Protein AF-A0AAU9U4B5-F1 (afdb_monomer)

Structure (mmCIF, N/CA/C/O backbone):
data_AF-A0AAU9U4B5-F1
#
_entry.id   AF-A0AAU9U4B5-F1
#
loop_
_atom_site.group_PDB
_atom_site.id
_atom_site.type_symbol
_atom_site.label_atom_id
_atom_site.label_alt_id
_atom_site.label_comp_id
_atom_site.label_asym_id
_atom_site.label_entity_id
_atom_site.label_seq_id
_atom_site.pdbx_PDB_ins_code
_atom_site.Cartn_x
_atom_site.Cartn_y
_atom_site.Cartn_z
_atom_site.occupancy
_atom_site.B_iso_or_equiv
_atom_site.auth_seq_id
_atom_site.auth_comp_id
_atom_site.auth_asym_id
_atom_site.auth_atom_id
_atom_site.pdbx_PDB_model_num
ATOM 1 N N . MET A 1 1 ? -78.277 17.821 107.416 1.00 45.38 1 MET A N 1
ATOM 2 C CA . MET A 1 1 ? -78.219 16.596 108.243 1.00 45.38 1 MET A CA 1
ATOM 3 C C . MET A 1 1 ? -79.516 15.817 108.074 1.00 45.38 1 MET A C 1
ATOM 5 O O . MET A 1 1 ? -80.540 16.316 108.514 1.00 45.38 1 MET A O 1
ATOM 9 N N . ARG A 1 2 ? -79.478 14.648 107.423 1.00 34.06 2 ARG A N 1
ATOM 10 C CA . ARG A 1 2 ? -80.360 13.484 107.652 1.00 34.06 2 ARG A CA 1
ATOM 11 C C . ARG A 1 2 ? -79.892 12.358 106.723 1.00 34.06 2 ARG A C 1
ATOM 13 O O . ARG A 1 2 ? -79.924 12.507 105.510 1.00 34.06 2 ARG A O 1
ATOM 20 N N . THR A 1 3 ? -79.373 11.289 107.314 1.00 39.19 3 THR A N 1
ATOM 21 C CA . THR A 1 3 ? -78.971 10.043 106.651 1.00 39.19 3 THR A CA 1
ATOM 22 C C . THR A 1 3 ? -80.134 9.056 106.704 1.00 39.19 3 THR A C 1
ATOM 24 O O . THR A 1 3 ? -80.540 8.685 107.804 1.00 39.19 3 THR A O 1
ATOM 27 N N . GLU A 1 4 ? -80.620 8.588 105.555 1.00 41.84 4 GLU A N 1
ATOM 28 C CA . GLU A 1 4 ? -81.416 7.359 105.457 1.00 41.84 4 GLU A CA 1
ATOM 29 C C . GLU A 1 4 ? -80.518 6.238 104.925 1.00 41.84 4 GLU A C 1
ATOM 31 O O . GLU A 1 4 ? -79.968 6.323 103.828 1.00 41.84 4 GLU A O 1
ATOM 36 N N . LYS A 1 5 ? -80.339 5.195 105.743 1.00 37.84 5 LYS A N 1
ATOM 37 C CA . LYS A 1 5 ? -79.750 3.911 105.352 1.00 37.84 5 LYS A CA 1
ATOM 38 C C . LYS A 1 5 ? -80.891 2.967 104.981 1.00 37.84 5 LYS A C 1
ATOM 40 O O . LYS A 1 5 ? -81.697 2.633 105.845 1.00 37.84 5 LYS A O 1
ATOM 45 N N . ALA A 1 6 ? -80.916 2.495 103.739 1.00 38.19 6 ALA A N 1
ATOM 46 C CA . ALA A 1 6 ? -81.720 1.343 103.346 1.00 38.19 6 ALA A CA 1
ATOM 47 C C . ALA A 1 6 ? -80.939 0.045 103.631 1.00 38.19 6 ALA A C 1
ATOM 49 O O . ALA A 1 6 ? -79.795 -0.112 103.205 1.00 38.19 6 ALA A O 1
ATOM 50 N N . LEU A 1 7 ? -81.562 -0.869 104.382 1.00 37.22 7 LEU A N 1
ATOM 51 C CA . LEU A 1 7 ? -81.098 -2.238 104.618 1.00 37.22 7 LEU A CA 1
ATOM 52 C C . LEU A 1 7 ? -81.257 -3.085 103.343 1.00 37.22 7 LEU A C 1
ATOM 54 O O . LEU A 1 7 ? -82.336 -3.124 102.759 1.00 37.22 7 LEU A O 1
ATOM 58 N N . VAL A 1 8 ? -80.207 -3.818 102.963 1.00 37.66 8 VAL A N 1
ATOM 59 C CA . VAL A 1 8 ? -80.249 -4.857 101.920 1.00 37.66 8 VAL A CA 1
ATOM 60 C C . VAL A 1 8 ? -80.362 -6.229 102.589 1.00 37.66 8 VAL A C 1
ATOM 62 O O . VAL A 1 8 ? -79.525 -6.598 103.414 1.00 37.66 8 VAL A O 1
ATOM 65 N N . SER A 1 9 ? -81.401 -6.985 102.230 1.00 33.16 9 SER A N 1
ATOM 66 C CA . SER A 1 9 ? -81.629 -8.370 102.650 1.00 33.16 9 SER A CA 1
ATOM 67 C C . SER A 1 9 ? -80.667 -9.331 101.942 1.00 33.16 9 SER A C 1
ATOM 69 O O . SER A 1 9 ? -80.661 -9.411 100.713 1.00 33.16 9 SER A O 1
ATOM 71 N N . PHE A 1 10 ? -79.894 -10.106 102.706 1.00 37.69 10 PHE A N 1
ATOM 72 C CA . PHE A 1 10 ? -79.187 -11.283 102.198 1.00 37.69 10 PHE A CA 1
ATOM 73 C C . PHE A 1 10 ? -80.188 -12.430 102.010 1.00 37.69 10 PHE A C 1
ATOM 75 O O . PHE A 1 10 ? -80.785 -12.881 102.987 1.00 37.69 10 PHE A O 1
ATOM 82 N N . VAL A 1 11 ? -80.332 -12.955 100.790 1.00 40.69 11 VAL A N 1
ATOM 83 C CA . VAL A 1 11 ? -80.920 -14.289 100.588 1.00 40.69 11 VAL A CA 1
ATOM 84 C C . VAL A 1 11 ? -79.888 -15.305 101.086 1.00 40.69 11 VAL A C 1
ATOM 86 O O . VAL A 1 11 ? -78.980 -15.698 100.360 1.00 40.69 11 VAL A O 1
ATOM 89 N N . ARG A 1 12 ? -79.967 -15.676 102.370 1.00 37.78 12 ARG A N 1
ATOM 90 C CA . ARG A 1 12 ? -79.257 -16.842 102.907 1.00 37.78 12 ARG A CA 1
ATOM 91 C C . ARG A 1 12 ? -80.061 -18.086 102.540 1.00 37.78 12 ARG A C 1
ATOM 93 O O . ARG A 1 12 ? -81.105 -18.330 103.137 1.00 37.78 12 ARG A O 1
ATOM 100 N N . PHE A 1 13 ? -79.555 -18.895 101.612 1.00 42.50 13 PHE A N 1
ATOM 101 C CA . PHE A 1 13 ? -79.923 -20.309 101.587 1.00 42.50 13 PHE A CA 1
ATOM 102 C C . PHE A 1 13 ? -79.408 -20.930 102.892 1.00 42.50 13 PHE A C 1
ATOM 104 O O . PHE A 1 13 ? -78.202 -20.939 103.144 1.00 42.50 13 PHE A O 1
ATOM 111 N N . HIS A 1 14 ? -80.312 -21.372 103.768 1.00 37.66 14 HIS A N 1
ATOM 112 C CA . HIS A 1 14 ? -79.916 -22.147 104.941 1.00 37.66 14 HIS A CA 1
ATOM 113 C C . HIS A 1 14 ? -79.311 -23.478 104.460 1.00 37.66 14 HIS A C 1
ATOM 115 O O . HIS A 1 14 ? -79.959 -24.175 103.676 1.00 37.66 14 HIS A O 1
ATOM 121 N N . PRO A 1 15 ? -78.089 -23.843 104.890 1.00 40.53 15 PRO A N 1
ATOM 122 C CA . PRO A 1 15 ? -77.485 -25.110 104.507 1.00 40.53 15 PRO A CA 1
ATOM 123 C C . PRO A 1 15 ? -78.314 -26.250 105.102 1.00 40.53 15 PRO A C 1
ATOM 125 O O . PRO A 1 15 ? -78.357 -26.422 106.320 1.00 40.53 15 PRO A O 1
ATOM 128 N N . CYS A 1 16 ? -78.972 -27.038 104.251 1.00 39.88 16 CYS A N 1
ATOM 129 C CA . CYS A 1 16 ? -79.417 -28.366 104.656 1.00 39.88 16 CYS A CA 1
ATOM 130 C C . CYS A 1 16 ? -78.160 -29.195 104.942 1.00 39.88 16 CYS A C 1
ATOM 132 O O . CYS A 1 16 ? -77.346 -29.413 104.044 1.00 39.88 16 CYS A O 1
ATOM 134 N N . GLN A 1 17 ? -77.980 -29.637 106.189 1.00 43.38 17 GLN A N 1
ATOM 135 C CA . GLN A 1 17 ? -76.985 -30.650 106.532 1.00 43.38 17 GLN A CA 1
ATOM 136 C C . GLN A 1 17 ? -77.417 -31.986 105.913 1.00 43.38 17 GLN A C 1
ATOM 138 O O . GLN A 1 17 ? -78.102 -32.786 106.542 1.00 43.38 17 GLN A O 1
ATOM 143 N N . LEU A 1 18 ? -77.038 -32.219 104.659 1.00 45.19 18 LEU A N 1
ATOM 144 C CA . LEU A 1 18 ? -77.009 -33.556 104.076 1.00 45.19 18 LEU A CA 1
ATOM 145 C C . LEU A 1 18 ? -75.687 -34.196 104.512 1.00 45.19 18 LEU A C 1
ATOM 147 O O . LEU A 1 18 ? -74.621 -33.777 104.070 1.00 45.19 18 LEU A O 1
ATOM 151 N N . SER A 1 19 ? -75.740 -35.190 105.404 1.00 52.62 19 SER A N 1
ATOM 152 C CA . SER A 1 19 ? -74.553 -35.873 105.951 1.00 52.62 19 SER A CA 1
ATOM 153 C C . SER A 1 19 ? -73.832 -36.789 104.948 1.00 52.62 19 SER A C 1
ATOM 155 O O . SER A 1 19 ? -72.883 -37.475 105.314 1.00 52.62 19 SER A O 1
ATOM 157 N N . SER A 1 20 ? -74.252 -36.806 103.684 1.00 57.97 20 SER A N 1
ATOM 158 C CA . SER A 1 20 ? -73.589 -37.526 102.597 1.00 57.97 20 SER A CA 1
ATOM 159 C C . SER A 1 20 ? -73.814 -36.777 101.284 1.00 57.97 20 SER A C 1
ATOM 161 O O . SER A 1 20 ? -74.943 -36.714 100.794 1.00 57.97 20 SER A O 1
ATOM 163 N N . ALA A 1 21 ? -72.756 -36.189 100.723 1.00 58.53 21 ALA A N 1
ATOM 164 C CA . ALA A 1 21 ? -72.820 -35.557 99.409 1.00 58.53 21 ALA A CA 1
ATOM 165 C C . ALA A 1 21 ? -73.043 -36.632 98.320 1.00 58.53 21 ALA A C 1
ATOM 167 O O . ALA A 1 21 ? -72.385 -37.675 98.368 1.00 58.53 21 ALA A O 1
ATOM 168 N N . PRO A 1 22 ? -73.950 -36.420 97.349 1.00 67.81 22 PRO A N 1
ATOM 169 C CA . PRO A 1 22 ? -74.165 -37.365 96.254 1.00 67.81 22 PRO A CA 1
ATOM 170 C C . PRO A 1 22 ? -72.913 -37.481 95.367 1.00 67.81 22 PRO A C 1
ATOM 172 O O . PRO A 1 22 ? -72.175 -36.513 95.209 1.00 67.81 22 PRO A O 1
ATOM 175 N N . GLN A 1 23 ? -72.666 -38.652 94.765 1.00 75.19 23 GLN A N 1
ATOM 176 C CA . GLN A 1 23 ? -71.530 -38.853 93.844 1.00 75.19 23 GLN A CA 1
ATOM 177 C C . GLN A 1 23 ? -71.625 -37.971 92.586 1.00 75.19 23 GLN A C 1
ATOM 179 O O . GLN A 1 23 ? -70.594 -37.518 92.091 1.00 75.19 23 GLN A O 1
ATOM 184 N N . TYR A 1 24 ? -72.848 -37.684 92.127 1.00 78.38 24 TYR A N 1
ATOM 185 C CA . TYR A 1 24 ? -73.149 -36.846 90.966 1.00 78.38 24 TYR A CA 1
ATOM 186 C C . TYR A 1 24 ? -74.114 -35.732 91.362 1.00 78.38 24 TYR A C 1
ATOM 188 O O . TYR A 1 24 ? -75.165 -35.997 91.949 1.00 78.38 24 TYR A O 1
ATOM 196 N N . LEU A 1 25 ? -73.774 -34.491 91.021 1.00 80.44 25 LEU A N 1
ATOM 197 C CA . LEU A 1 25 ? -74.669 -33.348 91.171 1.00 80.44 25 LEU A CA 1
ATOM 198 C C . LEU A 1 25 ? -74.697 -32.549 89.870 1.00 80.44 25 LEU A C 1
ATOM 200 O O . LEU A 1 25 ? -73.651 -32.164 89.347 1.00 80.44 25 LEU A O 1
ATOM 204 N N . GLN A 1 26 ? -75.902 -32.266 89.386 1.00 80.75 26 GLN A N 1
ATOM 205 C CA . GLN A 1 26 ? -76.138 -31.338 88.288 1.00 80.75 26 GLN A CA 1
ATOM 206 C C . GLN A 1 26 ? -76.826 -30.095 88.852 1.00 80.75 26 GLN A C 1
ATOM 208 O O . GLN A 1 26 ? -77.899 -30.192 89.450 1.00 80.75 26 GLN A O 1
ATOM 213 N N . VAL A 1 27 ? -76.198 -28.929 88.703 1.00 77.19 27 VAL A N 1
ATOM 214 C CA . VAL A 1 27 ? -76.782 -27.650 89.130 1.00 77.19 27 VAL A CA 1
ATOM 215 C C . VAL A 1 27 ? -77.423 -26.988 87.911 1.00 77.19 27 VAL A C 1
ATOM 217 O O . VAL A 1 27 ? -76.720 -26.665 86.955 1.00 77.19 27 VAL A O 1
ATOM 220 N N . GLY A 1 28 ? -78.751 -26.825 87.941 1.00 71.00 28 GLY A N 1
ATOM 221 C CA . GLY A 1 28 ? -79.529 -26.184 86.872 1.00 71.00 28 GLY A CA 1
ATOM 222 C C . GLY A 1 28 ? -79.293 -24.672 86.754 1.00 71.00 28 GLY A C 1
ATOM 223 O O . GLY A 1 28 ? -78.669 -24.060 87.620 1.00 71.00 28 GLY A O 1
ATOM 224 N N . GLU A 1 29 ? -79.805 -24.074 85.677 1.00 69.94 29 GLU A N 1
ATOM 225 C CA . GLU A 1 29 ? -79.520 -22.694 85.258 1.00 69.94 29 GLU A CA 1
ATOM 226 C C . GLU A 1 29 ? -80.154 -21.630 86.179 1.00 69.94 29 GLU A C 1
ATOM 228 O O . GLU A 1 29 ? -81.382 -21.521 86.270 1.00 69.94 29 GLU A O 1
ATOM 233 N N . PRO A 1 30 ? -79.356 -20.780 86.849 1.00 61.16 30 PRO A N 1
ATOM 234 C CA . PRO A 1 30 ? -79.880 -19.639 87.588 1.00 61.16 30 PRO A CA 1
ATOM 235 C C . PRO A 1 30 ? -80.146 -18.456 86.640 1.00 61.16 30 PRO A C 1
ATOM 237 O O . PRO A 1 30 ? -79.277 -17.616 86.401 1.00 61.16 30 PRO A O 1
ATOM 240 N N . GLY A 1 31 ? -81.366 -18.356 86.109 1.00 57.94 31 GLY A N 1
ATOM 241 C CA . GLY A 1 31 ? -81.820 -17.198 85.331 1.00 57.94 31 GLY A CA 1
ATOM 242 C C . GLY A 1 31 ? -82.348 -16.068 86.226 1.00 57.94 31 GLY A C 1
ATOM 243 O O . GLY A 1 31 ? -83.425 -16.186 86.805 1.00 57.94 31 GLY A O 1
ATOM 244 N N . GLY A 1 32 ? -81.621 -14.950 86.349 1.00 69.94 32 GLY A N 1
ATOM 245 C CA . GLY A 1 32 ? -82.080 -13.789 87.128 1.00 69.94 32 GLY A CA 1
ATOM 246 C C . GLY A 1 32 ? -81.175 -12.551 87.054 1.00 69.94 32 GLY A C 1
ATOM 247 O O . GLY A 1 32 ? -80.026 -12.620 86.617 1.00 69.94 32 GLY A O 1
ATOM 248 N N . VAL A 1 33 ? -81.697 -11.393 87.486 1.00 71.31 33 VAL A N 1
ATOM 249 C CA . VAL A 1 33 ? -80.953 -10.119 87.569 1.00 71.31 33 VAL A CA 1
ATOM 250 C C . VAL A 1 33 ? -80.682 -9.771 89.033 1.00 71.31 33 VAL A C 1
ATOM 252 O O . VAL A 1 33 ? -81.612 -9.424 89.759 1.00 71.31 33 VAL A O 1
ATOM 255 N N . LEU A 1 34 ? -79.419 -9.792 89.466 1.00 72.31 34 LEU A N 1
ATOM 256 C CA . LEU A 1 34 ? -79.033 -9.356 90.818 1.00 72.31 34 LEU A CA 1
ATOM 257 C C . LEU A 1 34 ? -78.501 -7.916 90.781 1.00 72.31 34 LEU A C 1
ATOM 259 O O . LEU A 1 34 ? -77.625 -7.591 89.974 1.00 72.31 34 LEU A O 1
ATOM 263 N N . ARG A 1 35 ? -79.035 -7.043 91.651 1.00 69.56 35 ARG A N 1
ATOM 264 C CA . ARG A 1 35 ? -78.643 -5.625 91.781 1.00 69.56 35 ARG A CA 1
ATOM 265 C C . ARG A 1 35 ? -78.204 -5.299 93.214 1.00 69.56 35 ARG A C 1
ATOM 267 O O . ARG A 1 35 ? -78.939 -5.602 94.146 1.00 69.56 35 ARG A O 1
ATOM 274 N N . GLY A 1 36 ? -77.056 -4.642 93.386 1.00 72.44 36 GLY A N 1
ATOM 275 C CA . GLY A 1 36 ? -76.577 -4.136 94.686 1.00 72.44 36 GLY A CA 1
ATOM 276 C C . GLY A 1 36 ? -75.109 -3.692 94.653 1.00 72.44 36 GLY A C 1
ATOM 277 O O . GLY A 1 36 ? -74.412 -3.994 93.693 1.00 72.44 36 GLY A O 1
ATOM 278 N N . GLU A 1 37 ? -74.609 -3.000 95.685 1.00 72.69 37 GLU A N 1
ATOM 279 C CA . GLU A 1 37 ? -73.186 -2.585 95.776 1.00 72.69 37 GLU A CA 1
ATOM 280 C C . GLU A 1 37 ? -72.216 -3.784 95.688 1.00 72.69 37 GLU A C 1
ATOM 282 O O . GLU A 1 37 ? -71.126 -3.689 95.118 1.00 72.69 37 GLU A O 1
ATOM 287 N N . ARG A 1 38 ? -72.639 -4.949 96.202 1.00 73.44 38 ARG A N 1
ATOM 288 C CA . ARG A 1 38 ? -71.924 -6.231 96.114 1.00 73.44 38 ARG A CA 1
ATOM 289 C C . ARG A 1 38 ? -72.866 -7.319 95.603 1.00 73.44 38 ARG A C 1
ATOM 291 O O . ARG A 1 38 ? -73.596 -7.920 96.387 1.00 73.44 38 ARG A O 1
ATOM 298 N N . ALA A 1 39 ? -72.847 -7.571 94.299 1.00 73.06 39 ALA A N 1
ATOM 299 C CA . ALA A 1 39 ? -73.558 -8.696 93.702 1.00 73.06 39 ALA A CA 1
ATOM 300 C C . ALA A 1 39 ? -72.620 -9.913 93.702 1.00 73.06 39 ALA A C 1
ATOM 302 O O . ALA A 1 39 ? -71.701 -9.991 92.885 1.00 73.06 39 ALA A O 1
ATOM 303 N N . LEU A 1 40 ? -72.824 -10.815 94.664 1.00 72.19 40 LEU A N 1
ATOM 304 C CA . LEU A 1 40 ? -72.064 -12.055 94.821 1.00 72.19 40 LEU A CA 1
ATOM 305 C C . LEU A 1 40 ? -72.951 -13.246 94.474 1.00 72.19 40 LEU A C 1
ATOM 307 O O . LEU A 1 40 ? -74.031 -13.388 95.046 1.00 72.19 40 LEU A O 1
ATOM 311 N N . TYR A 1 41 ? -72.477 -14.101 93.572 1.00 71.81 41 TYR A N 1
ATOM 312 C CA . TYR A 1 41 ? -73.090 -15.397 93.302 1.00 71.81 41 TYR A CA 1
ATOM 313 C C . TYR A 1 41 ? -72.097 -16.508 93.664 1.00 71.81 41 TYR A C 1
ATOM 315 O O . TYR A 1 41 ? -71.007 -16.557 93.091 1.00 71.81 41 TYR A O 1
ATOM 323 N N . SER A 1 42 ? -72.458 -17.352 94.639 1.00 72.62 42 SER A N 1
ATOM 324 C CA . SER A 1 42 ? -71.655 -18.487 95.120 1.00 72.62 42 SER A CA 1
ATOM 325 C C . SER A 1 42 ? -72.498 -19.758 95.197 1.00 72.62 42 SER A C 1
ATOM 327 O O . SER A 1 42 ? -73.538 -19.730 95.856 1.00 72.62 42 SER A O 1
ATOM 329 N N . VAL A 1 43 ? -72.072 -20.851 94.550 1.00 65.50 43 VAL A N 1
ATOM 330 C CA . VAL A 1 43 ? -72.944 -22.019 94.314 1.00 65.50 43 VAL A CA 1
ATOM 331 C C . VAL A 1 43 ? -72.873 -23.047 95.448 1.00 65.50 43 VAL A C 1
ATOM 333 O O . VAL A 1 43 ? -73.925 -23.454 95.932 1.00 65.50 43 VAL A O 1
ATOM 336 N N . LEU A 1 44 ? -71.684 -23.451 95.926 1.00 67.81 44 LEU A N 1
ATOM 337 C CA . LEU A 1 44 ? -71.548 -24.462 96.999 1.00 67.81 44 LEU A CA 1
ATOM 338 C C . LEU A 1 44 ? -70.288 -24.272 97.867 1.00 67.81 44 LEU A C 1
ATOM 340 O O . LEU A 1 44 ? -69.254 -23.800 97.391 1.00 67.81 44 LEU A O 1
ATOM 344 N N . SER A 1 45 ? -70.361 -24.710 99.133 1.00 63.59 45 SER A N 1
ATOM 345 C CA . SER A 1 45 ? -69.229 -24.762 100.077 1.00 63.59 45 SER A CA 1
ATOM 346 C C . SER A 1 45 ? -68.491 -26.117 100.117 1.00 63.59 45 SER A C 1
ATOM 348 O O . SER A 1 45 ? -67.296 -26.151 100.424 1.00 63.59 45 SER A O 1
ATOM 350 N N . SER A 1 46 ? -69.161 -27.223 99.764 1.00 66.94 46 SER A N 1
ATOM 351 C CA . SER A 1 46 ? -68.616 -28.594 99.702 1.00 66.94 46 SER A CA 1
ATOM 352 C C . SER A 1 46 ? -68.981 -29.283 98.379 1.00 66.94 46 SER A C 1
ATOM 354 O O . SER A 1 46 ? -70.158 -29.282 98.015 1.00 66.94 46 SER A O 1
ATOM 356 N N . ALA A 1 47 ? -68.005 -29.871 97.676 1.00 64.75 47 ALA A N 1
ATOM 357 C CA . ALA A 1 47 ? -68.197 -30.449 96.339 1.00 64.75 47 ALA A CA 1
ATOM 358 C C . ALA A 1 47 ? -68.390 -31.991 96.328 1.00 64.75 47 ALA A C 1
ATOM 360 O O . ALA A 1 47 ? -67.765 -32.687 97.131 1.00 64.75 47 ALA A O 1
ATOM 361 N N . PRO A 1 48 ? -69.225 -32.533 95.415 1.00 77.25 48 PRO A N 1
ATOM 362 C CA . PRO A 1 48 ? -69.345 -33.972 95.121 1.00 77.25 48 PRO A CA 1
ATOM 363 C C . PRO A 1 48 ? -68.146 -34.503 94.306 1.00 77.25 48 PRO A C 1
ATOM 365 O O . PRO A 1 48 ? -67.271 -33.734 93.926 1.00 77.25 48 PRO A O 1
ATOM 368 N N . GLN A 1 49 ? -68.086 -35.807 93.999 1.00 79.44 49 GLN A N 1
ATOM 369 C CA . GLN A 1 49 ? -67.017 -36.364 93.142 1.00 79.44 49 GLN A CA 1
ATOM 370 C C . GLN A 1 49 ? -67.113 -35.878 91.686 1.00 79.44 49 GLN A C 1
ATOM 372 O O . GLN A 1 49 ? -66.085 -35.542 91.092 1.00 79.44 49 GLN A O 1
ATOM 377 N N . TYR A 1 50 ? -68.337 -35.785 91.156 1.00 81.31 50 TYR A N 1
ATOM 378 C CA . TYR A 1 50 ? -68.648 -35.287 89.817 1.00 81.31 50 TYR A CA 1
ATOM 379 C C . TYR A 1 50 ? -69.641 -34.132 89.913 1.00 81.31 50 TYR A C 1
ATOM 381 O O . TYR A 1 50 ? -70.738 -34.283 90.461 1.00 81.31 50 TYR A O 1
ATOM 389 N N . LEU A 1 51 ? -69.265 -32.977 89.368 1.00 82.38 51 LEU A N 1
ATOM 390 C CA . LEU A 1 51 ? -70.129 -31.805 89.315 1.00 82.38 51 LEU A CA 1
ATOM 391 C C . LEU A 1 51 ? -70.251 -31.313 87.875 1.00 82.38 51 LEU A C 1
ATOM 393 O O . LEU A 1 51 ? -69.245 -31.019 87.228 1.00 82.38 51 LEU A O 1
ATOM 397 N N . GLN A 1 52 ? -71.490 -31.177 87.409 1.00 82.69 52 GLN A N 1
ATOM 398 C CA . GLN A 1 52 ? -71.808 -30.477 86.171 1.00 82.69 52 GLN A CA 1
ATOM 399 C C . GLN A 1 52 ? -72.591 -29.211 86.514 1.00 82.69 52 GLN A C 1
ATOM 401 O O . GLN A 1 52 ? -73.669 -29.270 87.113 1.00 82.69 52 GLN A O 1
ATOM 406 N N . VAL A 1 53 ? -72.030 -28.055 86.169 1.00 78.50 53 VAL A N 1
ATOM 407 C CA . VAL A 1 53 ? -72.679 -26.755 86.376 1.00 78.50 53 VAL A CA 1
ATOM 408 C C . VAL A 1 53 ? -73.247 -26.306 85.036 1.00 78.50 53 VAL A C 1
ATOM 410 O O . VAL A 1 53 ? -72.479 -26.129 84.092 1.00 78.50 53 VAL A O 1
ATOM 413 N N . GLY A 1 54 ? -74.575 -26.176 84.949 1.00 76.56 54 GLY A N 1
ATOM 414 C CA . GLY A 1 54 ? -75.261 -25.664 83.757 1.00 76.56 54 GLY A CA 1
ATOM 415 C C . GLY A 1 54 ? -74.938 -24.193 83.475 1.00 76.56 54 GLY A C 1
ATOM 416 O O . GLY A 1 54 ? -74.246 -23.542 84.257 1.00 76.56 54 GLY A O 1
ATOM 417 N N . GLU A 1 55 ? -75.443 -23.665 82.363 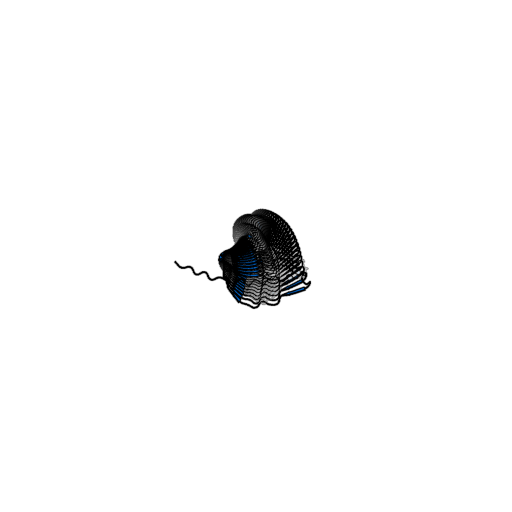1.00 75.62 55 GLU A N 1
ATOM 418 C CA . GLU A 1 55 ? -75.118 -22.326 81.859 1.00 75.62 55 GLU A CA 1
ATOM 419 C C . GLU A 1 55 ? -75.705 -21.207 82.745 1.00 75.62 55 GLU A C 1
ATOM 421 O O . GLU A 1 55 ? -76.924 -21.061 82.871 1.00 75.62 55 GLU A O 1
ATOM 426 N N . PRO A 1 56 ? -74.883 -20.362 83.394 1.00 65.12 56 PRO A N 1
ATOM 427 C CA . PRO A 1 56 ? -75.405 -19.213 84.124 1.00 65.12 56 PRO A CA 1
ATOM 428 C C . PRO A 1 56 ? -75.782 -18.064 83.168 1.00 65.12 56 PRO A C 1
ATOM 430 O O . PRO A 1 56 ? -74.962 -17.199 82.861 1.00 65.12 56 PRO A O 1
ATOM 433 N N . GLY A 1 57 ? -77.049 -18.004 82.748 1.00 65.25 57 GLY A N 1
ATOM 434 C CA . GLY A 1 57 ? -77.604 -16.976 81.845 1.00 65.25 57 GLY A CA 1
ATOM 435 C C . GLY A 1 57 ? -78.029 -15.631 82.479 1.00 65.25 57 GLY A C 1
ATOM 436 O O . GLY A 1 57 ? -78.908 -14.948 81.957 1.00 65.25 57 GLY A O 1
ATOM 437 N N . GLY A 1 58 ? -77.472 -15.230 83.629 1.00 72.69 58 GLY A N 1
ATOM 438 C CA . GLY A 1 58 ? -77.940 -14.063 84.407 1.00 72.69 58 GLY A CA 1
ATOM 439 C C . GLY A 1 58 ? -77.237 -12.719 84.132 1.00 72.69 58 GLY A C 1
ATOM 440 O O . GLY A 1 58 ? -76.147 -12.659 83.562 1.00 72.69 58 GLY A O 1
ATOM 441 N N . VAL A 1 59 ? -77.827 -11.608 84.609 1.00 76.38 59 VAL A N 1
ATOM 442 C CA . VAL A 1 59 ? -77.195 -10.266 84.606 1.00 76.38 59 VAL A CA 1
ATOM 443 C C . VAL A 1 59 ? -76.863 -9.829 86.035 1.00 76.38 59 VAL A C 1
ATOM 445 O O . VAL A 1 59 ? -77.765 -9.564 86.832 1.00 76.38 59 VAL A O 1
ATOM 448 N N . LEU A 1 60 ? -75.577 -9.678 86.364 1.00 74.44 60 LEU A N 1
ATOM 449 C CA . LEU A 1 60 ? -75.137 -9.139 87.660 1.00 74.44 60 LEU A CA 1
ATOM 450 C C . LEU A 1 60 ? -74.766 -7.659 87.509 1.00 74.44 60 LEU A C 1
ATOM 452 O O . LEU A 1 60 ? -73.866 -7.321 86.738 1.00 74.44 60 LEU A O 1
ATOM 456 N N . ARG A 1 61 ? -75.442 -6.761 88.243 1.00 74.81 61 ARG A N 1
ATOM 457 C CA . ARG A 1 61 ? -75.178 -5.310 88.210 1.00 74.81 61 ARG A CA 1
ATOM 458 C C . ARG A 1 61 ? -74.843 -4.759 89.601 1.00 74.81 61 ARG A C 1
ATOM 460 O O . ARG A 1 61 ? -75.703 -4.739 90.476 1.00 74.81 61 ARG A O 1
ATOM 467 N N . GLY A 1 62 ? -73.632 -4.236 89.782 1.00 74.31 62 GLY A N 1
ATOM 468 C CA . GLY A 1 62 ? -73.171 -3.678 91.061 1.00 74.31 62 GLY A CA 1
ATOM 469 C C . GLY A 1 62 ? -71.785 -3.049 90.979 1.00 74.31 62 GLY A C 1
ATOM 470 O O . GLY A 1 62 ? -71.097 -3.281 89.999 1.00 74.31 62 GLY A O 1
ATOM 471 N N . GLU A 1 63 ? -71.335 -2.282 91.977 1.00 76.31 63 GLU A N 1
ATOM 472 C CA . GLU A 1 63 ? -69.947 -1.765 92.004 1.00 76.31 63 GLU A CA 1
ATOM 473 C C . GLU A 1 63 ? -68.926 -2.916 91.976 1.00 76.31 63 GLU A C 1
ATOM 475 O O . GLU A 1 63 ? -67.905 -2.850 91.288 1.00 76.31 63 GLU A O 1
ATOM 480 N N . ARG A 1 64 ? -69.246 -4.021 92.666 1.00 77.31 64 ARG A N 1
ATOM 481 C CA . ARG A 1 64 ? -68.508 -5.288 92.614 1.00 77.31 64 ARG A CA 1
ATOM 482 C C . ARG A 1 64 ? -69.446 -6.419 92.204 1.00 77.31 64 ARG A C 1
ATOM 484 O O . ARG A 1 64 ? -70.258 -6.865 93.014 1.00 77.31 64 ARG A O 1
ATOM 491 N N . ALA A 1 65 ? -69.322 -6.874 90.961 1.00 77.25 65 ALA A N 1
ATOM 492 C CA . ALA A 1 65 ? -70.005 -8.059 90.454 1.00 77.25 65 ALA A CA 1
ATOM 493 C C . ALA A 1 65 ? -69.002 -9.215 90.436 1.00 77.25 65 ALA A C 1
ATOM 495 O O . ALA A 1 65 ? -68.048 -9.189 89.655 1.00 77.25 65 ALA A O 1
ATOM 496 N N . LEU A 1 66 ? -69.188 -10.190 91.327 1.00 76.94 66 LEU A N 1
ATOM 497 C CA . LEU A 1 66 ? -68.312 -11.351 91.434 1.00 76.94 66 LEU A CA 1
ATOM 498 C C . LEU A 1 66 ? -69.126 -12.635 91.314 1.00 76.94 66 LEU A C 1
ATOM 500 O O . LEU A 1 66 ? -70.086 -12.857 92.055 1.00 76.94 66 LEU A O 1
ATOM 504 N N . TYR A 1 67 ? -68.710 -13.468 90.369 1.00 75.31 67 TYR A N 1
ATOM 505 C CA . TYR A 1 67 ? -69.245 -14.804 90.160 1.00 75.31 67 TYR A CA 1
ATOM 506 C C . TYR A 1 67 ? -68.170 -15.817 90.569 1.00 75.31 67 TYR A C 1
ATOM 508 O O . TYR A 1 67 ? -67.090 -15.820 89.972 1.00 75.31 67 TYR A O 1
ATOM 516 N N . SER A 1 68 ? -68.435 -16.623 91.605 1.00 76.69 68 SER A N 1
ATOM 517 C CA . SER A 1 68 ? -67.539 -17.701 92.052 1.00 76.69 68 SER A CA 1
ATOM 518 C C . SER A 1 68 ? -68.268 -19.027 92.201 1.00 76.69 68 SER A C 1
ATOM 520 O O . SER A 1 68 ? -69.253 -19.088 92.928 1.00 76.69 68 SER A O 1
ATOM 522 N N . VAL A 1 69 ? -67.790 -20.103 91.574 1.00 68.12 69 VAL A N 1
ATOM 523 C CA . VAL A 1 69 ? -68.558 -21.359 91.531 1.00 68.12 69 VAL A CA 1
ATOM 524 C C . VAL A 1 69 ? -68.384 -22.174 92.819 1.00 68.12 69 VAL A C 1
ATOM 526 O O . VAL A 1 69 ? -69.391 -22.493 93.448 1.00 68.12 69 VAL A O 1
ATOM 529 N N . LEU A 1 70 ? -67.153 -22.456 93.275 1.00 69.56 70 LEU A N 1
ATOM 530 C CA . LEU A 1 70 ? -66.908 -23.307 94.461 1.00 69.56 70 LEU A CA 1
ATOM 531 C C . LEU A 1 70 ? -65.719 -22.856 95.321 1.00 69.56 70 LEU A C 1
ATOM 533 O O . LEU A 1 70 ? -64.732 -22.327 94.806 1.00 69.56 70 LEU A O 1
ATOM 537 N N . SER A 1 71 ? -65.779 -23.180 96.621 1.00 66.88 71 SER A N 1
ATOM 538 C CA . SER A 1 71 ? -64.644 -23.081 97.556 1.00 66.88 71 SER A CA 1
ATOM 539 C C . SER A 1 71 ? -63.802 -24.366 97.685 1.00 66.88 71 SER A C 1
ATOM 541 O O . SER A 1 71 ? -62.650 -24.291 98.110 1.00 66.88 71 SER A O 1
ATOM 543 N N . SER A 1 72 ? -64.343 -25.537 97.318 1.00 70.12 72 SER A N 1
ATOM 544 C CA . SER A 1 72 ? -63.656 -26.845 97.302 1.00 70.12 72 SER A CA 1
ATOM 545 C C . SER A 1 72 ? -63.899 -27.576 95.971 1.00 70.12 72 SER A C 1
ATOM 547 O O . SER A 1 72 ? -64.977 -27.438 95.395 1.00 70.12 72 SER A O 1
ATOM 549 N N . ALA A 1 73 ? -62.899 -28.298 95.451 1.00 68.69 73 ALA A N 1
ATOM 550 C CA . ALA A 1 73 ? -62.941 -28.892 94.111 1.00 68.69 73 ALA A CA 1
ATOM 551 C C . ALA A 1 73 ? -63.456 -30.347 94.091 1.00 68.69 73 ALA A C 1
ATOM 553 O O . ALA A 1 73 ? -63.034 -31.139 94.937 1.00 68.69 73 ALA A O 1
ATOM 554 N N . PRO A 1 74 ? -64.310 -30.730 93.120 1.00 79.00 74 PRO A N 1
ATOM 555 C CA . PRO A 1 74 ? -64.635 -32.132 92.829 1.00 79.00 74 PRO A CA 1
ATOM 556 C C . PRO A 1 74 ? -63.445 -32.849 92.155 1.00 79.00 74 PRO A C 1
ATOM 558 O O . PRO A 1 74 ? -62.461 -32.211 91.791 1.00 79.00 74 PRO A O 1
ATOM 561 N N . GLN A 1 75 ? -63.517 -34.167 91.934 1.00 79.88 75 GLN A N 1
ATOM 562 C CA . GLN A 1 75 ? -62.505 -34.865 91.118 1.00 79.88 75 GLN A CA 1
ATOM 563 C C . GLN A 1 75 ? -62.652 -34.518 89.629 1.00 79.88 75 GLN A C 1
ATOM 565 O O . GLN A 1 75 ? -61.645 -34.302 88.950 1.00 79.88 75 GLN A O 1
ATOM 570 N N . TYR A 1 76 ? -63.898 -34.397 89.163 1.00 82.88 76 TYR A N 1
ATOM 571 C CA . TYR A 1 76 ? -64.255 -34.017 87.798 1.00 82.88 76 TYR A CA 1
ATOM 572 C C . TYR A 1 76 ? -65.235 -32.846 87.827 1.00 82.88 76 TYR A C 1
ATOM 574 O O . TYR A 1 76 ? -66.287 -32.918 88.470 1.00 82.88 76 TYR A O 1
ATOM 582 N N . LEU A 1 77 ? -64.891 -31.771 87.120 1.00 83.06 77 LEU A N 1
ATOM 583 C CA . LEU A 1 77 ? -65.762 -30.615 86.950 1.00 83.06 77 LEU A CA 1
ATOM 584 C C . LEU A 1 77 ? -65.952 -30.321 85.466 1.00 83.06 77 LEU A C 1
ATOM 586 O O . LEU A 1 77 ? -64.979 -30.094 84.746 1.00 83.06 77 LEU A O 1
ATOM 590 N N . GLN A 1 78 ? -67.211 -30.257 85.046 1.00 83.56 78 GLN A N 1
ATOM 591 C CA . GLN A 1 78 ? -67.592 -29.689 83.761 1.00 83.56 78 GLN A CA 1
ATOM 592 C C . GLN A 1 78 ? -68.415 -28.427 84.016 1.00 83.56 78 GLN A C 1
ATOM 594 O O . GLN A 1 78 ? -69.473 -28.475 84.650 1.00 83.56 78 GLN A O 1
ATOM 599 N N . VAL A 1 79 ? -67.907 -27.287 83.557 1.00 78.88 79 VAL A N 1
ATOM 600 C CA . VAL A 1 79 ? -68.614 -26.003 83.638 1.00 78.88 79 VAL A CA 1
ATOM 601 C C . VAL A 1 79 ? -69.148 -25.690 82.251 1.00 78.88 79 VAL A C 1
ATOM 603 O O . VAL A 1 79 ? -68.354 -25.581 81.319 1.00 78.88 79 VAL A O 1
ATOM 606 N N . GLY A 1 80 ? -70.472 -25.586 82.114 1.00 77.12 80 GLY A N 1
ATOM 607 C CA . GLY A 1 80 ? -71.126 -25.149 80.880 1.00 77.12 80 GLY A CA 1
ATOM 608 C C . GLY A 1 80 ? -70.772 -23.706 80.512 1.00 77.12 80 GLY A C 1
ATOM 609 O O . GLY A 1 80 ? -70.079 -23.015 81.260 1.00 77.12 80 GLY A O 1
ATOM 610 N N . GLU A 1 81 ? -71.243 -23.248 79.358 1.00 76.94 81 GLU A N 1
ATOM 611 C CA . GLU A 1 81 ? -70.946 -21.926 78.804 1.00 76.94 81 GLU A CA 1
ATOM 612 C C . GLU A 1 81 ? -71.516 -20.792 79.679 1.00 76.94 81 GLU A C 1
ATOM 614 O O . GLU A 1 81 ? -72.732 -20.667 79.849 1.00 76.94 81 GLU A O 1
ATOM 619 N N . PRO A 1 82 ? -70.689 -19.915 80.280 1.00 67.31 82 PRO A N 1
ATOM 620 C CA . PRO A 1 82 ? -71.218 -18.749 80.974 1.00 67.31 82 PRO A CA 1
ATOM 621 C C . PRO A 1 82 ? -71.678 -17.674 79.979 1.00 67.31 82 PRO A C 1
ATOM 623 O O . PRO A 1 82 ? -70.892 -16.824 79.558 1.00 67.31 82 PRO A O 1
ATOM 626 N N . GLY A 1 83 ? -72.974 -17.672 79.650 1.00 68.25 83 GLY A N 1
ATOM 627 C CA . GLY A 1 83 ? -73.627 -16.699 78.756 1.00 68.25 83 GLY A CA 1
ATOM 628 C C . GLY A 1 83 ? -74.065 -15.363 79.393 1.00 68.25 83 GLY A C 1
ATOM 629 O O . GLY A 1 83 ? -74.744 -14.558 78.757 1.00 68.25 83 GLY A O 1
ATOM 630 N N . GLY A 1 84 ? -73.722 -15.098 80.658 1.00 73.75 84 GLY A N 1
ATOM 631 C CA . GLY A 1 84 ? -74.218 -13.936 81.412 1.00 73.75 84 GLY A CA 1
ATOM 632 C C . GLY A 1 84 ? -73.544 -12.580 81.120 1.00 73.75 84 GLY A C 1
ATOM 633 O O . GLY A 1 84 ? -72.454 -12.488 80.552 1.00 73.75 84 GLY A O 1
ATOM 634 N N . VAL A 1 85 ? -74.169 -11.485 81.582 1.00 77.94 85 VAL A N 1
ATOM 635 C CA . VAL A 1 85 ? -73.605 -10.116 81.526 1.00 77.94 85 VAL A CA 1
ATOM 636 C C . VAL A 1 85 ? -73.231 -9.633 82.930 1.00 77.94 85 VAL A C 1
ATOM 638 O O . VAL A 1 85 ? -74.109 -9.402 83.764 1.00 77.94 85 VAL A O 1
ATOM 641 N N . LEU A 1 86 ? -71.942 -9.392 83.196 1.00 75.88 86 LEU A N 1
ATOM 642 C CA . LEU A 1 86 ? -71.490 -8.767 84.450 1.00 75.88 86 LEU A CA 1
ATOM 643 C C . LEU A 1 86 ? -71.208 -7.280 84.212 1.00 75.88 86 LEU A C 1
ATOM 645 O O . LEU A 1 86 ? -70.338 -6.931 83.415 1.00 75.88 86 LEU A O 1
ATOM 649 N N . ARG A 1 87 ? -71.923 -6.385 84.908 1.00 76.69 87 ARG A N 1
ATOM 650 C CA . ARG A 1 87 ? -71.745 -4.929 84.798 1.00 76.69 87 ARG A CA 1
ATOM 651 C C . ARG A 1 87 ? -71.414 -4.291 86.149 1.00 76.69 87 ARG A C 1
ATOM 653 O O . ARG A 1 87 ? -72.278 -4.225 87.019 1.00 76.69 87 ARG A O 1
ATOM 660 N N . GLY A 1 88 ? -70.213 -3.733 86.287 1.00 75.19 88 GLY A N 1
ATOM 661 C CA . GLY A 1 88 ? -69.768 -3.089 87.528 1.00 75.19 88 GLY A CA 1
ATOM 662 C C . GLY A 1 88 ? -68.432 -2.376 87.421 1.00 75.19 88 GLY A C 1
ATOM 663 O O . GLY A 1 88 ? -67.754 -2.562 86.428 1.00 75.19 88 GLY A O 1
ATOM 664 N N . GLU A 1 89 ? -68.009 -1.587 88.411 1.00 77.50 89 GLU A N 1
ATOM 665 C CA . GLU A 1 89 ? -66.641 -1.025 88.418 1.00 77.50 89 GLU A CA 1
ATOM 666 C C . GLU A 1 89 ? -65.592 -2.150 88.437 1.00 77.50 89 GLU A C 1
ATOM 668 O O . GLU A 1 89 ? -64.565 -2.084 87.758 1.00 77.50 89 GLU A O 1
ATOM 673 N N . ARG A 1 90 ? -65.891 -3.240 89.157 1.00 79.06 90 ARG A N 1
ATOM 674 C CA . ARG A 1 90 ? -65.110 -4.481 89.171 1.00 79.06 90 ARG A CA 1
ATOM 675 C C . ARG A 1 90 ? -66.006 -5.663 88.814 1.00 79.06 90 ARG A C 1
ATOM 677 O O . ARG A 1 90 ? -66.805 -6.098 89.642 1.00 79.06 90 ARG A O 1
ATOM 684 N N . ALA A 1 91 ? -65.856 -6.172 87.595 1.00 79.06 91 ALA A N 1
ATOM 685 C CA . ALA A 1 91 ? -66.499 -7.396 87.133 1.00 79.06 91 ALA A CA 1
ATOM 686 C C . ALA A 1 91 ? -65.462 -8.524 87.154 1.00 79.06 91 ALA A C 1
ATOM 688 O O . ALA A 1 91 ? -64.501 -8.489 86.384 1.00 79.06 91 ALA A O 1
ATOM 689 N N . LEU A 1 92 ? -65.633 -9.480 88.067 1.00 78.94 92 LEU A N 1
ATOM 690 C CA . LEU A 1 92 ? -64.721 -10.606 88.242 1.00 78.94 92 LEU A CA 1
ATOM 691 C C . LEU A 1 92 ? -65.477 -11.919 88.061 1.00 78.94 92 LEU A C 1
ATOM 693 O O . LEU A 1 92 ? -66.440 -12.196 88.775 1.00 78.94 92 LEU A O 1
ATOM 697 N N . TYR A 1 93 ? -65.014 -12.724 87.115 1.00 77.31 93 TYR A N 1
ATOM 698 C CA . TYR A 1 93 ? -65.467 -14.095 86.939 1.00 77.31 93 TYR A CA 1
ATOM 699 C C . TYR A 1 93 ? -64.337 -15.029 87.379 1.00 77.31 93 TYR A C 1
ATOM 701 O O . TYR A 1 93 ? -63.258 -14.999 86.785 1.00 77.31 93 TYR A O 1
ATOM 709 N N . SER A 1 94 ? -64.562 -15.800 88.447 1.00 78.12 94 SER A N 1
ATOM 710 C CA . SER A 1 94 ? -63.615 -16.797 88.964 1.00 78.12 94 SER A CA 1
ATOM 711 C C . SER A 1 94 ? -64.281 -18.158 89.074 1.00 78.12 94 SER A C 1
ATOM 713 O O . SER A 1 94 ? -65.301 -18.257 89.744 1.00 78.12 94 SER A O 1
ATOM 715 N N . VAL A 1 95 ? -63.735 -19.218 88.479 1.00 69.75 95 VAL A N 1
ATOM 716 C CA . VAL A 1 95 ? -64.410 -20.526 88.534 1.00 69.75 95 VAL A CA 1
ATOM 717 C C . VAL A 1 95 ? -64.142 -21.225 89.872 1.00 69.75 95 VAL A C 1
ATOM 719 O O . VAL A 1 95 ? -65.102 -21.551 90.567 1.00 69.75 95 VAL A O 1
ATOM 722 N N . LEU A 1 96 ? -62.881 -21.394 90.301 1.00 70.75 96 LEU A N 1
ATOM 723 C CA . LEU A 1 96 ? -62.553 -22.123 91.545 1.00 70.75 96 LEU A CA 1
ATOM 724 C C . LEU A 1 96 ? -61.359 -21.551 92.323 1.00 70.75 96 LEU A C 1
ATOM 726 O O . LEU A 1 96 ? -60.411 -21.026 91.736 1.00 70.75 96 LEU A O 1
ATOM 730 N N . SER A 1 97 ? -61.366 -21.768 93.647 1.00 68.81 97 SER A N 1
ATOM 731 C CA . SER A 1 97 ? -60.217 -21.545 94.543 1.00 68.81 97 SER A CA 1
ATOM 732 C C . SER A 1 97 ? -59.286 -22.763 94.715 1.00 68.81 97 SER A C 1
ATOM 734 O O . SER A 1 97 ? -58.159 -22.607 95.183 1.00 68.81 97 SER A O 1
ATOM 736 N N . SER A 1 98 ? -59.733 -23.971 94.349 1.00 71.88 98 SER A N 1
ATOM 737 C CA . SER A 1 98 ? -58.951 -25.225 94.349 1.00 71.88 98 SER A CA 1
ATOM 738 C C . SER A 1 98 ? -59.215 -26.019 93.060 1.00 71.88 98 SER A C 1
ATOM 740 O O . SER A 1 98 ? -60.288 -25.872 92.478 1.00 71.88 98 SER A O 1
ATOM 742 N N . ALA A 1 99 ? -58.248 -26.806 92.580 1.00 71.12 99 ALA A N 1
ATOM 743 C CA . ALA A 1 99 ? -58.325 -27.481 91.280 1.00 71.12 99 ALA A CA 1
ATOM 744 C C . ALA A 1 99 ? -58.865 -28.921 91.365 1.00 71.12 99 ALA A C 1
ATOM 746 O O . ALA A 1 99 ? -58.434 -29.663 92.251 1.00 71.12 99 ALA A O 1
ATOM 747 N N . PRO A 1 100 ? -59.745 -29.350 90.440 1.00 79.88 100 PRO A N 1
ATOM 748 C CA . PRO A 1 100 ? -60.097 -30.760 90.265 1.00 79.88 100 PRO A CA 1
ATOM 749 C C . PRO A 1 100 ? -58.948 -31.532 89.590 1.00 79.88 100 PRO A C 1
ATOM 751 O O . PRO A 1 100 ? -57.972 -30.933 89.147 1.00 79.88 100 PRO A O 1
ATOM 754 N N . GLN A 1 101 ? -59.045 -32.859 89.466 1.00 80.31 101 GLN A N 1
ATOM 755 C CA . GLN A 1 101 ? -58.077 -33.620 88.656 1.00 80.31 101 GLN A CA 1
ATOM 756 C C . GLN A 1 101 ? -58.283 -33.359 87.158 1.00 80.31 101 GLN A C 1
ATOM 758 O O . GLN A 1 101 ? -57.306 -33.175 86.428 1.00 80.31 101 GLN A O 1
ATOM 763 N N . TYR A 1 102 ? -59.549 -33.265 86.740 1.00 83.12 102 TYR A N 1
ATOM 764 C CA . TYR A 1 102 ? -59.964 -32.975 85.371 1.00 83.12 102 TYR A CA 1
ATOM 765 C C . TYR A 1 102 ? -60.948 -31.808 85.363 1.00 83.12 102 TYR A C 1
ATOM 767 O O . TYR A 1 102 ? -61.972 -31.839 86.055 1.00 83.12 102 TYR A O 1
ATOM 775 N N . LEU A 1 103 ? -60.635 -30.781 84.574 1.00 84.12 103 LEU A N 1
ATOM 776 C CA . LEU A 1 103 ? -61.515 -29.639 84.359 1.00 84.12 103 LEU A CA 1
ATOM 777 C C . LEU A 1 103 ? -61.753 -29.440 82.866 1.00 84.12 103 LEU A C 1
ATOM 779 O O . LEU A 1 103 ? -60.806 -29.235 82.106 1.00 84.12 103 LEU A O 1
ATOM 783 N N . GLN A 1 104 ? -63.026 -29.425 82.485 1.00 84.31 104 GLN A N 1
ATOM 784 C CA . GLN A 1 104 ? -63.462 -28.948 81.182 1.00 84.31 104 GLN A CA 1
ATOM 785 C C . GLN A 1 104 ? -64.314 -27.697 81.389 1.00 84.31 104 GLN A C 1
ATOM 787 O O . GLN A 1 104 ? -65.345 -27.735 82.066 1.00 84.31 104 GLN A O 1
ATOM 792 N N . VAL A 1 105 ? -63.860 -26.575 80.838 1.00 80.06 105 VAL A N 1
ATOM 793 C CA . VAL A 1 105 ? -64.609 -25.313 80.855 1.00 80.06 105 VAL A CA 1
ATOM 794 C C . VAL A 1 105 ? -65.131 -25.077 79.448 1.00 80.06 105 VAL A C 1
ATOM 796 O O . VAL A 1 105 ? -64.328 -24.995 78.520 1.00 80.06 105 VAL A O 1
ATOM 799 N N . GLY A 1 106 ? -66.454 -25.003 79.300 1.00 78.44 106 GLY A N 1
ATOM 800 C CA . GLY A 1 106 ? -67.111 -24.627 78.049 1.00 78.44 106 GLY A CA 1
ATOM 801 C C . GLY A 1 106 ? -66.764 -23.202 77.617 1.00 78.44 106 GLY A C 1
ATOM 802 O O . GLY A 1 106 ? -66.085 -22.466 78.336 1.00 78.44 106 GLY A O 1
ATOM 803 N N . GLU A 1 107 ? -67.226 -22.814 76.436 1.00 78.12 107 GLU A N 1
ATOM 804 C CA . GLU A 1 107 ? -66.963 -21.514 75.819 1.00 78.12 107 GLU A CA 1
ATOM 805 C C . GLU A 1 107 ? -67.556 -20.359 76.647 1.00 78.12 107 GLU A C 1
ATOM 807 O O . GLU A 1 107 ? -68.771 -20.269 76.833 1.00 78.12 107 GLU A O 1
ATOM 812 N N . PRO A 1 108 ? -66.751 -19.430 77.196 1.00 68.31 108 PRO A N 1
ATOM 813 C CA . PRO A 1 108 ? -67.315 -18.254 77.843 1.00 68.31 108 PRO A CA 1
ATOM 814 C C . PRO A 1 108 ? -67.840 -17.250 76.812 1.00 68.31 108 PRO A C 1
ATOM 816 O O . PRO A 1 108 ? -67.085 -16.414 76.316 1.00 68.31 108 PRO A O 1
ATOM 819 N N . GLY A 1 109 ? -69.148 -17.295 76.535 1.00 70.44 109 GLY A N 1
ATOM 820 C CA . GLY A 1 109 ? -69.861 -16.377 75.628 1.00 70.44 109 GLY A CA 1
ATOM 821 C C . GLY A 1 109 ? -70.328 -15.042 76.242 1.00 70.44 109 GLY A C 1
ATOM 822 O O . GLY A 1 109 ? -70.916 -14.206 75.554 1.00 70.44 109 GLY A O 1
ATOM 823 N N . GLY A 1 110 ? -70.095 -14.806 77.536 1.00 75.88 110 GLY A N 1
ATOM 824 C CA . GLY A 1 110 ? -70.627 -13.648 78.265 1.00 75.88 110 GLY A CA 1
ATOM 825 C C . GLY A 1 110 ? -69.990 -12.278 77.959 1.00 75.88 110 GLY A C 1
ATOM 826 O O . GLY A 1 110 ? -68.902 -12.154 77.390 1.00 75.88 110 GLY A O 1
ATOM 827 N N . VAL A 1 111 ? -70.655 -11.201 78.407 1.00 79.56 111 VAL A N 1
ATOM 828 C CA . VAL A 1 111 ? -70.154 -9.811 78.310 1.00 79.56 111 VAL A CA 1
ATOM 829 C C . VAL A 1 111 ? -69.756 -9.287 79.691 1.00 79.56 111 VAL A C 1
ATOM 831 O O . VAL A 1 111 ? -70.610 -9.053 80.549 1.00 79.56 111 VAL A O 1
ATOM 834 N N . LEU A 1 112 ? -68.467 -9.007 79.899 1.00 78.31 112 LEU A N 1
ATOM 835 C CA . LEU A 1 112 ? -67.974 -8.351 81.117 1.00 78.31 112 LEU A CA 1
ATOM 836 C C . LEU A 1 112 ? -67.750 -6.862 80.845 1.00 78.31 112 LEU A C 1
ATOM 838 O O . LEU A 1 112 ? -66.889 -6.495 80.046 1.00 78.31 112 LEU A O 1
ATOM 842 N N . ARG A 1 113 ? -68.506 -5.980 81.509 1.00 78.81 113 ARG A N 1
ATOM 843 C CA . ARG A 1 113 ? -68.393 -4.521 81.355 1.00 78.81 113 ARG A CA 1
ATOM 844 C C . ARG A 1 113 ? -68.062 -3.833 82.678 1.00 78.81 113 ARG A C 1
ATOM 846 O O . ARG A 1 113 ? -68.922 -3.745 83.552 1.00 78.81 113 ARG A O 1
ATOM 853 N N . GLY A 1 114 ? -66.872 -3.249 82.782 1.00 77.50 114 GLY A N 1
ATOM 854 C CA . GLY A 1 114 ? -66.444 -2.538 83.989 1.00 77.50 114 GLY A CA 1
ATOM 855 C C . GLY A 1 114 ? -65.118 -1.813 83.871 1.00 77.50 114 GLY A C 1
ATOM 856 O O . GLY A 1 114 ? -64.404 -2.068 82.922 1.00 77.50 114 GLY A O 1
ATOM 857 N N . GLU A 1 115 ? -64.747 -0.942 84.812 1.00 78.88 115 GLU A N 1
ATOM 858 C CA . GLU A 1 115 ? -63.396 -0.338 84.813 1.00 78.88 115 GLU A CA 1
ATOM 859 C C . GLU A 1 115 ? -62.313 -1.426 84.877 1.00 78.88 115 GLU A C 1
ATOM 861 O O . GLU A 1 115 ? -61.292 -1.357 84.190 1.00 78.88 115 GLU A O 1
ATOM 866 N N . ARG A 1 116 ? -62.576 -2.494 85.643 1.00 80.25 116 ARG A N 1
ATOM 867 C CA . ARG A 1 116 ? -61.759 -3.711 85.702 1.00 80.25 116 ARG A CA 1
ATOM 868 C C . ARG A 1 116 ? -62.618 -4.929 85.380 1.00 80.25 116 ARG A C 1
ATOM 870 O O . ARG A 1 116 ? -63.391 -5.374 86.229 1.00 80.25 116 ARG A O 1
ATOM 877 N N . ALA A 1 117 ? -62.465 -5.461 84.172 1.00 80.94 117 ALA A N 1
ATOM 878 C CA . ALA A 1 117 ? -63.066 -6.720 83.747 1.00 80.94 117 ALA A CA 1
ATOM 879 C C . ALA A 1 117 ? -61.989 -7.809 83.796 1.00 80.94 117 ALA A C 1
ATOM 881 O O . ALA A 1 117 ? -61.032 -7.766 83.021 1.00 80.94 117 ALA A O 1
ATOM 882 N N . LEU A 1 118 ? -62.121 -8.741 84.740 1.00 80.31 118 LEU A N 1
ATOM 883 C CA . LEU A 1 118 ? -61.166 -9.824 84.952 1.00 80.31 118 LEU A CA 1
ATOM 884 C C . LEU A 1 118 ? -61.872 -11.169 84.820 1.00 80.31 118 LEU A C 1
ATOM 886 O O . LEU A 1 118 ? -62.819 -11.457 85.553 1.00 80.31 118 LEU A O 1
ATOM 890 N N . TYR A 1 119 ? -61.382 -11.984 83.895 1.00 79.25 119 TYR A N 1
ATOM 891 C CA . TYR A 1 119 ? -61.772 -13.379 83.756 1.00 79.25 119 TYR A CA 1
ATOM 892 C C . TYR A 1 119 ? -60.594 -14.246 84.211 1.00 79.25 119 TYR A C 1
ATOM 894 O O . TYR A 1 119 ? -59.536 -14.212 83.580 1.00 79.25 119 TYR A O 1
ATOM 902 N N . SER A 1 120 ? -60.748 -14.962 85.331 1.00 79.00 120 SER A N 1
ATOM 903 C CA . SER A 1 120 ? -59.762 -15.939 85.812 1.00 79.00 120 SER A CA 1
ATOM 904 C C . SER A 1 120 ? -60.388 -17.314 85.959 1.00 79.00 120 SER A C 1
ATOM 906 O O . SER A 1 120 ? -61.377 -17.443 86.673 1.00 79.00 120 SER A O 1
ATOM 908 N N . VAL A 1 121 ? -59.818 -18.358 85.360 1.00 71.81 121 VAL A N 1
ATOM 909 C CA . VAL A 1 121 ? -60.415 -19.695 85.489 1.00 71.81 121 VAL A CA 1
ATOM 910 C C . VAL A 1 121 ? -60.072 -20.304 86.854 1.00 71.81 121 VAL A C 1
ATOM 912 O O . VAL A 1 121 ? -60.993 -20.621 87.603 1.00 71.81 121 VAL A O 1
ATOM 915 N N . LEU A 1 122 ? -58.791 -20.394 87.245 1.00 72.38 122 LEU A N 1
ATOM 916 C CA . LEU A 1 122 ? -58.395 -21.026 88.521 1.00 72.38 122 LEU A CA 1
ATOM 917 C C . LEU A 1 122 ? -57.203 -20.355 89.217 1.00 72.38 122 LEU A C 1
ATOM 919 O O . LEU A 1 122 ? -56.293 -19.838 88.567 1.00 72.38 122 LEU A O 1
ATOM 923 N N . SER A 1 123 ? -57.164 -20.484 90.550 1.00 70.50 123 SER A N 1
ATOM 924 C CA . SER A 1 123 ? -55.992 -20.175 91.389 1.00 70.50 123 SER A CA 1
ATOM 925 C C . SER A 1 123 ? -55.010 -21.350 91.578 1.00 70.50 123 SER A C 1
ATOM 927 O O . SER A 1 123 ? -53.900 -21.151 92.072 1.00 70.50 123 SER A O 1
ATOM 929 N N . SER A 1 124 ? -55.394 -22.577 91.208 1.00 73.12 124 SER A N 1
ATOM 930 C CA . SER A 1 124 ? -54.532 -23.774 91.212 1.00 73.12 124 SER A CA 1
ATOM 931 C C . SER A 1 124 ? -54.828 -24.655 89.991 1.00 73.12 124 SER A C 1
ATOM 933 O O . SER A 1 124 ? -55.936 -24.591 89.465 1.00 73.12 124 SER A O 1
ATOM 935 N N . ALA A 1 125 ? -53.856 -25.439 89.516 1.00 72.38 125 ALA A N 1
ATOM 936 C CA . ALA A 1 125 ? -53.954 -26.185 88.260 1.00 72.38 125 ALA A CA 1
ATOM 937 C C . ALA A 1 125 ? -54.457 -27.629 88.435 1.00 72.38 125 ALA A C 1
ATOM 939 O O . ALA A 1 125 ? -53.990 -28.311 89.351 1.00 72.38 125 ALA A O 1
ATOM 940 N N . PRO A 1 126 ? -55.346 -28.125 87.553 1.00 80.62 126 PRO A N 1
ATOM 941 C CA . PRO A 1 126 ? -55.692 -29.543 87.478 1.00 80.62 126 PRO A CA 1
ATOM 942 C C . PRO A 1 126 ? -54.560 -30.345 86.814 1.00 80.62 126 PRO A C 1
ATOM 944 O O . PRO A 1 126 ? -53.594 -29.769 86.320 1.00 80.62 126 PRO A O 1
ATOM 947 N N . GLN A 1 127 ? -54.662 -31.677 86.757 1.00 80.00 127 GLN A N 1
ATOM 948 C CA . GLN A 1 127 ? -53.719 -32.473 85.953 1.00 80.00 127 GLN A CA 1
ATOM 949 C C . GLN A 1 127 ? -53.974 -32.272 84.453 1.00 80.00 127 GLN A C 1
ATOM 951 O O . GLN A 1 127 ? -53.023 -32.098 83.687 1.00 80.00 127 GLN A O 1
ATOM 956 N N . TYR A 1 128 ? -55.254 -32.215 84.073 1.00 83.00 128 TYR A N 1
ATOM 957 C CA . TYR A 1 128 ? -55.717 -31.988 82.708 1.00 83.00 128 TYR A CA 1
ATOM 958 C C . TYR A 1 128 ? -56.710 -30.829 82.680 1.00 83.00 128 TYR A C 1
ATOM 960 O O . TYR A 1 128 ? -57.716 -30.840 83.399 1.00 83.00 128 TYR A O 1
ATOM 968 N N . LEU A 1 129 ? -56.422 -29.831 81.845 1.00 84.69 129 LEU A N 1
ATOM 969 C CA . LEU A 1 129 ? -57.319 -28.711 81.594 1.00 84.69 129 LEU A CA 1
ATOM 970 C C . LEU A 1 129 ? -57.600 -28.594 80.100 1.00 84.69 129 LEU A C 1
ATOM 972 O O . LEU A 1 129 ? -56.677 -28.406 79.305 1.00 84.69 129 LEU A O 1
ATOM 976 N N . GLN A 1 130 ? -58.882 -28.625 79.754 1.00 84.44 130 GLN A N 1
ATOM 977 C CA . GLN A 1 130 ? -59.364 -28.216 78.444 1.00 84.44 130 GLN A CA 1
ATOM 978 C C . GLN A 1 130 ? -60.244 -26.979 78.619 1.00 84.44 130 GLN A C 1
ATOM 980 O O . GLN A 1 130 ? -61.256 -27.014 79.325 1.00 84.44 130 GLN A O 1
ATOM 985 N N . VAL A 1 131 ? -59.830 -25.872 78.009 1.00 80.25 131 VAL A N 1
ATOM 986 C CA . VAL A 1 131 ? -60.613 -24.631 77.978 1.00 80.25 131 VAL A CA 1
ATOM 987 C C . VAL A 1 131 ? -61.146 -24.466 76.565 1.00 80.25 131 VAL A C 1
ATOM 989 O O . VAL A 1 131 ? -60.348 -24.406 75.630 1.00 80.25 131 VAL A O 1
ATOM 992 N N . GLY A 1 132 ? -62.472 -24.425 76.423 1.00 78.50 132 GLY A N 1
ATOM 993 C CA . GLY A 1 132 ? -63.141 -24.114 75.161 1.00 78.50 132 GLY A CA 1
ATOM 994 C C . GLY A 1 132 ? -62.811 -22.708 74.658 1.00 78.50 132 GLY A C 1
ATOM 995 O O . GLY A 1 132 ? -62.138 -21.929 75.337 1.00 78.50 132 GLY A O 1
ATOM 996 N N . GLU A 1 133 ? -63.281 -22.385 73.460 1.00 78.31 133 GLU A N 1
ATOM 997 C CA . GLU A 1 133 ? -63.058 -21.105 72.787 1.00 78.31 133 GLU A CA 1
ATOM 998 C C . GLU A 1 133 ? -63.671 -19.935 73.578 1.00 78.31 133 GLU A C 1
ATOM 1000 O O . GLU A 1 133 ? -64.884 -19.874 73.781 1.00 78.31 133 GLU A O 1
ATOM 1005 N N . PRO A 1 134 ? -62.887 -18.963 74.080 1.00 68.25 134 PRO A N 1
ATOM 1006 C CA . PRO A 1 134 ? -63.478 -17.786 74.699 1.00 68.25 134 PRO A CA 1
ATOM 1007 C C . PRO A 1 134 ? -64.062 -16.835 73.651 1.00 68.25 134 PRO A C 1
ATOM 1009 O O . PRO A 1 134 ? -63.345 -15.994 73.111 1.00 68.25 134 PRO A O 1
ATOM 1012 N N . GLY A 1 135 ? -65.374 -16.934 73.405 1.00 70.38 135 GLY A N 1
ATOM 1013 C CA . GLY A 1 135 ? -66.138 -16.081 72.478 1.00 70.38 135 GLY A CA 1
ATOM 1014 C C . GLY A 1 135 ? -66.652 -14.743 73.047 1.00 70.38 135 GLY A C 1
ATOM 1015 O O . GLY A 1 135 ? -67.236 -13.935 72.324 1.00 70.38 135 GLY A O 1
ATOM 1016 N N . GLY A 1 136 ? -66.453 -14.472 74.339 1.00 76.75 136 GLY A N 1
ATOM 1017 C CA . GLY A 1 136 ? -67.040 -13.320 75.035 1.00 76.75 136 GLY A CA 1
ATOM 1018 C C . GLY A 1 136 ? -66.441 -11.938 74.714 1.00 76.75 136 GLY A C 1
ATOM 1019 O O . GLY A 1 136 ? -65.361 -11.786 74.135 1.00 76.75 136 GLY A O 1
ATOM 1020 N N . VAL A 1 137 ? -67.138 -10.879 75.153 1.00 79.88 137 VAL A N 1
ATOM 1021 C CA . VAL A 1 137 ? -66.690 -9.475 75.023 1.00 79.88 137 VAL A CA 1
ATOM 1022 C C . VAL A 1 137 ? -66.295 -8.912 76.389 1.00 79.88 137 VAL A C 1
ATOM 1024 O O . VAL A 1 137 ? -67.154 -8.664 77.238 1.00 79.88 137 VAL A O 1
ATOM 1027 N N . LEU A 1 138 ? -65.006 -8.615 76.591 1.00 79.19 138 LEU A N 1
ATOM 1028 C CA . LEU A 1 138 ? -64.530 -7.895 77.781 1.00 79.19 138 LEU A CA 1
ATOM 1029 C C . LEU A 1 138 ? -64.361 -6.409 77.447 1.00 79.19 138 LEU A C 1
ATOM 1031 O O . LEU A 1 138 ? -63.531 -6.043 76.614 1.00 79.19 138 LEU A O 1
ATOM 1035 N N . ARG A 1 139 ? -65.128 -5.528 78.097 1.00 79.50 139 ARG A N 1
ATOM 1036 C CA . ARG A 1 139 ? -65.060 -4.071 77.902 1.00 79.50 139 ARG A CA 1
ATOM 1037 C C . ARG A 1 139 ? -64.734 -3.343 79.205 1.00 79.50 139 ARG A C 1
ATOM 1039 O O . ARG A 1 139 ? -65.575 -3.292 80.100 1.00 79.50 139 ARG A O 1
ATOM 1046 N N . GLY A 1 140 ? -63.576 -2.688 79.269 1.00 78.88 140 GLY A N 1
ATOM 1047 C CA . GLY A 1 140 ? -63.153 -1.945 80.458 1.00 78.88 140 GLY A CA 1
ATOM 1048 C C . GLY A 1 140 ? -61.881 -1.136 80.300 1.00 78.88 140 GLY A C 1
ATOM 1049 O O . GLY A 1 140 ? -61.210 -1.301 79.303 1.00 78.88 140 GLY A O 1
ATOM 1050 N N . GLU A 1 141 ? -61.503 -0.286 81.257 1.00 79.81 141 GLU A N 1
ATOM 1051 C CA . GLU A 1 141 ? -60.173 0.359 81.224 1.00 79.81 141 GLU A CA 1
ATOM 1052 C C . GLU A 1 141 ? -59.059 -0.698 81.299 1.00 79.81 141 GLU A C 1
ATOM 1054 O O . GLU A 1 141 ? -58.039 -0.611 80.613 1.00 79.81 141 GLU A O 1
ATOM 1059 N N . ARG A 1 142 ? -59.289 -1.759 82.085 1.00 80.38 142 ARG A N 1
ATOM 1060 C CA . ARG A 1 142 ? -58.432 -2.946 82.175 1.00 80.38 142 ARG A CA 1
ATOM 1061 C C . ARG A 1 142 ? -59.252 -4.199 81.888 1.00 80.38 142 ARG A C 1
ATOM 1063 O O . ARG A 1 142 ? -60.005 -4.648 82.752 1.00 80.38 142 ARG A O 1
ATOM 1070 N N . ALA A 1 143 ? -59.088 -4.752 80.690 1.00 81.81 143 ALA A N 1
ATOM 1071 C CA . ALA A 1 143 ? -59.641 -6.043 80.300 1.00 81.81 143 ALA A CA 1
ATOM 1072 C C . ALA A 1 143 ? -58.527 -7.093 80.396 1.00 81.81 143 ALA A C 1
ATOM 1074 O O . ALA A 1 143 ? -57.560 -7.044 79.634 1.00 81.81 143 ALA A O 1
ATOM 1075 N N . LEU A 1 144 ? -58.643 -7.994 81.373 1.00 80.81 144 LEU A N 1
ATOM 1076 C CA . LEU A 1 144 ? -57.677 -9.058 81.632 1.00 80.81 144 LEU A CA 1
ATOM 1077 C C . LEU A 1 144 ? -58.356 -10.411 81.458 1.00 80.81 144 LEU A C 1
ATOM 1079 O O . LEU A 1 144 ? -59.300 -10.730 82.184 1.00 80.81 144 LEU A O 1
ATOM 1083 N N . TYR A 1 145 ? -57.841 -11.202 80.523 1.00 80.12 145 TYR A N 1
ATOM 1084 C CA . TYR A 1 145 ? -58.167 -12.616 80.407 1.00 80.12 145 TYR A CA 1
ATOM 1085 C C . TYR A 1 145 ? -56.955 -13.425 80.871 1.00 80.12 145 TYR A C 1
ATOM 1087 O O . TYR A 1 145 ? -55.894 -13.361 80.248 1.00 80.12 145 TYR A O 1
ATOM 1095 N N . SER A 1 146 ? -57.094 -14.127 81.996 1.00 80.06 146 SER A N 1
ATOM 1096 C CA . SER A 1 146 ? -56.052 -14.976 82.583 1.00 80.06 146 SER A CA 1
ATOM 1097 C C . SER A 1 146 ? -56.583 -16.390 82.782 1.00 80.06 146 SER A C 1
ATOM 1099 O O . SER A 1 146 ? -57.577 -16.551 83.481 1.00 80.06 146 SER A O 1
ATOM 1101 N N . VAL A 1 147 ? -55.961 -17.424 82.213 1.00 73.06 147 VAL A N 1
ATOM 1102 C CA . VAL A 1 147 ? -56.496 -18.788 82.377 1.00 73.06 147 VAL A CA 1
ATOM 1103 C C . VAL A 1 147 ? -56.096 -19.362 83.740 1.00 73.06 147 VAL A C 1
ATOM 1105 O O . VAL A 1 147 ? -56.983 -19.716 84.515 1.00 73.06 147 VAL A O 1
ATOM 1108 N N . LEU A 1 148 ? -54.803 -19.387 84.095 1.00 73.62 148 LEU A N 1
ATOM 1109 C CA . LEU A 1 148 ? -54.342 -19.970 85.371 1.00 73.62 148 LEU A CA 1
ATOM 1110 C C . LEU A 1 148 ? -53.162 -19.235 86.017 1.00 73.62 148 LEU A C 1
ATOM 1112 O O . LEU A 1 148 ? -52.291 -18.700 85.328 1.00 73.62 148 LEU A O 1
ATOM 1116 N N . SER A 1 149 ? -53.084 -19.322 87.352 1.00 71.88 149 SER A N 1
ATOM 1117 C CA . SER A 1 149 ? -51.902 -18.932 88.141 1.00 71.88 149 SER A CA 1
ATOM 1118 C C . SER A 1 149 ? -50.869 -20.054 88.365 1.00 71.88 149 SER A C 1
ATOM 1120 O O . SER A 1 149 ? -49.735 -19.768 88.753 1.00 71.88 149 SER A O 1
ATOM 1122 N N . SER A 1 150 ? -51.217 -21.323 88.120 1.00 74.12 150 SER A N 1
ATOM 1123 C CA . SER A 1 150 ? -50.274 -22.457 88.085 1.00 74.12 150 SER A CA 1
ATOM 1124 C C . SER A 1 150 ? -50.563 -23.386 86.897 1.00 74.12 150 SER A C 1
ATOM 1126 O O . SER A 1 150 ? -51.671 -23.356 86.371 1.00 74.12 150 SER A O 1
ATOM 1128 N N . ALA A 1 151 ? -49.579 -24.163 86.430 1.00 72.88 151 ALA A N 1
ATOM 1129 C CA . ALA A 1 151 ? -49.682 -24.949 85.195 1.00 72.88 151 ALA A CA 1
ATOM 1130 C C . ALA A 1 151 ? -50.152 -26.400 85.417 1.00 72.88 151 ALA A C 1
ATOM 1132 O O . ALA A 1 151 ? -49.659 -27.043 86.347 1.00 72.88 151 ALA A O 1
ATOM 1133 N N . PRO A 1 152 ? -51.042 -26.944 84.564 1.00 80.62 152 PRO A N 1
ATOM 1134 C CA . PRO A 1 152 ? -51.377 -28.368 84.559 1.00 80.62 152 PRO A CA 1
ATOM 1135 C C . PRO A 1 152 ? -50.254 -29.186 83.902 1.00 80.62 152 PRO A C 1
ATOM 1137 O O . PRO A 1 152 ? -49.301 -28.623 83.369 1.00 80.62 152 PRO A O 1
ATOM 1140 N N . GLN A 1 153 ? -50.348 -30.519 83.895 1.00 79.69 153 GLN A N 1
ATOM 1141 C CA . GLN A 1 153 ? -49.417 -31.335 83.098 1.00 79.69 153 GLN A CA 1
ATOM 1142 C C . GLN A 1 153 ? -49.708 -31.190 81.599 1.00 79.69 153 GLN A C 1
ATOM 1144 O O . GLN A 1 153 ? -48.777 -31.029 80.805 1.00 79.69 153 GLN A O 1
ATOM 1149 N N . TYR A 1 154 ? -50.997 -31.162 81.248 1.00 82.62 154 TYR A N 1
ATOM 1150 C CA . TYR A 1 154 ? -51.497 -30.994 79.888 1.00 82.62 154 TYR A CA 1
ATOM 1151 C C . TYR A 1 154 ? -52.508 -29.851 79.841 1.00 82.62 154 TYR A C 1
ATOM 1153 O O . TYR A 1 154 ? -53.496 -29.851 80.585 1.00 82.62 154 TYR A O 1
ATOM 1161 N N . LEU A 1 155 ? -52.255 -28.879 78.964 1.00 84.69 155 LEU A N 1
ATOM 1162 C CA . LEU A 1 155 ? -53.184 -27.792 78.686 1.00 84.69 155 LEU A CA 1
ATOM 1163 C C . LEU A 1 155 ? -53.495 -27.737 77.195 1.00 84.69 155 LEU A C 1
ATOM 1165 O O . LEU A 1 155 ? -52.592 -27.549 76.377 1.00 84.69 155 LEU A O 1
ATOM 1169 N N . GLN A 1 156 ? -54.783 -27.814 76.878 1.00 84.62 156 GLN A N 1
ATOM 1170 C CA . GLN A 1 156 ? -55.305 -27.465 75.565 1.00 84.62 156 GLN A CA 1
ATOM 1171 C C . GLN A 1 156 ? -56.215 -26.246 75.718 1.00 84.62 156 GLN A C 1
ATOM 1173 O O . GLN A 1 156 ? -57.211 -26.284 76.446 1.00 84.62 156 GLN A O 1
ATOM 1178 N N . VAL A 1 157 ? -55.841 -25.149 75.064 1.00 80.88 157 VAL A N 1
ATOM 1179 C CA . VAL A 1 157 ? -56.660 -23.932 75.000 1.00 80.88 157 VAL A CA 1
ATOM 1180 C C . VAL A 1 157 ? -57.207 -23.827 73.588 1.00 80.88 157 VAL A C 1
ATOM 1182 O O . VAL A 1 157 ? -56.416 -23.779 72.645 1.00 80.88 157 VAL A O 1
ATOM 1185 N N . GLY A 1 158 ? -58.535 -23.817 73.455 1.00 79.06 158 GLY A N 1
ATOM 1186 C CA . GLY A 1 158 ? -59.216 -23.564 72.185 1.00 79.06 158 GLY A CA 1
ATOM 1187 C C . GLY A 1 158 ? -58.911 -22.174 71.622 1.00 79.06 158 GLY A C 1
ATOM 1188 O O . GLY A 1 158 ? -58.249 -21.355 72.266 1.00 79.06 158 GLY A O 1
ATOM 1189 N N . GLU A 1 159 ? -59.389 -21.910 70.413 1.00 78.56 159 GLU A N 1
ATOM 1190 C CA . GLU A 1 159 ? -59.207 -20.649 69.695 1.00 78.56 159 GLU A CA 1
ATOM 1191 C C . GLU A 1 159 ? -59.862 -19.475 70.445 1.00 78.56 159 GLU A C 1
ATOM 1193 O O . GLU A 1 159 ? -61.075 -19.460 70.659 1.00 78.56 159 GLU A O 1
ATOM 1198 N N . PRO A 1 160 ? -59.117 -18.452 70.903 1.00 69.00 160 PRO A N 1
ATOM 1199 C CA . PRO A 1 160 ? -59.757 -17.285 71.493 1.00 69.00 160 PRO A CA 1
ATOM 1200 C C . PRO A 1 160 ? -60.400 -16.399 70.424 1.00 69.00 160 PRO A C 1
ATOM 1202 O O . PRO A 1 160 ? -59.725 -15.554 69.842 1.00 69.00 160 PRO A O 1
ATOM 1205 N N . GLY A 1 161 ? -61.713 -16.552 70.210 1.00 71.19 161 GLY A N 1
ATOM 1206 C CA . GLY A 1 161 ? -62.524 -15.757 69.269 1.00 71.19 161 GLY A CA 1
ATOM 1207 C C . GLY A 1 161 ? -63.068 -14.416 69.802 1.00 71.19 161 GLY A C 1
ATOM 1208 O O . GLY A 1 161 ? -63.670 -13.639 69.059 1.00 71.19 161 GLY A O 1
ATOM 1209 N N . GLY A 1 162 ? -62.872 -14.107 71.085 1.00 77.19 162 GLY A N 1
ATOM 1210 C CA . GLY A 1 162 ? -63.492 -12.961 71.760 1.00 77.19 162 GLY A CA 1
ATOM 1211 C C . GLY A 1 162 ? -62.941 -11.569 71.403 1.00 77.19 162 GLY A C 1
ATOM 1212 O O . GLY A 1 162 ? -61.878 -11.393 70.799 1.00 77.19 162 GLY A O 1
ATOM 1213 N N . VAL A 1 163 ? -63.663 -10.524 71.836 1.00 80.19 163 VAL A N 1
ATOM 1214 C CA . VAL A 1 163 ? -63.264 -9.111 71.666 1.00 80.19 163 VAL A CA 1
ATOM 1215 C C . VAL A 1 163 ? -62.872 -8.503 73.012 1.00 80.19 163 VAL A C 1
ATOM 1217 O O . VAL A 1 163 ? -63.730 -8.253 73.863 1.00 80.19 163 VAL A O 1
ATOM 1220 N N . LEU A 1 164 ? -61.590 -8.166 73.192 1.00 80.00 164 LEU A N 1
ATOM 1221 C CA . LEU A 1 164 ? -61.126 -7.396 74.353 1.00 80.00 164 LEU A CA 1
ATOM 1222 C C . LEU A 1 164 ? -61.025 -5.915 73.976 1.00 80.00 164 LEU A C 1
ATOM 1224 O O . LEU A 1 164 ? -60.229 -5.538 73.115 1.00 80.00 164 LEU A O 1
ATOM 1228 N N . ARG A 1 165 ? -61.817 -5.050 74.618 1.00 79.25 165 ARG A N 1
ATOM 1229 C CA . ARG A 1 165 ? -61.807 -3.598 74.385 1.00 79.25 165 ARG A CA 1
ATOM 1230 C C . ARG A 1 165 ? -61.488 -2.830 75.666 1.00 79.25 165 ARG A C 1
ATOM 1232 O O . ARG A 1 165 ? -62.330 -2.761 76.559 1.00 79.25 165 ARG A O 1
ATOM 1239 N N . GLY A 1 166 ? -60.336 -2.168 75.710 1.00 78.88 166 GLY A N 1
ATOM 1240 C CA . GLY A 1 166 ? -59.934 -1.368 76.866 1.00 78.88 166 GLY A CA 1
ATOM 1241 C C . GLY A 1 166 ? -58.650 -0.584 76.700 1.00 78.88 166 GLY A C 1
ATOM 1242 O O . GLY A 1 166 ? -57.911 -0.873 75.781 1.00 78.88 166 GLY A O 1
ATOM 1243 N N . GLU A 1 167 ? -58.339 0.376 77.574 1.00 79.75 167 GLU A N 1
ATOM 1244 C CA . GLU A 1 167 ? -57.029 1.063 77.538 1.00 79.75 167 GLU A CA 1
ATOM 1245 C C . GLU A 1 167 ? -55.875 0.053 77.656 1.00 79.75 167 GLU A C 1
ATOM 1247 O O . GLU A 1 167 ? -54.857 0.160 76.970 1.00 79.75 167 GLU A O 1
ATOM 1252 N N . ARG A 1 168 ? -56.070 -0.989 78.474 1.00 80.56 168 ARG A N 1
ATOM 1253 C CA . ARG A 1 168 ? -55.173 -2.143 78.598 1.00 80.56 168 ARG A CA 1
ATOM 1254 C C . ARG A 1 168 ? -55.949 -3.434 78.364 1.00 80.56 168 ARG A C 1
ATOM 1256 O O . ARG A 1 168 ? -56.672 -3.884 79.253 1.00 80.56 168 ARG A O 1
ATOM 1263 N N . ALA A 1 169 ? -55.774 -4.024 77.186 1.00 82.38 169 ALA A N 1
ATOM 1264 C CA . ALA A 1 169 ? -56.276 -5.352 76.855 1.00 82.38 169 ALA A CA 1
ATOM 1265 C C . ALA A 1 169 ? -55.108 -6.342 76.946 1.00 82.38 169 ALA A C 1
ATOM 1267 O O . ALA A 1 169 ? -54.228 -6.325 76.082 1.00 82.38 169 ALA A O 1
ATOM 1268 N N . LEU A 1 170 ? -55.076 -7.154 78.010 1.00 81.19 170 LEU A N 1
ATOM 1269 C CA . LEU A 1 170 ? -54.101 -8.238 78.151 1.00 81.19 170 LEU A CA 1
ATOM 1270 C C . LEU A 1 170 ? -54.809 -9.583 78.010 1.00 81.19 170 LEU A C 1
ATOM 1272 O O . LEU A 1 170 ? -55.760 -9.870 78.742 1.00 81.19 170 LEU A O 1
ATOM 1276 N N . TYR A 1 171 ? -54.290 -10.408 77.110 1.00 80.62 171 TYR A N 1
ATOM 1277 C CA . TYR A 1 171 ? -54.591 -11.829 77.051 1.00 80.62 171 TYR A CA 1
ATOM 1278 C C . TYR A 1 171 ? -53.348 -12.591 77.519 1.00 80.62 171 TYR A C 1
ATOM 1280 O O . TYR A 1 171 ? -52.300 -12.516 76.874 1.00 80.62 171 TYR A O 1
ATOM 1288 N N . SER A 1 172 ? -53.446 -13.259 78.669 1.00 79.88 172 SER A N 1
ATOM 1289 C CA . SER A 1 172 ? -52.364 -14.051 79.264 1.00 79.88 172 SER A CA 1
ATOM 1290 C C . SER A 1 172 ? -52.840 -15.473 79.533 1.00 79.88 172 SER A C 1
ATOM 1292 O O . SER A 1 172 ? -53.791 -15.647 80.291 1.00 79.88 172 SER A O 1
ATOM 1294 N N . VAL A 1 173 ? -52.202 -16.495 78.957 1.00 72.31 173 VAL A N 1
ATOM 1295 C CA . VAL A 1 173 ? -52.667 -17.876 79.168 1.00 72.31 173 VAL A CA 1
ATOM 1296 C C . VAL A 1 173 ? -52.210 -18.391 80.536 1.00 72.31 173 VAL A C 1
ATOM 1298 O O . VAL A 1 173 ? -53.066 -18.726 81.351 1.00 72.31 173 VAL A O 1
ATOM 1301 N N . LEU A 1 174 ? -50.905 -18.376 80.853 1.00 73.38 174 LEU A N 1
ATOM 1302 C CA . LEU A 1 174 ? -50.397 -18.879 82.145 1.00 73.38 174 LEU A CA 1
ATOM 1303 C C . LEU A 1 174 ? -49.236 -18.061 82.723 1.00 73.38 174 LEU A C 1
ATOM 1305 O O . LEU A 1 174 ? -48.396 -17.538 81.990 1.00 73.38 174 LEU A O 1
ATOM 1309 N N . SER A 1 175 ? -49.128 -18.070 84.058 1.00 71.69 175 SER A N 1
ATOM 1310 C CA . SER A 1 175 ? -47.935 -17.620 84.796 1.00 71.69 175 SER A CA 1
ATOM 1311 C C . SER A 1 175 ? -46.872 -18.712 85.030 1.00 71.69 175 SER A C 1
ATOM 1313 O O . SER A 1 175 ? -45.777 -18.414 85.508 1.00 71.69 175 SER A O 1
ATOM 1315 N N . SER A 1 176 ? -47.163 -19.978 84.710 1.00 73.94 176 SER A N 1
ATOM 1316 C CA . SER A 1 176 ? -46.190 -21.086 84.723 1.00 73.94 176 SER A CA 1
ATOM 1317 C C . SER A 1 176 ? -46.496 -22.092 83.606 1.00 73.94 176 SER A C 1
ATOM 1319 O O . SER A 1 176 ? -47.646 -22.179 83.180 1.00 73.94 176 SER A O 1
ATOM 1321 N N . ALA A 1 177 ? -45.491 -22.820 83.113 1.00 73.19 177 ALA A N 1
ATOM 1322 C CA . ALA A 1 177 ? -45.605 -23.681 81.936 1.00 73.19 177 ALA A CA 1
ATOM 1323 C C . ALA A 1 177 ? -46.004 -25.134 82.252 1.00 73.19 177 ALA A C 1
ATOM 1325 O O . ALA A 1 177 ? -45.459 -25.705 83.200 1.00 73.19 177 ALA A O 1
ATOM 1326 N N . PRO A 1 178 ? -46.892 -25.755 81.453 1.00 80.94 178 PRO A N 1
ATOM 1327 C CA . PRO A 1 178 ? -47.178 -27.185 81.527 1.00 80.94 178 PRO A CA 1
ATOM 1328 C C . PRO A 1 178 ? -46.046 -27.997 80.876 1.00 80.94 178 PRO A C 1
ATOM 1330 O O . PRO A 1 178 ? -45.122 -27.428 80.299 1.00 80.94 178 PRO A O 1
ATOM 1333 N N . GLN A 1 179 ? -46.103 -29.331 80.926 1.00 79.69 179 GLN A N 1
ATOM 1334 C CA . GLN A 1 179 ? -45.170 -30.153 80.137 1.00 79.69 179 GLN A CA 1
ATOM 1335 C C . GLN A 1 179 ? -45.494 -30.063 78.641 1.00 79.69 179 GLN A C 1
ATOM 1337 O O . GLN A 1 179 ? -44.583 -29.902 77.824 1.00 79.69 179 GLN A O 1
ATOM 1342 N N . TYR A 1 180 ? -46.790 -30.078 78.317 1.00 82.25 180 TYR A N 1
ATOM 1343 C CA . TYR A 1 180 ? -47.319 -29.970 76.961 1.00 82.25 180 TYR A CA 1
ATOM 1344 C C . TYR A 1 180 ? -48.357 -28.854 76.891 1.00 82.25 180 TYR A C 1
ATOM 1346 O O . TYR A 1 180 ? -49.332 -28.850 77.652 1.00 82.25 180 TYR A O 1
ATOM 1354 N N . LEU A 1 181 ? -48.140 -27.911 75.975 1.00 85.00 181 LEU A N 1
ATOM 1355 C CA . LEU A 1 181 ? -49.091 -26.848 75.681 1.00 85.00 181 LEU A CA 1
ATOM 1356 C C . LEU A 1 181 ? -49.430 -26.843 74.194 1.00 85.00 181 LEU A C 1
ATOM 1358 O O . LEU A 1 181 ? -48.546 -26.658 73.355 1.00 85.00 181 LEU A O 1
ATOM 1362 N N . GLN A 1 182 ? -50.721 -26.963 73.902 1.00 84.75 182 GLN A N 1
ATOM 1363 C CA . GLN A 1 182 ? -51.274 -26.666 72.589 1.00 84.75 182 GLN A CA 1
ATOM 1364 C C . GLN A 1 182 ? -52.215 -25.469 72.724 1.00 84.75 182 GLN A C 1
ATOM 1366 O O . GLN A 1 182 ? -53.196 -25.513 73.473 1.00 84.75 182 GLN A O 1
ATOM 1371 N N . VAL A 1 183 ? -51.885 -24.382 72.029 1.00 80.88 183 VAL A N 1
ATOM 1372 C CA . VAL A 1 183 ? -52.734 -23.189 71.951 1.00 80.88 183 VAL A CA 1
ATOM 1373 C C . VAL A 1 183 ? -53.303 -23.125 70.545 1.00 80.88 183 VAL A C 1
ATOM 1375 O O . VAL A 1 183 ? -52.527 -23.074 69.589 1.00 80.88 183 VAL A O 1
ATOM 1378 N N . GLY A 1 184 ? -54.632 -23.154 70.435 1.00 79.31 184 GLY A N 1
ATOM 1379 C CA . GLY A 1 184 ? -55.341 -22.948 69.173 1.00 79.31 184 GLY A CA 1
ATOM 1380 C C . GLY A 1 184 ? -55.071 -21.569 68.568 1.00 79.31 184 GLY A C 1
ATOM 1381 O O . GLY A 1 184 ? -54.441 -20.708 69.188 1.00 79.31 184 GLY A O 1
ATOM 1382 N N . GLU A 1 185 ? -55.545 -21.363 67.346 1.00 78.19 185 GLU A N 1
ATOM 1383 C CA . GLU A 1 185 ? -55.407 -20.121 66.588 1.00 78.19 185 GLU A CA 1
ATOM 1384 C C . GLU A 1 185 ? -56.087 -18.944 67.310 1.00 78.19 185 GLU A C 1
ATOM 1386 O O . GLU A 1 185 ? -57.295 -18.961 67.548 1.00 78.19 185 GLU A O 1
ATOM 1391 N N . PRO A 1 186 ? -55.367 -17.881 67.714 1.00 69.00 186 PRO A N 1
ATOM 1392 C CA . PRO A 1 186 ? -56.033 -16.715 68.274 1.00 69.00 186 PRO A CA 1
ATOM 1393 C C . PRO A 1 186 ? -56.727 -15.887 67.191 1.00 69.00 186 PRO A C 1
ATOM 1395 O O . PRO A 1 186 ? -56.098 -15.024 66.583 1.00 69.00 186 PRO A O 1
ATOM 1398 N N . GLY A 1 187 ? -58.031 -16.109 66.993 1.00 70.31 187 GLY A N 1
ATOM 1399 C CA . GLY A 1 187 ? -58.892 -15.375 66.048 1.00 70.31 187 GLY A CA 1
ATOM 1400 C C . GLY A 1 187 ? -59.475 -14.041 66.557 1.00 70.31 187 GLY A C 1
ATOM 1401 O O . GLY A 1 187 ? -60.112 -13.300 65.807 1.00 70.31 187 GLY A O 1
ATOM 1402 N N . GLY A 1 188 ? -59.270 -13.699 67.830 1.00 77.00 188 GLY A N 1
ATOM 1403 C CA . GLY A 1 188 ? -59.926 -12.570 68.495 1.00 77.00 188 GLY A CA 1
ATOM 1404 C C . GLY A 1 188 ? -59.441 -11.167 68.094 1.00 77.00 188 GLY A C 1
ATOM 1405 O O . GLY A 1 188 ? -58.394 -10.957 67.473 1.00 77.00 188 GLY A O 1
ATOM 1406 N N . VAL A 1 189 ? -60.206 -10.148 68.507 1.00 80.00 189 VAL A N 1
ATOM 1407 C CA . VAL A 1 189 ? -59.892 -8.726 68.269 1.00 80.00 189 VAL A CA 1
ATOM 1408 C C . VAL A 1 189 ? -59.511 -8.039 69.582 1.00 80.00 189 VAL A C 1
ATOM 1410 O O . VAL A 1 189 ? -60.373 -7.773 70.422 1.00 80.00 189 VAL A O 1
ATOM 1413 N N . LEU A 1 190 ? -58.238 -7.658 69.739 1.00 80.19 190 LEU A N 1
ATOM 1414 C CA . LEU A 1 190 ? -57.783 -6.838 70.872 1.00 80.19 190 LEU A CA 1
ATOM 1415 C C . LEU A 1 190 ? -57.747 -5.360 70.459 1.00 80.19 190 LEU A C 1
ATOM 1417 O O . LEU A 1 190 ? -56.998 -4.975 69.561 1.00 80.19 190 LEU A O 1
ATOM 1421 N N . ARG A 1 191 ? -58.550 -4.507 71.105 1.00 79.12 191 ARG A N 1
ATOM 1422 C CA . ARG A 1 191 ? -58.600 -3.052 70.866 1.00 79.12 191 ARG A CA 1
ATOM 1423 C C . ARG A 1 191 ? -58.259 -2.275 72.134 1.00 79.12 191 ARG A C 1
ATOM 1425 O O . ARG A 1 191 ? -59.054 -2.276 73.071 1.00 79.12 191 ARG A O 1
ATOM 1432 N N . GLY A 1 192 ? -57.151 -1.538 72.127 1.00 79.69 192 GLY A N 1
ATOM 1433 C CA . GLY A 1 192 ? -56.743 -0.728 73.276 1.00 79.69 192 GLY A CA 1
ATOM 1434 C C . GLY A 1 192 ? -55.516 0.132 73.060 1.00 79.69 192 GLY A C 1
ATOM 1435 O O . GLY A 1 192 ? -54.804 -0.106 72.105 1.00 79.69 192 GLY A O 1
ATOM 1436 N N . GLU A 1 193 ? -55.213 1.095 73.932 1.00 79.56 193 GLU A N 1
ATOM 1437 C CA . GLU A 1 193 ? -53.925 1.818 73.863 1.00 79.56 193 GLU A CA 1
ATOM 1438 C C . GLU A 1 193 ? -52.745 0.838 73.983 1.00 79.56 193 GLU A C 1
ATOM 1440 O O . GLU A 1 193 ? -51.736 0.957 73.286 1.00 79.56 193 GLU A O 1
ATOM 1445 N N . ARG A 1 194 ? -52.905 -0.195 74.821 1.00 80.69 194 ARG A N 1
ATOM 1446 C CA . ARG A 1 194 ? -51.975 -1.320 74.962 1.00 80.69 194 ARG A CA 1
ATOM 1447 C C . ARG A 1 194 ? -52.713 -2.637 74.739 1.00 80.69 194 ARG A C 1
ATOM 1449 O O . ARG A 1 194 ? -53.412 -3.109 75.636 1.00 80.69 194 ARG A O 1
ATOM 1456 N N . ALA A 1 195 ? -52.535 -3.215 73.554 1.00 82.19 195 ALA A N 1
ATOM 1457 C CA . ALA A 1 195 ? -53.004 -4.552 73.210 1.00 82.19 195 ALA A CA 1
ATOM 1458 C C . ALA A 1 195 ? -51.819 -5.519 73.299 1.00 82.19 195 ALA A C 1
ATOM 1460 O O . ALA A 1 195 ? -50.857 -5.406 72.538 1.00 82.19 195 ALA A O 1
ATOM 1461 N N . LEU A 1 196 ? -51.875 -6.425 74.268 1.00 81.50 196 LEU A N 1
ATOM 1462 C CA . LEU A 1 196 ? -50.799 -7.351 74.601 1.00 81.50 196 LEU A CA 1
ATOM 1463 C C . LEU A 1 196 ? -51.358 -8.770 74.581 1.00 81.50 196 LEU A C 1
ATOM 1465 O O . LEU A 1 196 ? -52.248 -9.105 75.365 1.00 81.50 196 LEU A O 1
ATOM 1469 N N . TYR A 1 197 ? -50.816 -9.585 73.686 1.00 80.88 197 TYR A N 1
ATOM 1470 C CA . TYR A 1 197 ? -51.060 -11.019 73.648 1.00 80.88 197 TYR A CA 1
ATOM 1471 C C . TYR A 1 197 ? -49.784 -11.723 74.113 1.00 80.88 197 TYR A C 1
ATOM 1473 O O . TYR A 1 197 ? -48.753 -11.639 73.444 1.00 80.88 197 TYR A O 1
ATOM 1481 N N . SER A 1 198 ? -49.839 -12.352 75.288 1.00 80.06 198 SER A N 1
ATOM 1482 C CA . SER A 1 198 ? -48.721 -13.091 75.882 1.00 80.06 198 SER A CA 1
ATOM 1483 C C . SER A 1 198 ? -49.146 -14.520 76.191 1.00 80.06 198 SER A C 1
ATOM 1485 O O . SER A 1 198 ? -50.070 -14.711 76.979 1.00 80.06 198 SER A O 1
ATOM 1487 N N . VAL A 1 199 ? -48.488 -15.528 75.615 1.00 72.94 199 VAL A N 1
ATOM 1488 C CA . VAL A 1 199 ? -48.894 -16.920 75.860 1.00 72.94 199 VAL A CA 1
ATOM 1489 C C . VAL A 1 199 ? -48.385 -17.393 77.225 1.00 72.94 199 VAL A C 1
ATOM 1491 O O . VAL A 1 199 ? -49.202 -17.784 78.057 1.00 72.94 199 VAL A O 1
ATOM 1494 N N . LEU A 1 200 ? -47.080 -17.290 77.518 1.00 73.81 200 LEU A N 1
ATOM 1495 C CA . LEU A 1 200 ? -46.518 -17.762 78.798 1.00 73.81 200 LEU A CA 1
ATOM 1496 C C . LEU A 1 200 ? -45.374 -16.904 79.348 1.00 73.81 200 LEU A C 1
ATOM 1498 O O . LEU A 1 200 ? -44.571 -16.350 78.592 1.00 73.81 200 LEU A O 1
ATOM 1502 N N . SER A 1 201 ? -45.237 -16.904 80.680 1.00 72.00 201 SER A N 1
ATOM 1503 C CA . SER A 1 201 ? -44.053 -16.389 81.389 1.00 72.00 201 SER A CA 1
ATOM 1504 C C . SER A 1 201 ? -42.948 -17.430 81.653 1.00 72.00 201 SER A C 1
ATOM 1506 O O . SER A 1 201 ? -41.836 -17.055 82.027 1.00 72.00 201 SER A O 1
ATOM 1508 N N . SER A 1 202 ? -43.211 -18.728 81.462 1.00 74.06 202 SER A N 1
ATOM 1509 C CA . SER A 1 202 ? -42.185 -19.787 81.441 1.00 74.06 202 SER A CA 1
ATOM 1510 C C . SER A 1 202 ? -42.454 -20.806 80.324 1.00 74.06 202 SER A C 1
ATOM 1512 O O . SER A 1 202 ? -43.579 -20.881 79.840 1.00 74.06 202 SER A O 1
ATOM 1514 N N . ALA A 1 203 ? -41.438 -21.546 79.864 1.00 72.94 203 ALA A N 1
ATOM 1515 C CA . ALA A 1 203 ? -41.536 -22.426 78.692 1.00 72.94 203 ALA A CA 1
ATOM 1516 C C . ALA A 1 203 ? -41.906 -23.881 79.040 1.00 72.94 203 ALA A C 1
ATOM 1518 O O . ALA A 1 203 ? -41.342 -24.419 79.995 1.00 72.94 203 ALA A O 1
ATOM 1519 N N . PRO A 1 204 ? -42.791 -24.540 78.267 1.00 81.00 204 PRO A N 1
ATOM 1520 C CA . PRO A 1 204 ? -43.045 -25.975 78.387 1.00 81.00 204 PRO A CA 1
ATOM 1521 C C . PRO A 1 204 ? -41.900 -26.778 77.749 1.00 81.00 204 PRO A C 1
ATOM 1523 O O . PRO A 1 204 ? -40.992 -26.206 77.149 1.00 81.00 204 PRO A O 1
ATOM 1526 N N . GLN A 1 205 ? -41.925 -28.111 77.837 1.00 79.06 205 GLN A N 1
ATOM 1527 C CA . GLN A 1 205 ? -40.980 -28.931 77.059 1.00 79.06 205 GLN A CA 1
ATOM 1528 C C . GLN A 1 205 ? -41.328 -28.894 75.566 1.00 79.06 205 GLN A C 1
ATOM 1530 O O . GLN A 1 205 ? -40.433 -28.733 74.731 1.00 79.06 205 GLN A O 1
ATOM 1535 N N . TYR A 1 206 ? -42.628 -28.955 75.262 1.00 81.75 206 TYR A N 1
ATOM 1536 C CA . TYR A 1 206 ? -43.181 -28.901 73.913 1.00 81.75 206 TYR A CA 1
ATOM 1537 C C . TYR A 1 206 ? -44.248 -27.814 73.830 1.00 81.75 206 TYR A C 1
ATOM 1539 O O . TYR A 1 206 ? -45.210 -27.813 74.606 1.00 81.75 206 TYR A O 1
ATOM 1547 N N . LEU A 1 207 ? -44.070 -26.889 72.886 1.00 85.00 207 LEU A N 1
ATOM 1548 C CA . LEU A 1 207 ? -45.060 -25.869 72.571 1.00 85.00 207 LEU A CA 1
ATOM 1549 C C . LEU A 1 207 ? -45.419 -25.919 71.090 1.00 85.00 207 LEU A C 1
ATOM 1551 O O . LEU A 1 207 ? -44.554 -25.723 70.234 1.00 85.00 207 LEU A O 1
ATOM 1555 N N . GLN A 1 208 ? -46.711 -26.087 70.822 1.00 84.88 208 GLN A N 1
ATOM 1556 C CA . GLN A 1 208 ? -47.296 -25.840 69.514 1.00 84.88 208 GLN A CA 1
ATOM 1557 C C . GLN A 1 208 ? -48.264 -24.663 69.634 1.00 84.88 208 GLN A C 1
ATOM 1559 O O . GLN A 1 208 ? -49.231 -24.710 70.400 1.00 84.88 208 GLN A O 1
ATOM 1564 N N . VAL A 1 209 ? -47.972 -23.587 68.906 1.00 81.06 209 VAL A N 1
ATOM 1565 C CA . VAL A 1 209 ? -48.853 -22.418 68.807 1.00 81.06 209 VAL A CA 1
ATOM 1566 C C . VAL A 1 209 ? -49.447 -22.410 67.410 1.00 81.06 209 VAL A C 1
ATOM 1568 O O . VAL A 1 209 ? -48.688 -22.365 66.440 1.00 81.06 209 VAL A O 1
ATOM 1571 N N . GLY A 1 210 ? -50.777 -22.474 67.323 1.00 79.38 210 GLY A N 1
ATOM 1572 C CA . GLY A 1 210 ? -51.508 -22.322 66.066 1.00 79.38 210 GLY A CA 1
ATOM 1573 C C . GLY A 1 210 ? -51.280 -20.955 65.414 1.00 79.38 210 GLY A C 1
ATOM 1574 O O . GLY A 1 210 ? -50.663 -20.059 65.998 1.00 79.38 210 GLY A O 1
ATOM 1575 N N . GLU A 1 211 ? -51.774 -20.800 64.193 1.00 78.31 211 GLU A N 1
ATOM 1576 C CA . GLU A 1 211 ? -51.68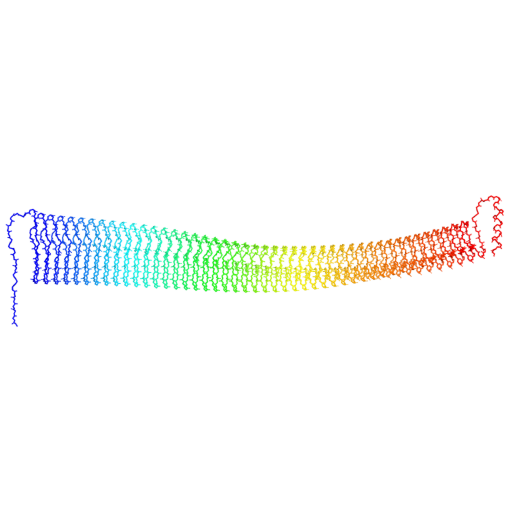1 -19.579 63.394 1.00 78.31 211 GLU A CA 1
ATOM 1577 C C . GLU A 1 211 ? -52.389 -18.401 64.086 1.00 78.31 211 GLU A C 1
ATOM 1579 O O . GLU A 1 211 ? -53.593 -18.450 64.340 1.00 78.31 211 GLU A O 1
ATOM 1584 N N . PRO A 1 212 ? -51.702 -17.301 64.447 1.00 70.44 212 PRO A N 1
ATOM 1585 C CA . PRO A 1 212 ? -52.402 -16.138 64.972 1.00 70.44 212 PRO A CA 1
ATOM 1586 C C . PRO A 1 212 ? -53.136 -15.377 63.866 1.00 70.44 212 PRO A C 1
ATOM 1588 O O . PRO A 1 212 ? -52.540 -14.527 63.208 1.00 70.44 212 PRO A O 1
ATOM 1591 N N . GLY A 1 213 ? -54.437 -15.642 63.700 1.00 71.06 213 GLY A N 1
ATOM 1592 C CA . GLY A 1 213 ? -55.329 -14.976 62.733 1.00 71.06 213 GLY A CA 1
ATOM 1593 C C . GLY A 1 213 ? -55.967 -13.650 63.196 1.00 71.06 213 GLY A C 1
ATOM 1594 O O . GLY A 1 213 ? -56.620 -12.957 62.416 1.00 71.06 213 GLY A O 1
ATOM 1595 N N . GLY A 1 214 ? -55.791 -13.260 64.460 1.00 77.50 214 GLY A N 1
ATOM 1596 C CA . GLY A 1 214 ? -56.500 -12.137 65.081 1.00 77.50 214 GLY A CA 1
ATOM 1597 C C . GLY A 1 214 ? -56.055 -10.726 64.660 1.00 77.50 214 GLY A C 1
ATOM 1598 O O . GLY A 1 214 ? -55.012 -10.499 64.039 1.00 77.50 214 GLY A O 1
ATOM 1599 N N . VAL A 1 215 ? -56.851 -9.720 65.054 1.00 80.25 215 VAL A N 1
ATOM 1600 C CA . VAL A 1 215 ? -56.560 -8.291 64.813 1.00 80.25 215 VAL A CA 1
ATOM 1601 C C . VAL A 1 215 ? -56.182 -7.596 66.120 1.00 80.25 215 VAL A C 1
ATOM 1603 O O . VAL A 1 215 ? -57.038 -7.346 66.973 1.00 80.25 215 VAL A O 1
ATOM 1606 N N . LEU A 1 216 ? -54.918 -7.182 66.251 1.00 80.75 216 LEU A N 1
ATOM 1607 C CA . LEU A 1 216 ? -54.456 -6.344 67.365 1.00 80.75 216 LEU A CA 1
ATOM 1608 C C . LEU A 1 216 ? -54.443 -4.878 66.930 1.00 80.75 216 LEU A C 1
ATOM 1610 O O . LEU A 1 216 ? -53.682 -4.493 66.042 1.00 80.75 216 LEU A O 1
ATOM 1614 N N . ARG A 1 217 ? -55.269 -4.030 67.550 1.00 79.50 217 ARG A N 1
ATOM 1615 C CA . ARG A 1 217 ? -55.335 -2.591 67.255 1.00 79.50 217 ARG A CA 1
ATOM 1616 C C . ARG A 1 217 ? -55.068 -1.754 68.503 1.00 79.50 217 ARG A C 1
ATOM 1618 O O . ARG A 1 217 ? -55.886 -1.748 69.420 1.00 79.50 217 ARG A O 1
ATOM 1625 N N . GLY A 1 218 ? -53.987 -0.978 68.492 1.00 80.12 218 GLY A N 1
ATOM 1626 C CA . GLY A 1 218 ? -53.623 -0.114 69.614 1.00 80.12 218 GLY A CA 1
ATOM 1627 C C . GLY A 1 218 ? -52.416 0.771 69.381 1.00 80.12 218 GLY A C 1
ATOM 1628 O O . GLY A 1 218 ? -51.694 0.526 68.435 1.00 80.12 218 GLY A O 1
ATOM 1629 N N . GLU A 1 219 ? -52.148 1.771 70.223 1.00 79.62 219 GLU A N 1
ATOM 1630 C CA . GLU A 1 219 ? -50.891 2.545 70.125 1.00 79.62 219 GLU A CA 1
ATOM 1631 C C . GLU A 1 219 ? -49.670 1.620 70.265 1.00 79.62 219 GLU A C 1
ATOM 1633 O O . GLU A 1 219 ? -48.676 1.755 69.550 1.00 79.62 219 GLU A O 1
ATOM 1638 N N . ARG A 1 220 ? -49.778 0.613 71.142 1.00 80.44 220 ARG A N 1
ATOM 1639 C CA . ARG A 1 220 ? -48.803 -0.471 71.307 1.00 80.44 220 ARG A CA 1
ATOM 1640 C C . ARG A 1 220 ? -49.491 -1.820 71.124 1.00 80.44 220 ARG A C 1
ATOM 1642 O O . ARG A 1 220 ? -50.169 -2.289 72.037 1.00 80.44 220 ARG A O 1
ATOM 1649 N N . ALA A 1 221 ? -49.299 -2.424 69.955 1.00 82.50 221 ALA A N 1
ATOM 1650 C CA . ALA A 1 221 ? -49.724 -3.786 69.652 1.00 82.50 221 ALA A CA 1
ATOM 1651 C C . ALA A 1 221 ? -48.507 -4.711 69.780 1.00 82.50 221 ALA A C 1
ATOM 1653 O O . ALA A 1 221 ? -47.572 -4.634 68.980 1.00 82.50 221 ALA A O 1
ATOM 1654 N N . LEU A 1 222 ? -48.504 -5.530 70.829 1.00 81.44 222 LEU A N 1
ATOM 1655 C CA . LEU A 1 222 ? -47.420 -6.446 71.168 1.00 81.44 222 LEU A CA 1
ATOM 1656 C C . LEU A 1 222 ? -47.949 -7.881 71.119 1.00 81.44 222 LEU A C 1
ATOM 1658 O O . LEU A 1 222 ? -48.839 -8.240 71.893 1.00 81.44 222 LEU A O 1
ATOM 1662 N N . TYR A 1 223 ? -47.383 -8.687 70.226 1.00 81.31 223 TYR A N 1
ATOM 1663 C CA . TYR A 1 223 ? -47.578 -10.133 70.205 1.00 81.31 223 TYR A CA 1
ATOM 1664 C C . TYR A 1 223 ? -46.279 -10.797 70.670 1.00 81.31 223 TYR A C 1
ATOM 1666 O O . TYR A 1 223 ? -45.254 -10.686 69.995 1.00 81.31 223 TYR A O 1
ATOM 1674 N N . SER A 1 224 ? -46.307 -11.427 71.846 1.00 80.25 224 SER A N 1
ATOM 1675 C CA . SER A 1 224 ? -45.159 -12.121 72.437 1.00 80.25 224 SER A CA 1
ATOM 1676 C C . SER A 1 224 ? -45.524 -13.560 72.777 1.00 80.25 224 SER A C 1
ATOM 1678 O O . SER A 1 224 ? -46.438 -13.772 73.572 1.00 80.25 224 SER A O 1
ATOM 1680 N N . VAL A 1 225 ? -44.821 -14.549 72.222 1.00 73.44 225 VAL A N 1
ATOM 1681 C CA . VAL A 1 225 ? -45.158 -15.955 72.497 1.00 73.44 225 VAL A CA 1
ATOM 1682 C C . VAL A 1 225 ? -44.614 -16.380 73.863 1.00 73.44 225 VAL A C 1
ATOM 1684 O O . VAL A 1 225 ? -45.416 -16.733 74.725 1.00 73.44 225 VAL A O 1
ATOM 1687 N N . LEU A 1 226 ? -43.301 -16.269 74.124 1.00 74.19 226 LEU A N 1
ATOM 1688 C CA . LEU A 1 226 ? -42.715 -16.649 75.425 1.00 74.19 226 LEU A CA 1
ATOM 1689 C C . LEU A 1 226 ? -41.601 -15.715 75.911 1.00 74.19 226 LEU A C 1
ATOM 1691 O O . LEU A 1 226 ? -40.825 -15.178 75.119 1.00 74.19 226 LEU A O 1
ATOM 1695 N N . SER A 1 227 ? -41.445 -15.640 77.238 1.00 72.06 227 SER A N 1
ATOM 1696 C CA . SER A 1 227 ? -40.258 -15.072 77.902 1.00 72.06 227 SER A CA 1
ATOM 1697 C C . SER A 1 227 ? -39.120 -16.079 78.157 1.00 72.06 227 SER A C 1
ATOM 1699 O O . SER A 1 227 ? -38.037 -15.692 78.595 1.00 72.06 227 SER A O 1
ATOM 1701 N N . SER A 1 228 ? -39.332 -17.373 77.895 1.00 73.69 228 SER A N 1
ATOM 1702 C CA . SER A 1 228 ? -38.283 -18.408 77.925 1.00 73.69 228 SER A CA 1
ATOM 1703 C C . SER A 1 228 ? -38.567 -19.493 76.882 1.00 73.69 228 SER A C 1
ATOM 1705 O O . SER A 1 228 ? -39.733 -19.723 76.574 1.00 73.69 228 SER A O 1
ATOM 1707 N N . ALA A 1 229 ? -37.534 -20.131 76.330 1.00 72.44 229 ALA A N 1
ATOM 1708 C CA . ALA A 1 229 ? -37.646 -21.098 75.238 1.00 72.44 229 ALA A CA 1
ATOM 1709 C C . ALA A 1 229 ? -37.920 -22.546 75.694 1.00 72.44 229 ALA A C 1
ATOM 1711 O O . ALA A 1 229 ? -37.300 -22.996 76.661 1.00 72.44 229 ALA A O 1
ATOM 1712 N N . PRO A 1 230 ? -38.787 -23.291 74.981 1.00 81.00 230 PRO A N 1
ATOM 1713 C CA . PRO A 1 230 ? -38.981 -24.727 75.172 1.00 81.00 230 PRO A CA 1
ATOM 1714 C C . PRO A 1 230 ? -37.829 -25.515 74.526 1.00 81.00 230 PRO A C 1
ATOM 1716 O O . PRO A 1 230 ? -36.961 -24.935 73.875 1.00 81.00 230 PRO A O 1
ATOM 1719 N N . GLN A 1 231 ? -37.808 -26.845 74.660 1.00 78.81 231 GLN A N 1
ATOM 1720 C CA . GLN A 1 231 ? -36.859 -27.663 73.886 1.00 78.81 231 GLN A CA 1
ATOM 1721 C C . GLN A 1 231 ? -37.233 -27.674 72.398 1.00 78.81 231 GLN A C 1
ATOM 1723 O O . GLN A 1 231 ? -36.359 -27.506 71.544 1.00 78.81 231 GLN A O 1
ATOM 1728 N N . TYR A 1 232 ? -38.536 -27.782 72.120 1.00 81.69 232 TYR A N 1
ATOM 1729 C CA . TYR A 1 232 ? -39.114 -27.780 70.781 1.00 81.69 232 TYR A CA 1
ATOM 1730 C C . TYR A 1 232 ? -40.214 -26.725 70.686 1.00 81.69 232 TYR A C 1
ATOM 1732 O O . TYR A 1 232 ? -41.166 -26.734 71.474 1.00 81.69 232 TYR A O 1
ATOM 1740 N N . LEU A 1 233 ? -40.072 -25.818 69.719 1.00 85.19 233 LEU A N 1
ATOM 1741 C CA . LEU A 1 233 ? -41.088 -24.825 69.398 1.00 85.19 233 LEU A CA 1
ATOM 1742 C C . LEU A 1 233 ? -41.469 -24.920 67.923 1.00 85.19 233 LEU A C 1
ATOM 1744 O O . LEU A 1 233 ? -40.623 -24.715 67.050 1.00 85.19 233 LEU A O 1
ATOM 1748 N N . GLN A 1 234 ? -42.757 -25.140 67.678 1.00 84.75 234 GLN A N 1
ATOM 1749 C CA . GLN A 1 234 ? -43.369 -24.951 66.371 1.00 84.75 234 GLN A CA 1
ATOM 1750 C C . GLN A 1 234 ? -44.372 -23.801 66.470 1.00 84.75 234 GLN A C 1
ATOM 1752 O O . GLN A 1 234 ? -45.320 -23.851 67.260 1.00 84.75 234 GLN A O 1
ATOM 1757 N N . VAL A 1 235 ? -44.133 -22.746 65.694 1.00 81.25 235 VAL A N 1
ATOM 1758 C CA . VAL A 1 235 ? -45.055 -21.610 65.572 1.00 81.25 235 VAL A CA 1
ATOM 1759 C C . VAL A 1 235 ? -45.662 -21.658 64.181 1.00 81.25 235 VAL A C 1
ATOM 1761 O O . VAL A 1 235 ? -44.914 -21.621 63.202 1.00 81.25 235 VAL A O 1
ATOM 1764 N N . GLY A 1 236 ? -46.991 -21.762 64.110 1.00 79.62 236 GLY A N 1
ATOM 1765 C CA . GLY A 1 236 ? -47.739 -21.668 62.857 1.00 79.62 236 GLY A CA 1
ATOM 1766 C C . GLY A 1 236 ? -47.558 -20.315 62.163 1.00 79.62 236 GLY A C 1
ATOM 1767 O O . GLY A 1 236 ? -46.967 -19.384 62.717 1.00 79.62 236 GLY A O 1
ATOM 1768 N N . GLU A 1 237 ? -48.064 -20.210 60.941 1.00 78.56 237 GLU A N 1
ATOM 1769 C CA . GLU A 1 237 ? -48.013 -19.010 60.108 1.00 78.56 237 GLU A CA 1
ATOM 1770 C C . GLU A 1 237 ? -48.759 -17.837 60.769 1.00 78.56 237 GLU A C 1
ATOM 1772 O O . GLU A 1 237 ? -49.960 -17.916 61.025 1.00 78.56 237 GLU A O 1
ATOM 1777 N N . PRO A 1 238 ? -48.105 -16.709 61.103 1.00 70.81 238 PRO A N 1
ATOM 1778 C CA . PRO A 1 238 ? -48.840 -15.558 61.606 1.00 70.81 238 PRO A CA 1
ATOM 1779 C C . PRO A 1 238 ? -49.600 -14.845 60.486 1.00 70.81 238 PRO A C 1
ATOM 1781 O O . PRO A 1 238 ? -49.028 -13.997 59.804 1.00 70.81 238 PRO A O 1
ATOM 1784 N N . GLY A 1 239 ? -50.895 -15.145 60.333 1.00 72.31 239 GLY A N 1
ATOM 1785 C CA . GLY A 1 239 ? -51.807 -14.525 59.354 1.00 72.31 239 GLY A CA 1
ATOM 1786 C C . GLY A 1 239 ? -52.483 -13.209 59.792 1.00 72.31 239 GLY A C 1
ATOM 1787 O O . GLY A 1 239 ? -53.152 -12.548 58.997 1.00 72.31 239 GLY A O 1
ATOM 1788 N N . GLY A 1 240 ? -52.322 -12.794 61.050 1.00 77.81 240 GLY A N 1
ATOM 1789 C CA . GLY A 1 240 ? -53.062 -11.680 61.652 1.00 77.81 240 GLY A CA 1
ATOM 1790 C C . GLY A 1 240 ? -52.661 -10.266 61.202 1.00 77.81 240 GLY A C 1
ATOM 1791 O O . GLY A 1 240 ? -51.640 -10.020 60.552 1.00 77.81 240 GLY A O 1
ATOM 1792 N N . VAL A 1 241 ? -53.472 -9.276 61.602 1.00 80.12 241 VAL A N 1
ATOM 1793 C CA . VAL A 1 241 ? -53.228 -7.845 61.333 1.00 80.12 241 VAL A CA 1
ATOM 1794 C C . VAL A 1 241 ? -52.866 -7.116 62.627 1.00 80.12 241 VAL A C 1
ATOM 1796 O O . VAL A 1 241 ? -53.728 -6.887 63.479 1.00 80.12 241 VAL A O 1
ATOM 1799 N N . LEU A 1 242 ? -51.615 -6.658 62.755 1.00 80.81 242 LEU A N 1
ATOM 1800 C CA . LEU A 1 242 ? -51.208 -5.761 63.846 1.00 80.81 242 LEU A CA 1
ATOM 1801 C C . LEU A 1 242 ? -51.252 -4.309 63.357 1.00 80.81 242 LEU A C 1
ATOM 1803 O O . LEU A 1 242 ? -50.534 -3.932 62.429 1.00 80.81 242 LEU A O 1
ATOM 1807 N N . ARG A 1 243 ? -52.082 -3.466 63.981 1.00 80.00 243 ARG A N 1
ATOM 1808 C CA . ARG A 1 243 ? -52.208 -2.038 63.655 1.00 80.00 243 ARG A CA 1
ATOM 1809 C C . ARG A 1 243 ? -51.932 -1.161 64.875 1.00 80.00 243 ARG A C 1
ATOM 1811 O O . ARG A 1 243 ? -52.745 -1.134 65.797 1.00 80.00 243 ARG A O 1
ATOM 1818 N N . GLY A 1 244 ? -50.864 -0.370 64.836 1.00 80.56 244 GLY A N 1
ATOM 1819 C CA . GLY A 1 244 ? -50.515 0.536 65.932 1.00 80.56 244 GLY A CA 1
ATOM 1820 C C . GLY A 1 244 ? -49.354 1.468 65.658 1.00 80.56 244 GLY A C 1
ATOM 1821 O O . GLY A 1 244 ? -48.647 1.248 64.694 1.00 80.56 244 GLY A O 1
ATOM 1822 N N . GLU A 1 245 ? -49.106 2.485 66.485 1.00 79.75 245 GLU A N 1
ATOM 1823 C CA . GLU A 1 245 ? -47.878 3.299 66.356 1.00 79.75 245 GLU A CA 1
ATOM 1824 C C . GLU A 1 245 ? -46.627 2.419 66.507 1.00 79.75 245 GLU A C 1
ATOM 1826 O O . GLU A 1 245 ? -45.641 2.568 65.782 1.00 79.75 245 GLU A O 1
ATOM 1831 N N . ARG A 1 246 ? -46.696 1.429 67.409 1.00 80.69 246 ARG A N 1
ATOM 1832 C CA . ARG A 1 246 ? -45.685 0.384 67.597 1.00 80.69 246 ARG A CA 1
ATOM 1833 C C . ARG A 1 246 ? -46.330 -0.991 67.460 1.00 80.69 246 ARG A C 1
ATOM 1835 O O . ARG A 1 246 ? -46.981 -1.458 68.395 1.00 80.69 246 ARG A O 1
ATOM 1842 N N . ALA A 1 247 ? -46.129 -1.624 66.308 1.00 82.75 247 ALA A N 1
ATOM 1843 C CA . ALA A 1 247 ? -46.500 -3.011 66.059 1.00 82.75 247 ALA A CA 1
ATOM 1844 C C . ALA A 1 247 ? -45.238 -3.876 66.167 1.00 82.75 247 ALA A C 1
ATOM 1846 O O . ALA A 1 247 ? -44.350 -3.786 65.317 1.00 82.75 247 ALA A O 1
ATOM 1847 N N . LEU A 1 248 ? -45.146 -4.667 67.236 1.00 81.31 248 LEU A N 1
ATOM 1848 C CA . LEU A 1 248 ? -44.049 -5.606 67.464 1.00 81.31 248 LEU A CA 1
ATOM 1849 C C . LEU A 1 248 ? -44.598 -7.027 67.481 1.00 81.31 248 LEU A C 1
ATOM 1851 O O . LEU A 1 248 ? -45.478 -7.353 68.282 1.00 81.31 248 LEU A O 1
ATOM 1855 N N . TYR A 1 249 ? -44.021 -7.858 66.625 1.00 81.25 249 TYR A N 1
ATOM 1856 C CA . TYR A 1 249 ? -44.170 -9.302 66.669 1.00 81.25 249 TYR A CA 1
ATOM 1857 C C . TYR A 1 249 ? -42.838 -9.895 67.137 1.00 81.25 249 TYR A C 1
ATOM 1859 O O . TYR A 1 249 ? -41.827 -9.764 66.443 1.00 81.25 249 TYR A O 1
ATOM 1867 N N . SER A 1 250 ? -42.823 -10.476 68.338 1.00 80.25 250 SER A N 1
ATOM 1868 C CA . SER A 1 250 ? -41.638 -11.102 68.935 1.00 80.25 250 SER A CA 1
ATOM 1869 C C . SER A 1 250 ? -41.942 -12.541 69.330 1.00 80.25 250 SER A C 1
ATOM 1871 O O . SER A 1 250 ? -42.832 -12.764 70.150 1.00 80.25 250 SER A O 1
ATOM 1873 N N . VAL A 1 251 ? -41.212 -13.520 68.791 1.00 73.69 251 VAL A N 1
ATOM 1874 C CA . VAL A 1 251 ? -41.499 -14.930 69.100 1.00 73.69 251 VAL A CA 1
ATOM 1875 C C . VAL A 1 251 ? -40.898 -15.317 70.454 1.00 73.69 251 VAL A C 1
ATOM 1877 O O . VAL A 1 251 ? -41.648 -15.743 71.330 1.00 73.69 251 VAL A O 1
ATOM 1880 N N . LEU A 1 252 ? -39.593 -15.103 70.685 1.00 74.25 252 LEU A N 1
ATOM 1881 C CA . LEU A 1 252 ? -38.946 -15.473 71.958 1.00 74.25 252 LEU A CA 1
ATOM 1882 C C . LEU A 1 252 ? -37.855 -14.506 72.429 1.00 74.25 252 LEU A C 1
ATOM 1884 O O . LEU A 1 252 ? -37.130 -13.919 71.622 1.00 74.25 252 LEU A O 1
ATOM 1888 N N . SER A 1 253 ? -37.668 -14.446 73.754 1.00 71.94 253 SER A N 1
ATOM 1889 C CA . SER A 1 253 ? -36.505 -13.815 74.398 1.00 71.94 253 SER A CA 1
ATOM 1890 C C . SER A 1 253 ? -35.329 -14.765 74.704 1.00 71.94 253 SER A C 1
ATOM 1892 O O . SER A 1 253 ? -34.237 -14.294 75.025 1.00 71.94 253 SER A O 1
ATOM 1894 N N . SER A 1 254 ? -35.510 -16.087 74.612 1.00 73.38 254 SER A N 1
ATOM 1895 C CA . SER A 1 254 ? -34.417 -17.077 74.637 1.00 73.38 254 SER A CA 1
ATOM 1896 C C . SER A 1 254 ? -34.641 -18.180 73.594 1.00 73.38 254 SER A C 1
ATOM 1898 O O . SER A 1 254 ? -35.765 -18.340 73.135 1.00 73.38 254 SER A O 1
ATOM 1900 N N . ALA A 1 255 ? -33.594 -18.895 73.162 1.00 72.31 255 ALA A N 1
ATOM 1901 C CA . ALA A 1 255 ? -33.652 -19.816 72.019 1.00 72.31 255 ALA A CA 1
ATOM 1902 C C . ALA A 1 255 ? -33.952 -21.269 72.422 1.00 72.31 255 ALA A C 1
ATOM 1904 O O . ALA A 1 255 ? -33.356 -21.741 73.393 1.00 72.31 255 ALA A O 1
ATOM 1905 N N . PRO A 1 256 ? -34.807 -21.999 71.682 1.00 80.88 256 PRO A N 1
ATOM 1906 C CA . PRO A 1 256 ? -34.991 -23.436 71.868 1.00 80.88 256 PRO A CA 1
ATOM 1907 C C . PRO A 1 256 ? -33.824 -24.212 71.237 1.00 80.88 256 PRO A C 1
ATOM 1909 O O . PRO A 1 256 ? -32.962 -23.626 70.584 1.00 80.88 256 PRO A O 1
ATOM 1912 N N . GLN A 1 257 ? -33.781 -25.537 71.395 1.00 78.75 257 GLN A N 1
ATOM 1913 C CA . GLN A 1 257 ? -32.819 -26.352 70.635 1.00 78.75 257 GLN A CA 1
ATOM 1914 C C . GLN A 1 257 ? -33.209 -26.409 69.153 1.00 78.75 257 GLN A C 1
ATOM 1916 O O . GLN A 1 257 ? -32.349 -26.237 68.284 1.00 78.75 257 GLN A O 1
ATOM 1921 N N . TYR A 1 258 ? -34.511 -26.557 68.894 1.00 80.94 258 TYR A N 1
ATOM 1922 C CA . TYR A 1 258 ? -35.105 -26.604 67.562 1.00 80.94 258 TYR A CA 1
ATOM 1923 C C . TYR A 1 258 ? -36.236 -25.585 67.459 1.00 80.94 258 TYR A C 1
ATOM 1925 O O . TYR A 1 258 ? -37.170 -25.594 68.269 1.00 80.94 258 TYR A O 1
ATOM 1933 N N . LEU A 1 259 ? -36.143 -24.708 66.460 1.00 84.69 259 LEU A N 1
ATOM 1934 C CA . LEU A 1 259 ? -37.194 -23.756 66.128 1.00 84.69 259 LEU A CA 1
ATOM 1935 C C . LEU A 1 259 ? -37.589 -23.900 64.663 1.00 84.69 259 LEU A C 1
ATOM 1937 O O . LEU A 1 259 ? -36.761 -23.695 63.774 1.00 84.69 259 LEU A O 1
ATOM 1941 N N . GLN A 1 260 ? -38.872 -24.168 64.442 1.00 84.62 260 GLN A N 1
ATOM 1942 C CA . GLN A 1 260 ? -39.506 -24.038 63.138 1.00 84.62 260 GLN A CA 1
ATOM 1943 C C . GLN A 1 260 ? -40.544 -22.919 63.218 1.00 84.62 260 GLN A C 1
ATOM 1945 O O . GLN A 1 260 ? -41.486 -22.982 64.013 1.00 84.62 260 GLN A O 1
ATOM 1950 N N . VAL A 1 261 ? -40.339 -21.872 62.422 1.00 81.38 261 VAL A N 1
ATOM 1951 C CA . VAL A 1 261 ? -41.292 -20.765 62.282 1.00 81.38 261 VAL A CA 1
ATOM 1952 C C . VAL A 1 261 ? -41.915 -20.870 60.900 1.00 81.38 261 VAL A C 1
ATOM 1954 O O . VAL A 1 261 ? -41.180 -20.835 59.911 1.00 81.38 261 VAL A O 1
ATOM 1957 N N . GLY A 1 262 ? -43.240 -21.020 60.848 1.00 79.69 262 GLY A N 1
ATOM 1958 C CA . GLY A 1 262 ? -44.005 -20.980 59.602 1.00 79.69 262 GLY A CA 1
ATOM 1959 C C . GLY A 1 262 ? -43.872 -19.641 58.870 1.00 79.69 262 GLY A C 1
ATOM 1960 O O . GLY A 1 262 ? -43.302 -18.678 59.392 1.00 79.69 262 GLY A O 1
ATOM 1961 N N . GLU A 1 263 ? -44.395 -19.584 57.652 1.00 78.62 263 GLU A N 1
ATOM 1962 C CA . GLU A 1 263 ? -44.391 -18.406 56.785 1.00 78.62 263 GLU A CA 1
ATOM 1963 C C . GLU A 1 263 ? -45.172 -17.241 57.419 1.00 78.62 263 GLU A C 1
ATOM 1965 O O . GLU A 1 263 ? -46.368 -17.354 57.688 1.00 78.62 263 GLU A O 1
ATOM 1970 N N . PRO A 1 264 ? -44.555 -16.082 57.714 1.00 71.12 264 PRO A N 1
ATOM 1971 C CA . PRO A 1 264 ? -45.325 -14.946 58.199 1.00 71.12 264 PRO A CA 1
ATOM 1972 C C . PRO A 1 264 ? -46.116 -14.282 57.070 1.00 71.12 264 PRO A C 1
ATOM 1974 O O . PRO A 1 264 ? -45.581 -13.429 56.367 1.00 71.12 264 PRO A O 1
ATOM 1977 N N . GLY A 1 265 ? -47.401 -14.632 56.933 1.00 72.00 265 GLY A N 1
ATOM 1978 C CA . GLY A 1 265 ? -48.343 -14.064 55.951 1.00 72.00 265 GLY A CA 1
ATOM 1979 C C . GLY A 1 265 ? -49.060 -12.763 56.367 1.00 72.00 265 GLY A C 1
ATOM 1980 O O . GLY A 1 265 ? -49.764 -12.146 55.566 1.00 72.00 265 GLY A O 1
ATOM 1981 N N . GLY A 1 266 ? -48.898 -12.312 57.612 1.00 77.81 266 GLY A N 1
ATOM 1982 C CA . GLY A 1 266 ? -49.669 -11.211 58.199 1.00 77.81 266 GLY A CA 1
ATOM 1983 C C . GLY A 1 266 ? -49.321 -9.793 57.715 1.00 77.81 266 GLY A C 1
ATOM 1984 O O . GLY A 1 266 ? -48.322 -9.529 57.039 1.00 77.81 266 GLY A O 1
ATOM 1985 N N . VAL A 1 267 ? -50.156 -8.822 58.111 1.00 80.12 267 VAL A N 1
ATOM 1986 C CA . VAL A 1 267 ? -49.979 -7.392 57.785 1.00 80.12 267 VAL A CA 1
ATOM 1987 C C . VAL A 1 267 ? -49.643 -6.592 59.043 1.00 80.12 267 VAL A C 1
ATOM 1989 O O . VAL A 1 267 ? -50.509 -6.360 59.890 1.00 80.12 267 VAL A O 1
ATOM 1992 N N . LEU A 1 268 ? -48.414 -6.074 59.138 1.00 80.81 268 LEU A N 1
ATOM 1993 C CA . LEU A 1 268 ? -48.025 -5.137 60.201 1.00 80.81 268 LEU A CA 1
ATOM 1994 C C . LEU A 1 268 ? -48.135 -3.696 59.689 1.00 80.81 268 LEU A C 1
ATOM 1996 O O . LEU A 1 268 ? -47.445 -3.303 58.747 1.00 80.81 268 LEU A O 1
ATOM 2000 N N . ARG A 1 269 ? -48.999 -2.881 60.304 1.00 79.88 269 ARG A N 1
ATOM 2001 C CA . ARG A 1 269 ? -49.176 -1.452 59.989 1.00 79.88 269 ARG A CA 1
ATOM 2002 C C . ARG A 1 269 ? -48.865 -0.579 61.200 1.00 79.88 269 ARG A C 1
ATOM 2004 O O . ARG A 1 269 ? -49.616 -0.607 62.172 1.00 79.88 269 ARG A O 1
ATOM 2011 N N . GLY A 1 270 ? -47.843 0.266 61.102 1.00 79.94 270 GLY A N 1
ATOM 2012 C CA . GLY A 1 270 ? -47.508 1.203 62.173 1.00 79.94 270 GLY A CA 1
ATOM 2013 C C . GLY A 1 270 ? -46.375 2.160 61.871 1.00 79.94 270 GLY A C 1
ATOM 2014 O O . GLY A 1 270 ? -45.646 1.920 60.928 1.00 79.94 270 GLY A O 1
ATOM 2015 N N . GLU A 1 271 ? -46.176 3.218 62.660 1.00 79.38 271 GLU A N 1
ATOM 2016 C CA . GLU A 1 271 ? -44.983 4.077 62.511 1.00 79.38 271 GLU A CA 1
ATOM 2017 C C . GLU A 1 271 ? -43.697 3.248 62.664 1.00 79.38 271 GLU A C 1
ATOM 2019 O O . GLU A 1 271 ? -42.731 3.418 61.916 1.00 79.38 271 GLU A O 1
ATOM 2024 N N . ARG A 1 272 ? -43.714 2.277 63.587 1.00 80.19 272 ARG A N 1
ATOM 2025 C CA . ARG A 1 272 ? -42.665 1.268 63.775 1.00 80.19 272 ARG A CA 1
ATOM 2026 C C . ARG A 1 272 ? -43.265 -0.131 63.672 1.00 80.19 272 ARG A C 1
ATOM 2028 O O . ARG A 1 272 ? -43.887 -0.603 64.625 1.00 80.19 272 ARG A O 1
ATOM 2035 N N . ALA A 1 273 ? -43.059 -0.775 62.527 1.00 82.25 273 ALA A N 1
ATOM 2036 C CA . ALA A 1 273 ? -43.393 -2.177 62.301 1.00 82.25 273 ALA A CA 1
ATOM 2037 C C . ALA A 1 273 ? -42.113 -3.009 62.450 1.00 82.25 273 ALA A C 1
ATOM 2039 O O . ALA A 1 273 ? -41.180 -2.875 61.655 1.00 82.25 273 ALA A O 1
ATOM 2040 N N . LEU A 1 274 ? -42.062 -3.813 63.509 1.00 80.94 274 LEU A N 1
ATOM 2041 C CA . LEU A 1 274 ? -40.909 -4.621 63.884 1.00 80.94 274 LEU A CA 1
ATOM 2042 C C . LEU A 1 274 ? -41.322 -6.090 63.926 1.00 80.94 274 LEU A C 1
ATOM 2044 O O . LEU A 1 274 ? -42.158 -6.476 64.744 1.00 80.94 274 LEU A O 1
ATOM 2048 N N . TYR A 1 275 ? -40.715 -6.891 63.057 1.00 81.19 275 TYR A N 1
ATOM 2049 C CA . TYR A 1 275 ? -40.805 -8.345 63.107 1.00 81.19 275 TYR A CA 1
ATOM 2050 C C . TYR A 1 275 ? -39.449 -8.892 63.560 1.00 81.19 275 TYR A C 1
ATOM 2052 O O . TYR A 1 275 ? -38.455 -8.747 62.845 1.00 81.19 275 TYR A O 1
ATOM 2060 N N . SER A 1 276 ? -39.398 -9.455 64.769 1.00 79.62 276 SER A N 1
ATOM 2061 C CA . SER A 1 276 ? -38.185 -10.033 65.356 1.00 79.62 276 SER A CA 1
ATOM 2062 C C . SER A 1 276 ? -38.438 -11.473 65.782 1.00 79.62 276 SER A C 1
ATOM 2064 O O . SER A 1 276 ? -39.297 -11.705 66.632 1.00 79.62 276 SER A O 1
ATOM 2066 N N . VAL A 1 277 ? -37.698 -12.439 65.233 1.00 73.19 277 VAL A N 1
ATOM 2067 C CA . VAL A 1 277 ? -37.927 -13.850 65.581 1.00 73.19 277 VAL A CA 1
ATOM 2068 C C . VAL A 1 277 ? -37.300 -14.173 66.941 1.00 73.19 277 VAL A C 1
ATOM 2070 O O . VAL A 1 277 ? -38.038 -14.565 67.842 1.00 73.19 277 VAL A O 1
ATOM 2073 N N . LEU A 1 278 ? -35.994 -13.940 67.148 1.00 74.19 278 LEU A N 1
ATOM 2074 C CA . LEU A 1 278 ? -35.324 -14.247 68.429 1.00 74.19 278 LEU A CA 1
ATOM 2075 C C . LEU A 1 278 ? -34.258 -13.225 68.844 1.00 74.19 278 LEU A C 1
ATOM 2077 O O . LEU A 1 278 ? -33.540 -12.677 68.007 1.00 74.19 278 LEU A O 1
ATOM 2081 N N . SER A 1 279 ? -34.073 -13.075 70.162 1.00 71.31 279 SER A N 1
ATOM 2082 C CA . SER A 1 279 ? -32.911 -12.390 70.757 1.00 71.31 279 SER A CA 1
ATOM 2083 C C . SER A 1 279 ? -31.691 -13.297 71.013 1.00 71.31 279 SER A C 1
ATOM 2085 O O . SER A 1 279 ? -30.618 -12.810 71.370 1.00 71.31 279 SER A O 1
ATOM 2087 N N . SER A 1 280 ? -31.823 -14.614 70.835 1.00 72.94 280 SER A N 1
ATOM 2088 C CA . SER A 1 280 ? -30.722 -15.587 70.910 1.00 72.94 280 SER A CA 1
ATOM 2089 C C . SER A 1 280 ? -30.948 -16.738 69.927 1.00 72.94 280 SER A C 1
ATOM 2091 O O . SER A 1 280 ? -32.099 -17.108 69.712 1.00 72.94 280 SER A O 1
ATOM 2093 N N . ALA A 1 281 ? -29.888 -17.320 69.366 1.00 72.19 281 ALA A N 1
ATOM 2094 C CA . ALA A 1 281 ? -29.968 -18.363 68.342 1.00 72.19 281 ALA A CA 1
ATOM 2095 C C . ALA A 1 281 ? -30.157 -19.797 68.885 1.00 72.19 281 ALA A C 1
ATOM 2097 O O . ALA A 1 281 ? -29.510 -20.149 69.874 1.00 72.19 281 ALA A O 1
ATOM 2098 N N . PRO A 1 282 ? -30.984 -20.637 68.229 1.00 80.75 282 PRO A N 1
ATOM 2099 C CA . PRO A 1 282 ? -31.087 -22.070 68.508 1.00 80.75 282 PRO A CA 1
ATOM 2100 C C . PRO A 1 282 ? -29.903 -22.830 67.886 1.00 80.75 282 PRO A C 1
ATOM 2102 O O . PRO A 1 282 ? -29.069 -22.237 67.204 1.00 80.75 282 PRO A O 1
ATOM 2105 N N . GLN A 1 283 ? -29.815 -24.150 68.078 1.00 78.31 283 GLN A N 1
ATOM 2106 C CA . GLN A 1 283 ? -28.839 -24.956 67.325 1.00 78.31 283 GLN A CA 1
ATOM 2107 C C . GLN A 1 283 ? -29.247 -25.070 65.851 1.00 78.31 283 GLN A C 1
ATOM 2109 O O . GLN A 1 283 ? -28.406 -24.891 64.966 1.00 78.31 283 GLN A O 1
ATOM 2114 N N . TYR A 1 284 ? -30.546 -25.278 65.615 1.00 81.12 284 TYR A N 1
ATOM 2115 C CA . TYR A 1 284 ? -31.154 -25.385 64.293 1.00 81.12 284 TYR A CA 1
ATOM 2116 C C . TYR A 1 284 ? -32.321 -24.409 64.173 1.00 81.12 284 TYR A C 1
ATOM 2118 O O . TYR A 1 284 ? -33.247 -24.428 64.992 1.00 81.12 284 TYR A O 1
ATOM 2126 N N . LEU A 1 285 ? -32.267 -23.556 63.151 1.00 84.75 285 LEU A N 1
ATOM 2127 C CA . LEU A 1 285 ? -33.350 -22.643 62.811 1.00 84.75 285 LEU A CA 1
ATOM 2128 C C . LEU A 1 285 ? -33.756 -22.826 61.352 1.00 84.75 285 LEU A C 1
ATOM 2130 O O . LEU A 1 285 ? -32.941 -22.618 60.451 1.00 84.75 285 LEU A O 1
ATOM 2134 N N . GLN A 1 286 ? -35.035 -23.126 61.149 1.00 84.38 286 GLN A N 1
ATOM 2135 C CA . GLN A 1 286 ? -35.686 -23.043 59.850 1.00 84.38 286 GLN A CA 1
ATOM 2136 C C . GLN A 1 286 ? -36.762 -21.958 59.917 1.00 84.38 286 GLN A C 1
ATOM 2138 O O . GLN A 1 286 ? -37.691 -22.034 60.727 1.00 84.38 286 GLN A O 1
ATOM 2143 N N . VAL A 1 287 ? -36.607 -20.926 59.089 1.00 81.06 287 VAL A N 1
ATOM 2144 C CA . VAL A 1 287 ? -37.603 -19.858 58.932 1.00 81.06 287 VAL A CA 1
ATOM 2145 C C . VAL A 1 287 ? -38.226 -20.009 57.555 1.00 81.06 287 VAL A C 1
ATOM 2147 O O . VAL A 1 287 ? -37.496 -19.964 56.562 1.00 81.06 287 VAL A O 1
ATOM 2150 N N . GLY A 1 288 ? -39.546 -20.205 57.512 1.00 79.62 288 GLY A N 1
ATOM 2151 C CA . GLY A 1 288 ? -40.318 -20.222 56.268 1.00 79.62 288 GLY A CA 1
ATOM 2152 C C . GLY A 1 288 ? -40.246 -18.894 55.507 1.00 79.62 288 GLY A C 1
ATOM 2153 O O . GLY A 1 288 ? -39.711 -17.899 56.005 1.00 79.62 288 GLY A O 1
ATOM 2154 N N . GLU A 1 289 ? -40.781 -18.881 54.293 1.00 78.62 289 GLU A N 1
ATOM 2155 C CA . GLU A 1 289 ? -40.824 -17.719 53.405 1.00 78.62 289 GLU A CA 1
ATOM 2156 C C . GLU A 1 289 ? -41.641 -16.571 54.024 1.00 78.62 289 GLU A C 1
ATOM 2158 O O . GLU A 1 289 ? -42.829 -16.722 54.307 1.00 78.62 289 GLU A O 1
ATOM 2163 N N . PRO A 1 290 ? -41.064 -15.383 54.288 1.00 71.31 290 PRO A N 1
ATOM 2164 C CA . PRO A 1 290 ? -41.869 -14.265 54.754 1.00 71.31 290 PRO A CA 1
ATOM 2165 C C . PRO A 1 290 ? -42.697 -13.659 53.619 1.00 71.31 290 PRO A C 1
ATOM 2167 O O . PRO A 1 290 ? -42.199 -12.805 52.889 1.00 71.31 290 PRO A O 1
ATOM 2170 N N . GLY A 1 291 ? -43.969 -14.058 53.505 1.00 72.25 291 GLY A N 1
ATOM 2171 C CA . GLY A 1 291 ? -44.940 -13.548 52.520 1.00 72.25 291 GLY A CA 1
ATOM 2172 C C . GLY A 1 291 ? -45.692 -12.259 52.912 1.00 72.25 291 GLY A C 1
ATOM 2173 O O . GLY A 1 291 ? -46.423 -11.684 52.103 1.00 72.25 291 GLY A O 1
ATOM 2174 N N . GLY A 1 292 ? -45.530 -11.772 54.143 1.00 77.56 292 GLY A N 1
ATOM 2175 C CA . GLY A 1 292 ? -46.331 -10.685 54.713 1.00 77.56 292 GLY A CA 1
ATOM 2176 C C . GLY A 1 292 ? -46.039 -9.269 54.188 1.00 77.56 292 GLY A C 1
ATOM 2177 O O . GLY A 1 292 ? -45.049 -8.986 53.505 1.00 77.56 292 GLY A O 1
ATOM 2178 N N . VAL A 1 293 ? -46.910 -8.319 54.559 1.00 80.00 293 VAL A N 1
ATOM 2179 C CA . VAL A 1 293 ? -46.776 -6.890 54.211 1.00 80.00 293 VAL A CA 1
ATOM 2180 C C . VAL A 1 293 ? -46.445 -6.066 55.455 1.00 80.00 293 VAL A C 1
ATOM 2182 O O . VAL A 1 293 ? -47.303 -5.848 56.315 1.00 80.00 293 VAL A O 1
ATOM 2185 N N . LEU A 1 294 ? -45.231 -5.511 55.518 1.00 81.19 294 LEU A N 1
ATOM 2186 C CA . LEU A 1 294 ? -44.836 -4.554 56.558 1.00 81.19 294 LEU A CA 1
ATOM 2187 C C . LEU A 1 294 ? -44.975 -3.126 56.021 1.00 81.19 294 LEU A C 1
ATOM 2189 O O . LEU A 1 294 ? -44.284 -2.737 55.080 1.00 81.19 294 LEU A O 1
ATOM 2193 N N . ARG A 1 295 ? -45.858 -2.315 56.617 1.00 79.88 295 ARG A N 1
ATOM 2194 C CA . ARG A 1 295 ? -46.068 -0.911 56.230 1.00 79.88 295 ARG A CA 1
ATOM 2195 C C . ARG A 1 295 ? -45.859 0.031 57.414 1.00 79.88 295 ARG A C 1
ATOM 2197 O O . ARG A 1 295 ? -46.644 0.005 58.359 1.00 79.88 295 ARG A O 1
ATOM 2204 N N . GLY A 1 296 ? -44.877 0.925 57.314 1.00 80.44 296 GLY A N 1
ATOM 2205 C CA . GLY A 1 296 ? -44.586 1.898 58.367 1.00 80.44 296 GLY A CA 1
ATOM 2206 C C . GLY A 1 296 ? -43.543 2.939 58.012 1.00 80.44 296 GLY A C 1
ATOM 2207 O O . GLY A 1 296 ? -42.911 2.805 56.983 1.00 80.44 296 GLY A O 1
ATOM 2208 N N . GLU A 1 297 ? -43.316 3.963 58.837 1.00 79.00 297 GLU A N 1
ATOM 2209 C CA . GLU A 1 297 ? -42.164 4.868 58.632 1.00 79.00 297 GLU A CA 1
ATOM 2210 C C . GLU A 1 297 ? -40.844 4.092 58.770 1.00 79.00 297 GLU A C 1
ATOM 2212 O O . GLU A 1 297 ? -39.900 4.282 58.001 1.00 79.00 297 GLU A O 1
ATOM 2217 N N . ARG A 1 298 ? -40.805 3.144 59.717 1.00 80.31 298 ARG A N 1
ATOM 2218 C CA . ARG A 1 298 ? -39.711 2.187 59.918 1.00 80.31 298 ARG A CA 1
ATOM 2219 C C . ARG A 1 298 ? -40.255 0.763 59.878 1.00 80.31 298 ARG A C 1
ATOM 2221 O O . ARG A 1 298 ? -40.860 0.311 60.851 1.00 80.31 298 ARG A O 1
ATOM 2228 N N . ALA A 1 299 ? -40.022 0.072 58.767 1.00 82.50 299 ALA A N 1
ATOM 2229 C CA . ALA A 1 299 ? -40.302 -1.352 58.619 1.00 82.50 299 ALA A CA 1
ATOM 2230 C C . ALA A 1 299 ? -38.978 -2.114 58.751 1.00 82.50 299 ALA A C 1
ATOM 2232 O O . ALA A 1 299 ? -38.133 -2.022 57.857 1.00 82.50 299 ALA A O 1
ATOM 2233 N N . LEU A 1 300 ? -38.781 -2.808 59.877 1.00 81.06 300 LEU A N 1
ATOM 2234 C CA . LEU A 1 300 ? -37.616 -3.672 60.085 1.00 81.06 300 LEU A CA 1
ATOM 2235 C C . LEU A 1 300 ? -38.069 -5.126 60.175 1.00 81.06 300 LEU A C 1
ATOM 2237 O O . LEU A 1 300 ? -38.913 -5.473 61.006 1.00 81.06 300 LEU A O 1
ATOM 2241 N N . TYR A 1 301 ? -37.460 -5.959 59.341 1.00 81.38 301 TYR A N 1
ATOM 2242 C CA . TYR A 1 301 ? -37.521 -7.407 59.450 1.00 81.38 301 TYR A CA 1
ATOM 2243 C C . TYR A 1 301 ? -36.147 -7.902 59.910 1.00 81.38 301 TYR A C 1
ATOM 2245 O O . TYR A 1 301 ? -35.161 -7.733 59.188 1.00 81.38 301 TYR A O 1
ATOM 2253 N N . SER A 1 302 ? -36.069 -8.445 61.127 1.00 80.00 302 SER A N 1
ATOM 2254 C CA . SER A 1 302 ? -34.833 -8.976 61.712 1.00 80.00 302 SER A CA 1
ATOM 2255 C C . SER A 1 302 ? -35.033 -10.417 62.165 1.00 80.00 302 SER A C 1
ATOM 2257 O O . SER A 1 302 ? -35.889 -10.665 63.015 1.00 80.00 302 SER A O 1
ATOM 2259 N N . VAL A 1 303 ? -34.251 -11.364 61.642 1.00 73.94 303 VAL A N 1
ATOM 2260 C CA . VAL A 1 303 ? -34.423 -12.777 62.016 1.00 73.94 303 VAL A CA 1
ATOM 2261 C C . VAL A 1 303 ? -33.766 -13.059 63.370 1.00 73.94 303 VAL A C 1
ATOM 2263 O O . VAL A 1 303 ? -34.479 -13.453 64.290 1.00 73.94 303 VAL A O 1
ATOM 2266 N N . LEU A 1 304 ? -32.464 -12.787 63.556 1.00 74.12 304 LEU A N 1
ATOM 2267 C CA . LEU A 1 304 ? -31.784 -13.022 64.846 1.00 74.12 304 LEU A CA 1
ATOM 2268 C C . LEU A 1 304 ? -30.744 -11.958 65.210 1.00 74.12 304 LEU A C 1
ATOM 2270 O O . LEU A 1 304 ? -30.069 -11.398 64.344 1.00 74.12 304 LEU A O 1
ATOM 2274 N N . SER A 1 305 ? -30.535 -11.778 66.520 1.00 71.81 305 SER A N 1
ATOM 2275 C CA . SER A 1 305 ? -29.389 -11.038 67.072 1.00 71.81 305 SER A CA 1
ATOM 2276 C C . SER A 1 305 ? -28.143 -11.895 67.361 1.00 71.81 305 SER A C 1
ATOM 2278 O O . SER A 1 305 ? -27.066 -11.349 67.609 1.00 71.81 305 SER A O 1
ATOM 2280 N N . SER A 1 306 ? -28.247 -13.228 67.328 1.00 72.69 306 SER A N 1
ATOM 2281 C CA . SER A 1 306 ? -27.091 -14.138 67.338 1.00 72.69 306 SER A CA 1
ATOM 2282 C C . SER A 1 306 ? -27.300 -15.321 66.389 1.00 72.69 306 SER A C 1
ATOM 2284 O O . SER A 1 306 ? -28.440 -15.665 66.095 1.00 72.69 306 SER A O 1
ATOM 2286 N N . ALA A 1 307 ? -26.217 -15.910 65.874 1.00 71.62 307 ALA A N 1
ATOM 2287 C CA . ALA A 1 307 ? -26.255 -16.950 64.844 1.00 71.62 307 ALA A CA 1
ATOM 2288 C C . ALA A 1 307 ? -26.385 -18.385 65.395 1.00 71.62 307 ALA A C 1
ATOM 2290 O O . ALA A 1 307 ? -25.709 -18.707 66.376 1.00 71.62 307 ALA A O 1
ATOM 2291 N N . PRO A 1 308 ? -27.196 -19.257 64.762 1.00 80.56 308 PRO A N 1
ATOM 2292 C CA . PRO A 1 308 ? -27.259 -20.684 65.073 1.00 80.56 308 PRO A CA 1
ATOM 2293 C C . PRO A 1 308 ? -26.061 -21.427 64.458 1.00 80.56 308 PRO A C 1
ATOM 2295 O O . PRO A 1 308 ? -25.247 -20.830 63.756 1.00 80.56 308 PRO A O 1
ATOM 2298 N N . GLN A 1 309 ? -25.937 -22.738 64.685 1.00 77.75 309 GLN A N 1
ATOM 2299 C CA . GLN A 1 309 ? -24.946 -23.538 63.944 1.00 77.75 309 GLN A CA 1
ATOM 2300 C C . GLN A 1 309 ? -25.362 -23.695 62.476 1.00 77.75 309 GLN A C 1
ATOM 2302 O O . GLN A 1 309 ? -24.533 -23.515 61.580 1.00 77.75 309 GLN A O 1
ATOM 2307 N N . TYR A 1 310 ? -26.657 -23.939 62.255 1.00 80.31 310 TYR A N 1
ATOM 2308 C CA . TYR A 1 310 ? -27.273 -24.089 60.941 1.00 80.31 310 TYR A CA 1
ATOM 2309 C C . TYR A 1 310 ? -28.473 -23.153 60.817 1.00 80.31 310 TYR A C 1
ATOM 2311 O O . TYR A 1 310 ? -29.394 -23.195 61.640 1.00 80.31 310 TYR A O 1
ATOM 2319 N N . LEU A 1 311 ? -28.452 -22.305 59.787 1.00 84.38 311 LEU A N 1
ATOM 2320 C CA . LEU A 1 311 ? -29.573 -21.443 59.436 1.00 84.38 311 LEU A CA 1
ATOM 2321 C C . LEU A 1 311 ? -29.987 -21.681 57.987 1.00 84.38 311 LEU A C 1
ATOM 2323 O O . LEU A 1 311 ? -29.191 -21.464 57.072 1.00 84.38 311 LEU A O 1
ATOM 2327 N N . GLN A 1 312 ? -31.255 -22.040 57.805 1.00 84.12 312 GLN A N 1
ATOM 2328 C CA . GLN A 1 312 ? -31.921 -22.011 56.511 1.00 84.12 312 GLN A CA 1
ATOM 2329 C C . GLN A 1 312 ? -33.029 -20.958 56.559 1.00 84.12 312 GLN A C 1
ATOM 2331 O O . GLN A 1 312 ? -33.945 -21.038 57.384 1.00 84.12 312 GLN A O 1
ATOM 2336 N N . VAL A 1 313 ? -32.918 -19.948 55.698 1.00 81.00 313 VAL A N 1
ATOM 2337 C CA . VAL A 1 313 ? -33.949 -18.917 55.527 1.00 81.00 313 VAL A CA 1
ATOM 2338 C C . VAL A 1 313 ? -34.584 -19.120 54.162 1.00 81.00 313 VAL A C 1
ATOM 2340 O O . VAL A 1 313 ? -33.868 -19.081 53.158 1.00 81.00 313 VAL A O 1
ATOM 2343 N N . GLY A 1 314 ? -35.899 -19.351 54.141 1.00 79.56 314 GLY A N 1
ATOM 2344 C CA . GLY A 1 314 ? -36.685 -19.415 52.908 1.00 79.56 314 GLY A CA 1
ATOM 2345 C C . GLY A 1 314 ? -36.654 -18.103 52.118 1.00 79.56 314 GLY A C 1
ATOM 2346 O O . GLY A 1 314 ? -36.140 -17.083 52.586 1.00 79.56 314 GLY A O 1
ATOM 2347 N N . GLU A 1 315 ? -37.203 -18.134 50.910 1.00 78.38 315 GLU A N 1
ATOM 2348 C CA . GLU A 1 315 ? -37.292 -16.995 49.996 1.00 78.38 315 GLU A CA 1
ATOM 2349 C C . GLU A 1 315 ? -38.141 -15.861 50.597 1.00 78.38 315 GLU A C 1
ATOM 2351 O O . GLU A 1 315 ? -39.319 -16.046 50.899 1.00 78.38 315 GLU A O 1
ATOM 2356 N N . PRO A 1 316 ? -37.603 -14.648 50.821 1.00 71.50 316 PRO A N 1
ATOM 2357 C CA . PRO A 1 316 ? -38.441 -13.543 51.261 1.00 71.50 316 PRO A CA 1
ATOM 2358 C C . PRO A 1 316 ? -39.301 -13.005 50.116 1.00 71.50 316 PRO A C 1
ATOM 2360 O O . PRO A 1 316 ? -38.840 -12.160 49.354 1.00 71.50 316 PRO A O 1
ATOM 2363 N N . GLY A 1 317 ? -40.561 -13.448 50.029 1.00 72.94 317 GLY A N 1
ATOM 2364 C CA . GLY A 1 317 ? -41.557 -12.994 49.041 1.00 72.94 317 GLY A CA 1
ATOM 2365 C C . GLY A 1 317 ? -42.340 -11.717 49.407 1.00 72.94 317 GLY A C 1
ATOM 2366 O O . GLY A 1 317 ? -43.075 -11.169 48.584 1.00 72.94 317 GLY A O 1
ATOM 2367 N N . GLY A 1 318 ? -42.199 -11.209 50.632 1.00 78.25 318 GLY A N 1
ATOM 2368 C CA . GLY A 1 318 ? -43.030 -10.135 51.184 1.00 78.25 318 GLY A CA 1
ATOM 2369 C C . GLY A 1 318 ? -42.779 -8.723 50.631 1.00 78.25 318 GLY A C 1
ATOM 2370 O O . GLY A 1 318 ? -41.807 -8.428 49.928 1.00 78.25 318 GLY A O 1
ATOM 2371 N N . VAL A 1 319 ? -43.669 -7.790 50.998 1.00 80.25 319 VAL A N 1
ATOM 2372 C CA . VAL A 1 319 ? -43.582 -6.365 50.618 1.00 80.25 319 VAL A CA 1
ATOM 2373 C C . VAL A 1 319 ? -43.265 -5.507 51.843 1.00 80.25 319 VAL A C 1
ATOM 2375 O O . VAL A 1 319 ? -44.118 -5.317 52.713 1.00 80.25 319 VAL A O 1
ATOM 2378 N N . LEU A 1 320 ? -42.076 -4.896 51.880 1.00 81.81 320 LEU A N 1
ATOM 2379 C CA . LEU A 1 320 ? -41.732 -3.883 52.886 1.00 81.81 320 LEU A CA 1
ATOM 2380 C C . LEU A 1 320 ? -41.948 -2.484 52.302 1.00 81.81 320 LEU A C 1
ATOM 2382 O O . LEU A 1 320 ? -41.311 -2.106 51.317 1.00 81.81 320 LEU A O 1
ATOM 2386 N N . ARG A 1 321 ? -42.833 -1.685 52.906 1.00 80.31 321 ARG A N 1
ATOM 2387 C CA . ARG A 1 321 ? -43.110 -0.304 52.487 1.00 80.31 321 ARG A CA 1
ATOM 2388 C C . ARG A 1 321 ? -42.903 0.679 53.636 1.00 80.31 321 ARG A C 1
ATOM 2390 O O . ARG A 1 321 ? -43.691 0.686 54.578 1.00 80.31 321 ARG A O 1
ATOM 2397 N N . GLY A 1 322 ? -41.930 1.576 53.508 1.00 81.06 322 GLY A N 1
ATOM 2398 C CA . GLY A 1 322 ? -41.685 2.613 54.511 1.00 81.06 322 GLY A CA 1
ATOM 2399 C C . GLY A 1 322 ? -40.620 3.626 54.148 1.00 81.06 322 GLY A C 1
ATOM 2400 O O . GLY A 1 322 ? -39.883 3.386 53.211 1.00 81.06 322 GLY A O 1
ATOM 2401 N N . GLU A 1 323 ? -40.493 4.739 54.873 1.00 79.50 323 GLU A N 1
ATOM 2402 C CA . GLU A 1 323 ? -39.374 5.681 54.655 1.00 79.50 323 GLU A CA 1
ATOM 2403 C C . GLU A 1 323 ? -38.022 4.970 54.830 1.00 79.50 323 GLU A C 1
ATOM 2405 O O . GLU A 1 323 ? -37.083 5.178 54.058 1.00 79.50 323 GLU A O 1
ATOM 2410 N N . ARG A 1 324 ? -37.949 4.055 55.807 1.00 80.25 324 ARG A N 1
ATOM 2411 C CA . ARG A 1 324 ? -36.822 3.145 56.034 1.00 80.25 324 ARG A CA 1
ATOM 2412 C C . ARG A 1 324 ? -37.309 1.699 56.034 1.00 80.25 324 ARG A C 1
ATOM 2414 O O . ARG A 1 324 ? -37.872 1.239 57.029 1.00 80.25 324 ARG A O 1
ATOM 2421 N N . ALA A 1 325 ? -37.071 0.997 54.930 1.00 83.00 325 ALA A N 1
ATOM 2422 C CA . ALA A 1 325 ? -37.295 -0.439 54.813 1.00 83.00 325 ALA A CA 1
ATOM 2423 C C . ALA A 1 325 ? -35.947 -1.155 54.962 1.00 83.00 325 ALA A C 1
ATOM 2425 O O . ALA A 1 325 ? -35.079 -1.016 54.097 1.00 83.00 325 ALA A O 1
ATOM 2426 N N . LEU A 1 326 ? -35.763 -1.871 56.074 1.00 81.94 326 LEU A N 1
ATOM 2427 C CA . LEU A 1 326 ? -34.567 -2.674 56.327 1.00 81.94 326 LEU A CA 1
ATOM 2428 C C . LEU A 1 326 ? -34.951 -4.146 56.438 1.00 81.94 326 LEU A C 1
ATOM 2430 O O . LEU A 1 326 ? -35.788 -4.515 57.264 1.00 81.94 326 LEU A O 1
ATOM 2434 N N . TYR A 1 327 ? -34.292 -4.969 55.634 1.00 81.88 327 TYR A N 1
ATOM 2435 C CA . TYR A 1 327 ? -34.307 -6.416 55.772 1.00 81.88 327 TYR A CA 1
ATOM 2436 C C . TYR A 1 327 ? -32.915 -6.860 56.230 1.00 81.88 327 TYR A C 1
ATOM 2438 O O . TYR A 1 327 ? -31.940 -6.668 55.499 1.00 81.88 327 TYR A O 1
ATOM 2446 N N . SER A 1 328 ? -32.811 -7.384 57.454 1.00 80.31 328 SER A N 1
ATOM 2447 C CA . SER A 1 328 ? -31.553 -7.859 58.042 1.00 80.31 328 SER A CA 1
ATOM 2448 C C . SER A 1 328 ? -31.693 -9.298 58.524 1.00 80.31 328 SER A C 1
ATOM 2450 O O . SER A 1 328 ? -32.526 -9.561 59.390 1.00 80.31 328 SER A O 1
ATOM 2452 N N . VAL A 1 329 ? -30.886 -10.228 58.008 1.00 74.56 329 VAL A N 1
ATOM 2453 C CA . VAL A 1 329 ? -31.007 -11.641 58.406 1.00 74.56 329 VAL A CA 1
ATOM 2454 C C . VAL A 1 329 ? -30.318 -11.883 59.752 1.00 74.56 329 VAL A C 1
ATOM 2456 O O . VAL A 1 329 ? -31.000 -12.289 60.691 1.00 74.56 329 VAL A O 1
ATOM 2459 N N . LEU A 1 330 ? -29.023 -11.565 59.910 1.00 74.75 330 LEU A N 1
ATOM 2460 C CA . LEU A 1 330 ? -28.319 -11.744 61.195 1.00 74.75 330 LEU A CA 1
ATOM 2461 C C . LEU A 1 330 ? -27.303 -10.642 61.515 1.00 74.75 330 LEU A C 1
ATOM 2463 O O . LEU A 1 330 ? -26.648 -10.096 60.624 1.00 74.75 330 LEU A O 1
ATOM 2467 N N . SER A 1 331 ? -27.095 -10.406 62.816 1.00 71.56 331 SER A N 1
ATOM 2468 C CA . SER A 1 331 ? -25.971 -9.609 63.333 1.00 71.56 331 SER A CA 1
ATOM 2469 C C . SER A 1 331 ? -24.695 -10.412 63.645 1.00 71.56 331 SER A C 1
ATOM 2471 O O . SER A 1 331 ? -23.639 -9.823 63.879 1.00 71.56 331 SER A O 1
ATOM 2473 N N . SER A 1 332 ? -24.750 -11.748 63.647 1.00 72.94 332 SER A N 1
ATOM 2474 C CA . SER A 1 332 ? -23.561 -12.613 63.678 1.00 72.94 332 SER A CA 1
ATOM 2475 C C . SER A 1 332 ? -23.731 -13.830 62.765 1.00 72.94 332 SER A C 1
ATOM 2477 O O . SER A 1 332 ? -24.859 -14.227 62.497 1.00 72.94 332 SER A O 1
ATOM 2479 N N . ALA A 1 333 ? -22.633 -14.390 62.252 1.00 71.44 333 ALA A N 1
ATOM 2480 C CA . ALA A 1 333 ? -22.642 -15.462 61.254 1.00 71.44 333 ALA A CA 1
ATOM 2481 C C . ALA A 1 333 ? -22.713 -16.885 61.845 1.00 71.44 333 ALA A C 1
ATOM 2483 O O . ALA A 1 333 ? -22.015 -17.156 62.826 1.00 71.44 333 ALA A O 1
ATOM 2484 N N . PRO A 1 334 ? -23.495 -17.802 61.241 1.00 80.31 334 PRO A N 1
ATOM 2485 C CA . PRO A 1 334 ? -23.503 -19.224 61.589 1.00 80.31 334 PRO A CA 1
ATOM 2486 C C . PRO A 1 334 ? -22.287 -19.941 60.978 1.00 80.31 334 PRO A C 1
ATOM 2488 O O . PRO A 1 334 ? -21.505 -19.336 60.248 1.00 80.31 334 PRO A O 1
ATOM 2491 N N . GLN A 1 335 ? -22.114 -21.242 61.234 1.00 77.50 335 GLN A N 1
ATOM 2492 C CA . GLN A 1 335 ? -21.107 -22.026 60.498 1.00 77.50 335 GLN A CA 1
ATOM 2493 C C . GLN A 1 335 ? -21.535 -22.231 59.039 1.00 77.50 335 GLN A C 1
ATOM 2495 O O . GLN A 1 335 ? -20.722 -22.046 58.130 1.00 77.50 335 GLN A O 1
ATOM 2500 N N . TYR A 1 336 ? -22.824 -22.520 58.840 1.00 80.19 336 TYR A N 1
ATOM 2501 C CA . TYR A 1 336 ? -23.452 -22.718 57.537 1.00 80.19 336 TYR A CA 1
ATOM 2502 C C . TYR A 1 336 ? -24.686 -21.826 57.412 1.00 80.19 336 TYR A C 1
ATOM 2504 O O . TYR A 1 336 ? -25.596 -21.889 58.246 1.00 80.19 336 TYR A O 1
ATOM 2512 N N . LEU A 1 337 ? -24.707 -20.992 56.371 1.00 84.31 337 LEU A N 1
ATOM 2513 C CA . LEU A 1 337 ? -25.869 -20.186 56.010 1.00 84.31 337 LEU A CA 1
ATOM 2514 C C . LEU A 1 337 ? -26.279 -20.482 54.570 1.00 84.31 337 LEU A C 1
ATOM 2516 O O . LEU A 1 337 ? -25.491 -20.270 53.646 1.00 84.31 337 LEU A O 1
ATOM 2520 N N . GLN A 1 338 ? -27.534 -20.888 54.399 1.00 83.88 338 GLN A N 1
ATOM 2521 C CA . GLN A 1 338 ? -28.202 -20.923 53.105 1.00 83.88 338 GLN A CA 1
ATOM 2522 C C . GLN A 1 338 ? -29.351 -19.915 53.129 1.00 83.88 338 GLN A C 1
ATOM 2524 O O . GLN A 1 338 ? -30.266 -20.014 53.953 1.00 83.88 338 GLN A O 1
ATOM 2529 N N . VAL A 1 339 ? -29.277 -18.919 52.249 1.00 80.75 339 VAL A N 1
ATOM 2530 C CA . VAL A 1 339 ? -30.341 -17.925 52.060 1.00 80.75 339 VAL A CA 1
ATOM 2531 C C . VAL A 1 339 ? -30.984 -18.190 50.708 1.00 80.75 339 VAL A C 1
ATOM 2533 O O . VAL A 1 339 ? -30.279 -18.154 49.697 1.00 80.75 339 VAL A O 1
ATOM 2536 N N . GLY A 1 340 ? -32.290 -18.468 50.707 1.00 78.94 340 GLY A N 1
ATOM 2537 C CA . GLY A 1 340 ? -33.084 -18.596 49.484 1.00 78.94 340 GLY A CA 1
ATOM 2538 C C . GLY A 1 340 ? -33.104 -17.309 48.652 1.00 78.94 340 GLY A C 1
ATOM 2539 O O . GLY A 1 340 ? -32.622 -16.259 49.087 1.00 78.94 340 GLY A O 1
ATOM 2540 N N . GLU A 1 341 ? -33.657 -17.394 47.448 1.00 78.12 341 GLU A N 1
ATOM 2541 C CA . GLU A 1 341 ? -33.789 -16.285 46.502 1.00 78.12 341 GLU A CA 1
ATOM 2542 C C . GLU A 1 341 ? -34.666 -15.160 47.080 1.00 78.12 341 GLU A C 1
ATOM 2544 O O . GLU A 1 341 ? -35.837 -15.370 47.397 1.00 78.12 341 GLU A O 1
ATOM 2549 N N . PRO A 1 342 ? -34.162 -13.926 47.271 1.00 71.69 342 PRO A N 1
ATOM 2550 C CA . PRO A 1 342 ? -35.028 -12.840 47.705 1.00 71.69 342 PRO A CA 1
ATOM 2551 C C . PRO A 1 342 ? -35.912 -12.336 46.562 1.00 71.69 342 PRO A C 1
ATOM 2553 O O . PRO A 1 342 ? -35.480 -11.488 45.783 1.00 71.69 342 PRO A O 1
ATOM 2556 N N . GLY A 1 343 ? -37.161 -12.811 46.495 1.00 72.06 343 GLY A N 1
ATOM 2557 C CA . GLY A 1 343 ? -38.182 -12.398 45.514 1.00 72.06 343 GLY A CA 1
ATOM 2558 C C . GLY A 1 343 ? -39.000 -11.141 45.874 1.00 72.06 343 GLY A C 1
ATOM 2559 O O . GLY A 1 343 ? -39.777 -10.637 45.061 1.00 72.06 343 GLY A O 1
ATOM 2560 N N . GLY A 1 344 ? -38.842 -10.600 47.084 1.00 77.75 344 GLY A N 1
ATOM 2561 C CA . GLY A 1 344 ? -39.700 -9.549 47.638 1.00 77.75 344 GLY A CA 1
ATOM 2562 C C . GLY A 1 344 ? -39.524 -8.142 47.046 1.00 77.75 344 GLY A C 1
ATOM 2563 O O . GLY A 1 344 ? -38.583 -7.822 46.312 1.00 77.75 344 GLY A O 1
ATOM 2564 N N . VAL A 1 345 ? -40.446 -7.241 47.409 1.00 79.81 345 VAL A N 1
ATOM 2565 C CA . VAL A 1 345 ? -40.446 -5.834 46.967 1.00 79.81 345 VAL A CA 1
ATOM 2566 C C . VAL A 1 345 ? -40.177 -4.902 48.151 1.00 79.81 345 VAL A C 1
ATOM 2568 O O . VAL A 1 345 ? -41.040 -4.716 49.011 1.00 79.81 345 VAL A O 1
ATOM 2571 N N . LEU A 1 346 ? -39.024 -4.223 48.160 1.00 81.50 346 LEU A N 1
ATOM 2572 C CA . LEU A 1 346 ? -38.720 -3.168 49.139 1.00 81.50 346 LEU A CA 1
ATOM 2573 C C . LEU A 1 346 ? -39.004 -1.790 48.525 1.00 81.50 346 LEU A C 1
ATOM 2575 O O . LEU A 1 346 ? -38.399 -1.413 47.521 1.00 81.50 346 LEU A O 1
ATOM 2579 N N . ARG A 1 347 ? -39.915 -1.009 49.119 1.00 80.12 347 ARG A N 1
ATOM 2580 C CA . ARG A 1 347 ? -40.228 0.372 48.701 1.00 80.12 347 ARG A CA 1
ATOM 2581 C C . ARG A 1 347 ? -39.991 1.361 49.837 1.00 80.12 347 ARG A C 1
ATOM 2583 O O . ARG A 1 347 ? -40.697 1.300 50.842 1.00 80.12 347 ARG A O 1
ATOM 2590 N N . GLY A 1 348 ? -39.097 2.325 49.641 1.00 80.75 348 GLY A N 1
ATOM 2591 C CA . GLY A 1 348 ? -38.843 3.370 50.634 1.00 80.75 348 GLY A CA 1
ATOM 2592 C C . GLY A 1 348 ? -37.869 4.445 50.200 1.00 80.75 348 GLY A C 1
ATOM 2593 O O . GLY A 1 348 ? -37.205 4.260 49.199 1.00 80.75 348 GLY A O 1
ATOM 2594 N N . GLU A 1 349 ? -37.730 5.549 50.935 1.00 78.88 349 GLU A N 1
ATOM 2595 C CA . GLU A 1 349 ? -36.646 6.515 50.664 1.00 78.88 349 GLU A CA 1
ATOM 2596 C C . GLU A 1 349 ? -35.272 5.844 50.833 1.00 78.88 349 GLU A C 1
ATOM 2598 O O . GLU A 1 349 ? -34.350 6.057 50.043 1.00 78.88 349 GLU A O 1
ATOM 2603 N N . ARG A 1 350 ? -35.158 4.955 51.831 1.00 80.19 350 ARG A N 1
ATOM 2604 C CA . ARG A 1 350 ? -33.997 4.089 52.068 1.00 80.19 350 ARG A CA 1
ATOM 2605 C C . ARG A 1 350 ? -34.435 2.629 52.123 1.00 80.19 350 ARG A C 1
ATOM 2607 O O . ARG A 1 350 ? -34.990 2.191 53.131 1.00 80.19 350 ARG A O 1
ATOM 2614 N N . ALA A 1 351 ? -34.159 1.889 51.053 1.00 82.94 351 ALA A N 1
ATOM 2615 C CA . ALA A 1 351 ? -34.341 0.443 50.992 1.00 82.94 351 ALA A CA 1
ATOM 2616 C C . ALA A 1 351 ? -32.967 -0.223 51.133 1.00 82.94 351 ALA A C 1
ATOM 2618 O O . ALA A 1 351 ? -32.140 -0.110 50.224 1.00 82.94 351 ALA A O 1
ATOM 2619 N N . LEU A 1 352 ? -32.712 -0.863 52.280 1.00 82.06 352 LEU A N 1
ATOM 2620 C CA . LEU A 1 352 ? -31.492 -1.646 52.503 1.00 82.06 352 LEU A CA 1
ATOM 2621 C C . LEU A 1 352 ? -31.851 -3.121 52.654 1.00 82.06 352 LEU A C 1
ATOM 2623 O O . LEU A 1 352 ? -32.670 -3.485 53.501 1.00 82.06 352 LEU A O 1
ATOM 2627 N N . TYR A 1 353 ? -31.188 -3.950 51.861 1.00 82.12 353 TYR A N 1
ATOM 2628 C CA . TYR A 1 353 ? -31.165 -5.393 52.041 1.00 82.12 353 TYR A CA 1
ATOM 2629 C C . TYR A 1 353 ? -29.756 -5.787 52.494 1.00 82.12 353 TYR A C 1
ATOM 2631 O O . TYR A 1 353 ? -28.794 -5.588 51.748 1.00 82.12 353 TYR A O 1
ATOM 2639 N N . SER A 1 354 ? -29.628 -6.278 53.729 1.00 80.38 354 SER A N 1
ATOM 2640 C CA . SER A 1 354 ? -28.355 -6.713 54.313 1.00 80.38 354 SER A CA 1
ATOM 2641 C C . SER A 1 354 ? -28.463 -8.145 54.822 1.00 80.38 354 SER A C 1
ATOM 2643 O O . SER A 1 354 ? -29.268 -8.409 55.713 1.00 80.38 354 SER A O 1
ATOM 2645 N N . VAL A 1 355 ? -27.659 -9.071 54.301 1.00 75.12 355 VAL A N 1
ATOM 2646 C CA . VAL A 1 355 ? -27.739 -10.474 54.740 1.00 75.12 355 VAL A CA 1
ATOM 2647 C C . VAL A 1 355 ? -27.008 -10.655 56.074 1.00 75.12 355 VAL A C 1
ATOM 2649 O O . VAL A 1 355 ? -27.590 -11.177 57.023 1.00 75.12 355 VAL A O 1
ATOM 2652 N N . LEU A 1 356 ? -25.774 -10.159 56.197 1.00 74.88 356 LEU A N 1
ATOM 2653 C CA . LEU A 1 356 ? -24.930 -10.433 57.363 1.00 74.88 356 LEU A CA 1
ATOM 2654 C C . LEU A 1 356 ? -23.967 -9.292 57.725 1.00 74.88 356 LEU A C 1
ATOM 2656 O O . LEU A 1 356 ? -23.345 -8.691 56.849 1.00 74.88 356 LEU A O 1
ATOM 2660 N N . SER A 1 357 ? -23.760 -9.065 59.031 1.00 71.44 357 SER A N 1
ATOM 2661 C CA . SER A 1 357 ? -22.677 -8.198 59.533 1.00 71.44 357 SER A CA 1
ATOM 2662 C C . SER A 1 357 ? -21.367 -8.926 59.879 1.00 71.44 357 SER A C 1
ATOM 2664 O O . SER A 1 357 ? -20.336 -8.279 60.078 1.00 71.44 357 SER A O 1
ATOM 2666 N N . SER A 1 358 ? -21.362 -10.260 59.944 1.00 72.69 358 SER A N 1
ATOM 2667 C CA . SER A 1 358 ? -20.134 -11.064 60.010 1.00 72.69 358 SER A CA 1
ATOM 2668 C C . SER A 1 358 ? -20.239 -12.320 59.144 1.00 72.69 358 SER A C 1
ATOM 2670 O O . SER A 1 358 ? -21.346 -12.753 58.838 1.00 72.69 358 SER A O 1
ATOM 2672 N N . ALA A 1 359 ? -19.104 -12.876 58.710 1.00 70.94 359 ALA A N 1
ATOM 2673 C CA . ALA A 1 359 ? -19.054 -13.942 57.712 1.00 70.94 359 ALA A CA 1
ATOM 2674 C C . ALA A 1 359 ? -19.078 -15.369 58.290 1.00 70.94 359 ALA A C 1
ATOM 2676 O O . ALA A 1 359 ? -18.367 -15.622 59.266 1.00 70.94 359 ALA A O 1
ATOM 2677 N N . PRO A 1 360 ? -19.840 -16.306 57.689 1.00 79.88 360 PRO A N 1
ATOM 2678 C CA . PRO A 1 360 ? -19.814 -17.723 58.047 1.00 79.88 360 PRO A CA 1
ATOM 2679 C C . PRO A 1 360 ? -18.577 -18.412 57.450 1.00 79.88 360 PRO A C 1
ATOM 2681 O O . PRO A 1 360 ? -17.802 -17.793 56.723 1.00 79.88 360 PRO A O 1
ATOM 2684 N N . GLN A 1 361 ? -18.376 -19.704 57.721 1.00 77.50 361 GLN A N 1
ATOM 2685 C CA . GLN A 1 361 ? -17.351 -20.472 56.996 1.00 77.50 361 GLN A CA 1
ATOM 2686 C C . GLN A 1 361 ? -17.783 -20.718 55.545 1.00 77.50 361 GLN A C 1
ATOM 2688 O O . GLN A 1 361 ? -16.987 -20.513 54.625 1.00 77.50 361 GLN A O 1
ATOM 2693 N N . TYR A 1 362 ? -19.062 -21.060 55.359 1.00 80.19 362 TYR A N 1
ATOM 2694 C CA . TYR A 1 362 ? -19.689 -21.299 54.064 1.00 80.19 362 TYR A CA 1
ATOM 2695 C C . TYR A 1 362 ? -20.956 -20.454 53.934 1.00 80.19 362 TYR A C 1
ATOM 2697 O O . TYR A 1 362 ? -21.856 -20.537 54.776 1.00 80.19 362 TYR A O 1
ATOM 2705 N N . LEU A 1 363 ? -21.019 -19.639 52.880 1.00 83.81 363 LEU A N 1
ATOM 2706 C CA . LEU A 1 363 ? -22.219 -18.896 52.510 1.00 83.81 363 LEU A CA 1
ATOM 2707 C C . LEU A 1 363 ? -22.630 -19.242 51.082 1.00 83.81 363 LEU A C 1
ATOM 2709 O O . LEU A 1 363 ? -21.860 -19.017 50.145 1.00 83.81 363 LEU A O 1
ATOM 2713 N N . GLN A 1 364 ? -23.871 -19.698 50.933 1.00 83.62 364 GLN A N 1
ATOM 2714 C CA . GLN A 1 364 ? -24.551 -19.779 49.648 1.00 83.62 364 GLN A CA 1
ATOM 2715 C C . GLN A 1 364 ? -25.733 -18.809 49.663 1.00 83.62 364 GLN A C 1
ATOM 2717 O O . GLN A 1 364 ? -26.637 -18.923 50.497 1.00 83.62 364 GLN A O 1
ATOM 2722 N N . VAL A 1 365 ? -25.701 -17.827 48.764 1.00 80.69 365 VAL A N 1
ATOM 2723 C CA . VAL A 1 365 ? -26.806 -16.880 48.559 1.00 80.69 365 VAL A CA 1
ATOM 2724 C C . VAL A 1 365 ? -27.449 -17.203 47.220 1.00 80.69 365 VAL A C 1
ATOM 2726 O O . VAL A 1 365 ? -26.754 -17.168 46.202 1.00 80.69 365 VAL A O 1
ATOM 2729 N N . GLY A 1 366 ? -28.745 -17.525 47.233 1.00 79.00 366 GLY A N 1
ATOM 2730 C CA . GLY A 1 366 ? -29.541 -17.707 46.018 1.00 79.00 366 GLY A CA 1
ATOM 2731 C C . GLY A 1 366 ? -29.615 -16.439 45.160 1.00 79.00 366 GLY A C 1
ATOM 2732 O O . GLY A 1 366 ? -29.169 -15.363 45.568 1.00 79.00 366 GLY A O 1
ATOM 2733 N N . GLU A 1 367 ? -30.176 -16.569 43.962 1.00 78.00 367 GLU A N 1
ATOM 2734 C CA . GLU A 1 367 ? -30.358 -15.487 42.994 1.00 78.00 367 GLU A CA 1
ATOM 2735 C C . GLU A 1 367 ? -31.275 -14.382 43.551 1.00 78.00 367 GLU A C 1
ATOM 2737 O O . GLU A 1 367 ? -32.435 -14.630 43.878 1.00 78.00 367 GLU A O 1
ATOM 2742 N N . PRO A 1 368 ? -30.818 -13.126 43.709 1.00 72.38 368 PRO A N 1
ATOM 2743 C CA . PRO A 1 368 ? -31.721 -12.062 44.124 1.00 72.38 368 PRO A CA 1
ATOM 2744 C C . PRO A 1 368 ? -32.628 -11.613 42.977 1.00 72.38 368 PRO A C 1
ATOM 2746 O O . PRO A 1 368 ? -32.225 -10.778 42.170 1.00 72.38 368 PRO A O 1
ATOM 2749 N N . GLY A 1 369 ? -33.868 -12.117 42.939 1.00 72.12 369 GLY A N 1
ATOM 2750 C CA . GLY A 1 369 ? -34.907 -11.760 41.955 1.00 72.12 369 GLY A CA 1
ATOM 2751 C C . GLY A 1 369 ? -35.769 -10.526 42.292 1.00 72.12 369 GLY A C 1
ATOM 2752 O O . GLY A 1 369 ? -36.568 -10.071 41.471 1.00 72.12 369 GLY A O 1
ATOM 2753 N N . GLY A 1 370 ? -35.626 -9.951 43.487 1.00 77.75 370 GLY A N 1
ATOM 2754 C CA . GLY A 1 370 ? -36.519 -8.916 44.018 1.00 77.75 370 GLY A CA 1
ATOM 2755 C C . GLY A 1 370 ? -36.402 -7.518 43.388 1.00 77.75 370 GLY A C 1
ATOM 2756 O O . GLY A 1 370 ? -35.477 -7.181 42.642 1.00 77.75 370 GLY A O 1
ATOM 2757 N N . VAL A 1 371 ? -37.357 -6.643 43.734 1.00 79.50 371 VAL A N 1
ATOM 2758 C CA . VAL A 1 371 ? -37.399 -5.237 43.282 1.00 79.50 371 VAL A CA 1
ATOM 2759 C C . VAL A 1 371 ? -37.137 -4.289 44.452 1.00 79.50 371 VAL A C 1
ATOM 2761 O O . VAL A 1 371 ? -37.991 -4.117 45.324 1.00 79.50 371 VAL A O 1
ATOM 2764 N N . LEU A 1 372 ? -36.002 -3.584 44.433 1.00 81.38 372 LEU A N 1
ATOM 2765 C CA . LEU A 1 372 ? -35.711 -2.506 45.387 1.00 81.38 372 LEU A CA 1
ATOM 2766 C C . LEU A 1 372 ? -36.018 -1.151 44.742 1.00 81.38 372 LEU A C 1
ATOM 2768 O O . LEU A 1 372 ? -35.420 -0.785 43.728 1.00 81.38 372 LEU A O 1
ATOM 2772 N N . ARG A 1 373 ? -36.940 -0.376 45.320 1.00 80.31 373 ARG A N 1
ATOM 2773 C CA . ARG A 1 373 ? -37.297 0.967 44.840 1.00 80.31 373 ARG A CA 1
ATOM 2774 C C . ARG A 1 373 ? -37.140 2.008 45.946 1.00 80.31 373 ARG A C 1
ATOM 2776 O O . ARG A 1 373 ? -37.879 1.965 46.926 1.00 80.31 373 ARG A O 1
ATOM 2783 N N . GLY A 1 374 ? -36.262 2.985 45.741 1.00 80.62 374 GLY A N 1
ATOM 2784 C CA . GLY A 1 374 ? -36.063 4.079 46.691 1.00 80.62 374 GLY A CA 1
ATOM 2785 C C . GLY A 1 374 ? -35.084 5.146 46.248 1.00 80.62 374 GLY A C 1
ATOM 2786 O O . GLY A 1 374 ? -34.350 4.907 45.308 1.00 80.62 374 GLY A O 1
ATOM 2787 N N . GLU A 1 375 ? -35.022 6.304 46.909 1.00 78.69 375 GLU A N 1
ATOM 2788 C CA . GLU A 1 375 ? -33.975 7.307 46.617 1.00 78.69 375 GLU A CA 1
ATOM 2789 C C . GLU A 1 375 ? -32.572 6.703 46.802 1.00 78.69 375 GLU A C 1
ATOM 2791 O O . GLU A 1 375 ? -31.663 6.936 46.002 1.00 78.69 375 GLU A O 1
ATOM 2796 N N . ARG A 1 376 ? -32.416 5.849 47.825 1.00 80.19 376 ARG A N 1
ATOM 2797 C CA . ARG A 1 376 ? -31.222 5.032 48.073 1.00 80.19 376 ARG A CA 1
ATOM 2798 C C . ARG A 1 376 ? -31.606 3.558 48.174 1.00 80.19 376 ARG A C 1
ATOM 2800 O O . ARG A 1 376 ? -32.118 3.124 49.207 1.00 80.19 376 ARG A O 1
ATOM 2807 N N . ALA A 1 377 ? -31.334 2.804 47.113 1.00 82.62 377 ALA A N 1
ATOM 2808 C CA . ALA A 1 377 ? -31.463 1.350 47.092 1.00 82.62 377 ALA A CA 1
ATOM 2809 C C . ALA A 1 377 ? -30.066 0.735 47.246 1.00 82.62 377 ALA A C 1
ATOM 2811 O O . ALA A 1 377 ? -29.238 0.870 46.342 1.00 82.62 377 ALA A O 1
ATOM 2812 N N . LEU A 1 378 ? -29.798 0.110 48.397 1.00 81.69 378 LEU A N 1
ATOM 2813 C CA . LEU A 1 378 ? -28.545 -0.605 48.652 1.00 81.69 378 LEU A CA 1
ATOM 2814 C C . LEU A 1 378 ? -28.834 -2.092 48.842 1.00 81.69 378 LEU A C 1
ATOM 2816 O O . LEU A 1 378 ? -29.628 -2.472 49.706 1.00 81.69 378 LEU A O 1
ATOM 2820 N N . TYR A 1 379 ? -28.146 -2.915 48.062 1.00 82.06 379 TYR A N 1
ATOM 2821 C CA . TYR A 1 379 ? -28.069 -4.354 48.272 1.00 82.06 379 TYR A CA 1
ATOM 2822 C C . TYR A 1 379 ? -26.645 -4.691 48.725 1.00 82.06 379 TYR A C 1
ATOM 2824 O O . TYR A 1 379 ? -25.695 -4.462 47.973 1.00 82.06 379 TYR A O 1
ATOM 2832 N N . SER A 1 380 ? -26.493 -5.172 49.962 1.00 80.19 380 SER A N 1
ATOM 2833 C CA . SER A 1 380 ? -25.202 -5.554 50.546 1.00 80.19 380 SER A CA 1
ATOM 2834 C C . SER A 1 380 ? -25.256 -6.977 51.093 1.00 80.19 380 SER A C 1
ATOM 2836 O O . SER A 1 380 ? -26.066 -7.250 51.978 1.00 80.19 380 SER A O 1
ATOM 2838 N N . VAL A 1 381 ? -24.399 -7.882 50.615 1.00 74.88 381 VAL A N 1
ATOM 2839 C CA . VAL A 1 381 ? -24.421 -9.279 51.085 1.00 74.88 381 VAL A CA 1
ATOM 2840 C C . VAL A 1 381 ? -23.700 -9.411 52.429 1.00 74.88 381 VAL A C 1
ATOM 2842 O O . VAL A 1 381 ? -24.319 -9.847 53.399 1.00 74.88 381 VAL A O 1
ATOM 2845 N N . LEU A 1 382 ? -22.441 -8.970 52.540 1.00 74.56 382 LEU A N 1
ATOM 2846 C CA . LEU A 1 382 ? -21.690 -9.038 53.802 1.00 74.56 382 LEU A CA 1
ATOM 2847 C C . LEU A 1 382 ? -20.795 -7.821 54.060 1.00 74.56 382 LEU A C 1
ATOM 2849 O O . LEU A 1 382 ? -20.210 -7.252 53.136 1.00 74.56 382 LEU A O 1
ATOM 2853 N N . SER A 1 383 ? -20.576 -7.514 55.345 1.00 71.38 383 SER A N 1
ATOM 2854 C CA . SER A 1 383 ? -19.490 -6.622 55.784 1.00 71.38 383 SER A CA 1
ATOM 2855 C C . SER A 1 383 ? -18.152 -7.323 56.084 1.00 71.38 383 SER A C 1
ATOM 2857 O O . SER A 1 383 ? -17.130 -6.650 56.232 1.00 71.38 383 SER A O 1
ATOM 2859 N N . SER A 1 384 ? -18.112 -8.658 56.157 1.00 72.31 384 SER A N 1
ATOM 2860 C CA . SER A 1 384 ? -16.860 -9.428 56.180 1.00 72.31 384 SER A CA 1
ATOM 2861 C C . SER A 1 384 ? -16.948 -10.703 55.337 1.00 72.31 384 SER A C 1
ATOM 2863 O O . SER A 1 384 ? -18.033 -11.231 55.124 1.00 72.31 384 SER A O 1
ATOM 2865 N N . ALA A 1 385 ? -15.819 -11.177 54.811 1.00 71.19 385 ALA A N 1
ATOM 2866 C CA . ALA A 1 385 ? -15.762 -12.297 53.875 1.00 71.19 385 ALA A CA 1
ATOM 2867 C C . ALA A 1 385 ? -15.692 -13.685 54.545 1.00 71.19 385 ALA A C 1
ATOM 2869 O O . ALA A 1 385 ? -14.931 -13.844 55.504 1.00 71.19 385 ALA A O 1
ATOM 2870 N N . PRO A 1 386 ? -16.427 -14.692 54.030 1.00 79.75 386 PRO A N 1
ATOM 2871 C CA . PRO A 1 386 ? -16.311 -16.087 54.460 1.00 79.75 386 PRO A CA 1
ATOM 2872 C C . PRO A 1 386 ? -15.056 -16.746 53.860 1.00 79.75 386 PRO A C 1
ATOM 2874 O O . PRO A 1 386 ? -14.331 -16.123 53.088 1.00 79.75 386 PRO A O 1
ATOM 2877 N N . GLN A 1 387 ? -14.778 -18.015 54.180 1.00 77.06 387 GLN A N 1
ATOM 2878 C CA . GLN A 1 387 ? -13.721 -18.756 53.469 1.00 77.06 387 GLN A CA 1
ATOM 2879 C C . GLN A 1 387 ? -14.145 -19.065 52.027 1.00 77.06 387 GLN A C 1
ATOM 2881 O O . GLN A 1 387 ? -13.363 -18.847 51.097 1.00 77.06 387 GLN A O 1
ATOM 2886 N N . TYR A 1 388 ? -15.404 -19.482 51.860 1.00 80.19 388 TYR A N 1
ATOM 2887 C CA . TYR A 1 388 ? -16.026 -19.788 50.576 1.00 80.19 388 TYR A CA 1
ATOM 2888 C C . TYR A 1 388 ? -17.328 -19.006 50.426 1.00 80.19 388 TYR A C 1
ATOM 2890 O O . TYR A 1 388 ? -18.216 -19.088 51.282 1.00 80.19 388 TYR A O 1
ATOM 2898 N N . LEU A 1 389 ? -17.435 -18.246 49.336 1.00 83.81 389 LEU A N 1
ATOM 2899 C CA . LEU A 1 389 ? -18.658 -17.546 48.963 1.00 83.81 389 LEU A CA 1
ATOM 2900 C C . LEU A 1 389 ? -19.069 -17.920 47.542 1.00 83.81 389 LEU A C 1
ATOM 2902 O O . LEU A 1 389 ? -18.317 -17.675 46.596 1.00 83.81 389 LEU A O 1
ATOM 2906 N N . GLN A 1 390 ? -20.292 -18.425 47.412 1.00 83.56 390 GLN A N 1
ATOM 2907 C CA . GLN A 1 390 ? -20.978 -18.560 46.135 1.00 83.56 390 GLN A CA 1
ATOM 2908 C C . GLN A 1 390 ? -22.202 -17.642 46.145 1.00 83.56 390 GLN A C 1
ATOM 2910 O O . GLN A 1 390 ? -23.093 -17.782 46.988 1.00 83.56 390 GLN A O 1
ATOM 2915 N N . VAL A 1 391 ? -22.220 -16.672 45.232 1.00 80.25 391 VAL A N 1
ATOM 2916 C CA . VAL A 1 391 ? -23.367 -15.779 45.021 1.00 80.25 391 VAL A CA 1
ATOM 2917 C C . VAL A 1 391 ? -24.001 -16.152 43.689 1.00 80.25 391 VAL A C 1
ATOM 2919 O O . VAL A 1 391 ? -23.311 -16.106 42.669 1.00 80.25 391 VAL A O 1
ATOM 2922 N N . GLY A 1 392 ? -25.282 -16.529 43.712 1.00 78.88 392 GLY A N 1
ATOM 2923 C CA . GLY A 1 392 ? -26.072 -16.769 42.502 1.00 78.88 392 GLY A CA 1
ATOM 2924 C C . GLY A 1 392 ? -26.201 -15.524 41.618 1.00 78.88 392 GLY A C 1
ATOM 2925 O O . GLY A 1 392 ? -25.788 -14.425 41.998 1.00 78.88 392 GLY A O 1
ATOM 2926 N N . GLU A 1 393 ? -26.770 -15.698 40.430 1.00 77.75 393 GLU A N 1
ATOM 2927 C CA . GLU A 1 393 ? -27.003 -14.644 39.441 1.00 77.75 393 GLU A CA 1
ATOM 2928 C C . GLU A 1 393 ? -27.945 -13.555 39.988 1.00 77.75 393 GLU A C 1
ATOM 2930 O O . GLU A 1 393 ? -29.095 -13.831 40.332 1.00 77.75 393 GLU A O 1
ATOM 2935 N N . PRO A 1 394 ? -27.524 -12.283 40.117 1.00 72.19 394 PRO A N 1
ATOM 2936 C CA . PRO A 1 394 ? -28.456 -11.240 40.520 1.00 72.19 394 PRO A CA 1
ATOM 2937 C C . PRO A 1 394 ? -29.386 -10.839 39.373 1.00 72.19 394 PRO A C 1
ATOM 2939 O O . PRO A 1 394 ? -29.021 -10.001 38.551 1.00 72.19 394 PRO A O 1
ATOM 2942 N N . GLY A 1 395 ? -30.604 -11.392 39.351 1.00 71.44 395 GLY A N 1
ATOM 2943 C CA . GLY A 1 395 ? -31.663 -11.095 38.369 1.00 71.44 395 GLY A CA 1
ATOM 2944 C C . GLY A 1 395 ? -32.566 -9.884 38.686 1.00 71.44 395 GLY A C 1
ATOM 2945 O O . GLY A 1 395 ? -33.393 -9.482 37.866 1.00 71.44 395 GLY A O 1
ATOM 2946 N N . GLY A 1 396 ? -32.428 -9.273 39.864 1.00 77.50 396 GLY A N 1
ATOM 2947 C CA . GLY A 1 396 ? -33.352 -8.258 40.381 1.00 77.50 396 GLY A CA 1
ATOM 2948 C C . GLY A 1 396 ? -33.294 -6.874 39.715 1.00 77.50 396 GLY A C 1
ATOM 2949 O O . GLY A 1 396 ? -32.397 -6.524 38.941 1.00 77.50 396 GLY A O 1
ATOM 2950 N N . VAL A 1 397 ? -34.271 -6.023 40.055 1.00 79.50 397 VAL A N 1
ATOM 2951 C CA . VAL A 1 397 ? -34.382 -4.640 39.549 1.00 79.50 397 VAL A CA 1
ATOM 2952 C C . VAL A 1 397 ? -34.161 -3.637 40.684 1.00 79.50 397 VAL A C 1
ATOM 2954 O O . VAL A 1 397 ? -35.024 -3.475 41.549 1.00 79.50 397 VAL A O 1
ATOM 2957 N N . LEU A 1 398 ? -33.058 -2.879 40.645 1.00 81.31 398 LEU A N 1
ATOM 2958 C CA . LEU A 1 398 ? -32.825 -1.757 41.568 1.00 81.31 398 LEU A CA 1
ATOM 2959 C C . LEU A 1 398 ? -33.195 -0.430 40.887 1.00 81.31 398 LEU A C 1
ATOM 2961 O O . LEU A 1 398 ? -32.635 -0.074 39.848 1.00 81.31 398 LEU A O 1
ATOM 2965 N N . ARG A 1 399 ? -34.135 0.330 41.463 1.00 80.00 399 ARG A N 1
ATOM 2966 C CA . ARG A 1 399 ? -34.551 1.660 40.978 1.00 80.00 399 ARG A CA 1
ATOM 2967 C C . ARG A 1 399 ? -34.361 2.724 42.055 1.00 80.00 399 ARG A C 1
ATOM 2969 O O . ARG A 1 399 ? -35.040 2.665 43.078 1.00 80.00 399 ARG A O 1
ATOM 2976 N N . GLY A 1 400 ? -33.539 3.736 41.789 1.00 80.75 400 GLY A N 1
ATOM 2977 C CA . GLY A 1 400 ? -33.335 4.846 42.722 1.00 80.75 400 GLY A CA 1
ATOM 2978 C C . GLY A 1 400 ? -32.421 5.945 42.221 1.00 80.75 400 GLY A C 1
ATOM 2979 O O . GLY A 1 400 ? -31.719 5.722 41.254 1.00 80.75 400 GLY A O 1
ATOM 2980 N N . GLU A 1 401 ? -32.371 7.112 42.866 1.00 78.50 401 GLU A N 1
ATOM 2981 C CA . GLU A 1 401 ? -31.357 8.134 42.532 1.00 78.50 401 GLU A CA 1
ATOM 2982 C C . GLU A 1 401 ? -29.937 7.572 42.715 1.00 78.50 401 GLU A C 1
ATOM 2984 O O . GLU A 1 401 ? -29.043 7.809 41.899 1.00 78.50 401 GLU A O 1
ATOM 2989 N N . ARG A 1 402 ? -29.746 6.749 43.757 1.00 79.69 402 ARG A N 1
ATOM 2990 C CA . ARG A 1 402 ? -28.525 5.977 44.017 1.00 79.69 402 ARG A CA 1
ATOM 2991 C C . ARG A 1 402 ? -28.861 4.496 44.164 1.00 79.69 402 ARG A C 1
ATOM 2993 O O . ARG A 1 402 ? -29.348 4.076 45.215 1.00 79.69 402 ARG A O 1
ATOM 3000 N N . ALA A 1 403 ? -28.577 3.720 43.122 1.00 82.00 403 ALA A N 1
ATOM 3001 C CA . ALA A 1 403 ? -28.663 2.264 43.147 1.00 82.00 403 ALA A CA 1
ATOM 3002 C C . ALA A 1 403 ? -27.246 1.697 43.293 1.00 82.00 403 ALA A C 1
ATOM 3004 O O . ALA A 1 403 ? -26.433 1.840 42.376 1.00 82.00 403 ALA A O 1
ATOM 3005 N N . LEU A 1 404 ? -26.947 1.103 44.453 1.00 80.94 404 LEU A N 1
ATOM 3006 C CA . LEU A 1 404 ? -25.672 0.430 44.704 1.00 80.94 404 LEU A CA 1
ATOM 3007 C C . LEU A 1 404 ? -25.912 -1.055 44.945 1.00 80.94 404 LEU A C 1
ATOM 3009 O O . LEU A 1 404 ? -26.678 -1.434 45.833 1.00 80.94 404 LEU A O 1
ATOM 3013 N N . TYR A 1 405 ? -25.205 -1.873 44.178 1.00 81.62 405 TYR A N 1
ATOM 3014 C CA . TYR A 1 405 ? -25.073 -3.299 44.430 1.00 81.62 405 TYR A CA 1
ATOM 3015 C C . TYR A 1 405 ? -23.631 -3.565 44.869 1.00 81.62 405 TYR A C 1
ATOM 3017 O O . TYR A 1 405 ? -22.701 -3.329 44.094 1.00 81.62 405 TYR A O 1
ATOM 3025 N N . SER A 1 406 ? -23.445 -3.990 46.120 1.00 80.12 406 SER A N 1
ATOM 3026 C CA . SER A 1 406 ? -22.134 -4.309 46.696 1.00 80.12 406 SER A CA 1
ATOM 3027 C C . SER A 1 406 ? -22.130 -5.719 47.271 1.00 80.12 406 SER A C 1
ATOM 3029 O O . SER A 1 406 ? -22.927 -6.000 48.164 1.00 80.12 406 SER A O 1
ATOM 3031 N N . VAL A 1 407 ? -21.242 -6.601 46.808 1.00 74.81 407 VAL A N 1
ATOM 3032 C CA . VAL A 1 407 ? -21.202 -7.975 47.338 1.00 74.81 407 VAL A CA 1
ATOM 3033 C C . VAL A 1 407 ? -20.481 -8.001 48.688 1.00 74.81 407 VAL A C 1
ATOM 3035 O O . VAL A 1 407 ? -21.118 -8.356 49.678 1.00 74.81 407 VAL A O 1
ATOM 3038 N N . LEU A 1 408 ? -19.217 -7.556 48.776 1.00 74.56 408 LEU A N 1
ATOM 3039 C CA . LEU A 1 408 ? -18.446 -7.578 50.037 1.00 74.56 408 LEU A CA 1
ATOM 3040 C C . LEU A 1 408 ? -17.574 -6.340 50.263 1.00 74.56 408 LEU A C 1
ATOM 3042 O O . LEU A 1 408 ? -17.007 -5.778 49.323 1.00 74.56 408 LEU A O 1
ATOM 3046 N N . SER A 1 409 ? -17.355 -6.005 51.539 1.00 71.44 409 SER A N 1
ATOM 3047 C CA . SER A 1 409 ? -16.300 -5.066 51.955 1.00 71.44 409 SER A CA 1
ATOM 3048 C C . SER A 1 409 ? -14.939 -5.712 52.272 1.00 71.44 409 SER A C 1
ATOM 3050 O O . SER A 1 409 ? -13.929 -5.008 52.318 1.00 71.44 409 SER A O 1
ATOM 3052 N N . SER A 1 410 ? -14.864 -7.035 52.461 1.00 72.81 410 SER A N 1
ATOM 3053 C CA . SER A 1 410 ? -13.594 -7.778 52.530 1.00 72.81 410 SER A CA 1
ATOM 3054 C C . SER A 1 410 ? -13.629 -9.048 51.672 1.00 72.81 410 SER A C 1
ATOM 3056 O O . SER A 1 410 ? -14.712 -9.526 51.355 1.00 72.81 410 SER A O 1
ATOM 3058 N N . ALA A 1 411 ? -12.471 -9.555 51.238 1.00 71.38 411 ALA A N 1
ATOM 3059 C CA . ALA A 1 411 ? -12.376 -10.647 50.265 1.00 71.38 411 ALA A CA 1
ATOM 3060 C C . ALA A 1 411 ? -12.262 -12.047 50.902 1.00 71.38 411 ALA A C 1
ATOM 3062 O O . ALA A 1 411 ? -11.515 -12.193 51.873 1.00 71.38 411 ALA A O 1
ATOM 3063 N N . PRO A 1 412 ? -12.953 -13.075 50.369 1.00 79.62 412 PRO A N 1
ATOM 3064 C CA . PRO A 1 412 ? -12.816 -14.464 50.812 1.00 79.62 412 PRO A CA 1
ATOM 3065 C C . PRO A 1 412 ? -11.543 -15.100 50.235 1.00 79.62 412 PRO A C 1
ATOM 3067 O O . PRO A 1 412 ? -10.822 -14.469 49.465 1.00 79.62 412 PRO A O 1
ATOM 3070 N N . GLN A 1 413 ? -11.242 -16.356 50.574 1.00 77.62 413 GLN A N 1
ATOM 3071 C CA . GLN A 1 413 ? -10.169 -17.083 49.876 1.00 77.62 413 GLN A CA 1
ATOM 3072 C C . GLN A 1 413 ? -10.597 -17.435 48.445 1.00 77.62 413 GLN A C 1
ATOM 3074 O O . GLN A 1 413 ? -9.829 -17.215 47.505 1.00 77.62 413 GLN A O 1
ATOM 3079 N N . TYR A 1 414 ? -11.847 -17.882 48.297 1.00 80.50 414 TYR A N 1
ATOM 3080 C CA . TYR A 1 414 ? -12.469 -18.235 47.025 1.00 80.50 414 TYR A CA 1
ATOM 3081 C C . TYR A 1 414 ? -13.801 -17.502 46.869 1.00 80.50 414 TYR A C 1
ATOM 3083 O O . TYR A 1 414 ? -14.680 -17.599 47.732 1.00 80.50 414 TYR A O 1
ATOM 3091 N N . LEU A 1 415 ? -13.942 -16.766 45.766 1.00 83.81 415 LEU A N 1
ATOM 3092 C CA . LEU A 1 415 ? -15.192 -16.118 45.387 1.00 83.81 415 LEU A CA 1
ATOM 3093 C C . LEU A 1 415 ? -15.605 -16.549 43.983 1.00 83.81 415 LEU A C 1
ATOM 3095 O O . LEU A 1 415 ? -14.871 -16.307 43.022 1.00 83.81 415 LEU A O 1
ATOM 3099 N N . GLN A 1 416 ? -16.813 -17.096 43.879 1.00 83.50 416 GLN A N 1
ATOM 3100 C CA . GLN A 1 416 ? -17.507 -17.285 42.613 1.00 83.50 416 GLN A CA 1
ATOM 3101 C C . GLN A 1 416 ? -18.760 -16.406 42.611 1.00 83.50 416 GLN A C 1
ATOM 3103 O O . GLN A 1 416 ? -19.637 -16.550 43.467 1.00 83.50 416 GLN A O 1
ATOM 3108 N N . VAL A 1 417 ? -18.819 -15.465 41.670 1.00 80.31 417 VAL A N 1
ATOM 3109 C CA . VAL A 1 417 ? -19.998 -14.616 41.446 1.00 80.31 417 VAL A CA 1
ATOM 3110 C C . VAL A 1 417 ? -20.629 -15.041 40.130 1.00 80.31 417 VAL A C 1
ATOM 3112 O O . VAL A 1 417 ? -19.949 -14.991 39.103 1.00 80.31 417 VAL A O 1
ATOM 3115 N N . GLY A 1 418 ? -21.894 -15.466 40.171 1.00 78.69 418 GLY A N 1
ATOM 3116 C CA . GLY A 1 418 ? -22.684 -15.765 38.975 1.00 78.69 418 GLY A CA 1
ATOM 3117 C C . GLY A 1 418 ? -22.875 -14.546 38.066 1.00 78.69 418 GLY A C 1
ATOM 3118 O O . GLY A 1 418 ? -22.510 -13.421 38.419 1.00 78.69 418 GLY A O 1
ATOM 3119 N N . GLU A 1 419 ? -23.443 -14.771 36.887 1.00 77.75 419 GLU A N 1
ATOM 3120 C CA . GLU A 1 419 ? -23.726 -13.752 35.874 1.00 77.75 419 GLU A CA 1
ATOM 3121 C C . GLU A 1 419 ? -24.719 -12.697 36.397 1.00 77.75 419 GLU A C 1
ATOM 3123 O O . GLU A 1 419 ? -25.852 -13.019 36.752 1.00 77.75 419 GLU A O 1
ATOM 3128 N N . PRO A 1 420 ? -24.362 -11.402 36.493 1.00 72.50 420 PRO A N 1
ATOM 3129 C CA . PRO A 1 420 ? -25.343 -10.396 36.876 1.00 72.50 420 PRO A CA 1
ATOM 3130 C C . PRO A 1 420 ? -26.301 -10.072 35.727 1.00 72.50 420 PRO A C 1
ATOM 3132 O O . PRO A 1 420 ? -25.971 -9.259 34.866 1.00 72.50 420 PRO A O 1
ATOM 3135 N N . GLY A 1 421 ? -27.504 -10.658 35.743 1.00 72.44 421 GLY A N 1
ATOM 3136 C CA . GLY A 1 421 ? -28.581 -10.433 34.760 1.00 72.44 421 GLY A CA 1
ATOM 3137 C C . GLY A 1 421 ? -29.523 -9.243 35.039 1.00 72.44 421 GLY A C 1
ATOM 3138 O O . GLY A 1 421 ? -30.360 -8.892 34.205 1.00 72.44 421 GLY A O 1
ATOM 3139 N N . GLY A 1 422 ? -29.409 -8.590 36.198 1.00 78.00 422 GLY A N 1
ATOM 3140 C CA . GLY A 1 422 ? -30.361 -7.584 36.679 1.00 78.00 422 GLY A CA 1
ATOM 3141 C C . GLY A 1 422 ? -30.343 -6.218 35.970 1.00 78.00 422 GLY A C 1
ATOM 3142 O O . GLY A 1 422 ? -29.454 -5.868 35.186 1.00 78.00 422 GLY A O 1
ATOM 3143 N N . VAL A 1 423 ? -31.343 -5.382 36.285 1.00 79.38 423 VAL A N 1
ATOM 3144 C CA . VAL A 1 423 ? -31.474 -4.006 35.760 1.00 79.38 423 VAL A CA 1
ATOM 3145 C C . VAL A 1 423 ? -31.263 -2.983 36.876 1.00 79.38 423 VAL A C 1
ATOM 3147 O O . VAL A 1 423 ? -32.120 -2.823 37.749 1.00 79.38 423 VAL A O 1
ATOM 3150 N N . LEU A 1 424 ? -30.178 -2.206 36.806 1.00 81.06 424 LEU A N 1
ATOM 3151 C CA . LEU A 1 424 ? -29.958 -1.056 37.693 1.00 81.06 424 LEU A CA 1
ATOM 3152 C C . LEU A 1 424 ? -30.371 0.235 36.979 1.00 81.06 424 LEU A C 1
ATOM 3154 O O . LEU A 1 424 ? -29.830 0.571 35.924 1.00 81.06 424 LEU A O 1
ATOM 3158 N N . ARG A 1 425 ? -31.321 0.988 37.542 1.00 79.62 425 ARG A N 1
ATOM 3159 C CA . ARG A 1 425 ? -31.769 2.279 36.997 1.00 79.62 425 ARG A CA 1
ATOM 3160 C C . ARG A 1 425 ? -31.672 3.385 38.046 1.00 79.62 425 ARG A C 1
ATOM 3162 O O . ARG A 1 425 ? -32.384 3.334 39.047 1.00 79.62 425 ARG A O 1
ATOM 3169 N N . GLY A 1 426 ? -30.878 4.416 37.772 1.00 80.38 426 GLY A N 1
ATOM 3170 C CA . GLY A 1 426 ? -30.720 5.558 38.673 1.00 80.38 426 GLY A CA 1
ATOM 3171 C C . GLY A 1 426 ? -29.838 6.669 38.143 1.00 80.38 426 GLY A C 1
ATOM 3172 O O . GLY A 1 426 ? -29.130 6.439 37.181 1.00 80.38 426 GLY A O 1
ATOM 3173 N N . GLU A 1 427 ? -29.824 7.856 38.752 1.00 78.31 427 GLU A N 1
ATOM 3174 C CA . GLU A 1 427 ? -28.854 8.906 38.375 1.00 78.31 427 GLU A CA 1
ATOM 3175 C C . GLU A 1 427 ? -27.409 8.407 38.557 1.00 78.31 427 GLU A C 1
ATOM 3177 O O . GLU A 1 427 ? -26.534 8.656 37.724 1.00 78.31 427 GLU A O 1
ATOM 3182 N N . ARG A 1 428 ? -27.173 7.627 39.623 1.00 79.38 428 ARG A N 1
ATOM 3183 C CA . ARG A 1 428 ? -25.919 6.914 39.895 1.00 79.38 428 ARG A CA 1
ATOM 3184 C C . ARG A 1 428 ? -26.193 5.425 40.093 1.00 79.38 428 ARG A C 1
ATOM 3186 O O . ARG A 1 428 ? -26.629 5.016 41.171 1.00 79.38 428 ARG A O 1
ATOM 3193 N N . ALA A 1 429 ? -25.916 4.631 39.065 1.00 81.75 429 ALA A N 1
ATOM 3194 C CA . ALA A 1 429 ? -25.940 3.174 39.139 1.00 81.75 429 ALA A CA 1
ATOM 3195 C C . ALA A 1 429 ? -24.497 2.673 39.284 1.00 81.75 429 ALA A C 1
ATOM 3197 O O . ALA A 1 429 ? -23.714 2.797 38.338 1.00 81.75 429 ALA A O 1
ATOM 3198 N N . LEU A 1 430 ? -24.141 2.160 40.468 1.00 81.38 430 LEU A N 1
ATOM 3199 C CA . LEU A 1 430 ? -22.837 1.534 40.706 1.00 81.38 430 LEU A CA 1
ATOM 3200 C C . LEU A 1 430 ? -23.028 0.045 40.990 1.00 81.38 430 LEU A C 1
ATOM 3202 O O . LEU A 1 430 ? -23.780 -0.331 41.893 1.00 81.38 430 LEU A O 1
ATOM 3206 N N . TYR A 1 431 ? -22.304 -0.779 40.245 1.00 81.62 431 TYR A N 1
ATOM 3207 C CA . TYR A 1 431 ? -22.129 -2.193 40.543 1.00 81.62 431 TYR A CA 1
ATOM 3208 C C . TYR A 1 431 ? -20.677 -2.406 40.980 1.00 81.62 431 TYR A C 1
ATOM 3210 O O . TYR A 1 431 ? -19.760 -2.161 40.193 1.00 81.62 431 TYR A O 1
ATOM 3218 N N . SER A 1 432 ? -20.469 -2.795 42.241 1.00 80.06 432 SER A N 1
ATOM 3219 C CA . SER A 1 432 ? -19.143 -3.048 42.816 1.00 80.06 432 SER A CA 1
ATOM 3220 C C . SER A 1 432 ? -19.079 -4.442 43.430 1.00 80.06 432 SER A C 1
ATOM 3222 O O . SER A 1 432 ? -19.849 -4.726 44.345 1.00 80.06 432 SER A O 1
ATOM 3224 N N . VAL A 1 433 ? -18.170 -5.309 42.978 1.00 74.44 433 VAL A N 1
ATOM 3225 C CA . VAL A 1 433 ? -18.097 -6.675 43.525 1.00 74.44 433 VAL A CA 1
ATOM 3226 C C . VAL A 1 433 ? -17.359 -6.679 44.866 1.00 74.44 433 VAL A C 1
ATOM 3228 O O . VAL A 1 433 ? -17.953 -7.088 45.862 1.00 74.44 433 VAL A O 1
ATOM 3231 N N . LEU A 1 434 ? -16.122 -6.162 44.942 1.00 74.81 434 LEU A N 1
ATOM 3232 C CA . LEU A 1 434 ? -15.354 -6.128 46.200 1.00 74.81 434 LEU A CA 1
ATOM 3233 C C . LEU A 1 434 ? -14.513 -4.860 46.381 1.00 74.81 434 LEU A C 1
ATOM 3235 O O . LEU A 1 434 ? -13.960 -4.319 45.423 1.00 74.81 434 LEU A O 1
ATOM 3239 N N . SER A 1 435 ? -14.305 -4.464 47.641 1.00 71.19 435 SER A N 1
ATOM 3240 C CA . SER A 1 435 ? -13.284 -3.468 48.013 1.00 71.19 435 SER A CA 1
ATOM 3241 C C . SER A 1 435 ? -11.899 -4.054 48.341 1.00 71.19 435 SER A C 1
ATOM 3243 O O . SER A 1 435 ? -10.934 -3.307 48.506 1.00 71.19 435 SER A O 1
ATOM 3245 N N . SER A 1 436 ? -11.763 -5.380 48.433 1.00 72.44 436 SER A N 1
ATOM 3246 C CA . SER A 1 436 ? -10.461 -6.062 48.528 1.00 72.44 436 SER A CA 1
ATOM 3247 C C . SER A 1 436 ? -10.484 -7.380 47.755 1.00 72.44 436 SER A C 1
ATOM 3249 O O . SER A 1 436 ? -11.556 -7.954 47.590 1.00 72.44 436 SER A O 1
ATOM 3251 N N . ALA A 1 437 ? -9.336 -7.839 47.262 1.00 70.88 437 ALA A N 1
ATOM 3252 C CA . ALA A 1 437 ? -9.229 -8.999 46.380 1.00 70.88 437 ALA A CA 1
ATOM 3253 C C . ALA A 1 437 ? -9.036 -10.347 47.106 1.00 70.88 437 ALA A C 1
ATOM 3255 O O . ALA A 1 437 ? -8.257 -10.401 48.061 1.00 70.88 437 ALA A O 1
ATOM 3256 N N . PRO A 1 438 ? -9.690 -11.433 46.644 1.00 79.62 438 PRO A N 1
ATOM 3257 C CA . PRO A 1 438 ? -9.475 -12.792 47.144 1.00 79.62 438 PRO A CA 1
ATOM 3258 C C . PRO A 1 438 ? -8.178 -13.391 46.576 1.00 79.62 438 PRO A C 1
ATOM 3260 O O . PRO A 1 438 ? -7.490 -12.752 45.783 1.00 79.62 438 PRO A O 1
ATOM 3263 N N . GLN A 1 439 ? -7.823 -14.628 46.941 1.00 77.44 439 GLN A N 1
ATOM 3264 C CA . GLN A 1 439 ? -6.727 -15.329 46.248 1.00 77.44 439 GLN A CA 1
ATOM 3265 C C . GLN A 1 439 ? -7.149 -15.732 44.828 1.00 77.44 439 GLN A C 1
ATOM 3267 O O . GLN A 1 439 ? -6.397 -15.499 43.877 1.00 77.44 439 GLN A O 1
ATOM 3272 N N . TYR A 1 440 ? -8.378 -16.240 44.698 1.00 80.19 440 TYR A N 1
ATOM 3273 C CA . TYR A 1 440 ? -8.995 -16.644 43.438 1.00 80.19 440 TYR A CA 1
ATOM 3274 C C . TYR A 1 440 ? -10.354 -15.964 43.278 1.00 80.19 440 TYR A C 1
ATOM 3276 O O . TYR A 1 440 ? -11.224 -16.080 44.147 1.00 80.19 440 TYR A O 1
ATOM 3284 N N . LEU A 1 441 ? -10.530 -15.251 42.164 1.00 83.50 441 LEU A N 1
ATOM 3285 C CA . LEU A 1 441 ? -11.807 -14.661 41.780 1.00 83.50 441 LEU A CA 1
ATOM 3286 C C . LEU A 1 441 ? -12.212 -15.139 40.388 1.00 83.50 441 LEU A C 1
ATOM 3288 O O . LEU A 1 441 ? -11.491 -14.895 39.418 1.00 83.50 441 LEU A O 1
ATOM 3292 N N . GLN A 1 442 ? -13.400 -15.732 40.303 1.00 83.38 442 GLN A N 1
ATOM 3293 C CA . GLN A 1 442 ? -14.091 -15.977 39.045 1.00 83.38 442 GLN A CA 1
ATOM 3294 C C . GLN A 1 442 ? -15.378 -15.148 39.030 1.00 83.38 442 GLN A C 1
ATOM 3296 O O . GLN A 1 442 ? -16.250 -15.316 39.888 1.00 83.38 442 GLN A O 1
ATOM 3301 N N . VAL A 1 443 ? -15.474 -14.220 38.079 1.00 80.19 443 VAL A N 1
ATOM 3302 C CA . VAL A 1 443 ? -16.685 -13.419 37.847 1.00 80.19 443 VAL A CA 1
ATOM 3303 C C . VAL A 1 443 ? -17.311 -13.898 36.547 1.00 80.19 443 VAL A C 1
ATOM 3305 O O . VAL A 1 443 ? -16.642 -13.851 35.514 1.00 80.19 443 VAL A O 1
ATOM 3308 N N . GLY A 1 444 ? -18.562 -14.363 36.608 1.00 78.62 444 GLY A N 1
ATOM 3309 C CA . GLY A 1 444 ? -19.349 -14.716 35.426 1.00 78.62 444 GLY A CA 1
ATOM 3310 C C . GLY A 1 444 ? -19.587 -13.526 34.491 1.00 78.62 444 GLY A C 1
ATOM 3311 O O . GLY A 1 444 ? -19.257 -12.381 34.813 1.00 78.62 444 GLY A O 1
ATOM 3312 N N . GLU A 1 445 ? -20.157 -13.800 33.324 1.00 78.00 445 GLU A N 1
ATOM 3313 C CA . GLU A 1 445 ? -20.487 -12.822 32.286 1.00 78.00 445 GLU A CA 1
ATOM 3314 C C . GLU A 1 445 ? -21.512 -11.789 32.789 1.00 78.00 445 GLU A C 1
ATOM 3316 O O . GLU A 1 445 ? -22.631 -12.142 33.159 1.00 78.00 445 GLU A O 1
ATOM 3321 N N . PRO A 1 446 ? -21.201 -10.480 32.850 1.00 71.56 446 PRO A N 1
ATOM 3322 C CA . PRO A 1 446 ? -22.217 -9.502 33.212 1.00 71.56 446 PRO A CA 1
ATOM 3323 C C . PRO A 1 446 ? -23.190 -9.242 32.060 1.00 71.56 446 PRO A C 1
ATOM 3325 O O . PRO A 1 446 ? -22.904 -8.421 31.192 1.00 71.56 446 PRO A O 1
ATOM 3328 N N . GLY A 1 447 ? -24.360 -9.892 32.083 1.00 71.75 447 GLY A N 1
ATOM 3329 C CA . GLY A 1 447 ? -25.449 -9.730 31.102 1.00 71.75 447 GLY A CA 1
ATOM 3330 C C . GLY A 1 447 ? -26.429 -8.566 31.357 1.00 71.75 447 GLY A C 1
ATOM 3331 O O . GLY A 1 447 ? -27.278 -8.257 30.518 1.00 71.75 447 GLY A O 1
ATOM 3332 N N . GLY A 1 448 ? -26.332 -7.888 32.502 1.00 77.25 448 GLY A N 1
ATOM 3333 C CA . GLY A 1 448 ? -27.315 -6.907 32.971 1.00 77.25 448 GLY A CA 1
ATOM 3334 C C . GLY A 1 448 ? -27.348 -5.560 32.229 1.00 77.25 448 GLY A C 1
ATOM 3335 O O . GLY A 1 448 ? -26.481 -5.199 31.426 1.00 77.25 448 GLY A O 1
ATOM 3336 N N . VAL A 1 449 ? -28.372 -4.752 32.532 1.00 78.94 449 VAL A N 1
ATOM 3337 C CA . VAL A 1 449 ? -28.566 -3.408 31.951 1.00 78.94 449 VAL A CA 1
ATOM 3338 C C . VAL A 1 449 ? -28.401 -2.332 33.027 1.00 78.94 449 VAL A C 1
ATOM 3340 O O . VAL A 1 449 ? -29.266 -2.177 33.890 1.00 78.94 449 VAL A O 1
ATOM 3343 N N . LEU A 1 450 ? -27.350 -1.510 32.930 1.00 81.00 450 LEU A N 1
ATOM 3344 C CA . LEU A 1 450 ? -27.180 -0.324 33.783 1.00 81.00 450 LEU A CA 1
ATOM 3345 C C . LEU A 1 450 ? -27.664 0.927 33.036 1.00 81.00 450 LEU A C 1
ATOM 3347 O O . LEU A 1 450 ? -27.158 1.250 31.959 1.00 81.00 450 LEU A O 1
ATOM 3351 N N . ARG A 1 451 ? -28.642 1.656 33.588 1.00 79.62 451 ARG A N 1
ATOM 3352 C CA . ARG A 1 451 ? -29.134 2.935 33.040 1.00 79.62 451 ARG A CA 1
ATOM 3353 C C . ARG A 1 451 ? -29.003 4.061 34.061 1.00 79.62 451 ARG A C 1
ATOM 3355 O O . ARG A 1 451 ? -29.659 4.006 35.099 1.00 79.62 451 ARG A O 1
ATOM 3362 N N . GLY A 1 452 ? -28.258 5.110 33.731 1.00 80.25 452 GLY A N 1
ATOM 3363 C CA . GLY A 1 452 ? -28.128 6.282 34.596 1.00 80.25 452 GLY A CA 1
ATOM 3364 C C . GLY A 1 452 ? -27.285 7.402 34.027 1.00 80.25 452 GLY A C 1
ATOM 3365 O O . GLY A 1 452 ? -26.544 7.153 33.096 1.00 80.25 452 GLY A O 1
ATOM 3366 N N . GLU A 1 453 ? -27.335 8.616 34.578 1.00 78.25 453 GLU A N 1
ATOM 3367 C CA . GLU A 1 453 ? -26.406 9.691 34.170 1.00 78.25 453 GLU A CA 1
ATOM 3368 C C . GLU A 1 453 ? -24.942 9.252 34.357 1.00 78.25 453 GLU A C 1
ATOM 3370 O O . GLU A 1 453 ? -24.081 9.514 33.513 1.00 78.25 453 GLU A O 1
ATOM 3375 N N . ARG A 1 454 ? -24.671 8.503 35.437 1.00 79.38 454 ARG A N 1
ATOM 3376 C CA . ARG A 1 454 ? -23.388 7.846 35.717 1.00 79.38 454 ARG A CA 1
ATOM 3377 C C . ARG A 1 454 ? -23.600 6.354 35.965 1.00 79.38 454 ARG A C 1
ATOM 3379 O O . ARG A 1 454 ? -24.016 5.962 37.056 1.00 79.38 454 ARG A O 1
ATOM 3386 N N . ALA A 1 455 ? -23.284 5.539 34.964 1.00 82.12 455 ALA A N 1
ATOM 3387 C CA . ALA A 1 455 ? -23.247 4.084 35.082 1.00 82.12 455 ALA A CA 1
ATOM 3388 C C . ALA A 1 455 ? -21.786 3.644 35.249 1.00 82.12 455 ALA A C 1
ATOM 3390 O O . ALA A 1 455 ? -21.001 3.770 34.306 1.00 82.12 455 ALA A O 1
ATOM 3391 N N . LEU A 1 456 ? -21.422 3.178 36.450 1.00 81.44 456 LEU A N 1
ATOM 3392 C CA . LEU A 1 456 ? -20.100 2.607 36.726 1.00 81.44 456 LEU A CA 1
ATOM 3393 C C . LEU A 1 456 ? -20.238 1.114 37.025 1.00 81.44 456 LEU A C 1
ATOM 3395 O O . LEU A 1 456 ? -20.979 0.722 37.929 1.00 81.44 456 LEU A O 1
ATOM 3399 N N . TYR A 1 457 ? -19.477 0.304 36.301 1.00 81.75 457 TYR A N 1
ATOM 3400 C CA . TYR A 1 457 ? -19.251 -1.097 36.633 1.00 81.75 457 TYR A CA 1
ATOM 3401 C C . TYR A 1 457 ? -17.790 -1.252 37.064 1.00 81.75 457 TYR A C 1
ATOM 3403 O O . TYR A 1 457 ? -16.887 -0.995 36.266 1.00 81.75 457 TYR A O 1
ATOM 3411 N N . SER A 1 458 ? -17.560 -1.610 38.330 1.00 80.62 458 SER A N 1
ATOM 3412 C CA . SER A 1 458 ? -16.223 -1.801 38.903 1.00 80.62 458 SER A CA 1
ATOM 3413 C C . SER A 1 458 ? -16.104 -3.173 39.555 1.00 80.62 458 SER A C 1
ATOM 3415 O O . SER A 1 458 ? -16.864 -3.462 40.476 1.00 80.62 458 SER A O 1
ATOM 3417 N N . VAL A 1 459 ? -15.161 -4.017 39.130 1.00 74.94 459 VAL A N 1
ATOM 3418 C CA . VAL A 1 459 ? -15.037 -5.362 39.718 1.00 74.94 459 VAL A CA 1
ATOM 3419 C C . VAL A 1 459 ? -14.299 -5.298 41.058 1.00 74.94 459 VAL A C 1
ATOM 3421 O O . VAL A 1 459 ? -14.892 -5.673 42.068 1.00 74.94 459 VAL A O 1
ATOM 3424 N N . LEU A 1 460 ? -13.070 -4.759 41.115 1.00 74.62 460 LEU A N 1
ATOM 3425 C CA . LEU A 1 460 ? -12.304 -4.654 42.373 1.00 74.62 460 LEU A CA 1
ATOM 3426 C C . LEU A 1 460 ? -11.507 -3.352 42.507 1.00 74.62 460 LEU A C 1
ATOM 3428 O O . LEU A 1 460 ? -11.003 -2.806 41.524 1.00 74.62 460 LEU A O 1
ATOM 3432 N N . SER A 1 461 ? -11.288 -2.927 43.756 1.00 71.19 461 SER A N 1
ATOM 3433 C CA . SER A 1 461 ? -10.299 -1.890 44.093 1.00 71.19 461 SER A CA 1
ATOM 3434 C C . SER A 1 461 ? -8.893 -2.421 44.428 1.00 71.19 461 SER A C 1
ATOM 3436 O O . SER A 1 461 ? -7.942 -1.640 44.488 1.00 71.19 461 SER A O 1
ATOM 3438 N N . SER A 1 462 ? -8.720 -3.732 44.630 1.00 72.44 462 SER A N 1
ATOM 3439 C CA . SER A 1 462 ? -7.400 -4.375 44.702 1.00 72.44 462 SER A CA 1
ATOM 3440 C C . SER A 1 462 ? -7.381 -5.708 43.952 1.00 72.44 462 SER A C 1
ATOM 3442 O O . SER A 1 462 ? -8.436 -6.294 43.732 1.00 72.44 462 SER A O 1
ATOM 3444 N N . ALA A 1 463 ? -6.204 -6.161 43.515 1.00 71.12 463 ALA A N 1
ATOM 3445 C CA . ALA A 1 463 ? -6.048 -7.311 42.625 1.00 71.12 463 ALA A CA 1
ATOM 3446 C C . ALA A 1 463 ? -5.812 -8.652 43.350 1.00 71.12 463 ALA A C 1
ATOM 3448 O O . ALA A 1 463 ? -5.037 -8.676 44.310 1.00 71.12 463 ALA A O 1
ATOM 3449 N N . PRO A 1 464 ? -6.429 -9.761 42.892 1.00 79.81 464 PRO A N 1
ATOM 3450 C CA . PRO A 1 464 ? -6.182 -11.108 43.412 1.00 79.81 464 PRO A CA 1
ATOM 3451 C C . PRO A 1 464 ? -4.872 -11.686 42.855 1.00 79.81 464 PRO A C 1
ATOM 3453 O O . PRO A 1 464 ? -4.194 -11.042 42.058 1.00 79.81 464 PRO A O 1
ATOM 3456 N N . GLN A 1 465 ? -4.489 -12.907 43.241 1.00 77.62 465 GLN A N 1
ATOM 3457 C CA . GLN A 1 465 ? -3.377 -13.593 42.560 1.00 77.62 465 GLN A CA 1
ATOM 3458 C C . GLN A 1 465 ? -3.799 -14.041 41.155 1.00 77.62 465 GLN A C 1
ATOM 3460 O O . GLN A 1 465 ? -3.061 -13.813 40.193 1.00 77.62 465 GLN A O 1
ATOM 3465 N N . TYR A 1 466 ? -5.017 -14.582 41.048 1.00 80.50 466 TYR A N 1
ATOM 3466 C CA . TYR A 1 466 ? -5.630 -15.037 39.804 1.00 80.50 466 TYR A CA 1
ATOM 3467 C C . TYR A 1 466 ? -7.013 -14.408 39.640 1.00 80.50 466 TYR A C 1
ATOM 3469 O O . TYR A 1 466 ? -7.870 -14.527 40.523 1.00 80.50 466 TYR A O 1
ATOM 3477 N N . LEU A 1 467 ? -7.226 -13.734 38.509 1.00 83.69 467 LEU A N 1
ATOM 3478 C CA . LEU A 1 467 ? -8.526 -13.195 38.124 1.00 83.69 467 LEU A CA 1
ATOM 3479 C C . LEU A 1 467 ? -8.927 -13.724 36.749 1.00 83.69 467 LEU A C 1
ATOM 3481 O O . LEU A 1 467 ? -8.221 -13.485 35.767 1.00 83.69 467 LEU A O 1
ATOM 3485 N N . GLN A 1 468 ? -10.093 -14.360 36.690 1.00 83.44 468 GLN A N 1
ATOM 3486 C CA . GLN A 1 468 ? -10.791 -14.655 35.445 1.00 83.44 468 GLN A CA 1
ATOM 3487 C C . GLN A 1 468 ? -12.101 -13.864 35.423 1.00 83.44 468 GLN A C 1
ATOM 3489 O O . GLN A 1 468 ? -12.957 -14.031 36.297 1.00 83.44 468 GLN A O 1
ATOM 3494 N N . VAL A 1 469 ? -12.239 -12.969 34.447 1.00 80.12 469 VAL A N 1
ATOM 3495 C CA . VAL A 1 469 ? -13.481 -12.220 34.204 1.00 80.12 469 VAL A CA 1
ATOM 3496 C C . VAL A 1 469 ? -14.101 -12.757 32.924 1.00 80.12 469 VAL A C 1
ATOM 3498 O O . VAL A 1 469 ? -13.440 -12.720 31.886 1.00 80.12 469 VAL A O 1
ATOM 3501 N N . GLY A 1 470 ? -15.336 -13.256 33.004 1.00 78.38 470 GLY A N 1
ATOM 3502 C CA . GLY A 1 470 ? -16.120 -13.668 31.838 1.00 78.38 470 GLY A CA 1
ATOM 3503 C C . GLY A 1 470 ? -16.408 -12.511 30.874 1.00 78.38 470 GLY A C 1
ATOM 3504 O O . GLY A 1 470 ? -16.113 -11.348 31.162 1.00 78.38 470 GLY A O 1
ATOM 3505 N N . GLU A 1 471 ? -16.982 -12.835 29.722 1.00 77.94 471 GLU A N 1
ATOM 3506 C CA . GLU A 1 471 ? -17.357 -11.897 28.662 1.00 77.94 471 GLU A CA 1
ATOM 3507 C C . GLU A 1 471 ? -18.407 -10.881 29.147 1.00 77.94 471 GLU A C 1
ATOM 3509 O O . GLU A 1 471 ? -19.513 -11.256 29.534 1.00 77.94 471 GLU A O 1
ATOM 3514 N N . PRO A 1 472 ? -18.136 -9.561 29.174 1.00 72.31 472 PRO A N 1
ATOM 3515 C CA . PRO A 1 472 ? -19.182 -8.607 29.515 1.00 72.31 472 PRO A CA 1
ATOM 3516 C C . PRO A 1 472 ? -20.169 -8.412 28.363 1.00 72.31 472 PRO A C 1
ATOM 3518 O O . PRO A 1 472 ? -19.920 -7.601 27.475 1.00 72.31 472 PRO A O 1
ATOM 3521 N N . GLY A 1 473 ? -21.313 -9.106 28.405 1.00 72.38 473 GLY A N 1
ATOM 3522 C CA . GLY A 1 473 ? -22.412 -9.006 27.426 1.00 72.38 473 GLY A CA 1
ATOM 3523 C C . GLY A 1 473 ? -23.426 -7.866 27.656 1.00 72.38 473 GLY A C 1
ATOM 3524 O O . GLY A 1 473 ? -24.288 -7.604 26.815 1.00 72.38 473 GLY A O 1
ATOM 3525 N N . GLY A 1 474 ? -23.343 -7.157 28.783 1.00 77.94 474 GLY A N 1
ATOM 3526 C CA . GLY A 1 474 ? -24.352 -6.195 29.234 1.00 77.94 474 GLY A CA 1
ATOM 3527 C C . GLY A 1 474 ? -24.439 -4.875 28.450 1.00 77.94 474 GLY A C 1
ATOM 3528 O O . GLY A 1 474 ? -23.587 -4.505 27.636 1.00 77.94 474 GLY A O 1
ATOM 3529 N N . VAL A 1 475 ? -25.495 -4.099 28.729 1.00 79.12 475 VAL A N 1
ATOM 3530 C CA . VAL A 1 475 ? -25.735 -2.778 28.112 1.00 79.12 475 VAL A CA 1
ATOM 3531 C C . VAL A 1 475 ? -25.607 -1.668 29.155 1.00 79.12 475 VAL A C 1
ATOM 3533 O O . VAL A 1 475 ? -26.486 -1.506 30.003 1.00 79.12 475 VAL A O 1
ATOM 3536 N N . LEU A 1 476 ? -24.575 -0.826 29.040 1.00 81.38 476 LEU A N 1
ATOM 3537 C CA . LEU A 1 476 ? -24.436 0.391 29.853 1.00 81.38 476 LEU A CA 1
ATOM 3538 C C . LEU A 1 476 ? -24.969 1.600 29.071 1.00 81.38 476 LEU A C 1
ATOM 3540 O O . LEU A 1 476 ? -24.481 1.905 27.981 1.00 81.38 476 LEU A O 1
ATOM 3544 N N . ARG A 1 477 ? -25.970 2.311 29.605 1.00 79.56 477 ARG A N 1
ATOM 3545 C CA . ARG A 1 477 ? -26.484 3.568 29.027 1.00 79.56 477 ARG A CA 1
ATOM 3546 C C . ARG A 1 477 ? -26.386 4.714 30.027 1.00 79.56 477 ARG A C 1
ATOM 3548 O O . ARG A 1 477 ? -27.001 4.635 31.089 1.00 79.56 477 ARG A O 1
ATOM 3555 N N . GLY A 1 478 ? -25.710 5.796 29.654 1.00 80.31 478 GLY A N 1
ATOM 3556 C CA . GLY A 1 478 ? -25.609 6.992 30.489 1.00 80.31 478 GLY A CA 1
ATOM 3557 C C . GLY A 1 478 ? -24.819 8.125 29.871 1.00 80.31 478 GLY A C 1
ATOM 3558 O O . GLY A 1 478 ? -24.092 7.875 28.929 1.00 80.31 478 GLY A O 1
ATOM 3559 N N . GLU A 1 479 ? -24.894 9.351 30.391 1.00 79.00 479 GLU A N 1
ATOM 3560 C CA . GLU A 1 479 ? -24.006 10.440 29.935 1.00 79.00 479 GLU A CA 1
ATOM 3561 C C . GLU A 1 479 ? -22.527 10.054 30.114 1.00 79.00 479 GLU A C 1
ATOM 3563 O O . GLU A 1 479 ? -21.685 10.316 29.252 1.00 79.00 479 GLU A O 1
ATOM 3568 N N . ARG A 1 480 ? -22.220 9.351 31.215 1.00 80.12 480 ARG A N 1
ATOM 3569 C CA . ARG A 1 480 ? -20.913 8.744 31.496 1.00 80.12 480 ARG A CA 1
ATOM 3570 C C . ARG A 1 480 ? -21.075 7.254 31.782 1.00 80.12 480 ARG A C 1
ATOM 3572 O O . ARG A 1 480 ? -21.465 6.875 32.888 1.00 80.12 480 ARG A O 1
ATOM 3579 N N . ALA A 1 481 ? -20.748 6.425 30.795 1.00 82.19 481 ALA A N 1
ATOM 3580 C CA . ALA A 1 481 ? -20.664 4.977 30.945 1.00 82.19 481 ALA A CA 1
ATOM 3581 C C . ALA A 1 481 ? -19.189 4.579 31.081 1.00 82.19 481 ALA A C 1
ATOM 3583 O O . ALA A 1 481 ? -18.410 4.748 30.141 1.00 82.19 481 ALA A O 1
ATOM 3584 N N . LEU A 1 482 ? -18.809 4.089 32.260 1.00 81.31 482 LEU A N 1
ATOM 3585 C CA . LEU A 1 482 ? -17.457 3.625 32.567 1.00 81.31 482 LEU A CA 1
ATOM 3586 C C . LEU A 1 482 ? -17.513 2.158 32.983 1.00 81.31 482 LEU A C 1
ATOM 3588 O O . LEU A 1 482 ? -18.214 1.797 33.931 1.00 81.31 482 LEU A O 1
ATOM 3592 N N . TYR A 1 483 ? -16.737 1.340 32.288 1.00 81.88 483 TYR A N 1
ATOM 3593 C CA . TYR A 1 483 ? -16.461 -0.037 32.671 1.00 81.88 483 TYR A CA 1
ATOM 3594 C C . TYR A 1 483 ? -14.990 -0.123 33.089 1.00 81.88 483 TYR A C 1
ATOM 3596 O O . TYR A 1 483 ? -14.106 0.139 32.271 1.00 81.88 483 TYR A O 1
ATOM 3604 N N . SER A 1 484 ? -14.733 -0.424 34.365 1.00 80.50 484 SER A N 1
ATOM 3605 C CA . SER A 1 484 ? -13.383 -0.543 34.929 1.00 80.50 484 SER A CA 1
ATOM 3606 C C . SER A 1 484 ? -13.205 -1.889 35.622 1.00 80.50 484 SER A C 1
ATOM 3608 O O . SER A 1 484 ? -13.940 -2.174 36.564 1.00 80.50 484 SER A O 1
ATOM 3610 N N . VAL A 1 485 ? -12.241 -2.715 35.210 1.00 74.44 485 VAL A N 1
ATOM 3611 C CA . VAL A 1 485 ? -12.073 -4.042 35.832 1.00 74.44 485 VAL A CA 1
ATOM 3612 C C . VAL A 1 485 ? -11.321 -3.921 37.160 1.00 74.44 485 VAL A C 1
ATOM 3614 O O . VAL A 1 485 ? -11.872 -4.322 38.185 1.00 74.44 485 VAL A O 1
ATOM 3617 N N . LEU A 1 486 ? -10.126 -3.313 37.188 1.00 74.25 486 LEU A N 1
ATOM 3618 C CA . LEU A 1 486 ? -9.344 -3.163 38.428 1.00 74.25 486 LEU A CA 1
ATOM 3619 C C . LEU A 1 486 ? -8.583 -1.837 38.532 1.00 74.25 486 LEU A C 1
ATOM 3621 O O . LEU A 1 486 ? -8.093 -1.303 37.536 1.00 74.25 486 LEU A O 1
ATOM 3625 N N . SER A 1 487 ? -8.375 -1.374 39.770 1.00 70.56 487 SER A N 1
ATOM 3626 C CA . SER A 1 487 ? -7.409 -0.306 40.073 1.00 70.56 487 SER A CA 1
ATOM 3627 C C . SER A 1 487 ? -5.982 -0.792 40.387 1.00 70.56 487 SER A C 1
ATOM 3629 O O . SER A 1 487 ? -5.047 0.011 40.383 1.00 70.56 487 SER A O 1
ATOM 3631 N N . SER A 1 488 ? -5.774 -2.090 40.634 1.00 72.31 488 SER A N 1
ATOM 3632 C CA . SER A 1 488 ? -4.437 -2.697 40.697 1.00 72.31 488 SER A CA 1
ATOM 3633 C C . SER A 1 488 ? -4.400 -4.055 39.995 1.00 72.31 488 SER A C 1
ATOM 3635 O O . SER A 1 488 ? -5.434 -4.701 39.872 1.00 72.31 488 SER A O 1
ATOM 3637 N N . ALA A 1 489 ? -3.234 -4.467 39.497 1.00 71.44 489 ALA A N 1
ATOM 3638 C CA . ALA A 1 489 ? -3.066 -5.664 38.672 1.00 71.44 489 ALA A CA 1
ATOM 3639 C C . ALA A 1 489 ? -2.768 -6.956 39.461 1.00 71.44 489 ALA A C 1
ATOM 3641 O O . ALA A 1 489 ? -1.974 -6.904 40.405 1.00 71.44 489 ALA A O 1
ATOM 3642 N N . PRO A 1 490 ? -3.348 -8.109 39.065 1.00 79.94 490 PRO A N 1
ATOM 3643 C CA . PRO A 1 490 ? -3.034 -9.421 39.634 1.00 79.94 490 PRO A CA 1
ATOM 3644 C C . PRO A 1 490 ? -1.706 -9.964 39.080 1.00 79.94 490 PRO A C 1
ATOM 3646 O O . PRO A 1 490 ? -1.068 -9.320 38.252 1.00 79.94 490 PRO A O 1
ATOM 3649 N N . GLN A 1 491 ? -1.264 -11.155 39.498 1.00 78.12 491 GLN A N 1
ATOM 3650 C CA . GLN A 1 491 ? -0.132 -11.815 38.822 1.00 78.12 491 GLN A CA 1
ATOM 3651 C C . GLN A 1 491 ? -0.547 -12.319 37.433 1.00 78.12 491 GLN A C 1
ATOM 3653 O O . GLN A 1 491 ? 0.174 -12.090 36.458 1.00 78.12 491 GLN A O 1
ATOM 3658 N N . TYR A 1 492 ? -1.742 -12.913 37.352 1.00 80.81 492 TYR A N 1
ATOM 3659 C CA . TYR A 1 492 ? -2.350 -13.423 36.127 1.00 80.81 492 TYR A CA 1
ATOM 3660 C C . TYR A 1 492 ? -3.757 -12.848 35.959 1.00 80.81 492 TYR A C 1
ATOM 3662 O O . TYR A 1 492 ? -4.599 -12.969 36.854 1.00 80.81 492 TYR A O 1
ATOM 3670 N N . LEU A 1 493 ? -4.007 -12.220 34.809 1.00 83.75 493 LEU A N 1
ATOM 3671 C CA . LEU A 1 493 ? -5.331 -11.743 34.423 1.00 83.75 493 LEU A CA 1
ATOM 3672 C C . LEU A 1 493 ? -5.726 -12.322 33.068 1.00 83.75 493 LEU A C 1
ATOM 3674 O O . LEU A 1 493 ? -5.038 -12.086 32.073 1.00 83.75 493 LEU A O 1
ATOM 3678 N N . GLN A 1 494 ? -6.875 -12.993 33.036 1.00 84.06 494 GLN A N 1
ATOM 3679 C CA . GLN A 1 494 ? -7.571 -13.346 31.806 1.00 84.06 494 GLN A CA 1
ATOM 3680 C C . GLN A 1 494 ? -8.905 -12.595 31.772 1.00 84.06 494 GLN A C 1
ATOM 3682 O O . GLN A 1 494 ? -9.750 -12.765 32.655 1.00 84.06 494 GLN A O 1
ATOM 3687 N N . VAL A 1 495 ? -9.077 -11.729 30.774 1.00 80.31 495 VAL A N 1
ATOM 3688 C CA . VAL A 1 495 ? -10.342 -11.022 30.524 1.00 80.31 495 VAL A CA 1
ATOM 3689 C C . VAL A 1 495 ? -10.960 -11.615 29.268 1.00 80.31 495 VAL A C 1
ATOM 3691 O O . VAL A 1 495 ? -10.311 -11.590 28.223 1.00 80.31 495 VAL A O 1
ATOM 3694 N N . GLY A 1 496 ? -12.178 -12.149 29.375 1.00 78.25 496 GLY A N 1
ATOM 3695 C CA . GLY A 1 496 ? -12.959 -12.624 28.232 1.00 78.25 496 GLY A CA 1
ATOM 3696 C C . GLY A 1 496 ? -13.296 -11.509 27.237 1.00 78.25 496 GLY A C 1
ATOM 3697 O O . GLY A 1 496 ? -13.034 -10.329 27.484 1.00 78.25 496 GLY A O 1
ATOM 3698 N N . GLU A 1 497 ? -13.875 -11.889 26.104 1.00 78.00 497 GLU A N 1
ATOM 3699 C CA . GLU A 1 497 ? -14.291 -11.001 25.016 1.00 78.00 497 GLU A CA 1
ATOM 3700 C C . GLU A 1 497 ? -15.367 -10.001 25.477 1.00 78.00 497 GLU A C 1
ATOM 3702 O O . GLU A 1 497 ? -16.461 -10.395 25.880 1.00 78.00 497 GLU A O 1
ATOM 3707 N N . PRO A 1 498 ? -15.135 -8.674 25.465 1.00 72.06 498 PRO A N 1
ATOM 3708 C CA . PRO A 1 498 ? -16.207 -7.741 25.784 1.00 72.06 498 PRO A CA 1
ATOM 3709 C C . PRO A 1 498 ? -17.209 -7.610 24.634 1.00 72.06 498 PRO A C 1
ATOM 3711 O O . PRO A 1 498 ? -16.993 -6.812 23.726 1.00 72.06 498 PRO A O 1
ATOM 3714 N N . GLY A 1 499 ? -18.327 -8.342 24.701 1.00 71.81 499 GLY A N 1
ATOM 3715 C CA . GLY A 1 499 ? -19.438 -8.301 23.730 1.00 71.81 499 GLY A CA 1
ATOM 3716 C C . GLY A 1 499 ? -20.482 -7.184 23.937 1.00 71.81 499 GLY A C 1
ATOM 3717 O O . GLY A 1 499 ? -21.367 -6.979 23.104 1.00 71.81 499 GLY A O 1
ATOM 3718 N N . GLY A 1 500 ? -20.402 -6.433 25.036 1.00 77.75 500 GLY A N 1
ATOM 3719 C CA . GLY A 1 500 ? -21.435 -5.489 25.473 1.00 77.75 500 GLY A CA 1
ATOM 3720 C C . GLY A 1 500 ? -21.572 -4.198 24.651 1.00 77.75 500 GLY A C 1
ATOM 3721 O O . GLY A 1 500 ? -20.741 -3.827 23.816 1.00 77.75 500 GLY A O 1
ATOM 3722 N N . VAL A 1 501 ? -22.649 -3.447 24.917 1.00 79.06 501 VAL A N 1
ATOM 3723 C CA . VAL A 1 501 ? -22.936 -2.154 24.263 1.00 79.06 501 VAL A CA 1
ATOM 3724 C C . VAL A 1 501 ? -22.838 -1.008 25.271 1.00 79.06 501 VAL A C 1
ATOM 3726 O O . VAL A 1 501 ? -23.720 -0.850 26.118 1.00 79.06 501 VAL A O 1
ATOM 3729 N N . LEU A 1 502 ? -21.835 -0.135 25.128 1.00 81.38 502 LEU A N 1
ATOM 3730 C CA . LEU A 1 502 ? -21.739 1.113 25.901 1.00 81.38 502 LEU A CA 1
ATOM 3731 C C . LEU A 1 502 ? -22.327 2.274 25.084 1.00 81.38 502 LEU A C 1
ATOM 3733 O O . LEU A 1 502 ? -21.865 2.555 23.977 1.00 81.38 502 LEU A O 1
ATOM 3737 N N . ARG A 1 503 ? -23.343 2.971 25.607 1.00 79.75 503 ARG A N 1
ATOM 3738 C CA . ARG A 1 503 ? -23.908 4.189 24.991 1.00 79.75 503 ARG A CA 1
ATOM 3739 C C . ARG A 1 503 ? -23.844 5.372 25.951 1.00 79.75 503 ARG A C 1
ATOM 3741 O O . ARG A 1 503 ? -24.446 5.305 27.019 1.00 79.75 503 ARG A O 1
ATOM 3748 N N . GLY A 1 504 ? -23.210 6.464 25.537 1.00 81.12 504 GLY A N 1
ATOM 3749 C CA . GLY A 1 504 ? -23.143 7.690 26.332 1.00 81.12 504 GLY A CA 1
ATOM 3750 C C . GLY A 1 504 ? -22.379 8.821 25.681 1.00 81.12 504 GLY A C 1
ATOM 3751 O O . GLY A 1 504 ? -21.637 8.557 24.756 1.00 81.12 504 GLY A O 1
ATOM 3752 N N . GLU A 1 505 ? -22.491 10.063 26.156 1.00 79.38 505 GLU A N 1
ATOM 3753 C CA . GLU A 1 505 ? -21.633 11.161 25.663 1.00 79.38 505 GLU A CA 1
ATOM 3754 C C . GLU A 1 505 ? -20.143 10.821 25.844 1.00 79.38 505 GLU A C 1
ATOM 3756 O O . GLU A 1 505 ? -19.314 11.081 24.968 1.00 79.38 505 GLU A O 1
ATOM 3761 N N . ARG A 1 506 ? -19.806 10.160 26.961 1.00 80.50 506 ARG A N 1
ATOM 3762 C CA . ARG A 1 506 ? -18.481 9.595 27.245 1.00 80.50 506 ARG A CA 1
ATOM 3763 C C . ARG A 1 506 ? -18.600 8.107 27.564 1.00 80.50 506 ARG A C 1
ATOM 3765 O O . ARG A 1 506 ? -18.997 7.743 28.672 1.00 80.50 506 ARG A O 1
ATOM 3772 N N . ALA A 1 507 ? -18.229 7.267 26.602 1.00 82.62 507 ALA A N 1
ATOM 3773 C CA . ALA A 1 507 ? -18.113 5.823 26.779 1.00 82.62 507 ALA A CA 1
ATOM 3774 C C . ALA A 1 507 ? -16.633 5.464 26.958 1.00 82.62 507 ALA A C 1
ATOM 3776 O O . ALA A 1 507 ? -15.827 5.666 26.046 1.00 82.62 507 ALA A O 1
ATOM 3777 N N . LEU A 1 508 ? -16.282 4.982 28.149 1.00 81.88 508 LEU A N 1
ATOM 3778 C CA . LEU A 1 508 ? -14.919 4.648 28.550 1.00 81.88 508 LEU A CA 1
ATOM 3779 C C . LEU A 1 508 ? -14.864 3.177 28.969 1.00 81.88 508 LEU A C 1
ATOM 3781 O O . LEU A 1 508 ? -15.531 2.779 29.924 1.00 81.88 508 LEU A O 1
ATOM 3785 N N . TYR A 1 509 ? -14.055 2.389 28.270 1.00 81.88 509 TYR A N 1
ATOM 3786 C CA . TYR A 1 509 ? -13.719 1.025 28.671 1.00 81.88 509 TYR A CA 1
ATOM 3787 C C . TYR A 1 509 ? -12.242 0.991 29.075 1.00 81.88 509 TYR A C 1
ATOM 3789 O O . TYR A 1 509 ? -11.375 1.251 28.238 1.00 81.88 509 TYR A O 1
ATOM 3797 N N . SER A 1 510 ? -11.963 0.734 30.356 1.00 80.44 510 SER A N 1
ATOM 3798 C CA . SER A 1 510 ? -10.606 0.673 30.911 1.00 80.44 510 SER A CA 1
ATOM 3799 C C . SER A 1 510 ? -10.380 -0.648 31.641 1.00 80.44 510 SER A C 1
ATOM 3801 O O . SER A 1 510 ? -11.097 -0.924 32.599 1.00 80.44 510 SER A O 1
ATOM 3803 N N . VAL A 1 511 ? -9.396 -1.459 31.242 1.00 74.38 511 VAL A N 1
ATOM 3804 C CA . VAL A 1 511 ? -9.183 -2.759 31.905 1.00 74.38 511 VAL A CA 1
ATOM 3805 C C . VAL A 1 511 ? -8.439 -2.573 33.229 1.00 74.38 511 VAL A C 1
ATOM 3807 O O . VAL A 1 511 ? -9.009 -2.907 34.266 1.00 74.38 511 VAL A O 1
ATOM 3810 N N . LEU A 1 512 ? -7.237 -1.974 33.241 1.00 74.50 512 LEU A N 1
ATOM 3811 C CA . LEU A 1 512 ? -6.470 -1.751 34.484 1.00 74.50 512 LEU A CA 1
ATOM 3812 C C . LEU A 1 512 ? -5.753 -0.398 34.534 1.00 74.50 512 LEU A C 1
ATOM 3814 O O . LEU A 1 512 ? -5.284 0.113 33.514 1.00 74.50 512 LEU A O 1
ATOM 3818 N N . SER A 1 513 ? -5.556 0.119 35.753 1.00 70.75 513 SER A N 1
ATOM 3819 C CA . SER A 1 513 ? -4.616 1.222 36.012 1.00 70.75 513 SER A CA 1
ATOM 3820 C C . SER A 1 513 ? -3.179 0.788 36.352 1.00 70.75 513 SER A C 1
ATOM 3822 O O . SER A 1 513 ? -2.270 1.620 36.339 1.00 70.75 513 SER A O 1
ATOM 3824 N N . SER A 1 514 ? -2.932 -0.496 36.633 1.00 72.56 514 SER A N 1
ATOM 3825 C CA . SER A 1 514 ? -1.576 -1.060 36.709 1.00 72.56 514 SER A CA 1
ATOM 3826 C C . SER A 1 514 ? -1.490 -2.427 36.028 1.00 72.56 514 SER A C 1
ATOM 3828 O O . SER A 1 514 ? -2.510 -3.089 35.865 1.00 72.56 514 SER A O 1
ATOM 3830 N N . ALA A 1 515 ? -0.297 -2.828 35.585 1.00 71.69 515 ALA A N 1
ATOM 3831 C CA . ALA A 1 515 ? -0.086 -4.020 34.762 1.00 71.69 515 ALA A CA 1
ATOM 3832 C C . ALA A 1 515 ? 0.257 -5.296 35.558 1.00 71.69 515 ALA A C 1
ATOM 3834 O O . ALA A 1 515 ? 1.053 -5.212 36.497 1.00 71.69 515 ALA A O 1
ATOM 3835 N N . PRO A 1 516 ? -0.294 -6.469 35.181 1.00 80.50 516 PRO A N 1
ATOM 3836 C CA . PRO A 1 516 ? 0.053 -7.763 35.773 1.00 80.50 516 PRO A CA 1
ATOM 3837 C C . PRO A 1 516 ? 1.392 -8.283 35.226 1.00 80.50 516 PRO A C 1
ATOM 3839 O O . PRO A 1 516 ? 2.008 -7.643 34.379 1.00 80.50 516 PRO A O 1
ATOM 3842 N N . GLN A 1 517 ? 1.869 -9.447 35.677 1.00 78.44 517 GLN A N 1
ATOM 3843 C CA . GLN A 1 517 ? 3.015 -10.092 35.011 1.00 78.44 517 GLN A CA 1
ATOM 3844 C C . GLN A 1 517 ? 2.600 -10.646 33.641 1.00 78.44 517 GLN A C 1
ATOM 3846 O O . GLN A 1 517 ? 3.304 -10.424 32.653 1.00 78.44 517 GLN A O 1
ATOM 3851 N N . TYR A 1 518 ? 1.419 -11.272 33.589 1.00 81.50 518 TYR A N 1
ATOM 3852 C CA . TYR A 1 518 ? 0.816 -11.837 32.386 1.00 81.50 518 TYR A CA 1
ATOM 3853 C C . TYR A 1 518 ? -0.610 -11.310 32.216 1.00 81.50 518 TYR A C 1
ATOM 3855 O O . TYR A 1 518 ? -1.441 -11.434 33.122 1.00 81.50 518 TYR A O 1
ATOM 3863 N N . LEU A 1 519 ? -0.890 -10.721 31.053 1.00 84.12 519 LEU A N 1
ATOM 3864 C CA . LEU A 1 519 ? -2.231 -10.297 30.665 1.00 84.12 519 LEU A CA 1
ATOM 3865 C C . LEU A 1 519 ? -2.618 -10.936 29.333 1.00 84.12 519 LEU A C 1
ATOM 3867 O O . LEU A 1 519 ? -1.938 -10.723 28.328 1.00 84.12 519 LEU A O 1
ATOM 3871 N N . GLN A 1 520 ? -3.748 -11.638 29.330 1.00 84.12 520 GLN A N 1
ATOM 3872 C CA . GLN A 1 520 ? -4.442 -12.050 28.118 1.00 84.12 520 GLN A CA 1
ATOM 3873 C C . GLN A 1 520 ? -5.801 -11.344 28.072 1.00 84.12 520 GLN A C 1
ATOM 3875 O O . GLN A 1 520 ? -6.631 -11.511 28.970 1.00 84.12 520 GLN A O 1
ATOM 3880 N N . VAL A 1 521 ? -6.013 -10.520 27.048 1.00 80.62 521 VAL A N 1
ATOM 3881 C CA . VAL A 1 521 ? -7.305 -9.870 26.783 1.00 80.62 521 VAL A CA 1
ATOM 3882 C C . VAL A 1 521 ? -7.908 -10.537 25.556 1.00 80.62 521 VAL A C 1
ATOM 3884 O O . VAL A 1 521 ? -7.264 -10.533 24.509 1.00 80.62 521 VAL A O 1
ATOM 3887 N N . GLY A 1 522 ? -9.104 -11.112 25.689 1.00 78.69 522 GLY A N 1
ATOM 3888 C CA . GLY A 1 522 ? -9.873 -11.656 24.568 1.00 78.69 522 GLY A CA 1
ATOM 3889 C C . GLY A 1 522 ? -10.254 -10.588 23.537 1.00 78.69 522 GLY A C 1
ATOM 3890 O O . GLY A 1 522 ? -10.013 -9.394 23.737 1.00 78.69 522 GLY A O 1
ATOM 3891 N N . GLU A 1 523 ? -10.843 -11.018 22.428 1.00 78.19 523 GLU A N 1
ATOM 3892 C CA . GLU A 1 523 ? -11.294 -10.176 21.319 1.00 78.19 523 GLU A CA 1
ATOM 3893 C C . GLU A 1 523 ? -12.388 -9.186 21.762 1.00 78.19 523 GLU A C 1
ATOM 3895 O O . GLU A 1 523 ? -13.471 -9.592 22.180 1.00 78.19 523 GLU A O 1
ATOM 3900 N N . PRO A 1 524 ? -12.185 -7.855 21.719 1.00 72.06 524 PRO A N 1
ATOM 3901 C CA . PRO A 1 524 ? -13.275 -6.940 22.031 1.00 72.06 524 PRO A CA 1
ATOM 3902 C C . PRO A 1 524 ? -14.288 -6.849 20.887 1.00 72.06 524 PRO A C 1
ATOM 3904 O O . PRO A 1 524 ? -14.095 -6.067 19.961 1.00 72.06 524 PRO A O 1
ATOM 3907 N N . GLY A 1 525 ? -15.395 -7.597 20.981 1.00 71.75 525 GLY A N 1
ATOM 3908 C CA . GLY A 1 525 ? -16.513 -7.607 20.017 1.00 71.75 525 GLY A CA 1
ATOM 3909 C C . GLY A 1 525 ? -17.589 -6.517 20.205 1.00 71.75 525 GLY A C 1
ATOM 3910 O O . GLY A 1 525 ? -18.503 -6.378 19.389 1.00 71.75 525 GLY A O 1
ATOM 3911 N N . GLY A 1 526 ? -17.508 -5.715 21.268 1.00 77.75 526 GLY A N 1
ATOM 3912 C CA . GLY A 1 526 ? -18.567 -4.795 21.693 1.00 77.75 526 GLY A CA 1
ATOM 3913 C C . GLY A 1 526 ? -18.768 -3.540 20.831 1.00 77.75 526 GLY A C 1
ATOM 3914 O O . GLY A 1 526 ? -17.959 -3.159 19.980 1.00 77.75 526 GLY A O 1
ATOM 3915 N N . VAL A 1 527 ? -19.875 -2.827 21.080 1.00 79.12 527 VAL A N 1
ATOM 3916 C CA . VAL A 1 527 ? -20.221 -1.569 20.387 1.00 79.12 527 VAL A CA 1
ATOM 3917 C C . VAL A 1 527 ? -20.154 -0.388 21.356 1.00 79.12 527 VAL A C 1
ATOM 3919 O O . VAL A 1 527 ? -21.034 -0.234 22.206 1.00 79.12 527 VAL A O 1
ATOM 3922 N N . LEU A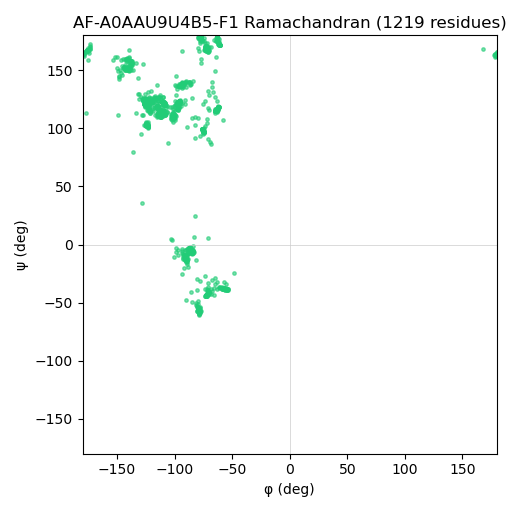 1 528 ? -19.184 0.515 21.178 1.00 81.62 528 LEU A N 1
ATOM 3923 C CA . LEU A 1 528 ? -19.125 1.786 21.915 1.00 81.62 528 LEU A CA 1
ATOM 3924 C C . LEU A 1 528 ? -19.749 2.904 21.069 1.00 81.62 528 LEU A C 1
ATOM 3926 O O . LEU A 1 528 ? -19.306 3.162 19.949 1.00 81.62 528 LEU A O 1
ATOM 3930 N N . ARG A 1 529 ? -20.778 3.589 21.580 1.00 79.69 529 ARG A N 1
ATOM 3931 C CA . ARG A 1 529 ? -21.382 4.770 20.934 1.00 79.69 529 ARG A CA 1
ATOM 3932 C C . ARG A 1 529 ? -21.338 5.981 21.858 1.00 79.69 529 ARG A C 1
ATOM 3934 O O . ARG A 1 529 ? -21.930 5.929 22.933 1.00 79.69 529 ARG A O 1
ATOM 3941 N N . GLY A 1 530 ? -20.731 7.076 21.410 1.00 80.81 530 GLY A N 1
ATOM 3942 C CA . GLY A 1 530 ? -20.690 8.325 22.168 1.00 80.81 530 GLY A CA 1
ATOM 3943 C C . GLY A 1 530 ? -19.962 9.457 21.478 1.00 80.81 530 GLY A C 1
ATOM 3944 O O . GLY A 1 530 ? -19.207 9.182 20.566 1.00 80.81 530 GLY A O 1
ATOM 3945 N N . GLU A 1 531 ? -20.117 10.712 21.905 1.00 79.38 531 GLU A N 1
ATOM 3946 C CA . GLU A 1 531 ? -19.300 11.821 21.370 1.00 79.38 531 GLU A CA 1
ATOM 3947 C C . GLU A 1 531 ? -17.797 11.537 21.549 1.00 79.38 531 GLU A C 1
ATOM 3949 O O . GLU A 1 531 ? -16.984 11.794 20.657 1.00 79.38 531 GLU A O 1
ATOM 3954 N N . ARG A 1 532 ? -17.432 10.927 22.686 1.00 80.62 532 ARG A N 1
ATOM 3955 C CA . ARG A 1 532 ? -16.088 10.416 22.981 1.00 80.62 532 ARG A CA 1
ATOM 3956 C C . ARG A 1 532 ? -16.158 8.940 23.364 1.00 80.62 532 ARG A C 1
ATOM 3958 O O . ARG A 1 532 ? -16.505 8.612 24.499 1.00 80.62 532 ARG A O 1
ATOM 3965 N N . ALA A 1 533 ? -15.799 8.069 22.427 1.00 82.38 533 ALA A N 1
ATOM 3966 C CA . ALA A 1 533 ? -15.619 6.643 22.675 1.00 82.38 533 ALA A CA 1
ATOM 3967 C C . ALA A 1 533 ? -14.118 6.361 22.823 1.00 82.38 533 ALA A C 1
ATOM 3969 O O . ALA A 1 533 ? -13.374 6.490 21.848 1.00 82.38 533 ALA A O 1
ATOM 3970 N N . LEU A 1 534 ? -13.676 6.021 24.038 1.00 81.44 534 LEU A N 1
ATOM 3971 C CA . LEU A 1 534 ? -12.294 5.616 24.301 1.00 81.44 534 LEU A CA 1
ATOM 3972 C C . LEU A 1 534 ? -12.262 4.175 24.803 1.00 81.44 534 LEU A C 1
ATOM 3974 O O . LEU A 1 534 ? -12.934 3.830 25.778 1.00 81.44 534 LEU A O 1
ATOM 3978 N N . TYR A 1 535 ? -11.438 3.366 24.151 1.00 81.75 535 TYR A N 1
ATOM 3979 C CA . TYR A 1 535 ? -11.071 2.037 24.615 1.00 81.75 535 TYR A CA 1
ATOM 3980 C C . TYR A 1 535 ? -9.589 2.063 25.001 1.00 81.75 535 TYR A C 1
ATOM 3982 O O . TYR A 1 535 ? -8.740 2.325 24.146 1.00 81.75 535 TYR A O 1
ATOM 3990 N N . SER A 1 536 ? -9.285 1.856 26.285 1.00 80.44 536 SER A N 1
ATOM 3991 C CA . SER A 1 536 ? -7.918 1.853 26.821 1.00 80.44 536 SER A CA 1
ATOM 3992 C C . SER A 1 536 ? -7.646 0.564 27.589 1.00 80.44 536 SER A C 1
ATOM 3994 O O . SER A 1 536 ? -8.340 0.299 28.567 1.00 80.44 536 SER A O 1
ATOM 3996 N N . VAL A 1 537 ? -6.649 -0.235 27.201 1.00 74.50 537 VAL A N 1
ATOM 3997 C CA . VAL A 1 537 ? -6.399 -1.510 27.897 1.00 74.50 537 VAL A CA 1
ATOM 3998 C C . VAL A 1 537 ? -5.636 -1.271 29.203 1.00 74.50 537 VAL A C 1
ATOM 4000 O O . VAL A 1 537 ? -6.149 -1.636 30.259 1.00 74.50 537 VAL A O 1
ATOM 4003 N N . LEU A 1 538 ? -4.476 -0.597 29.177 1.00 74.25 538 LEU A N 1
ATOM 4004 C CA . LEU A 1 538 ? -3.688 -0.332 30.395 1.00 74.25 538 LEU A CA 1
ATOM 4005 C C . LEU A 1 538 ? -3.004 1.039 30.416 1.00 74.25 538 LEU A C 1
ATOM 4007 O O . LEU A 1 538 ? -2.548 1.539 29.386 1.00 74.25 538 LEU A O 1
ATOM 4011 N N . SER A 1 539 ? -2.818 1.588 31.622 1.00 70.75 539 SER A N 1
ATOM 4012 C CA . SER A 1 539 ? -1.918 2.731 31.850 1.00 70.75 539 SER A CA 1
ATOM 4013 C C . SER A 1 539 ? -0.460 2.355 32.168 1.00 70.75 539 SER A C 1
ATOM 4015 O O . SER A 1 539 ? 0.422 3.213 32.090 1.00 70.75 539 SER A O 1
ATOM 4017 N N . SER A 1 540 ? -0.168 1.093 32.498 1.00 72.69 540 SER A N 1
ATOM 4018 C CA . SER A 1 540 ? 1.205 0.571 32.571 1.00 72.69 540 SER A CA 1
ATOM 4019 C C . SER A 1 540 ? 1.318 -0.820 31.945 1.00 72.69 540 SER A C 1
ATOM 4021 O O . SER A 1 540 ? 0.320 -1.525 31.860 1.00 72.69 540 SER A O 1
ATOM 4023 N N . ALA A 1 541 ? 2.503 -1.200 31.466 1.00 72.44 541 ALA A N 1
ATOM 4024 C CA . ALA A 1 541 ? 2.742 -2.423 30.698 1.00 72.44 541 ALA A CA 1
ATOM 4025 C C . ALA A 1 541 ? 3.125 -3.652 31.546 1.00 72.44 541 ALA A C 1
ATOM 4027 O O . ALA A 1 541 ? 3.928 -3.504 32.472 1.00 72.44 541 ALA A O 1
ATOM 4028 N N . PRO A 1 542 ? 2.609 -4.856 31.220 1.00 80.56 542 PRO A N 1
ATOM 4029 C CA . PRO A 1 542 ? 3.008 -6.115 31.853 1.00 80.56 542 PRO A CA 1
ATOM 4030 C C . PRO A 1 542 ? 4.361 -6.609 31.313 1.00 80.56 542 PRO A C 1
ATOM 4032 O O . PRO A 1 542 ? 4.946 -5.979 30.437 1.00 80.56 542 PRO A O 1
ATOM 4035 N N . GLN A 1 543 ? 4.882 -7.742 31.797 1.00 79.19 543 GLN A N 1
ATOM 4036 C CA . GLN A 1 543 ? 6.043 -8.371 31.141 1.00 79.19 543 GLN A CA 1
ATOM 4037 C C . GLN A 1 543 ? 5.636 -8.986 29.794 1.00 79.19 543 GLN A C 1
ATOM 4039 O O . GLN A 1 543 ? 6.322 -8.772 28.792 1.00 79.19 543 GLN A O 1
ATOM 4044 N N . TYR A 1 544 ? 4.480 -9.657 29.775 1.00 81.62 544 TYR A N 1
ATOM 4045 C CA . TYR A 1 544 ? 3.886 -10.281 28.595 1.00 81.62 544 TYR A CA 1
ATOM 4046 C C . TYR A 1 544 ? 2.443 -9.805 28.418 1.00 81.62 544 TYR A C 1
ATOM 4048 O O . TYR A 1 544 ? 1.622 -9.931 29.333 1.00 81.62 544 TYR A O 1
ATOM 4056 N N . LEU A 1 545 ? 2.136 -9.257 27.242 1.00 84.25 545 LEU A N 1
ATOM 4057 C CA . LEU A 1 545 ? 0.776 -8.896 26.850 1.00 84.25 545 LEU A CA 1
ATOM 4058 C C . LEU A 1 545 ? 0.397 -9.591 25.545 1.00 84.25 545 LEU A C 1
ATOM 4060 O O . LEU A 1 545 ? 1.056 -9.383 24.524 1.00 84.25 545 LEU A O 1
ATOM 4064 N N . GLN A 1 546 ? -0.712 -10.324 25.576 1.00 84.75 546 GLN A N 1
ATOM 4065 C CA . GLN A 1 546 ? -1.408 -10.794 24.385 1.00 84.75 546 GLN A CA 1
ATOM 4066 C C . GLN A 1 546 ? -2.789 -10.133 24.333 1.00 84.75 546 GLN A C 1
ATOM 4068 O O . GLN A 1 546 ? -3.604 -10.300 25.243 1.00 84.75 546 GLN A O 1
ATOM 4073 N N . VAL A 1 547 ? -3.040 -9.346 23.288 1.00 80.94 547 VAL A N 1
ATOM 4074 C CA . VAL A 1 547 ? -4.356 -8.749 23.017 1.00 80.94 547 VAL A CA 1
ATOM 4075 C C . VAL A 1 547 ? -4.946 -9.467 21.813 1.00 80.94 547 VAL A C 1
ATOM 4077 O O . VAL A 1 547 ? -4.310 -9.470 20.762 1.00 80.94 547 VAL A O 1
ATOM 4080 N N . GLY A 1 548 ? -6.124 -10.075 21.966 1.00 79.12 548 GLY A N 1
ATOM 4081 C CA . GLY A 1 548 ? -6.882 -10.674 20.867 1.00 79.12 548 GLY A CA 1
ATOM 4082 C C . GLY A 1 548 ? -7.314 -9.647 19.815 1.00 79.12 548 GLY A C 1
ATOM 4083 O O . GLY A 1 548 ? -7.107 -8.442 19.977 1.00 79.12 548 GLY A O 1
ATOM 4084 N N . GLU A 1 549 ? -7.910 -10.126 18.729 1.00 78.38 549 GLU A N 1
ATOM 4085 C CA . GLU A 1 549 ? -8.403 -9.333 17.601 1.00 78.38 549 GLU A CA 1
ATOM 4086 C C . GLU A 1 549 ? -9.521 -8.363 18.026 1.00 78.38 549 GLU A C 1
ATOM 4088 O O . GLU A 1 549 ? -10.588 -8.788 18.465 1.00 78.38 549 GLU A O 1
ATOM 4093 N N . PRO A 1 550 ? -9.356 -7.028 17.945 1.00 72.50 550 PRO A N 1
ATOM 4094 C CA . PRO A 1 550 ? -10.469 -6.136 18.243 1.00 72.50 550 PRO A CA 1
ATOM 4095 C C . PRO A 1 550 ? -11.495 -6.103 17.107 1.00 72.50 550 PRO A C 1
ATOM 4097 O O . PRO A 1 550 ? -11.336 -5.337 16.160 1.00 72.50 550 PRO A O 1
ATOM 4100 N N . GLY A 1 551 ? -12.576 -6.883 17.230 1.00 72.12 551 GLY A N 1
ATOM 4101 C CA . GLY A 1 551 ? -13.703 -6.949 16.280 1.00 72.12 551 GLY A CA 1
ATOM 4102 C C . GLY A 1 551 ? -14.805 -5.882 16.450 1.00 72.12 551 GLY A C 1
ATOM 4103 O O . GLY A 1 551 ? -15.728 -5.787 15.637 1.00 72.12 551 GLY A O 1
ATOM 4104 N N . GLY A 1 552 ? -14.737 -5.051 17.492 1.00 77.88 552 GLY A N 1
ATOM 4105 C CA . GLY A 1 552 ? -15.812 -4.144 17.899 1.00 77.88 552 GLY A CA 1
ATOM 4106 C C . GLY A 1 552 ? -16.057 -2.924 16.997 1.00 77.88 552 GLY A C 1
ATOM 4107 O O . GLY A 1 552 ? -15.265 -2.547 16.129 1.00 77.88 552 GLY A O 1
ATOM 4108 N N . VAL A 1 553 ? -17.183 -2.236 17.227 1.00 78.94 553 VAL A N 1
ATOM 4109 C CA . VAL A 1 553 ? -17.569 -1.013 16.495 1.00 78.94 553 VAL A CA 1
ATOM 4110 C C . VAL A 1 553 ? -17.528 0.202 17.423 1.00 78.94 553 VAL A C 1
ATOM 4112 O O . VAL A 1 553 ? -18.407 0.360 18.272 1.00 78.94 553 VAL A O 1
ATOM 4115 N N . LEU A 1 554 ? -16.584 1.125 17.209 1.00 81.75 554 LEU A N 1
ATOM 4116 C CA . LEU A 1 554 ? -16.558 2.422 17.902 1.00 81.75 554 LEU A CA 1
ATOM 4117 C C . LEU A 1 554 ? -17.221 3.492 17.022 1.00 81.75 554 LEU A C 1
ATOM 4119 O O . LEU A 1 554 ? -16.786 3.734 15.896 1.00 81.75 554 LEU A O 1
ATOM 4123 N N . ARG A 1 555 ? -18.277 4.155 17.510 1.00 79.81 555 ARG A N 1
ATOM 4124 C CA . ARG A 1 555 ? -18.917 5.299 16.830 1.00 79.81 555 ARG A CA 1
ATOM 4125 C C . ARG A 1 555 ? -18.909 6.537 17.718 1.00 79.81 555 ARG A C 1
ATOM 4127 O O . ARG A 1 555 ? -19.501 6.501 18.794 1.00 79.81 555 ARG A O 1
ATOM 4134 N N . GLY A 1 556 ? -18.334 7.634 17.238 1.00 81.06 556 GLY A N 1
ATOM 4135 C CA . GLY A 1 556 ? -18.316 8.902 17.964 1.00 81.06 556 GLY A CA 1
ATOM 4136 C C . GLY A 1 556 ? -17.621 10.029 17.236 1.00 81.06 556 GLY A C 1
ATOM 4137 O O . GLY A 1 556 ? -16.848 9.743 16.343 1.00 81.06 556 GLY A O 1
ATOM 4138 N N . GLU A 1 557 ? -17.824 11.294 17.610 1.00 79.44 557 GLU A N 1
ATOM 4139 C CA . GLU A 1 557 ? -17.049 12.411 17.032 1.00 79.44 557 GLU A CA 1
ATOM 4140 C C . GLU A 1 557 ? -15.536 12.182 17.202 1.00 79.44 557 GLU A C 1
ATOM 4142 O O . GLU A 1 557 ? -14.742 12.430 16.290 1.00 79.44 557 GLU A O 1
ATOM 4147 N N . ARG A 1 558 ? -15.138 11.628 18.357 1.00 80.94 558 ARG A N 1
ATOM 4148 C CA . ARG A 1 558 ? -13.773 11.175 18.655 1.00 80.94 558 ARG A CA 1
ATOM 4149 C C . ARG A 1 558 ? -13.786 9.713 19.092 1.00 80.94 558 ARG A C 1
ATOM 4151 O O . ARG A 1 558 ? -14.122 9.413 20.239 1.00 80.94 558 ARG A O 1
ATOM 4158 N N . ALA A 1 559 ? -13.387 8.822 18.190 1.00 82.69 559 ALA A N 1
ATOM 4159 C CA . ALA A 1 559 ? -13.158 7.413 18.490 1.00 82.69 559 ALA A CA 1
ATOM 4160 C C . ALA A 1 559 ? -11.646 7.183 18.627 1.00 82.69 559 ALA A C 1
ATOM 4162 O O . ALA A 1 559 ? -10.929 7.269 17.627 1.00 82.69 559 ALA A O 1
ATOM 4163 N N . LEU A 1 560 ? -11.165 6.938 19.853 1.00 81.81 560 LEU A N 1
ATOM 4164 C CA . LEU A 1 560 ? -9.770 6.553 20.101 1.00 81.81 560 LEU A CA 1
ATOM 4165 C C . LEU A 1 560 ? -9.718 5.111 20.607 1.00 81.81 560 LEU A C 1
ATOM 4167 O O . LEU A 1 560 ? -10.387 4.765 21.584 1.00 81.81 560 LEU A O 1
ATOM 4171 N N . TYR A 1 561 ? -8.882 4.299 19.974 1.00 81.94 561 TYR A N 1
ATOM 4172 C CA . TYR A 1 561 ? -8.485 2.992 20.483 1.00 81.94 561 TYR A CA 1
ATOM 4173 C C . TYR A 1 561 ? -7.001 3.060 20.859 1.00 81.94 561 TYR A C 1
ATOM 4175 O O . TYR A 1 561 ? -6.165 3.315 19.990 1.00 81.94 561 TYR A O 1
ATOM 4183 N N . SER A 1 562 ? -6.682 2.895 22.145 1.00 80.81 562 SER A N 1
ATOM 4184 C CA . SER A 1 562 ? -5.311 2.944 22.671 1.00 80.81 562 SER A CA 1
ATOM 4185 C C . SER A 1 562 ? -4.993 1.687 23.475 1.00 80.81 562 SER A C 1
ATOM 4187 O O . SER A 1 562 ? -5.680 1.428 24.460 1.00 80.81 562 SER A O 1
ATOM 4189 N N . VAL A 1 563 ? -3.966 0.912 23.112 1.00 74.94 563 VAL A N 1
ATOM 4190 C CA . VAL A 1 563 ? -3.664 -0.326 23.855 1.00 74.94 563 VAL A CA 1
ATOM 4191 C C . VAL A 1 563 ? -2.911 -0.008 25.150 1.00 74.94 563 VAL A C 1
ATOM 4193 O O . VAL A 1 563 ? -3.456 -0.285 26.217 1.00 74.94 563 VAL A O 1
ATOM 4196 N N . LEU A 1 564 ? -1.736 0.639 25.100 1.00 74.75 564 LEU A N 1
ATOM 4197 C CA . LEU A 1 564 ? -0.972 0.991 26.315 1.00 74.75 564 LEU A CA 1
ATOM 4198 C C . LEU A 1 564 ? -0.323 2.378 26.264 1.00 74.75 564 LEU A C 1
ATOM 4200 O O . LEU A 1 564 ? 0.119 2.838 25.209 1.00 74.75 564 LEU A O 1
ATOM 4204 N N . SER A 1 565 ? -0.146 2.987 27.443 1.00 70.94 565 SER A N 1
ATOM 4205 C CA . SER A 1 565 ? 0.737 4.151 27.615 1.00 70.94 565 SER A CA 1
ATOM 4206 C C . SER A 1 565 ? 2.203 3.810 27.935 1.00 70.94 565 SER A C 1
ATOM 4208 O O . SER A 1 565 ? 3.084 4.643 27.703 1.00 70.94 565 SER A O 1
ATOM 4210 N N . SER A 1 566 ? 2.508 2.599 28.421 1.00 73.31 566 SER A N 1
ATOM 4211 C CA . SER A 1 566 ? 3.888 2.094 28.529 1.00 73.31 566 SER A CA 1
ATOM 4212 C C . SER A 1 566 ? 4.060 0.715 27.879 1.00 73.31 566 SER A C 1
ATOM 4214 O O . SER A 1 566 ? 3.075 0.005 27.711 1.00 73.31 566 SER A O 1
ATOM 4216 N N . ALA A 1 567 ? 5.277 0.359 27.455 1.00 72.31 567 ALA A N 1
ATOM 4217 C CA . ALA A 1 567 ? 5.549 -0.844 26.661 1.00 72.31 567 ALA A CA 1
ATOM 4218 C C . ALA A 1 567 ? 5.988 -2.065 27.497 1.00 72.31 567 ALA A C 1
ATOM 4220 O O . ALA A 1 567 ? 6.797 -1.892 28.412 1.00 72.31 567 ALA A O 1
ATOM 4221 N N . PRO A 1 568 ? 5.496 -3.283 27.192 1.00 80.88 568 PRO A N 1
ATOM 4222 C CA . PRO A 1 568 ? 5.915 -4.522 27.855 1.00 80.88 568 PRO A CA 1
ATOM 4223 C C . PRO A 1 568 ? 7.269 -5.011 27.318 1.00 80.88 568 PRO A C 1
ATOM 4225 O O . PRO A 1 568 ? 7.837 -4.399 26.420 1.00 80.88 568 PRO A O 1
ATOM 4228 N N . GLN A 1 569 ? 7.815 -6.119 27.830 1.00 79.75 569 GLN A N 1
ATOM 4229 C CA . GLN A 1 569 ? 8.981 -6.743 27.180 1.00 79.75 569 GLN A CA 1
ATOM 4230 C C . GLN A 1 569 ? 8.569 -7.410 25.860 1.00 79.75 569 GLN A C 1
ATOM 4232 O O . GLN A 1 569 ? 9.234 -7.211 24.840 1.00 79.75 569 GLN A O 1
ATOM 4237 N N . TYR A 1 570 ? 7.429 -8.108 25.881 1.00 82.00 570 TYR A N 1
ATOM 4238 C CA . TYR A 1 570 ? 6.836 -8.785 24.731 1.00 82.00 570 TYR A CA 1
ATOM 4239 C C . TYR A 1 570 ? 5.380 -8.350 24.558 1.00 82.00 570 TYR A C 1
ATOM 4241 O O . TYR A 1 570 ? 4.574 -8.458 25.489 1.00 82.00 570 TYR A O 1
ATOM 4249 N N . LEU A 1 571 ? 5.046 -7.855 23.367 1.00 84.69 571 LEU A N 1
ATOM 4250 C CA . LEU A 1 571 ? 3.678 -7.527 22.981 1.00 84.69 571 LEU A CA 1
ATOM 4251 C C . LEU A 1 571 ? 3.299 -8.266 21.700 1.00 84.69 571 LEU A C 1
ATOM 4253 O O . LEU A 1 571 ? 3.938 -8.070 20.666 1.00 84.69 571 LEU A O 1
ATOM 4257 N N . GLN A 1 572 ? 2.215 -9.034 21.768 1.00 84.81 572 GLN A N 1
ATOM 4258 C CA . GLN A 1 572 ? 1.520 -9.562 20.602 1.00 84.81 572 GLN A CA 1
ATOM 4259 C C . GLN A 1 572 ? 0.119 -8.942 20.545 1.00 84.81 572 GLN A C 1
ATOM 4261 O O . GLN A 1 572 ? -0.677 -9.096 21.474 1.00 84.81 572 GLN A O 1
ATOM 4266 N N . VAL A 1 573 ? -0.171 -8.204 19.476 1.00 81.25 573 VAL A N 1
ATOM 4267 C CA . VAL A 1 573 ? -1.508 -7.654 19.203 1.00 81.25 573 VAL A CA 1
ATOM 4268 C C . VAL A 1 573 ? -2.085 -8.419 18.023 1.00 81.25 573 VAL A C 1
ATOM 4270 O O . VAL A 1 573 ? -1.454 -8.435 16.970 1.00 81.25 573 VAL A O 1
ATOM 4273 N N . GLY A 1 574 ? -3.245 -9.051 18.199 1.00 79.75 574 GLY A N 1
ATOM 4274 C CA . GLY A 1 574 ? -3.991 -9.704 17.124 1.00 79.75 574 GLY A CA 1
ATOM 4275 C C . GLY A 1 574 ? -4.463 -8.721 16.049 1.00 79.75 574 GLY A C 1
ATOM 4276 O O . GLY A 1 574 ? -4.285 -7.506 16.170 1.00 79.75 574 GLY A O 1
ATOM 4277 N N . GLU A 1 575 ? -5.062 -9.250 14.991 1.00 78.69 575 GLU A N 1
ATOM 4278 C CA . GLU A 1 575 ? -5.589 -8.511 13.842 1.00 78.69 575 GLU A CA 1
ATOM 4279 C C . GLU A 1 575 ? -6.729 -7.558 14.247 1.00 78.69 575 GLU A C 1
ATOM 4281 O O . GLU A 1 575 ? -7.780 -7.999 14.709 1.00 78.69 575 GLU A O 1
ATOM 4286 N N . PRO A 1 576 ? -6.603 -6.222 14.121 1.00 72.88 576 PRO A N 1
ATOM 4287 C CA . PRO A 1 576 ? -7.739 -5.355 14.402 1.00 72.88 576 PRO A CA 1
ATOM 4288 C C . PRO A 1 576 ? -8.775 -5.387 13.277 1.00 72.88 576 PRO A C 1
ATOM 4290 O O . PRO A 1 576 ? -8.642 -4.651 12.302 1.00 72.88 576 PRO A O 1
ATOM 4293 N N . GLY A 1 577 ? -9.835 -6.189 13.437 1.00 72.19 577 GLY A N 1
ATOM 4294 C CA . GLY A 1 577 ? -10.969 -6.320 12.501 1.00 72.19 577 GLY A CA 1
ATOM 4295 C C . GLY A 1 577 ? -12.102 -5.282 12.648 1.00 72.19 577 GLY A C 1
ATOM 4296 O O . GLY A 1 577 ? -13.034 -5.241 11.842 1.00 72.19 577 GLY A O 1
ATOM 4297 N N . GLY A 1 578 ? -12.049 -4.417 13.662 1.00 78.06 578 GLY A N 1
ATOM 4298 C CA . GLY A 1 578 ? -13.145 -3.525 14.048 1.00 78.06 578 GLY A CA 1
ATOM 4299 C C . GLY A 1 578 ? -13.433 -2.343 13.107 1.00 78.06 578 GLY A C 1
ATOM 4300 O O . GLY A 1 578 ? -12.659 -1.974 12.219 1.00 78.06 578 GLY A O 1
ATOM 4301 N N . VAL A 1 579 ? -14.576 -1.680 13.324 1.00 79.31 579 VAL A N 1
ATOM 4302 C CA . VAL A 1 579 ? -15.001 -0.493 12.555 1.00 79.31 579 VAL A CA 1
ATOM 4303 C C . VAL A 1 579 ? -14.985 0.753 13.441 1.00 79.31 579 VAL A C 1
ATOM 4305 O O . VAL A 1 579 ? -15.860 0.914 14.295 1.00 79.31 579 VAL A O 1
ATOM 4308 N N . LEU A 1 580 ? -14.070 1.695 13.187 1.00 82.19 580 LEU A N 1
ATOM 4309 C CA . LEU A 1 580 ? -14.072 3.013 13.839 1.00 82.19 580 LEU A CA 1
ATOM 4310 C C . LEU A 1 580 ? -14.772 4.038 12.935 1.00 82.19 580 LEU A C 1
ATOM 4312 O O . LEU A 1 580 ? -14.365 4.243 11.791 1.00 82.19 580 LEU A O 1
ATOM 4316 N N . ARG A 1 581 ? -15.826 4.704 13.421 1.00 80.19 581 ARG A N 1
ATOM 4317 C CA . ARG A 1 581 ? -16.501 5.808 12.711 1.00 80.19 581 ARG A CA 1
ATOM 4318 C C . ARG A 1 581 ? -16.520 7.073 13.562 1.00 80.19 581 ARG A C 1
ATOM 4320 O O . ARG A 1 581 ? -17.099 7.049 14.645 1.00 80.19 581 ARG A O 1
ATOM 4327 N N . GLY A 1 582 ? -15.984 8.172 13.042 1.00 81.62 582 GLY A N 1
ATOM 4328 C CA . GLY A 1 582 ? -15.993 9.464 13.727 1.00 81.62 582 GLY A CA 1
ATOM 4329 C C . GLY A 1 582 ? -15.356 10.590 12.944 1.00 81.62 582 GLY A C 1
ATOM 4330 O O . GLY A 1 582 ? -14.625 10.301 12.018 1.00 81.62 582 GLY A O 1
ATOM 4331 N N . GLU A 1 583 ? -15.561 11.858 13.305 1.00 79.75 583 GLU A N 1
ATOM 4332 C CA . GLU A 1 583 ? -14.818 12.970 12.677 1.00 79.75 583 GLU A CA 1
ATOM 4333 C C . GLU A 1 583 ? -13.299 12.773 12.829 1.00 79.75 583 GLU A C 1
ATOM 4335 O O . GLU A 1 583 ? -12.524 13.009 11.898 1.00 79.75 583 GLU A O 1
ATOM 4340 N N . ARG A 1 584 ? -12.873 12.261 13.993 1.00 81.06 584 ARG A N 1
ATOM 4341 C CA . ARG A 1 584 ? -11.493 11.854 14.286 1.00 81.06 584 ARG A CA 1
ATOM 4342 C C . ARG A 1 584 ? -11.461 10.401 14.753 1.00 81.06 584 ARG A C 1
ATOM 4344 O O . ARG A 1 584 ? -11.764 10.117 15.913 1.00 81.06 584 ARG A O 1
ATOM 4351 N N . ALA A 1 585 ? -11.071 9.502 13.855 1.00 82.69 585 ALA A N 1
ATOM 4352 C CA . ALA A 1 585 ? -10.823 8.098 14.164 1.00 82.69 585 ALA A CA 1
ATOM 4353 C C . ALA A 1 585 ? -9.310 7.881 14.294 1.00 82.69 585 ALA A C 1
ATOM 4355 O O . ALA A 1 585 ? -8.578 8.010 13.311 1.00 82.69 585 ALA A O 1
ATOM 4356 N N . LEU A 1 586 ? -8.851 7.593 15.512 1.00 82.06 586 LEU A N 1
ATOM 4357 C CA . LEU A 1 586 ? -7.444 7.339 15.819 1.00 82.06 586 LEU A CA 1
ATOM 4358 C C . LEU A 1 586 ? -7.293 5.937 16.402 1.00 82.06 586 LEU A C 1
ATOM 4360 O O . LEU A 1 586 ? -7.923 5.601 17.406 1.00 82.06 586 LEU A O 1
ATOM 4364 N N . TYR A 1 587 ? -6.423 5.149 15.787 1.00 82.00 587 TYR A N 1
ATOM 4365 C CA . TYR A 1 587 ? -5.975 3.871 16.321 1.00 82.00 587 TYR A CA 1
ATOM 4366 C C . TYR A 1 587 ? -4.490 3.999 16.671 1.00 82.00 587 TYR A C 1
ATOM 4368 O O . TYR A 1 587 ? -3.673 4.256 15.785 1.00 82.00 587 TYR A O 1
ATOM 4376 N N . SER A 1 588 ? -4.151 3.886 17.958 1.00 80.69 588 SER A N 1
ATOM 4377 C CA . SER A 1 588 ? -2.778 3.986 18.466 1.00 80.69 588 SER A CA 1
ATOM 4378 C C . SER A 1 588 ? -2.425 2.760 19.301 1.00 80.69 588 SER A C 1
ATOM 4380 O O . SER A 1 588 ? -3.088 2.517 20.306 1.00 80.69 588 SER A O 1
ATOM 4382 N N . VAL A 1 589 ? -1.393 1.992 18.943 1.00 75.00 589 VAL A N 1
ATOM 4383 C CA . VAL A 1 589 ? -1.051 0.787 19.721 1.00 75.00 589 VAL A CA 1
ATOM 4384 C C . VAL A 1 589 ? -0.276 1.164 20.987 1.00 75.00 589 VAL A C 1
ATOM 4386 O O . VAL A 1 589 ? -0.749 0.852 22.079 1.00 75.00 589 VAL A O 1
ATOM 4389 N N . LEU A 1 590 ? 0.844 1.896 20.890 1.00 74.56 590 LEU A N 1
ATOM 4390 C CA . LEU A 1 590 ? 1.633 2.293 22.072 1.00 74.56 590 LEU A CA 1
ATOM 4391 C C . LEU A 1 590 ? 2.246 3.694 21.985 1.00 74.56 590 LEU A C 1
ATOM 4393 O O . LEU A 1 590 ? 2.666 4.140 20.916 1.00 74.56 590 LEU A O 1
ATOM 4397 N N . SER A 1 591 ? 2.426 4.331 23.148 1.00 71.25 591 SER A N 1
ATOM 4398 C CA . SER A 1 591 ? 3.267 5.533 23.285 1.00 71.25 591 SER A CA 1
ATOM 4399 C C . SER A 1 591 ? 4.743 5.267 23.634 1.00 71.25 591 SER A C 1
ATOM 4401 O O . SER A 1 591 ? 5.569 6.173 23.535 1.00 71.25 591 SER A O 1
ATOM 4403 N N . SER A 1 592 ? 5.114 4.042 24.025 1.00 73.19 592 SER A N 1
ATOM 4404 C CA . SER A 1 592 ? 6.520 3.615 24.172 1.00 73.19 592 SER A CA 1
ATOM 4405 C C . SER A 1 592 ? 6.727 2.210 23.597 1.00 73.19 592 SER A C 1
ATOM 4407 O O . SER A 1 592 ? 5.753 1.477 23.468 1.00 73.19 592 SER A O 1
ATOM 4409 N N . ALA A 1 593 ? 7.950 1.844 23.206 1.00 72.81 593 ALA A N 1
ATOM 4410 C CA . ALA A 1 593 ? 8.232 0.610 22.466 1.00 72.81 593 ALA A CA 1
ATOM 4411 C C . ALA A 1 593 ? 8.692 -0.567 23.349 1.00 72.81 593 ALA A C 1
ATOM 4413 O O . ALA A 1 593 ? 9.515 -0.346 24.240 1.00 72.81 593 ALA A O 1
ATOM 4414 N N . PRO A 1 594 ? 8.212 -1.803 23.102 1.00 80.94 594 PRO A N 1
ATOM 4415 C CA . PRO A 1 594 ? 8.676 -3.004 23.799 1.00 80.94 594 PRO A CA 1
ATOM 4416 C C . PRO A 1 594 ? 10.041 -3.469 23.266 1.00 80.94 594 PRO A C 1
ATOM 4418 O O . PRO A 1 594 ? 10.581 -2.872 22.340 1.00 80.94 594 PRO A O 1
ATOM 4421 N N . GLN A 1 595 ? 10.626 -4.543 23.808 1.00 80.25 595 GLN A N 1
ATOM 4422 C CA . GLN A 1 595 ? 11.804 -5.157 23.166 1.00 80.25 595 GLN A CA 1
ATOM 4423 C C . GLN A 1 595 ? 11.400 -5.882 21.875 1.00 80.25 595 GLN A C 1
ATOM 4425 O O . GLN A 1 595 ? 12.053 -5.704 20.843 1.00 80.25 595 GLN A O 1
ATOM 4430 N N . TYR A 1 596 ? 10.281 -6.611 21.930 1.00 82.00 596 TYR A N 1
ATOM 4431 C CA . TYR A 1 596 ? 9.696 -7.346 20.812 1.00 82.00 596 TYR A CA 1
ATOM 4432 C C . TYR A 1 596 ? 8.227 -6.959 20.637 1.00 82.00 596 TYR A C 1
ATOM 4434 O O . TYR A 1 596 ? 7.433 -7.054 21.579 1.00 82.00 596 TYR A O 1
ATOM 4442 N N . LEU A 1 597 ? 7.869 -6.521 19.431 1.00 84.75 597 LEU A N 1
ATOM 4443 C CA . LEU A 1 597 ? 6.489 -6.239 19.048 1.00 84.75 597 LEU A CA 1
ATOM 4444 C C . LEU A 1 597 ? 6.114 -7.028 17.797 1.00 84.75 597 LEU A C 1
ATOM 4446 O O . LEU A 1 597 ? 6.738 -6.852 16.750 1.00 84.75 597 LEU A O 1
ATOM 4450 N N . GLN A 1 598 ? 5.046 -7.813 17.901 1.00 84.94 598 GLN A N 1
ATOM 4451 C CA . GLN A 1 598 ? 4.349 -8.393 16.761 1.00 84.94 598 GLN A CA 1
ATOM 4452 C C . GLN A 1 598 ? 2.935 -7.805 16.700 1.00 84.94 598 GLN A C 1
ATOM 4454 O O . GLN A 1 598 ? 2.155 -7.940 17.645 1.00 84.94 598 GLN A O 1
ATOM 4459 N N . VAL A 1 599 ? 2.614 -7.115 15.607 1.00 81.50 599 VAL A N 1
ATOM 4460 C CA . VAL A 1 599 ? 1.261 -6.605 15.336 1.00 81.50 599 VAL A CA 1
ATOM 4461 C C . VAL A 1 599 ? 0.686 -7.414 14.184 1.00 81.50 599 VAL A C 1
ATOM 4463 O O . VAL A 1 599 ? 1.303 -7.444 13.123 1.00 81.50 599 VAL A O 1
ATOM 4466 N N . GLY A 1 600 ? -0.456 -8.067 14.392 1.00 79.75 600 GLY A N 1
ATOM 4467 C CA . GLY A 1 600 ? -1.201 -8.775 13.351 1.00 79.75 600 GLY A CA 1
ATOM 4468 C C . GLY A 1 600 ? -1.720 -7.840 12.256 1.00 79.75 600 GLY A C 1
ATOM 4469 O O . GLY A 1 600 ? -1.576 -6.618 12.333 1.00 79.75 600 GLY A O 1
ATOM 4470 N N . GLU A 1 601 ? -2.322 -8.422 11.227 1.00 78.62 601 GLU A N 1
ATOM 4471 C CA . GLU A 1 601 ? -2.882 -7.741 10.059 1.00 78.62 601 GLU A CA 1
ATOM 4472 C C . GLU A 1 601 ? -4.045 -6.808 10.441 1.00 78.62 601 GLU A C 1
ATOM 4474 O O . GLU A 1 601 ? -5.077 -7.260 10.933 1.00 78.62 601 GLU A O 1
ATOM 4479 N N . PRO A 1 602 ? -3.962 -5.476 10.262 1.00 72.31 602 PRO A N 1
ATOM 4480 C CA . PRO A 1 602 ? -5.125 -4.634 10.509 1.00 72.31 602 PRO A CA 1
ATOM 4481 C C . PRO A 1 602 ? -6.170 -4.766 9.400 1.00 72.31 602 PRO A C 1
ATOM 4483 O O . PRO A 1 602 ? -6.073 -4.074 8.392 1.00 72.31 602 PRO A O 1
ATOM 4486 N N . GLY A 1 603 ? -7.198 -5.597 9.609 1.00 72.50 603 GLY A N 1
ATOM 4487 C CA . GLY A 1 603 ? -8.338 -5.799 8.693 1.00 72.50 603 GLY A CA 1
ATOM 4488 C C . GLY A 1 603 ? -9.491 -4.778 8.806 1.00 72.50 603 GLY A C 1
ATOM 4489 O O . GLY A 1 603 ? -10.425 -4.779 8.002 1.00 72.50 603 GLY A O 1
ATOM 4490 N N . GLY A 1 604 ? -9.451 -3.880 9.792 1.00 78.19 604 GLY A N 1
ATOM 4491 C CA . GLY A 1 604 ? -10.561 -2.997 10.155 1.00 78.19 604 GLY A CA 1
ATOM 4492 C C . GLY A 1 604 ? -10.872 -1.851 9.180 1.00 78.19 604 GLY A C 1
ATOM 4493 O O . GLY A 1 604 ? -10.113 -1.501 8.272 1.00 78.19 604 GLY A O 1
ATOM 4494 N N . VAL A 1 605 ? -12.021 -1.195 9.389 1.00 78.88 605 VAL A N 1
ATOM 4495 C CA . VAL A 1 605 ? -12.474 -0.041 8.586 1.00 78.88 605 VAL A CA 1
ATOM 4496 C C . VAL A 1 605 ? -12.481 1.231 9.434 1.00 78.88 605 VAL A C 1
ATOM 4498 O O . VAL A 1 605 ? -13.358 1.400 10.283 1.00 78.88 605 VAL A O 1
ATOM 4501 N N . LEU A 1 606 ? -11.584 2.184 9.150 1.00 82.25 606 LEU A N 1
ATOM 4502 C CA . LEU A 1 606 ? -11.616 3.521 9.762 1.00 82.25 606 LEU A CA 1
ATOM 4503 C C . LEU A 1 606 ? -12.346 4.501 8.831 1.00 82.25 606 LEU A C 1
ATOM 4505 O O . LEU A 1 606 ? -11.955 4.676 7.677 1.00 82.25 606 LEU A O 1
ATOM 4509 N N . ARG A 1 607 ? -13.409 5.162 9.306 1.00 79.94 607 ARG A N 1
ATOM 4510 C CA . ARG A 1 607 ? -14.116 6.226 8.568 1.00 79.94 607 ARG A CA 1
ATOM 4511 C C . ARG A 1 607 ? -14.154 7.519 9.375 1.00 79.94 607 ARG A C 1
ATOM 4513 O O . ARG A 1 607 ? -14.717 7.519 10.466 1.00 79.94 607 ARG A O 1
ATOM 4520 N N . GLY A 1 608 ? -13.652 8.612 8.810 1.00 81.44 608 GLY A N 1
ATOM 4521 C CA . GLY A 1 608 ? -13.703 9.929 9.443 1.00 81.44 608 GLY A CA 1
ATOM 4522 C C . GLY A 1 608 ? -13.092 11.043 8.622 1.00 81.44 608 GLY A C 1
ATOM 4523 O O . GLY A 1 608 ? -12.342 10.739 7.716 1.00 81.44 608 GLY A O 1
ATOM 4524 N N . GLU A 1 609 ? -13.341 12.317 8.929 1.00 79.88 609 GLU A N 1
ATOM 4525 C CA . GLU A 1 609 ? -12.635 13.428 8.259 1.00 79.88 609 GLU A CA 1
ATOM 4526 C C . GLU A 1 609 ? -11.109 13.280 8.404 1.00 79.88 609 GLU A C 1
ATOM 4528 O O . GLU A 1 609 ? -10.348 13.502 7.459 1.00 79.88 609 GLU A O 1
ATOM 4533 N N . ARG A 1 610 ? -10.661 12.820 9.581 1.00 80.56 610 ARG A N 1
ATOM 4534 C CA . ARG A 1 610 ? -9.271 12.444 9.867 1.00 80.56 610 ARG A CA 1
ATOM 4535 C C . ARG A 1 610 ? -9.214 11.009 10.381 1.00 80.56 610 ARG A C 1
ATOM 4537 O O . ARG A 1 610 ? -9.511 10.758 11.550 1.00 80.56 610 ARG A O 1
ATOM 4544 N N . ALA A 1 611 ? -8.810 10.087 9.512 1.00 83.06 611 ALA A N 1
ATOM 4545 C CA . ALA A 1 611 ? -8.532 8.701 9.869 1.00 83.06 611 ALA A CA 1
ATOM 4546 C C . ALA A 1 611 ? -7.013 8.518 9.963 1.00 83.06 611 ALA A C 1
ATOM 4548 O O . ALA A 1 611 ? -6.317 8.635 8.953 1.00 83.06 611 ALA A O 1
ATOM 4549 N N . LEU A 1 612 ? -6.503 8.277 11.171 1.00 82.38 612 LEU A N 1
ATOM 4550 C CA . LEU A 1 612 ? -5.075 8.082 11.411 1.00 82.38 612 LEU A CA 1
ATOM 4551 C C . LEU A 1 612 ? -4.846 6.759 12.140 1.00 82.38 612 LEU A C 1
ATOM 4553 O O . LEU A 1 612 ? -5.408 6.511 13.208 1.00 82.38 612 LEU A O 1
ATOM 4557 N N . TYR A 1 613 ? -4.014 5.920 11.534 1.00 82.25 613 TYR A N 1
ATOM 4558 C CA . TYR A 1 613 ? -3.532 4.672 12.110 1.00 82.25 613 TYR A CA 1
ATOM 4559 C C . TYR A 1 613 ? -2.045 4.844 12.435 1.00 82.25 613 TYR A C 1
ATOM 4561 O O . TYR A 1 613 ? -1.242 5.067 11.526 1.00 82.25 613 TYR A O 1
ATOM 4569 N N . SER A 1 614 ? -1.693 4.803 13.722 1.00 81.81 614 SER A N 1
ATOM 4570 C CA . SER A 1 614 ? -0.313 4.915 14.213 1.00 81.81 614 SER A CA 1
ATOM 4571 C C . SER A 1 614 ? 0.057 3.710 15.065 1.00 81.81 614 SER A C 1
ATOM 4573 O O . SER A 1 614 ? -0.622 3.456 16.057 1.00 81.81 614 SER A O 1
ATOM 4575 N N . VAL A 1 615 ? 1.130 2.986 14.741 1.00 75.56 615 VAL A N 1
ATOM 4576 C CA . VAL A 1 615 ? 1.516 1.820 15.554 1.00 75.56 615 VAL A CA 1
ATOM 4577 C C . VAL A 1 615 ? 2.277 2.271 16.802 1.00 75.56 615 VAL A C 1
ATOM 4579 O O . VAL A 1 615 ? 1.793 2.017 17.904 1.00 75.56 615 VAL A O 1
ATOM 4582 N N . LEU A 1 616 ? 3.393 3.006 16.674 1.00 75.25 616 LEU A N 1
ATOM 4583 C CA . LEU A 1 616 ? 4.173 3.469 17.839 1.00 75.25 616 LEU A CA 1
ATOM 4584 C C . LEU A 1 616 ? 4.733 4.886 17.689 1.00 75.25 616 LEU A C 1
ATOM 4586 O O . LEU A 1 616 ? 5.129 5.303 16.599 1.00 75.25 616 LEU A O 1
ATOM 4590 N N . SER A 1 617 ? 4.893 5.579 18.822 1.00 72.12 617 SER A N 1
ATOM 4591 C CA . SER A 1 617 ? 5.693 6.812 18.900 1.00 72.12 617 SER A CA 1
ATOM 4592 C C . SER A 1 617 ? 7.182 6.596 19.228 1.00 72.12 617 SER A C 1
ATOM 4594 O O . SER A 1 617 ? 7.975 7.534 19.150 1.00 72.12 617 SER A O 1
ATOM 4596 N N . SER A 1 618 ? 7.593 5.376 19.588 1.00 74.25 618 SER A N 1
ATOM 4597 C CA . SER A 1 618 ? 9.012 5.008 19.731 1.00 74.25 618 SER A CA 1
ATOM 4598 C C . SER A 1 618 ? 9.253 3.574 19.258 1.00 74.25 618 SER A C 1
ATOM 4600 O O . SER A 1 618 ? 8.314 2.783 19.275 1.00 74.25 618 SER A O 1
ATOM 4602 N N . ALA A 1 619 ? 10.471 3.247 18.826 1.00 72.94 619 ALA A N 1
ATOM 4603 C CA . ALA A 1 619 ? 10.797 1.982 18.172 1.00 72.94 619 ALA A CA 1
ATOM 4604 C C . ALA A 1 619 ? 11.310 0.873 19.113 1.00 72.94 619 ALA A C 1
ATOM 4606 O O . ALA A 1 619 ? 12.134 1.168 19.982 1.00 72.94 619 ALA A O 1
ATOM 4607 N N . PRO A 1 620 ? 10.875 -0.390 18.926 1.00 81.56 620 PRO A N 1
ATOM 4608 C CA . PRO A 1 620 ? 11.388 -1.549 19.660 1.00 81.56 620 PRO A CA 1
ATOM 4609 C C . PRO A 1 620 ? 12.759 -1.990 19.123 1.00 81.56 620 PRO A C 1
ATOM 4611 O O . PRO A 1 620 ? 13.271 -1.405 18.173 1.00 81.56 620 PRO A O 1
ATOM 4614 N N . GLN A 1 621 ? 13.378 -3.031 19.688 1.00 81.00 621 GLN A N 1
ATOM 4615 C CA . GLN A 1 621 ? 14.560 -3.636 19.048 1.00 81.00 621 GLN A CA 1
ATOM 4616 C C . GLN A 1 621 ? 14.155 -4.413 17.788 1.00 81.00 621 GLN A C 1
ATOM 4618 O O . GLN A 1 621 ? 14.785 -4.248 16.740 1.00 81.00 621 GLN A O 1
ATOM 4623 N N . TYR A 1 622 ? 13.057 -5.170 17.885 1.00 82.81 622 TYR A N 1
ATOM 4624 C CA . TYR A 1 622 ? 12.480 -5.961 16.801 1.00 82.81 622 TYR A CA 1
ATOM 4625 C C . TYR A 1 622 ? 10.999 -5.619 16.630 1.00 82.81 622 TYR A C 1
ATOM 4627 O O . TYR A 1 622 ? 10.218 -5.703 17.583 1.00 82.81 622 TYR A O 1
ATOM 4635 N N . LEU A 1 623 ? 10.614 -5.233 15.413 1.00 84.75 623 LEU A N 1
ATOM 4636 C CA . LEU A 1 623 ? 9.222 -5.002 15.038 1.00 84.75 623 LEU A CA 1
ATOM 4637 C C . LEU A 1 623 ? 8.854 -5.849 13.822 1.00 84.75 623 LEU A C 1
ATOM 4639 O O . LEU A 1 623 ? 9.460 -5.695 12.761 1.00 84.75 623 LEU A O 1
ATOM 4643 N N . GLN A 1 624 ? 7.814 -6.664 13.971 1.00 85.62 624 GLN A N 1
ATOM 4644 C CA . GLN A 1 624 ? 7.121 -7.308 12.863 1.00 85.62 624 GLN A CA 1
ATOM 4645 C C . GLN A 1 624 ? 5.691 -6.760 12.791 1.00 85.62 624 GLN A C 1
ATOM 4647 O O . GLN A 1 624 ? 4.923 -6.874 13.748 1.00 85.62 624 GLN A O 1
ATOM 4652 N N . VAL A 1 625 ? 5.342 -6.128 11.673 1.00 81.88 625 VAL A N 1
ATOM 4653 C CA . VAL A 1 625 ? 3.974 -5.669 11.389 1.00 81.88 625 VAL A CA 1
ATOM 4654 C C . VAL A 1 625 ? 3.418 -6.553 10.283 1.00 81.88 625 VAL A C 1
ATOM 4656 O O . VAL A 1 625 ? 4.040 -6.631 9.228 1.00 81.88 625 VAL A O 1
ATOM 4659 N N . GLY A 1 626 ? 2.287 -7.217 10.522 1.00 80.50 626 GLY A N 1
ATOM 4660 C CA . GLY A 1 626 ? 1.561 -7.991 9.515 1.00 80.50 626 GLY A CA 1
ATOM 4661 C C . GLY A 1 626 ? 1.033 -7.122 8.370 1.00 80.50 626 GLY A C 1
ATOM 4662 O O . GLY A 1 626 ? 1.186 -5.899 8.376 1.00 80.50 626 GLY A O 1
ATOM 4663 N N . GLU A 1 627 ? 0.416 -7.756 7.382 1.00 79.25 627 GLU A N 1
ATOM 4664 C CA . GLU A 1 627 ? -0.167 -7.132 6.193 1.00 79.25 627 GLU A CA 1
ATOM 4665 C C . GLU A 1 627 ? -1.335 -6.195 6.554 1.00 79.25 627 GLU A C 1
ATOM 4667 O O . GLU A 1 627 ? -2.359 -6.640 7.069 1.00 79.25 627 GLU A O 1
ATOM 4672 N N . PRO A 1 628 ? -1.266 -4.868 6.335 1.00 72.88 628 PRO A N 1
ATOM 4673 C CA . PRO A 1 628 ? -2.431 -4.030 6.585 1.00 72.88 628 PRO A CA 1
ATOM 4674 C C . PRO A 1 628 ? -3.492 -4.181 5.493 1.00 72.88 628 PRO A C 1
ATOM 4676 O O . PRO A 1 628 ? -3.417 -3.500 4.475 1.00 72.88 628 PRO A O 1
ATOM 4679 N N . GLY A 1 629 ? -4.510 -5.018 5.730 1.00 72.69 629 GLY A N 1
ATOM 4680 C CA . GLY A 1 629 ? -5.655 -5.262 4.831 1.00 72.69 629 GLY A CA 1
ATOM 4681 C C . GLY A 1 629 ? -6.833 -4.269 4.933 1.00 72.69 629 GLY A C 1
ATOM 4682 O O . GLY A 1 629 ? -7.791 -4.335 4.160 1.00 72.69 629 GLY A O 1
ATOM 4683 N N . GLY A 1 630 ? -6.792 -3.324 5.873 1.00 79.00 630 GLY A N 1
ATOM 4684 C CA . GLY A 1 630 ? -7.926 -2.472 6.238 1.00 79.00 630 GLY A CA 1
ATOM 4685 C C . GLY A 1 630 ? -8.299 -1.371 5.235 1.00 79.00 630 GLY A C 1
ATOM 4686 O O . GLY A 1 630 ? -7.569 -1.021 4.304 1.00 79.00 630 GLY A O 1
ATOM 4687 N N . VAL A 1 631 ? -9.469 -0.754 5.443 1.00 79.94 631 VAL A N 1
ATOM 4688 C CA . VAL A 1 631 ? -9.974 0.357 4.611 1.00 79.94 631 VAL A CA 1
ATOM 4689 C C . VAL A 1 631 ? -10.004 1.658 5.414 1.00 79.94 631 VAL A C 1
ATOM 4691 O O . VAL A 1 631 ? -10.874 1.834 6.269 1.00 79.94 631 VAL A O 1
ATOM 4694 N N . LEU A 1 632 ? -9.135 2.621 5.086 1.00 82.81 632 LEU A N 1
ATOM 4695 C CA . LEU A 1 632 ? -9.193 3.978 5.650 1.00 82.81 632 LEU A CA 1
ATOM 4696 C C . LEU A 1 632 ? -9.964 4.904 4.698 1.00 82.81 632 LEU A C 1
ATOM 4698 O O . LEU A 1 632 ? -9.587 5.059 3.537 1.00 82.81 632 LEU A O 1
ATOM 4702 N N . ARG A 1 633 ? -11.046 5.541 5.159 1.00 81.12 633 ARG A N 1
ATOM 4703 C CA . ARG A 1 633 ? -11.796 6.555 4.392 1.00 81.12 633 ARG A CA 1
ATOM 4704 C C . ARG A 1 633 ? -11.865 7.874 5.152 1.00 81.12 633 ARG A C 1
ATOM 4706 O O . ARG A 1 633 ? -12.411 7.897 6.252 1.00 81.12 633 ARG A O 1
ATOM 4713 N N . GLY A 1 634 ? -11.407 8.962 4.542 1.00 82.38 634 GLY A N 1
ATOM 4714 C CA . GLY A 1 634 ? -11.477 10.295 5.136 1.00 82.38 634 GLY A CA 1
ATOM 4715 C C . GLY A 1 634 ? -10.891 11.393 4.278 1.00 82.38 634 GLY A C 1
ATOM 4716 O O . GLY A 1 634 ? -10.124 11.075 3.391 1.00 82.38 634 GLY A O 1
ATOM 4717 N N . GLU A 1 635 ? -11.176 12.671 4.535 1.00 81.50 635 GLU A N 1
ATOM 4718 C CA . GLU A 1 635 ? -10.501 13.775 3.823 1.00 81.50 635 GLU A CA 1
ATOM 4719 C C . GLU A 1 635 ? -8.971 13.667 3.954 1.00 81.50 635 GLU A C 1
ATOM 4721 O O . GLU A 1 635 ? -8.228 13.873 2.991 1.00 81.50 635 GLU A O 1
ATOM 4726 N N . ARG A 1 636 ? -8.495 13.262 5.141 1.00 82.31 636 ARG A N 1
ATOM 4727 C CA . ARG A 1 636 ? -7.092 12.934 5.421 1.00 82.31 636 ARG A CA 1
ATOM 4728 C C . ARG A 1 636 ? -6.984 11.517 5.975 1.00 82.31 636 ARG A C 1
ATOM 4730 O O . ARG A 1 636 ? -7.249 11.295 7.158 1.00 82.31 636 ARG A O 1
ATOM 4737 N N . ALA A 1 637 ? -6.573 10.579 5.126 1.00 83.88 637 ALA A N 1
ATOM 4738 C CA . ALA A 1 637 ? -6.250 9.212 5.519 1.00 83.88 637 ALA A CA 1
ATOM 4739 C C . ALA A 1 637 ? -4.726 9.087 5.661 1.00 83.88 637 ALA A C 1
ATOM 4741 O O . ALA A 1 637 ? -4.003 9.179 4.666 1.00 83.88 637 ALA A O 1
ATOM 4742 N N . LEU A 1 638 ? -4.249 8.930 6.899 1.00 82.50 638 LEU A N 1
ATOM 4743 C CA . LEU A 1 638 ? -2.832 8.784 7.233 1.00 82.50 638 LEU A CA 1
ATOM 4744 C C . LEU A 1 638 ? -2.586 7.396 7.827 1.00 82.50 638 LEU A C 1
ATOM 4746 O O . LEU A 1 638 ? -3.171 7.050 8.853 1.00 82.50 638 LEU A O 1
ATOM 4750 N N . TYR A 1 639 ? -1.695 6.627 7.213 1.00 82.62 639 TYR A N 1
ATOM 4751 C CA . TYR A 1 639 ? -1.158 5.403 7.803 1.00 82.62 639 TYR A CA 1
ATOM 4752 C C . TYR A 1 639 ? 0.325 5.626 8.111 1.00 82.62 639 TYR A C 1
ATOM 4754 O O . TYR A 1 639 ? 1.112 5.853 7.191 1.00 82.62 639 TYR A O 1
ATOM 4762 N N . SER A 1 640 ? 0.690 5.621 9.396 1.00 81.75 640 SER A N 1
ATOM 4763 C CA . SER A 1 640 ? 2.066 5.822 9.867 1.00 81.75 640 SER A CA 1
ATOM 4764 C C . SER A 1 640 ? 2.497 4.678 10.780 1.00 81.75 640 SER A C 1
ATOM 4766 O O . SER A 1 640 ? 1.867 4.478 11.815 1.00 81.75 640 SER A O 1
ATOM 4768 N N . VAL A 1 641 ? 3.560 3.937 10.457 1.00 75.88 641 VAL A N 1
ATOM 4769 C CA . VAL A 1 641 ? 3.975 2.811 11.315 1.00 75.88 641 VAL A CA 1
ATOM 4770 C C . VAL A 1 641 ? 4.743 3.318 12.539 1.00 75.88 641 VAL A C 1
ATOM 4772 O O . VAL A 1 641 ? 4.292 3.070 13.657 1.00 75.88 641 VAL A O 1
ATOM 4775 N N . LEU A 1 642 ? 5.830 4.086 12.371 1.00 75.25 642 LEU A N 1
ATOM 4776 C CA . LEU A 1 642 ? 6.617 4.599 13.508 1.00 75.25 642 LEU A CA 1
ATOM 4777 C C . LEU A 1 642 ? 7.140 6.026 13.319 1.00 75.25 642 LEU A C 1
ATOM 4779 O O . LEU A 1 642 ? 7.502 6.430 12.212 1.00 75.25 642 LEU A O 1
ATOM 4783 N N . SER A 1 643 ? 7.301 6.745 14.437 1.00 72.44 643 SER A N 1
ATOM 4784 C CA . SER A 1 643 ? 8.068 8.000 14.477 1.00 72.44 643 SER A CA 1
ATOM 4785 C C . SER A 1 643 ? 9.565 7.834 14.793 1.00 72.44 643 SER A C 1
ATOM 4787 O O . SER A 1 643 ? 10.342 8.766 14.577 1.00 72.44 643 SER A O 1
ATOM 4789 N N . SER A 1 644 ? 10.006 6.669 15.280 1.00 74.75 644 SER A N 1
ATOM 4790 C CA . SER A 1 644 ? 11.431 6.319 15.370 1.00 74.75 644 SER A CA 1
ATOM 4791 C C . SER A 1 644 ? 11.691 4.876 14.933 1.00 74.75 644 SER A C 1
ATOM 4793 O O . SER A 1 644 ? 10.774 4.063 14.963 1.00 74.75 644 SER A O 1
ATOM 4795 N N . ALA A 1 645 ? 12.909 4.568 14.480 1.00 73.38 645 ALA A N 1
ATOM 4796 C CA . ALA A 1 645 ? 13.258 3.295 13.847 1.00 73.38 645 ALA A CA 1
ATOM 4797 C C . ALA A 1 645 ? 13.826 2.228 14.805 1.00 73.38 645 ALA A C 1
ATOM 4799 O O . ALA A 1 645 ? 14.649 2.576 15.656 1.00 73.38 645 ALA A O 1
ATOM 4800 N N . PRO A 1 646 ? 13.434 0.945 14.657 1.00 82.00 646 PRO A N 1
ATOM 4801 C CA . PRO A 1 646 ? 13.983 -0.173 15.427 1.00 82.00 646 PRO A CA 1
ATOM 4802 C C . PRO A 1 646 ? 15.359 -0.602 14.893 1.00 82.00 646 PRO A C 1
ATOM 4804 O O . PRO A 1 646 ? 15.849 -0.038 13.920 1.00 82.00 646 PRO A O 1
ATOM 4807 N N . GLN A 1 647 ? 16.008 -1.608 15.488 1.00 81.81 647 GLN A N 1
ATOM 4808 C CA . GLN A 1 647 ? 17.199 -2.205 14.856 1.00 81.81 647 GLN A CA 1
ATOM 4809 C C . GLN A 1 647 ? 16.799 -3.039 13.632 1.00 81.81 647 GLN A C 1
ATOM 4811 O O . GLN A 1 647 ? 17.411 -2.898 12.570 1.00 81.81 647 GLN A O 1
ATOM 4816 N N . TYR A 1 648 ? 15.725 -3.821 13.772 1.00 83.44 648 TYR A N 1
ATOM 4817 C CA . TYR A 1 648 ? 15.158 -4.670 12.728 1.00 83.44 648 TYR A CA 1
ATOM 4818 C C . TYR A 1 648 ? 13.667 -4.374 12.559 1.00 83.44 648 TYR A C 1
ATOM 4820 O O . TYR A 1 648 ? 12.899 -4.437 13.525 1.00 83.44 648 TYR A O 1
ATOM 4828 N N . LEU A 1 649 ? 13.260 -4.051 11.332 1.00 85.56 649 LEU A N 1
ATOM 4829 C CA . LEU A 1 649 ? 11.860 -3.867 10.964 1.00 85.56 649 LEU A CA 1
ATOM 4830 C C . LEU A 1 649 ? 11.499 -4.768 9.786 1.00 85.56 649 LEU A C 1
ATOM 4832 O O . LEU A 1 649 ? 12.090 -4.642 8.713 1.00 85.56 649 LEU A O 1
ATOM 4836 N N . GLN A 1 650 ? 10.479 -5.599 9.977 1.00 86.06 650 GLN A N 1
ATOM 4837 C CA . GLN A 1 650 ? 9.791 -6.305 8.903 1.00 86.06 650 GLN A CA 1
ATOM 4838 C C . GLN A 1 650 ? 8.347 -5.799 8.828 1.00 86.06 650 GLN A C 1
ATOM 4840 O O . GLN A 1 650 ? 7.596 -5.892 9.800 1.00 86.06 650 GLN A O 1
ATOM 4845 N N . VAL A 1 651 ? 7.964 -5.228 7.689 1.00 82.44 651 VAL A N 1
ATOM 4846 C CA . VAL A 1 651 ? 6.580 -4.821 7.404 1.00 82.44 651 VAL A CA 1
ATOM 4847 C C . VAL A 1 651 ? 6.042 -5.758 6.334 1.00 82.44 651 VAL A C 1
ATOM 4849 O O . VAL A 1 651 ? 6.659 -5.853 5.277 1.00 82.44 651 VAL A O 1
ATOM 4852 N N . GLY A 1 652 ? 4.936 -6.449 6.603 1.00 81.50 652 GLY A N 1
ATOM 4853 C CA . GLY A 1 652 ? 4.224 -7.278 5.629 1.00 81.50 652 GLY A CA 1
ATOM 4854 C C . GLY A 1 652 ? 3.659 -6.462 4.464 1.00 81.50 652 GLY A C 1
ATOM 4855 O O . GLY A 1 652 ? 3.781 -5.236 4.427 1.00 81.50 652 GLY A O 1
ATOM 4856 N N . GLU A 1 653 ? 3.044 -7.143 3.505 1.00 79.62 653 GLU A N 1
ATOM 4857 C CA . GLU A 1 653 ? 2.434 -6.570 2.304 1.00 79.62 653 GLU A CA 1
ATOM 4858 C C . GLU A 1 653 ? 1.258 -5.637 2.646 1.00 79.62 653 GLU A C 1
ATOM 4860 O O . GLU A 1 653 ? 0.244 -6.078 3.185 1.00 79.62 653 GLU A O 1
ATOM 4865 N N . PRO A 1 654 ? 1.308 -4.317 2.382 1.00 73.25 654 PRO A N 1
ATOM 4866 C CA . PRO A 1 654 ? 0.135 -3.486 2.620 1.00 73.25 654 PRO A CA 1
ATOM 4867 C C . PRO A 1 654 ? -0.937 -3.680 1.547 1.00 73.25 654 PRO A C 1
ATOM 4869 O O . PRO A 1 654 ? -0.882 -3.032 0.506 1.00 73.25 654 PRO A O 1
ATOM 4872 N N . GLY A 1 655 ? -1.941 -4.520 1.825 1.00 73.19 655 GLY A N 1
ATOM 4873 C CA . GLY A 1 655 ? -3.094 -4.811 0.951 1.00 73.19 655 GLY A CA 1
ATOM 4874 C C . GLY A 1 655 ? -4.292 -3.843 1.043 1.00 73.19 655 GLY A C 1
ATOM 4875 O O . GLY A 1 655 ? -5.260 -3.955 0.287 1.00 73.19 655 GLY A O 1
ATOM 4876 N N . GLY A 1 656 ? -4.260 -2.869 1.953 1.00 79.19 656 GLY A N 1
ATOM 4877 C CA . GLY A 1 656 ? -5.408 -2.029 2.304 1.00 79.19 656 GLY A CA 1
ATOM 4878 C C . GLY A 1 656 ? -5.832 -0.980 1.264 1.00 79.19 656 GLY A C 1
ATOM 4879 O O . GLY A 1 656 ? -5.126 -0.645 0.309 1.00 79.19 656 GLY A O 1
ATOM 4880 N N . VAL A 1 657 ? -7.016 -0.390 1.466 1.00 80.50 657 VAL A N 1
ATOM 4881 C CA . VAL A 1 657 ? -7.570 0.673 0.602 1.00 80.50 657 VAL A CA 1
ATOM 4882 C C . VAL A 1 657 ? -7.628 2.003 1.355 1.00 80.50 657 VAL A C 1
ATOM 4884 O O . VAL A 1 657 ? -8.492 2.185 2.215 1.00 80.50 657 VAL A O 1
ATOM 4887 N N . LEU A 1 658 ? -6.797 2.981 0.979 1.00 83.25 658 LEU A N 1
ATOM 4888 C CA . LEU A 1 658 ? -6.893 4.357 1.492 1.00 83.25 658 LEU A CA 1
ATOM 4889 C C . LEU A 1 658 ? -7.706 5.221 0.517 1.00 83.25 658 LEU A C 1
ATOM 4891 O O . LEU A 1 658 ? -7.365 5.321 -0.661 1.00 83.25 658 LEU A O 1
ATOM 4895 N N . ARG A 1 659 ? -8.784 5.866 0.976 1.00 81.44 659 ARG A N 1
ATOM 4896 C CA . ARG A 1 659 ? -9.573 6.828 0.182 1.00 81.44 659 ARG A CA 1
ATOM 4897 C C . ARG A 1 659 ? -9.670 8.173 0.892 1.00 81.44 659 ARG A C 1
ATOM 4899 O O . ARG A 1 659 ? -10.205 8.221 1.995 1.00 81.44 659 ARG A O 1
ATOM 4906 N N . GLY A 1 660 ? -9.247 9.249 0.237 1.00 83.25 660 GLY A N 1
ATOM 4907 C CA . GLY A 1 660 ? -9.334 10.601 0.790 1.00 83.25 660 GLY A CA 1
ATOM 4908 C C . GLY A 1 660 ? -8.795 11.684 -0.115 1.00 83.25 660 GLY A C 1
ATOM 4909 O O . GLY A 1 660 ? -8.052 11.354 -1.017 1.00 83.25 660 GLY A O 1
ATOM 4910 N N . GLU A 1 661 ? -9.090 12.965 0.115 1.00 81.94 661 GLU A N 1
ATOM 4911 C CA . GLU A 1 661 ? -8.441 14.056 -0.641 1.00 81.94 661 GLU A CA 1
ATOM 4912 C C . GLU A 1 661 ? -6.908 13.976 -0.523 1.00 81.94 661 GLU A C 1
ATOM 4914 O O . GLU A 1 661 ? -6.178 14.166 -1.499 1.00 81.94 661 GLU A O 1
ATOM 4919 N N . ARG A 1 662 ? -6.414 13.616 0.671 1.00 82.94 662 ARG A N 1
ATOM 4920 C CA . ARG A 1 662 ? -5.003 13.322 0.949 1.00 82.94 662 ARG A CA 1
ATOM 4921 C C . ARG A 1 662 ? -4.867 11.922 1.540 1.00 82.94 662 ARG A C 1
ATOM 4923 O O . ARG A 1 662 ? -5.123 11.726 2.729 1.00 82.94 662 ARG A O 1
ATOM 4930 N N . ALA A 1 663 ? -4.441 10.972 0.714 1.00 84.44 663 ALA A N 1
ATOM 4931 C CA . ALA A 1 663 ? -4.092 9.621 1.140 1.00 84.44 663 ALA A CA 1
ATOM 4932 C C . ALA A 1 663 ? -2.564 9.517 1.234 1.00 84.44 663 ALA A C 1
ATOM 4934 O O . ALA A 1 663 ? -1.879 9.554 0.209 1.00 84.44 663 ALA A O 1
ATOM 4935 N N . LEU A 1 664 ? -2.039 9.433 2.458 1.00 83.50 664 LEU A N 1
ATOM 4936 C CA . LEU A 1 664 ? -0.607 9.291 2.720 1.00 83.50 664 LEU A CA 1
ATOM 4937 C C . LEU A 1 664 ? -0.340 7.969 3.433 1.00 83.50 664 LEU A C 1
ATOM 4939 O O . LEU A 1 664 ? -0.913 7.697 4.491 1.00 83.50 664 LEU A O 1
ATOM 4943 N N . TYR A 1 665 ? 0.566 7.187 2.862 1.00 82.81 665 TYR A N 1
ATOM 4944 C CA . TYR A 1 665 ? 1.133 6.004 3.493 1.00 82.81 665 TYR A CA 1
ATOM 4945 C C . TYR A 1 665 ? 2.614 6.278 3.764 1.00 82.81 665 TYR A C 1
ATOM 4947 O O . TYR A 1 665 ? 3.380 6.488 2.822 1.00 82.81 665 TYR A O 1
ATOM 4955 N N . SER A 1 666 ? 3.003 6.338 5.040 1.00 82.38 666 SER A N 1
ATOM 4956 C CA . SER A 1 666 ? 4.382 6.584 5.478 1.00 82.38 666 SER A CA 1
ATOM 4957 C C . SER A 1 666 ? 4.850 5.481 6.422 1.00 82.38 666 SER A C 1
ATOM 4959 O O . SER A 1 666 ? 4.232 5.301 7.468 1.00 82.38 666 SER A O 1
ATOM 4961 N N . VAL A 1 667 ? 5.928 4.755 6.114 1.00 76.94 667 VAL A N 1
ATOM 4962 C CA . VAL A 1 667 ? 6.378 3.672 7.010 1.00 76.94 667 VAL A CA 1
ATOM 4963 C C . VAL A 1 667 ? 7.138 4.245 8.209 1.00 76.94 667 VAL A C 1
ATOM 4965 O O . VAL A 1 667 ? 6.688 4.043 9.336 1.00 76.94 667 VAL A O 1
ATOM 4968 N N . LEU A 1 668 ? 8.214 5.022 8.009 1.00 75.94 668 LEU A N 1
ATOM 4969 C CA . LEU A 1 668 ? 8.991 5.599 9.125 1.00 75.94 668 LEU A CA 1
ATOM 4970 C C . LEU A 1 668 ? 9.475 7.029 8.872 1.00 75.94 668 LEU A C 1
ATOM 4972 O O . LEU A 1 668 ? 9.818 7.397 7.746 1.00 75.94 668 LEU A O 1
ATOM 4976 N N . SER A 1 669 ? 9.625 7.796 9.958 1.00 73.25 669 SER A N 1
ATOM 4977 C CA . SER A 1 669 ? 10.363 9.069 9.943 1.00 73.25 669 SER A CA 1
ATOM 4978 C C . SER A 1 669 ? 11.864 8.955 10.261 1.00 73.25 669 SER A C 1
ATOM 4980 O O . SER A 1 669 ? 12.614 9.904 10.021 1.00 73.25 669 SER A O 1
ATOM 4982 N N . SER A 1 670 ? 12.339 7.817 10.778 1.00 75.12 670 SER A N 1
ATOM 4983 C CA . SER A 1 670 ? 13.775 7.518 10.880 1.00 75.12 670 SER A CA 1
ATOM 4984 C C . SER A 1 670 ? 14.092 6.075 10.478 1.00 75.12 670 SER A C 1
ATOM 4986 O O . SER A 1 670 ? 13.195 5.239 10.480 1.00 75.12 670 SER A O 1
ATOM 4988 N N . ALA A 1 671 ? 15.337 5.791 10.088 1.00 73.50 671 ALA A N 1
ATOM 4989 C CA . ALA A 1 671 ? 15.736 4.521 9.479 1.00 73.50 671 ALA A CA 1
ATOM 4990 C C . ALA A 1 671 ? 16.306 3.483 10.465 1.00 73.50 671 ALA A C 1
ATOM 4992 O O . ALA A 1 671 ? 17.123 3.860 11.310 1.00 73.50 671 ALA A O 1
ATOM 4993 N N . PRO A 1 672 ? 15.928 2.193 10.348 1.00 82.50 672 PRO A N 1
ATOM 4994 C CA . PRO A 1 672 ? 16.496 1.103 11.143 1.00 82.50 672 PRO A CA 1
ATOM 4995 C C . PRO A 1 672 ? 17.876 0.681 10.615 1.00 82.50 672 PRO A C 1
ATOM 4997 O O . PRO A 1 672 ? 18.352 1.223 9.623 1.00 82.50 672 PRO A O 1
ATOM 5000 N N . GLN A 1 673 ? 18.546 -0.295 11.238 1.00 81.88 673 GLN A N 1
ATOM 5001 C CA . GLN A 1 673 ? 19.745 -0.889 10.619 1.00 81.88 673 GLN A CA 1
ATOM 5002 C C . GLN A 1 673 ? 19.354 -1.776 9.428 1.00 81.88 673 GLN A C 1
ATOM 5004 O O . GLN A 1 673 ? 19.949 -1.656 8.355 1.00 81.88 673 GLN A O 1
ATOM 5009 N N . TYR A 1 674 ? 18.301 -2.580 9.607 1.00 83.81 674 TYR A N 1
ATOM 5010 C CA . TYR A 1 674 ? 17.744 -3.481 8.601 1.00 83.81 674 TYR A CA 1
ATOM 5011 C C . TYR A 1 674 ? 16.244 -3.227 8.437 1.00 83.81 674 TYR A C 1
ATOM 5013 O O . TYR A 1 674 ? 15.488 -3.261 9.413 1.00 83.81 674 TYR A O 1
ATOM 5021 N N . LEU A 1 675 ? 15.816 -2.969 7.202 1.00 86.06 675 LEU A N 1
ATOM 5022 C CA . LEU A 1 675 ? 14.409 -2.831 6.840 1.00 86.06 675 LEU A CA 1
ATOM 5023 C C . LEU A 1 675 ? 14.058 -3.784 5.700 1.00 86.06 675 LEU A C 1
ATOM 5025 O O . LEU A 1 675 ? 14.638 -3.685 4.619 1.00 86.06 675 LEU A O 1
ATOM 5029 N N . GLN A 1 676 ? 13.058 -4.630 5.929 1.00 86.88 676 GLN A N 1
ATOM 5030 C CA . GLN A 1 676 ? 12.380 -5.391 4.890 1.00 86.88 676 GLN A CA 1
ATOM 5031 C C . GLN A 1 676 ? 10.921 -4.926 4.814 1.00 86.88 676 GLN A C 1
ATOM 5033 O O . GLN A 1 676 ? 10.185 -5.003 5.798 1.00 86.88 676 GLN A O 1
ATOM 5038 N N . VAL A 1 677 ? 10.508 -4.408 3.660 1.00 83.06 677 VAL A N 1
ATOM 5039 C CA . VAL A 1 677 ? 9.111 -4.044 3.377 1.00 83.06 677 VAL A CA 1
ATOM 5040 C C . VAL A 1 677 ? 8.590 -5.028 2.341 1.00 83.06 677 VAL A C 1
ATOM 5042 O O . VAL A 1 677 ? 9.201 -5.143 1.285 1.00 83.06 677 VAL A O 1
ATOM 5045 N N . GLY A 1 678 ? 7.503 -5.736 2.643 1.00 82.31 678 GLY A N 1
ATOM 5046 C CA . GLY A 1 678 ? 6.806 -6.614 1.704 1.00 82.31 678 GLY A CA 1
ATOM 5047 C C . GLY A 1 678 ? 6.211 -5.849 0.520 1.00 82.31 678 GLY A C 1
ATOM 5048 O O . GLY A 1 678 ? 6.309 -4.624 0.438 1.00 82.31 678 GLY A O 1
ATOM 5049 N N . GLU A 1 679 ? 5.598 -6.575 -0.405 1.00 80.19 679 GLU A N 1
ATOM 5050 C CA . GLU A 1 679 ? 4.967 -6.056 -1.620 1.00 80.19 679 GLU A CA 1
ATOM 5051 C C . GLU A 1 679 ? 3.773 -5.138 -1.298 1.00 80.19 679 GLU A C 1
ATOM 5053 O O . GLU A 1 679 ? 2.775 -5.584 -0.733 1.00 80.19 679 GLU A O 1
ATOM 5058 N N . PRO A 1 680 ? 3.792 -3.827 -1.608 1.00 74.12 680 PRO A N 1
ATOM 5059 C CA . PRO A 1 680 ? 2.606 -3.012 -1.386 1.00 74.12 680 PRO A CA 1
ATOM 5060 C C . PRO A 1 680 ? 1.525 -3.265 -2.438 1.00 74.12 680 PRO A C 1
ATOM 5062 O O . PRO A 1 680 ? 1.558 -2.657 -3.504 1.00 74.12 680 PRO A O 1
ATOM 5065 N N . GLY A 1 681 ? 0.536 -4.107 -2.114 1.00 73.75 681 GLY A N 1
ATOM 5066 C CA . GLY A 1 681 ? -0.625 -4.448 -2.959 1.00 73.75 681 GLY A CA 1
ATOM 5067 C C . GLY A 1 681 ? -1.839 -3.498 -2.878 1.00 73.75 681 GLY A C 1
ATOM 5068 O O . GLY A 1 681 ? -2.823 -3.662 -3.603 1.00 73.75 681 GLY A O 1
ATOM 5069 N N . GLY A 1 682 ? -1.805 -2.484 -2.013 1.00 79.56 682 GLY A N 1
ATOM 5070 C CA . GLY A 1 682 ? -2.962 -1.653 -1.672 1.00 79.56 682 GLY A CA 1
ATOM 5071 C C . GLY A 1 682 ? -3.431 -0.661 -2.749 1.00 79.56 682 GLY A C 1
ATOM 5072 O O . GLY A 1 682 ? -2.747 -0.340 -3.724 1.00 79.56 682 GLY A O 1
ATOM 5073 N N . VAL A 1 683 ? -4.632 -0.103 -2.555 1.00 80.75 683 VAL A N 1
ATOM 5074 C CA . VAL A 1 683 ? -5.226 0.912 -3.448 1.00 80.75 683 VAL A CA 1
ATOM 5075 C C . VAL A 1 683 ? -5.309 2.264 -2.738 1.00 80.75 683 VAL A C 1
ATOM 5077 O O . VAL A 1 683 ? -6.170 2.456 -1.878 1.00 80.75 683 VAL A O 1
ATOM 5080 N N . LEU A 1 684 ? -4.500 3.247 -3.150 1.00 83.81 684 LEU A N 1
ATOM 5081 C CA . LEU A 1 684 ? -4.625 4.636 -2.680 1.00 83.81 684 LEU A CA 1
ATOM 5082 C C . LEU A 1 684 ? -5.465 5.447 -3.678 1.00 83.81 684 LEU A C 1
ATOM 5084 O O . LEU A 1 684 ? -5.125 5.529 -4.858 1.00 83.81 684 LEU A O 1
ATOM 5088 N N . ARG A 1 685 ? -6.565 6.065 -3.237 1.00 82.06 685 ARG A N 1
ATOM 5089 C CA . ARG A 1 685 ? -7.385 6.979 -4.055 1.00 82.06 685 ARG A CA 1
ATOM 5090 C C . ARG A 1 685 ? -7.505 8.345 -3.390 1.00 82.06 685 ARG A C 1
ATOM 5092 O O . ARG A 1 685 ? -8.025 8.419 -2.281 1.00 82.06 685 ARG A O 1
ATOM 5099 N N . GLY A 1 686 ? -7.119 9.407 -4.087 1.00 83.31 686 GLY A N 1
ATOM 5100 C CA . GLY A 1 686 ? -7.238 10.771 -3.580 1.00 83.31 686 GLY A CA 1
ATOM 5101 C C . GLY A 1 686 ? -6.716 11.836 -4.514 1.00 83.31 686 GLY A C 1
ATOM 5102 O O . GLY A 1 686 ? -5.934 11.497 -5.379 1.00 83.31 686 GLY A O 1
ATOM 5103 N N . GLU A 1 687 ? -7.066 13.112 -4.345 1.00 82.12 687 GLU A N 1
ATOM 5104 C CA . GLU A 1 687 ? -6.455 14.198 -5.139 1.00 82.12 687 GLU A CA 1
ATOM 5105 C C . GLU A 1 687 ? -4.920 14.171 -5.031 1.00 82.12 687 GLU A C 1
ATOM 5107 O O . GLU A 1 687 ? -4.203 14.340 -6.020 1.00 82.12 687 GLU A O 1
ATOM 5112 N N . ARG A 1 688 ? -4.407 13.875 -3.828 1.00 83.75 688 ARG A N 1
ATOM 5113 C CA . ARG A 1 688 ? -2.987 13.628 -3.553 1.00 83.75 688 ARG A CA 1
ATOM 5114 C C . ARG A 1 688 ? -2.812 12.254 -2.913 1.00 83.75 688 ARG A C 1
ATOM 5116 O O . ARG A 1 688 ? -3.033 12.098 -1.712 1.00 83.75 688 ARG A O 1
ATOM 5123 N N . ALA A 1 689 ? -2.396 11.280 -3.716 1.00 84.94 689 ALA A N 1
ATOM 5124 C CA . ALA A 1 689 ? -2.008 9.953 -3.251 1.00 84.94 689 ALA A CA 1
ATOM 5125 C C . ALA A 1 689 ? -0.478 9.886 -3.205 1.00 84.94 689 ALA A C 1
ATOM 5127 O O . ALA A 1 689 ? 0.168 9.939 -4.253 1.00 84.94 689 ALA A O 1
ATOM 5128 N N . LEU A 1 690 ? 0.098 9.814 -2.005 1.00 84.25 690 LEU A N 1
ATOM 5129 C CA . LEU A 1 690 ? 1.546 9.728 -1.823 1.00 84.25 690 LEU A CA 1
ATOM 5130 C C . LEU A 1 690 ? 1.896 8.512 -0.966 1.00 84.25 690 LEU A C 1
ATOM 5132 O O . LEU A 1 690 ? 1.387 8.339 0.141 1.00 84.25 690 LEU A O 1
ATOM 5136 N N . TYR A 1 691 ? 2.769 7.677 -1.516 1.00 83.69 691 TYR A N 1
ATOM 5137 C CA . TYR A 1 691 ? 3.363 6.533 -0.839 1.00 83.69 691 TYR A CA 1
ATOM 5138 C C . TYR A 1 691 ? 4.843 6.842 -0.597 1.00 83.69 691 TYR A C 1
ATOM 5140 O O . TYR A 1 691 ? 5.591 7.040 -1.556 1.00 83.69 691 TYR A O 1
ATOM 5148 N N . SER A 1 692 ? 5.249 6.939 0.671 1.00 83.31 692 SER A N 1
ATOM 5149 C CA . SER A 1 692 ? 6.634 7.196 1.085 1.00 83.31 692 SER A CA 1
ATOM 5150 C C . SER A 1 692 ? 7.121 6.121 2.044 1.00 83.31 692 SER A C 1
ATOM 5152 O O . SER A 1 692 ? 6.494 5.930 3.083 1.00 83.31 692 SER A O 1
ATOM 5154 N N . VAL A 1 693 ? 8.232 5.439 1.760 1.00 77.88 693 VAL A N 1
ATOM 5155 C CA . VAL A 1 693 ? 8.726 4.403 2.686 1.00 77.88 693 VAL A CA 1
ATOM 5156 C C . VAL A 1 693 ? 9.479 5.050 3.850 1.00 77.88 693 VAL A C 1
ATOM 5158 O O . VAL A 1 693 ? 9.049 4.882 4.990 1.00 77.88 693 VAL A O 1
ATOM 5161 N N . LEU A 1 694 ? 10.524 5.853 3.603 1.00 76.25 694 LEU A N 1
ATOM 5162 C CA . LEU A 1 694 ? 11.297 6.492 4.684 1.00 76.25 694 LEU A CA 1
ATOM 5163 C C . LEU A 1 694 ? 11.738 7.923 4.377 1.00 76.25 694 LEU A C 1
ATOM 5165 O O . LEU A 1 694 ? 12.070 8.258 3.237 1.00 76.25 694 LEU A O 1
ATOM 5169 N N . SER A 1 695 ? 11.870 8.733 5.435 1.00 72.81 695 SER A N 1
ATOM 5170 C CA . SER A 1 695 ? 12.576 10.021 5.367 1.00 72.81 695 SER A CA 1
ATOM 5171 C C . SER A 1 695 ? 14.084 9.952 5.666 1.00 72.81 695 SER A C 1
ATOM 5173 O O . SER A 1 695 ? 14.809 10.906 5.378 1.00 72.81 695 SER A O 1
ATOM 5175 N N . SER A 1 696 ? 14.592 8.844 6.218 1.00 75.12 696 SER A N 1
ATOM 5176 C CA . SER A 1 696 ? 16.036 8.580 6.306 1.00 75.12 696 SER A CA 1
ATOM 5177 C C . SER A 1 696 ? 16.380 7.125 5.979 1.00 75.12 696 SER A C 1
ATOM 5179 O O . SER A 1 696 ? 15.512 6.264 6.070 1.00 75.12 696 SER A O 1
ATOM 5181 N N . ALA A 1 697 ? 17.616 6.854 5.554 1.00 73.75 697 ALA A N 1
ATOM 5182 C CA . ALA A 1 697 ? 18.032 5.565 4.998 1.00 73.75 697 ALA A CA 1
ATOM 5183 C C . ALA A 1 697 ? 18.655 4.587 6.014 1.00 73.75 697 ALA A C 1
ATOM 5185 O O . ALA A 1 697 ? 19.484 5.021 6.820 1.00 73.75 697 ALA A O 1
ATOM 5186 N N . PRO A 1 698 ? 18.307 3.285 5.961 1.00 82.62 698 PRO A N 1
ATOM 5187 C CA . PRO A 1 698 ? 18.913 2.245 6.794 1.00 82.62 698 PRO A CA 1
ATOM 5188 C C . PRO A 1 698 ? 20.297 1.835 6.267 1.00 82.62 698 PRO A C 1
ATOM 5190 O O . PRO A 1 698 ? 20.748 2.346 5.248 1.00 82.62 698 PRO A O 1
ATOM 5193 N N . GLN A 1 699 ? 20.997 0.901 6.920 1.00 82.06 699 GLN A N 1
ATOM 5194 C CA . GLN A 1 699 ? 22.203 0.310 6.310 1.00 82.06 699 GLN A CA 1
ATOM 5195 C C . GLN A 1 699 ? 21.820 -0.628 5.159 1.00 82.06 699 GLN A C 1
ATOM 5197 O O . GLN A 1 699 ? 22.402 -0.535 4.075 1.00 82.06 699 GLN A O 1
ATOM 5202 N N . TYR A 1 700 ? 20.789 -1.449 5.379 1.00 84.19 700 TYR A N 1
ATOM 5203 C CA . TYR A 1 700 ? 20.246 -2.398 4.411 1.00 84.19 700 TYR A CA 1
ATOM 5204 C C . TYR A 1 700 ? 18.740 -2.184 4.251 1.00 84.19 700 TYR A C 1
ATOM 5206 O O . TYR A 1 700 ? 17.993 -2.203 5.235 1.00 84.19 700 TYR A O 1
ATOM 5214 N N . LEU A 1 701 ? 18.296 -1.981 3.010 1.00 86.31 701 LEU A N 1
ATOM 5215 C CA . LEU A 1 701 ? 16.882 -1.892 2.658 1.00 86.31 701 LEU A CA 1
ATOM 5216 C C . LEU A 1 701 ? 16.545 -2.891 1.555 1.00 86.31 701 LEU A C 1
ATOM 5218 O O . LEU A 1 701 ? 17.110 -2.816 0.464 1.00 86.31 701 LEU A O 1
ATOM 5222 N N . GLN A 1 702 ? 15.568 -3.750 1.826 1.00 86.81 702 GLN A N 1
ATOM 5223 C CA . GLN A 1 702 ? 14.893 -4.562 0.824 1.00 86.81 702 GLN A CA 1
ATOM 5224 C C . GLN A 1 702 ? 13.425 -4.128 0.747 1.00 86.81 702 GLN A C 1
ATOM 5226 O O . GLN A 1 702 ? 12.700 -4.186 1.740 1.00 86.81 702 GLN A O 1
ATOM 5231 N N . VAL A 1 703 ? 12.991 -3.658 -0.420 1.00 83.00 703 VAL A N 1
ATOM 5232 C CA . VAL A 1 703 ? 11.582 -3.340 -0.6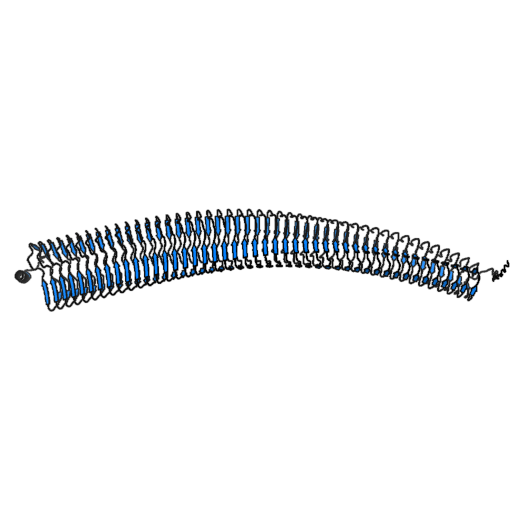97 1.00 83.00 703 VAL A CA 1
ATOM 5233 C C . VAL A 1 703 ? 11.074 -4.367 -1.698 1.00 83.00 703 VAL A C 1
ATOM 5235 O O . VAL A 1 703 ? 11.675 -4.497 -2.759 1.00 83.00 703 VAL A O 1
ATOM 5238 N N . GLY A 1 704 ? 10.009 -5.093 -1.361 1.00 82.69 704 GLY A N 1
ATOM 5239 C CA . GLY A 1 704 ? 9.321 -6.016 -2.263 1.00 82.69 704 GLY A CA 1
ATOM 5240 C C . GLY A 1 704 ? 8.696 -5.304 -3.463 1.00 82.69 704 GLY A C 1
ATOM 5241 O O . GLY A 1 704 ? 8.755 -4.079 -3.579 1.00 82.69 704 GLY A O 1
ATOM 5242 N N . GLU A 1 705 ? 8.101 -6.075 -4.364 1.00 80.19 705 GLU A N 1
ATOM 5243 C CA . GLU A 1 705 ? 7.448 -5.610 -5.588 1.00 80.19 705 GLU A CA 1
ATOM 5244 C C . GLU A 1 705 ? 6.238 -4.708 -5.286 1.00 80.19 705 GLU A C 1
ATOM 5246 O O . GLU A 1 705 ? 5.257 -5.155 -4.694 1.00 80.19 705 GLU A O 1
ATOM 5251 N N . PRO A 1 706 ? 6.226 -3.409 -5.643 1.00 74.31 706 PRO A N 1
ATOM 5252 C CA . PRO A 1 706 ? 5.025 -2.613 -5.430 1.00 74.31 706 PRO A CA 1
ATOM 5253 C C . PRO A 1 706 ? 3.933 -2.925 -6.453 1.00 74.31 706 PRO A C 1
ATOM 5255 O O . PRO A 1 706 ? 3.940 -2.360 -7.542 1.00 74.31 706 PRO A O 1
ATOM 5258 N N . GLY A 1 707 ? 2.962 -3.768 -6.079 1.00 73.94 707 GLY A N 1
ATOM 5259 C CA . GLY A 1 707 ? 1.797 -4.170 -6.890 1.00 73.94 707 GLY A CA 1
ATOM 5260 C C . GLY A 1 707 ? 0.557 -3.252 -6.827 1.00 73.94 707 GLY A C 1
ATOM 5261 O O . GLY A 1 707 ? -0.443 -3.488 -7.508 1.00 73.94 707 GLY A O 1
ATOM 5262 N N . GLY A 1 708 ? 0.585 -2.188 -6.023 1.00 80.12 708 GLY A N 1
ATOM 5263 C CA . GLY A 1 708 ? -0.589 -1.373 -5.698 1.00 80.12 708 GLY A CA 1
ATOM 5264 C C . GLY A 1 708 ? -1.102 -0.439 -6.804 1.00 80.12 708 GLY A C 1
ATOM 5265 O O . GLY A 1 708 ? -0.445 -0.145 -7.806 1.00 80.12 708 GLY A O 1
ATOM 5266 N N . VAL A 1 709 ? -2.311 0.104 -6.608 1.00 81.38 709 VAL A N 1
ATOM 5267 C CA . VAL A 1 709 ? -2.940 1.076 -7.525 1.00 81.38 709 VAL A CA 1
ATOM 5268 C C . VAL A 1 709 ? -3.046 2.449 -6.859 1.00 81.38 709 VAL A C 1
ATOM 5270 O O . VAL A 1 709 ? -3.901 2.651 -5.996 1.00 81.38 709 VAL A O 1
ATOM 5273 N N . LEU A 1 710 ? -2.265 3.434 -7.316 1.00 84.12 710 LEU A N 1
ATOM 5274 C CA . LEU A 1 710 ? -2.413 4.836 -6.895 1.00 84.12 710 LEU A CA 1
ATOM 5275 C C . LEU A 1 710 ? -3.288 5.591 -7.906 1.00 84.12 710 LEU A C 1
ATOM 5277 O O . LEU A 1 710 ? -2.966 5.640 -9.092 1.00 84.12 710 LEU A O 1
ATOM 5281 N N . ARG A 1 711 ? -4.399 6.195 -7.472 1.00 82.88 711 ARG A N 1
ATOM 5282 C CA . ARG A 1 711 ? -5.250 7.061 -8.311 1.00 82.88 711 ARG A CA 1
ATOM 5283 C C . ARG A 1 711 ? -5.403 8.444 -7.688 1.00 82.88 711 ARG A C 1
ATOM 5285 O O . ARG A 1 711 ? -5.922 8.539 -6.580 1.00 82.88 711 ARG A O 1
ATOM 5292 N N . GLY A 1 712 ? -5.045 9.493 -8.418 1.00 84.25 712 GLY A N 1
ATOM 5293 C CA . GLY A 1 712 ? -5.190 10.870 -7.950 1.00 84.25 712 GLY A CA 1
ATOM 5294 C C . GLY A 1 712 ? -4.734 11.918 -8.937 1.00 84.25 712 GLY A C 1
ATOM 5295 O O . GLY A 1 712 ? -4.001 11.568 -9.837 1.00 84.25 712 GLY A O 1
ATOM 5296 N N . GLU A 1 713 ? -5.088 13.194 -8.781 1.00 82.56 713 GLU A N 1
ATOM 5297 C CA . GLU A 1 713 ? -4.511 14.261 -9.624 1.00 82.56 713 GLU A CA 1
ATOM 5298 C C . GLU A 1 713 ? -2.974 14.264 -9.537 1.00 82.56 713 GLU A C 1
ATOM 5300 O O . GLU A 1 713 ? -2.273 14.418 -10.539 1.00 82.56 713 GLU A O 1
ATOM 5305 N N . ARG A 1 714 ? -2.439 14.013 -8.333 1.00 84.56 714 ARG A N 1
ATOM 5306 C CA . ARG A 1 714 ? -1.010 13.811 -8.067 1.00 84.56 714 ARG A CA 1
ATOM 5307 C C . ARG A 1 714 ? -0.790 12.461 -7.392 1.00 84.56 714 ARG A C 1
ATOM 5309 O O . ARG A 1 714 ? -1.011 12.331 -6.188 1.00 84.56 714 ARG A O 1
ATOM 5316 N N . ALA A 1 715 ? -0.335 11.481 -8.166 1.00 85.69 715 ALA A N 1
ATOM 5317 C CA . ALA A 1 715 ? 0.083 10.175 -7.670 1.00 85.69 715 ALA A CA 1
ATOM 5318 C C . ALA A 1 715 ? 1.616 10.150 -7.579 1.00 85.69 715 ALA A C 1
ATOM 5320 O O . ALA A 1 715 ? 2.295 10.169 -8.608 1.00 85.69 715 ALA A O 1
ATOM 5321 N N . LEU A 1 716 ? 2.149 10.160 -6.356 1.00 84.94 716 LEU A N 1
ATOM 5322 C CA . LEU A 1 716 ? 3.586 10.137 -6.075 1.00 84.94 716 LEU A CA 1
ATOM 5323 C C . LEU A 1 716 ? 3.950 8.832 -5.364 1.00 84.94 716 LEU A C 1
ATOM 5325 O O . LEU A 1 716 ? 3.415 8.539 -4.296 1.00 84.94 716 LEU A O 1
ATOM 5329 N N . TYR A 1 717 ? 4.885 8.078 -5.926 1.00 84.19 717 TYR A N 1
ATOM 5330 C CA . TYR A 1 717 ? 5.523 6.955 -5.245 1.00 84.19 717 TYR A CA 1
ATOM 5331 C C . TYR A 1 717 ? 6.996 7.302 -5.022 1.00 84.19 717 TYR A C 1
ATOM 5333 O O . TYR A 1 717 ? 7.733 7.483 -5.992 1.00 84.19 717 TYR A O 1
ATOM 5341 N N . SER A 1 718 ? 7.410 7.449 -3.761 1.00 84.00 718 SER A N 1
ATOM 5342 C CA . SER A 1 718 ? 8.785 7.785 -3.372 1.00 84.00 718 SER A CA 1
ATOM 5343 C C . SER A 1 718 ? 9.334 6.763 -2.380 1.00 84.00 718 SER A C 1
ATOM 5345 O O . SER A 1 718 ? 8.747 6.609 -1.313 1.00 84.00 718 SER A O 1
ATOM 5347 N N . VAL A 1 719 ? 10.445 6.079 -2.665 1.00 78.50 719 VAL A N 1
ATOM 5348 C CA . VAL A 1 719 ? 10.968 5.081 -1.710 1.00 78.50 719 VAL A CA 1
ATOM 5349 C C . VAL A 1 719 ? 11.723 5.772 -0.571 1.00 78.50 719 VAL A C 1
ATOM 5351 O O . VAL A 1 719 ? 11.303 5.634 0.577 1.00 78.50 719 VAL A O 1
ATOM 5354 N N . LEU A 1 720 ? 12.758 6.576 -0.850 1.00 76.62 720 LEU A N 1
ATOM 5355 C CA . LEU A 1 720 ? 13.530 7.262 0.205 1.00 76.62 720 LEU A CA 1
ATOM 5356 C C . LEU A 1 720 ? 13.931 8.695 -0.149 1.00 76.62 720 LEU A C 1
ATOM 5358 O O . LEU A 1 720 ? 14.240 9.002 -1.302 1.00 76.62 720 LEU A O 1
ATOM 5362 N N . SER A 1 721 ? 14.053 9.541 0.881 1.00 74.00 721 SER A N 1
ATOM 5363 C CA . SER A 1 721 ? 14.724 10.844 0.763 1.00 74.00 721 SER A CA 1
ATOM 5364 C C . SER A 1 721 ? 16.233 10.830 1.065 1.00 74.00 721 SER A C 1
ATOM 5366 O O . SER A 1 721 ? 16.927 11.803 0.761 1.00 74.00 721 SER A O 1
ATOM 5368 N N . SER A 1 722 ? 16.776 9.750 1.637 1.00 75.75 722 SER A N 1
ATOM 5369 C CA . SER A 1 722 ? 18.228 9.535 1.722 1.00 75.75 722 SER A CA 1
ATOM 5370 C C . SER A 1 722 ? 18.614 8.084 1.427 1.00 75.75 722 SER A C 1
ATOM 5372 O O . SER A 1 722 ? 17.764 7.203 1.509 1.00 75.75 722 SER A O 1
ATOM 5374 N N . ALA A 1 723 ? 19.867 7.837 1.036 1.00 73.88 723 ALA A N 1
ATOM 5375 C CA . ALA A 1 723 ? 20.324 6.552 0.505 1.00 73.88 723 ALA A CA 1
ATOM 5376 C C . ALA A 1 723 ? 20.968 5.613 1.543 1.00 73.88 723 ALA A C 1
ATOM 5378 O O . ALA A 1 723 ? 21.789 6.085 2.335 1.00 73.88 723 ALA A O 1
ATOM 5379 N N . PRO A 1 724 ? 20.643 4.304 1.528 1.00 83.25 724 PRO A N 1
ATOM 5380 C CA . PRO A 1 724 ? 21.271 3.302 2.389 1.00 83.25 724 PRO A CA 1
ATOM 5381 C C . PRO A 1 724 ? 22.660 2.904 1.866 1.00 83.25 724 PRO A C 1
ATOM 5383 O O . PRO A 1 724 ? 23.094 3.389 0.827 1.00 83.25 724 PRO A O 1
ATOM 5386 N N . GLN A 1 725 ? 23.384 2.009 2.546 1.00 82.31 725 GLN A N 1
ATOM 5387 C CA . GLN A 1 725 ? 24.598 1.426 1.947 1.00 82.31 725 GLN A CA 1
ATOM 5388 C C . GLN A 1 725 ? 24.227 0.438 0.833 1.00 82.31 725 GLN A C 1
ATOM 5390 O O . GLN A 1 725 ? 24.795 0.507 -0.260 1.00 82.31 725 GLN A O 1
ATOM 5395 N N . TYR A 1 726 ? 23.219 -0.399 1.094 1.00 84.31 726 TYR A N 1
ATOM 5396 C CA . TYR A 1 726 ? 22.691 -1.397 0.167 1.00 84.31 726 TYR A CA 1
ATOM 5397 C C . TYR A 1 726 ? 21.179 -1.227 0.013 1.00 84.31 726 TYR A C 1
ATOM 5399 O O . TYR A 1 726 ? 20.441 -1.227 1.004 1.00 84.31 726 TYR A O 1
ATOM 5407 N N . LEU A 1 727 ? 20.721 -1.082 -1.230 1.00 86.69 727 LEU A N 1
ATOM 5408 C CA . LEU A 1 727 ? 19.303 -1.036 -1.573 1.00 86.69 727 LEU A CA 1
ATOM 5409 C C . LEU A 1 727 ? 18.977 -2.079 -2.639 1.00 86.69 727 LEU A C 1
ATOM 5411 O O . LEU A 1 727 ? 19.528 -2.029 -3.739 1.00 86.69 727 LEU A O 1
ATOM 5415 N N . GLN A 1 728 ? 18.023 -2.950 -2.327 1.00 87.06 728 GLN A N 1
ATOM 5416 C CA . GLN A 1 728 ? 17.356 -3.813 -3.293 1.00 87.06 728 GLN A CA 1
ATOM 5417 C C . GLN A 1 728 ? 15.878 -3.416 -3.369 1.00 87.06 728 GLN A C 1
ATOM 5419 O O . GLN A 1 728 ? 15.162 -3.462 -2.368 1.00 87.06 728 GLN A O 1
ATOM 5424 N N . VAL A 1 729 ? 15.423 -2.991 -4.546 1.00 83.50 729 VAL A N 1
ATOM 5425 C CA . VAL A 1 729 ? 14.005 -2.716 -4.822 1.00 83.50 729 VAL A CA 1
ATOM 5426 C C . VAL A 1 729 ? 13.515 -3.786 -5.786 1.00 83.50 729 VAL A C 1
ATOM 5428 O O . VAL A 1 729 ? 14.106 -3.930 -6.852 1.00 83.50 729 VAL A O 1
ATOM 5431 N N . GLY A 1 730 ? 12.477 -4.531 -5.412 1.00 83.00 730 GLY A N 1
ATOM 5432 C CA . GLY A 1 730 ? 11.803 -5.500 -6.277 1.00 83.00 730 GLY A CA 1
ATOM 5433 C C . GLY A 1 730 ? 11.144 -4.842 -7.491 1.00 83.00 730 GLY A C 1
ATOM 5434 O O . GLY A 1 730 ? 11.173 -3.620 -7.648 1.00 83.00 730 GLY A O 1
ATOM 5435 N N . GLU A 1 731 ? 10.555 -5.655 -8.357 1.00 80.38 731 GLU A N 1
ATOM 5436 C CA . GLU A 1 731 ? 9.876 -5.245 -9.587 1.00 80.38 731 GLU A CA 1
ATOM 5437 C C . GLU A 1 731 ? 8.650 -4.361 -9.298 1.00 80.38 731 GLU A C 1
ATOM 5439 O O . GLU A 1 731 ? 7.686 -4.807 -8.677 1.00 80.38 731 GLU A O 1
ATOM 5444 N N . PRO A 1 732 ? 8.603 -3.077 -9.701 1.00 75.06 732 PRO A N 1
ATOM 5445 C CA . PRO A 1 732 ? 7.388 -2.300 -9.504 1.00 75.06 732 PRO A CA 1
ATOM 5446 C C . PRO A 1 732 ? 6.292 -2.672 -10.503 1.00 75.06 732 PRO A C 1
ATOM 5448 O O . PRO A 1 732 ? 6.277 -2.150 -11.614 1.00 75.06 732 PRO A O 1
ATOM 5451 N N . GLY A 1 733 ? 5.342 -3.519 -10.086 1.00 74.88 733 GLY A N 1
ATOM 5452 C CA . GLY A 1 733 ? 4.175 -3.972 -10.867 1.00 74.88 733 GLY A CA 1
ATOM 5453 C C . GLY A 1 733 ? 2.919 -3.075 -10.820 1.00 74.88 733 GLY A C 1
ATOM 5454 O O . GLY A 1 733 ? 1.916 -3.352 -11.480 1.00 74.88 733 GLY A O 1
ATOM 5455 N N . GLY A 1 734 ? 2.936 -1.983 -10.055 1.00 80.94 734 GLY A N 1
ATOM 5456 C CA . GLY A 1 734 ? 1.751 -1.181 -9.739 1.00 80.94 734 GLY A CA 1
ATOM 5457 C C . GLY A 1 734 ? 1.206 -0.293 -10.869 1.00 80.94 734 GLY A C 1
ATOM 5458 O O . GLY A 1 734 ? 1.845 -0.020 -11.887 1.00 80.94 734 GLY A O 1
ATOM 5459 N N . VAL A 1 735 ? -0.012 0.230 -10.675 1.00 81.69 735 VAL A N 1
ATOM 5460 C CA . VAL A 1 735 ? -0.674 1.155 -11.617 1.00 81.69 735 VAL A CA 1
ATOM 5461 C C . VAL A 1 735 ? -0.810 2.547 -10.995 1.00 81.69 735 VAL A C 1
ATOM 5463 O O . VAL A 1 735 ? -1.663 2.753 -10.131 1.00 81.69 735 VAL A O 1
ATOM 5466 N N . LEU A 1 736 ? -0.062 3.539 -11.492 1.00 84.56 736 LEU A N 1
ATOM 5467 C CA . LEU A 1 736 ? -0.251 4.948 -11.115 1.00 84.56 736 LEU A CA 1
ATOM 5468 C C . LEU A 1 736 ? -1.153 5.643 -12.146 1.00 84.56 736 LEU A C 1
ATOM 5470 O O . LEU A 1 736 ? -0.846 5.653 -13.337 1.00 84.56 736 LEU A O 1
ATOM 5474 N N . ARG A 1 737 ? -2.270 6.241 -11.720 1.00 83.56 737 ARG A N 1
ATOM 5475 C CA . ARG A 1 737 ? -3.154 7.050 -12.578 1.00 83.56 737 ARG A CA 1
ATOM 5476 C C . ARG A 1 737 ? -3.331 8.450 -12.005 1.00 83.56 737 ARG A C 1
ATOM 5478 O O . ARG A 1 737 ? -3.834 8.574 -10.89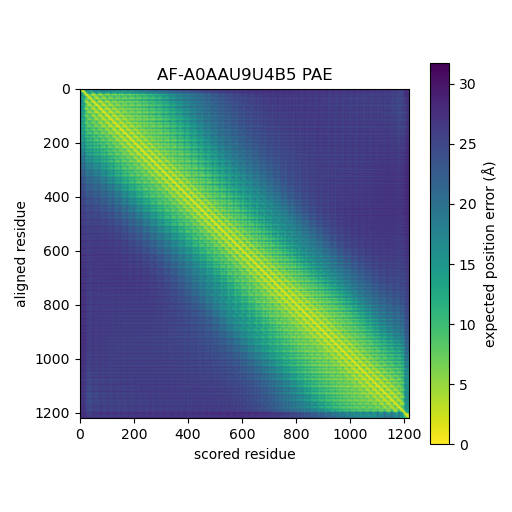2 1.00 83.56 737 ARG A O 1
ATOM 5485 N N . GLY A 1 738 ? -3.011 9.479 -12.779 1.00 84.69 738 GLY A N 1
ATOM 5486 C CA . GLY A 1 738 ? -3.188 10.866 -12.361 1.00 84.69 738 GLY A CA 1
ATOM 5487 C C . GLY A 1 738 ? -2.723 11.889 -13.367 1.00 84.69 738 GLY A C 1
ATOM 5488 O O . GLY A 1 738 ? -1.919 11.535 -14.205 1.00 84.69 738 GLY A O 1
ATOM 5489 N N . GLU A 1 739 ? -3.146 13.151 -13.285 1.00 82.69 739 GLU A N 1
ATOM 5490 C CA . GLU A 1 739 ? -2.595 14.215 -14.150 1.00 82.69 739 GLU A CA 1
ATOM 5491 C C . GLU A 1 739 ? -1.060 14.268 -14.058 1.00 82.69 739 GLU A C 1
ATOM 5493 O O . GLU A 1 739 ? -0.363 14.414 -15.065 1.00 82.69 739 GLU A O 1
ATOM 5498 N N . ARG A 1 740 ? -0.520 14.067 -12.848 1.00 85.12 740 ARG A N 1
ATOM 5499 C CA . ARG A 1 740 ? 0.914 13.907 -12.578 1.00 85.12 740 ARG A CA 1
ATOM 5500 C C . ARG A 1 740 ? 1.169 12.583 -11.864 1.00 85.12 740 ARG A C 1
ATOM 5502 O O . ARG A 1 740 ? 0.979 12.489 -10.651 1.00 85.12 740 ARG A O 1
ATOM 5509 N N . ALA A 1 741 ? 1.622 11.585 -12.615 1.00 85.88 741 ALA A N 1
ATOM 5510 C CA . ALA A 1 741 ? 2.083 10.308 -12.082 1.00 85.88 741 ALA A CA 1
ATOM 5511 C C . ALA A 1 741 ? 3.618 10.316 -12.037 1.00 85.88 741 ALA A C 1
ATOM 5513 O O . ALA A 1 741 ? 4.267 10.302 -13.085 1.00 85.88 741 ALA A O 1
ATOM 5514 N N . LEU A 1 742 ? 4.186 10.377 -10.831 1.00 85.31 742 LEU A N 1
ATOM 5515 C CA . LEU A 1 742 ? 5.632 10.357 -10.609 1.00 85.31 742 LEU A CA 1
ATOM 5516 C C . LEU A 1 742 ? 6.015 9.123 -9.798 1.00 85.31 742 LEU A C 1
ATOM 5518 O O . LEU A 1 742 ? 5.492 8.904 -8.704 1.00 85.31 742 LEU A O 1
ATOM 5522 N N . TYR A 1 743 ? 6.961 8.360 -10.329 1.00 84.88 743 TYR A N 1
ATOM 5523 C CA . TYR A 1 743 ? 7.633 7.283 -9.616 1.00 84.88 743 TYR A CA 1
ATOM 5524 C C . TYR A 1 743 ? 9.100 7.680 -9.429 1.00 84.88 743 TYR A C 1
ATOM 5526 O O . TYR A 1 743 ? 9.812 7.869 -10.417 1.00 84.88 743 TYR A O 1
ATOM 5534 N N . SER A 1 744 ? 9.536 7.861 -8.181 1.00 84.12 744 SER A N 1
ATOM 5535 C CA . SER A 1 744 ? 10.910 8.234 -7.822 1.00 84.12 744 SER A CA 1
ATOM 5536 C C . SER A 1 744 ? 11.489 7.252 -6.807 1.00 84.12 744 SER A C 1
ATOM 5538 O O . SER A 1 744 ? 10.921 7.120 -5.726 1.00 84.12 744 SER A O 1
ATOM 5540 N N . VAL A 1 745 ? 12.608 6.579 -7.090 1.00 78.75 745 VAL A N 1
ATOM 5541 C CA . VAL A 1 745 ? 13.171 5.626 -6.113 1.00 78.75 745 VAL A CA 1
ATOM 5542 C C . VAL A 1 745 ? 13.926 6.373 -5.010 1.00 78.75 745 VAL A C 1
ATOM 5544 O O . VAL A 1 745 ? 13.529 6.265 -3.852 1.00 78.75 745 VAL A O 1
ATOM 5547 N N . LEU A 1 746 ? 14.935 7.196 -5.333 1.00 77.06 746 LEU A N 1
ATOM 5548 C CA . LEU A 1 746 ? 15.700 7.939 -4.313 1.00 77.06 746 LEU A CA 1
ATOM 5549 C C . LEU A 1 746 ? 16.053 9.370 -4.718 1.00 77.06 746 LEU A C 1
ATOM 5551 O O . LEU A 1 746 ? 16.330 9.652 -5.886 1.00 77.06 746 LEU A O 1
ATOM 5555 N N . SER A 1 747 ? 16.172 10.248 -3.714 1.00 74.56 747 SER A N 1
ATOM 5556 C CA . SER A 1 747 ? 16.808 11.563 -3.882 1.00 74.56 747 SER A CA 1
ATOM 5557 C C . SER A 1 747 ? 18.320 11.596 -3.598 1.00 74.56 747 SER A C 1
ATOM 5559 O O . SER A 1 747 ? 18.988 12.569 -3.955 1.00 74.56 747 SER A O 1
ATOM 5561 N N . SER A 1 748 ? 18.894 10.557 -2.982 1.00 75.75 748 SER A N 1
ATOM 5562 C CA . SER A 1 748 ? 20.351 10.382 -2.904 1.00 75.75 748 SER A CA 1
ATOM 5563 C C . SER A 1 748 ? 20.775 8.932 -3.148 1.00 75.75 748 SER A C 1
ATOM 5565 O O . SER A 1 748 ? 19.952 8.031 -3.023 1.00 75.75 748 SER A O 1
ATOM 5567 N N . ALA A 1 749 ? 22.031 8.706 -3.543 1.00 74.00 749 ALA A N 1
ATOM 5568 C CA . ALA A 1 749 ? 22.518 7.418 -4.036 1.00 74.00 749 ALA A CA 1
ATOM 5569 C C . ALA A 1 749 ? 23.198 6.527 -2.979 1.00 74.00 749 ALA A C 1
ATOM 5571 O O . ALA A 1 749 ? 24.022 7.039 -2.216 1.00 74.00 749 ALA A O 1
ATOM 5572 N N . PRO A 1 750 ? 22.899 5.211 -2.947 1.00 83.69 750 PRO A N 1
ATOM 5573 C CA . PRO A 1 750 ? 23.558 4.249 -2.066 1.00 83.69 750 PRO A CA 1
ATOM 5574 C C . PRO A 1 750 ? 24.947 3.862 -2.595 1.00 83.69 750 PRO A C 1
ATOM 5576 O O . PRO A 1 750 ? 25.356 4.322 -3.655 1.00 83.69 750 PRO A O 1
ATOM 5579 N N . GLN A 1 751 ? 25.699 3.005 -1.897 1.00 82.75 751 GLN A N 1
ATOM 5580 C CA . GLN A 1 751 ? 26.921 2.431 -2.490 1.00 82.75 751 GLN A CA 1
ATOM 5581 C C . GLN A 1 751 ? 26.562 1.400 -3.568 1.00 82.75 751 GLN A C 1
ATOM 5583 O O . GLN A 1 751 ? 27.113 1.449 -4.670 1.00 82.75 751 GLN A O 1
ATOM 5588 N N . TYR A 1 752 ? 25.583 0.543 -3.265 1.00 84.31 752 TYR A N 1
ATOM 5589 C CA . TYR A 1 752 ? 25.068 -0.495 -4.154 1.00 84.31 752 TYR A CA 1
ATOM 5590 C C . TYR A 1 752 ? 23.551 -0.363 -4.297 1.00 84.31 752 TYR A C 1
ATOM 5592 O O . TYR A 1 752 ? 22.824 -0.344 -3.299 1.00 84.31 752 TYR A O 1
ATOM 5600 N N . LEU A 1 753 ? 23.078 -0.274 -5.539 1.00 86.81 753 LEU A N 1
ATOM 5601 C CA . LEU A 1 753 ? 21.657 -0.269 -5.869 1.00 86.81 753 LEU A CA 1
ATOM 5602 C C . LEU A 1 753 ? 21.345 -1.351 -6.899 1.00 86.81 753 LEU A C 1
ATOM 5604 O O . LEU A 1 753 ? 21.882 -1.320 -8.007 1.00 86.81 753 LEU A O 1
ATOM 5608 N N . GLN A 1 754 ? 20.415 -2.235 -6.550 1.00 87.38 754 GLN A N 1
ATOM 5609 C CA . GLN A 1 754 ? 19.762 -3.143 -7.482 1.00 87.38 754 GLN A CA 1
ATOM 5610 C C . GLN A 1 754 ? 18.273 -2.787 -7.554 1.00 87.38 754 GLN A C 1
ATOM 5612 O O . GLN A 1 754 ? 17.567 -2.821 -6.545 1.00 87.38 754 GLN A O 1
ATOM 5617 N N . VAL A 1 755 ? 17.799 -2.407 -8.739 1.00 83.56 755 VAL A N 1
ATOM 5618 C CA . VAL A 1 755 ? 16.372 -2.175 -9.010 1.00 83.56 755 VAL A CA 1
ATOM 5619 C C . VAL A 1 755 ? 15.899 -3.287 -9.932 1.00 83.56 755 VAL A C 1
ATOM 5621 O O . VAL A 1 755 ? 16.483 -3.455 -10.999 1.00 83.56 755 VAL A O 1
ATOM 5624 N N . GLY A 1 756 ? 14.880 -4.042 -9.522 1.00 82.94 756 GLY A N 1
ATOM 5625 C CA . GLY A 1 756 ? 14.222 -5.056 -10.347 1.00 82.94 756 GLY A CA 1
ATOM 5626 C C . GLY A 1 756 ? 13.544 -4.459 -11.581 1.00 82.94 756 GLY A C 1
ATOM 5627 O O . GLY A 1 756 ? 13.553 -3.244 -11.788 1.00 82.94 756 GLY A O 1
ATOM 5628 N N . GLU A 1 757 ? 12.960 -5.315 -12.409 1.00 80.56 757 GLU A N 1
ATOM 5629 C CA . GLU A 1 757 ? 12.264 -4.966 -13.648 1.00 80.56 757 GLU A CA 1
ATOM 5630 C C . GLU A 1 757 ? 11.018 -4.103 -13.378 1.00 80.56 757 GLU A C 1
ATOM 5632 O O . GLU A 1 757 ? 10.067 -4.556 -12.741 1.00 80.56 757 GLU A O 1
ATOM 5637 N N . PRO A 1 758 ? 10.941 -2.831 -13.814 1.00 75.06 758 PRO A N 1
ATOM 5638 C CA . PRO A 1 758 ? 9.711 -2.075 -13.626 1.00 75.06 758 PRO A CA 1
ATOM 5639 C C . PRO A 1 758 ? 8.618 -2.491 -14.610 1.00 75.06 758 PRO A C 1
ATOM 5641 O O . PRO A 1 758 ? 8.591 -1.999 -15.735 1.00 75.06 758 PRO A O 1
ATOM 5644 N N . GLY A 1 759 ? 7.681 -3.340 -14.167 1.00 75.19 759 GLY A N 1
ATOM 5645 C CA . GLY A 1 759 ? 6.518 -3.829 -14.933 1.00 75.19 759 GLY A CA 1
ATOM 5646 C C . GLY A 1 759 ? 5.246 -2.957 -14.889 1.00 75.19 759 GLY A C 1
ATOM 5647 O O . GLY A 1 759 ? 4.246 -3.260 -15.543 1.00 75.19 759 GLY A O 1
ATOM 5648 N N . GLY A 1 760 ? 5.246 -1.858 -14.133 1.00 81.38 760 GLY A N 1
ATOM 5649 C CA . GLY A 1 760 ? 4.049 -1.071 -13.824 1.00 81.38 760 GLY A CA 1
ATOM 5650 C C . GLY A 1 760 ? 3.468 -0.231 -14.972 1.00 81.38 760 GLY A C 1
ATOM 5651 O O . GLY A 1 760 ? 4.083 0.019 -16.012 1.00 81.38 760 GLY A O 1
ATOM 5652 N N . VAL A 1 761 ? 2.246 0.277 -14.772 1.00 82.44 761 VAL A N 1
ATOM 5653 C CA . VAL A 1 761 ? 1.545 1.151 -15.734 1.00 82.44 761 VAL A CA 1
ATOM 5654 C C . VAL A 1 761 ? 1.378 2.558 -15.159 1.00 82.44 761 VAL A C 1
ATOM 5656 O O . VAL A 1 761 ? 0.533 2.771 -14.288 1.00 82.44 761 VAL A O 1
ATOM 5659 N N . LEU A 1 762 ? 2.089 3.553 -15.701 1.00 84.88 762 LEU A N 1
ATOM 5660 C CA . LEU A 1 762 ? 1.865 4.969 -15.370 1.00 84.88 762 LEU A CA 1
ATOM 5661 C C . LEU A 1 762 ? 0.935 5.606 -16.412 1.00 84.88 762 LEU A C 1
ATOM 5663 O O . LEU A 1 762 ? 1.222 5.575 -17.608 1.00 84.88 762 LEU A O 1
ATOM 5667 N N . ARG A 1 763 ? -0.187 6.199 -15.992 1.00 84.06 763 ARG A N 1
ATOM 5668 C CA . ARG A 1 763 ? -1.106 6.952 -16.866 1.00 84.06 763 ARG A CA 1
ATOM 5669 C C . ARG A 1 763 ? -1.321 8.364 -16.337 1.00 84.06 763 ARG A C 1
ATOM 5671 O O . ARG A 1 763 ? -1.816 8.509 -15.224 1.00 84.06 763 ARG A O 1
ATOM 5678 N N . GLY A 1 764 ? -1.041 9.378 -17.146 1.00 85.06 764 GLY A N 1
ATOM 5679 C CA . GLY A 1 764 ? -1.241 10.774 -16.762 1.00 85.06 764 GLY A CA 1
ATOM 5680 C C . GLY A 1 764 ? -0.862 11.775 -17.826 1.00 85.06 764 GLY A C 1
ATOM 5681 O O . GLY A 1 764 ? -0.130 11.402 -18.719 1.00 85.06 764 GLY A O 1
ATOM 5682 N N . GLU A 1 765 ? -1.274 13.040 -17.742 1.00 82.62 765 GLU A N 1
ATOM 5683 C CA . GLU A 1 765 ? -0.761 14.077 -18.661 1.00 82.62 765 GLU A CA 1
ATOM 5684 C C . GLU A 1 765 ? 0.775 14.153 -18.602 1.00 82.62 765 GLU A C 1
ATOM 5686 O O . GLU A 1 765 ? 1.455 14.262 -19.624 1.00 82.62 765 GLU A O 1
ATOM 5691 N N . ARG A 1 766 ? 1.336 14.011 -17.393 1.00 85.19 766 ARG A N 1
ATOM 5692 C CA . ARG A 1 766 ? 2.775 13.884 -17.137 1.00 85.19 766 ARG A CA 1
ATOM 5693 C C . ARG A 1 766 ? 3.053 12.588 -16.383 1.00 85.19 766 ARG A C 1
ATOM 5695 O O . ARG A 1 766 ? 2.857 12.524 -15.170 1.00 85.19 766 ARG A O 1
ATOM 5702 N N . ALA A 1 767 ? 3.527 11.579 -17.105 1.00 86.38 767 ALA A N 1
ATOM 5703 C CA . ALA A 1 767 ? 4.005 10.324 -16.539 1.00 86.38 767 ALA A CA 1
ATOM 5704 C C . ALA A 1 767 ? 5.536 10.346 -16.541 1.00 86.38 767 ALA A C 1
ATOM 5706 O O . ALA A 1 767 ? 6.147 10.329 -17.611 1.00 86.38 767 ALA A O 1
ATOM 5707 N N . LEU A 1 768 ? 6.150 10.429 -15.361 1.00 85.56 768 LEU A N 1
ATOM 5708 C CA . LEU A 1 768 ? 7.604 10.475 -15.226 1.00 85.56 768 LEU A CA 1
ATOM 5709 C C . LEU A 1 768 ? 8.077 9.381 -14.270 1.00 85.56 768 LEU A C 1
ATOM 5711 O O . LEU A 1 768 ? 7.624 9.282 -13.131 1.00 85.56 768 LEU A O 1
ATOM 5715 N N . TYR A 1 769 ? 8.990 8.560 -14.775 1.00 85.12 769 TYR A N 1
ATOM 5716 C CA . TYR A 1 769 ? 9.684 7.525 -14.024 1.00 85.12 769 TYR A CA 1
ATOM 5717 C C . TYR A 1 769 ? 11.150 7.944 -13.872 1.00 85.12 769 TYR A C 1
ATOM 5719 O O . TYR A 1 769 ? 11.853 8.088 -14.874 1.00 85.12 769 TYR A O 1
ATOM 5727 N N . SER A 1 770 ? 11.589 8.194 -12.637 1.00 84.88 770 SER A N 1
ATOM 5728 C CA . SER A 1 770 ? 12.963 8.581 -12.299 1.00 84.88 770 SER A CA 1
ATOM 5729 C C . SER A 1 770 ? 13.558 7.622 -11.276 1.00 84.88 770 SER A C 1
ATOM 5731 O O . SER A 1 770 ? 12.974 7.465 -10.207 1.00 84.88 770 SER A O 1
ATOM 5733 N N . VAL A 1 771 ? 14.711 7.004 -11.539 1.00 79.56 771 VAL A N 1
ATOM 5734 C CA . VAL A 1 771 ? 15.312 6.098 -10.544 1.00 79.56 771 VAL A CA 1
ATOM 5735 C C . VAL A 1 771 ? 16.061 6.901 -9.480 1.00 79.56 771 VAL A C 1
ATOM 5737 O O . VAL A 1 771 ? 15.685 6.820 -8.313 1.00 79.56 771 VAL A O 1
ATOM 5740 N N . LEU A 1 772 ? 17.039 7.742 -9.847 1.00 77.69 772 LEU A N 1
ATOM 5741 C CA . LEU A 1 772 ? 17.805 8.533 -8.867 1.00 77.69 772 LEU A CA 1
ATOM 5742 C C . LEU A 1 772 ? 18.111 9.961 -9.316 1.00 77.69 772 LEU A C 1
ATOM 5744 O O . LEU A 1 772 ? 18.372 10.215 -10.495 1.00 77.69 772 LEU A O 1
ATOM 5748 N N . SER A 1 773 ? 18.210 10.872 -8.340 1.00 75.50 773 SER A N 1
ATOM 5749 C CA . SER A 1 773 ? 18.811 12.197 -8.552 1.00 75.50 773 SER A CA 1
ATOM 5750 C C . SER A 1 773 ? 20.322 12.279 -8.278 1.00 75.50 773 SER A C 1
ATOM 5752 O O . SER A 1 773 ? 20.963 13.256 -8.670 1.00 75.50 773 SER A O 1
ATOM 5754 N N . SER A 1 774 ? 20.927 11.276 -7.630 1.00 76.06 774 SER A N 1
ATOM 5755 C CA . SER A 1 774 ? 22.388 11.140 -7.556 1.00 76.06 774 SER A CA 1
ATOM 5756 C C . SER A 1 774 ? 22.847 9.694 -7.751 1.00 76.06 774 SER A C 1
ATOM 5758 O O . SER A 1 774 ? 22.047 8.778 -7.590 1.00 76.06 774 SER A O 1
ATOM 5760 N N . ALA A 1 775 ? 24.106 9.484 -8.148 1.00 74.06 775 ALA A N 1
ATOM 5761 C CA . ALA A 1 775 ? 24.608 8.193 -8.620 1.00 74.06 775 ALA A CA 1
ATOM 5762 C C . ALA A 1 775 ? 25.334 7.347 -7.556 1.00 74.06 775 ALA A C 1
ATOM 5764 O O . ALA A 1 775 ? 26.161 7.901 -6.826 1.00 74.06 775 ALA A O 1
ATOM 5765 N N . PRO A 1 776 ? 25.066 6.027 -7.480 1.00 83.88 776 PRO A N 1
ATOM 5766 C CA . PRO A 1 776 ? 25.760 5.108 -6.579 1.00 83.88 776 PRO A CA 1
ATOM 5767 C C . PRO A 1 776 ? 27.152 4.743 -7.114 1.00 83.88 776 PRO A C 1
ATOM 5769 O O . PRO A 1 776 ? 27.536 5.178 -8.195 1.00 83.88 776 PRO A O 1
ATOM 5772 N N . GLN A 1 777 ? 27.934 3.929 -6.398 1.00 82.62 777 GLN A N 1
ATOM 5773 C CA . GLN A 1 777 ? 29.162 3.367 -6.988 1.00 82.62 777 GLN A CA 1
ATOM 5774 C C . GLN A 1 777 ? 28.816 2.294 -8.028 1.00 82.62 777 GLN A C 1
ATOM 5776 O O . GLN A 1 777 ? 29.348 2.325 -9.140 1.00 82.62 777 GLN A O 1
ATOM 5781 N N . TYR A 1 778 ? 27.865 1.420 -7.684 1.00 84.81 778 TYR A N 1
ATOM 5782 C CA . TYR A 1 778 ? 27.371 0.339 -8.531 1.00 84.81 778 TYR A CA 1
ATOM 5783 C C . TYR A 1 778 ? 25.850 0.427 -8.665 1.00 84.81 778 TYR A C 1
ATOM 5785 O O . TYR A 1 778 ? 25.130 0.460 -7.662 1.00 84.81 778 TYR A O 1
ATOM 5793 N N . LEU A 1 779 ? 25.366 0.464 -9.906 1.00 86.81 779 LEU A N 1
ATOM 5794 C CA . LEU A 1 779 ? 23.942 0.423 -10.222 1.00 86.81 779 LEU A CA 1
ATOM 5795 C C . LEU A 1 779 ? 23.648 -0.700 -11.213 1.00 86.81 779 LEU A C 1
ATOM 5797 O O . LEU A 1 779 ? 24.174 -0.694 -12.327 1.00 86.81 779 LEU A O 1
ATOM 5801 N N . GLN A 1 780 ? 22.744 -1.593 -10.824 1.00 87.50 780 GLN A N 1
ATOM 5802 C CA . GLN A 1 780 ? 22.104 -2.549 -11.716 1.00 87.50 780 GLN A CA 1
ATOM 5803 C C . GLN A 1 780 ? 20.607 -2.229 -11.787 1.00 87.50 780 GLN A C 1
ATOM 5805 O O . GLN A 1 780 ? 19.912 -2.242 -10.770 1.00 87.50 780 GLN A O 1
ATOM 5810 N N . VAL A 1 781 ? 20.112 -1.907 -12.980 1.00 83.44 781 VAL A N 1
ATOM 5811 C CA . VAL A 1 781 ? 18.678 -1.720 -13.247 1.00 83.44 781 VAL A CA 1
ATOM 5812 C C . VAL A 1 781 ? 18.227 -2.875 -14.127 1.00 83.44 781 VAL A C 1
ATOM 5814 O O . VAL A 1 781 ? 18.805 -3.062 -15.194 1.00 83.44 781 VAL A O 1
ATOM 5817 N N . GLY A 1 782 ? 17.233 -3.642 -13.681 1.00 83.25 782 GLY A N 1
ATOM 5818 C CA . GLY A 1 782 ? 16.593 -4.698 -14.467 1.00 83.25 782 GLY A CA 1
ATOM 5819 C C . GLY A 1 782 ? 15.889 -4.156 -15.713 1.00 83.25 782 GLY A C 1
ATOM 5820 O O . GLY A 1 782 ? 15.874 -2.949 -15.960 1.00 83.25 782 GLY A O 1
ATOM 5821 N N . GLU A 1 783 ? 15.309 -5.049 -16.504 1.00 81.00 783 GLU A N 1
ATOM 5822 C CA . GLU A 1 783 ? 14.591 -4.750 -17.745 1.00 81.00 783 GLU A CA 1
ATOM 5823 C C . GLU A 1 783 ? 13.334 -3.899 -17.487 1.00 81.00 783 GLU A C 1
ATOM 5825 O O . GLU A 1 783 ? 12.398 -4.348 -16.827 1.00 81.00 783 GLU A O 1
ATOM 5830 N N . PRO A 1 784 ? 13.232 -2.642 -17.961 1.00 75.31 784 PRO A N 1
ATOM 5831 C CA . PRO A 1 784 ? 11.992 -1.900 -17.781 1.00 75.31 784 PRO A CA 1
ATOM 5832 C C . PRO A 1 784 ? 10.897 -2.355 -18.746 1.00 75.31 784 PRO A C 1
ATOM 5834 O O . PRO A 1 784 ? 10.855 -1.895 -19.883 1.00 75.31 784 PRO A O 1
ATOM 5837 N N . GLY A 1 785 ? 9.976 -3.204 -18.271 1.00 76.06 785 GLY A N 1
ATOM 5838 C CA . GLY A 1 785 ? 8.817 -3.736 -19.013 1.00 76.06 785 GLY A CA 1
ATOM 5839 C C . GLY A 1 785 ? 7.527 -2.889 -18.974 1.00 76.06 785 GLY A C 1
ATOM 5840 O O . GLY A 1 785 ? 6.528 -3.224 -19.616 1.00 76.06 785 GLY A O 1
ATOM 5841 N N . GLY A 1 786 ? 7.510 -1.778 -18.237 1.00 81.88 786 GLY A N 1
ATOM 5842 C CA . GLY A 1 786 ? 6.300 -1.011 -17.933 1.00 81.88 786 GLY A CA 1
ATOM 5843 C C . GLY A 1 786 ? 5.683 -0.226 -19.101 1.00 81.88 786 GLY A C 1
ATOM 5844 O O . GLY A 1 786 ? 6.285 0.019 -20.150 1.00 81.88 786 GLY A O 1
ATOM 5845 N N . VAL A 1 787 ? 4.443 0.239 -18.908 1.00 82.56 787 VAL A N 1
ATOM 5846 C CA . VAL A 1 787 ? 3.707 1.061 -19.887 1.00 82.56 787 VAL A CA 1
ATOM 5847 C C . VAL A 1 787 ? 3.516 2.482 -19.355 1.00 82.56 787 VAL A C 1
ATOM 5849 O O . VAL A 1 787 ? 2.678 2.704 -18.480 1.00 82.56 787 VAL A O 1
ATOM 5852 N N . LEU A 1 788 ? 4.200 3.473 -19.938 1.00 85.25 788 LEU A N 1
ATOM 5853 C CA . LEU A 1 788 ? 3.949 4.893 -19.650 1.00 85.25 788 LEU A CA 1
ATOM 5854 C C . LEU A 1 788 ? 2.992 5.474 -20.701 1.00 85.25 788 LEU A C 1
ATOM 5856 O O . LEU A 1 788 ? 3.269 5.416 -21.899 1.00 85.25 788 LEU A O 1
ATOM 5860 N N . ARG A 1 789 ? 1.861 6.051 -20.285 1.00 85.12 789 ARG A N 1
ATOM 5861 C CA . ARG A 1 789 ? 0.921 6.761 -21.172 1.00 85.12 789 ARG A CA 1
ATOM 5862 C C . ARG A 1 789 ? 0.683 8.183 -20.684 1.00 85.12 789 ARG A C 1
ATOM 5864 O O . ARG A 1 789 ? 0.208 8.354 -19.566 1.00 85.12 789 ARG A O 1
ATOM 5871 N N . GLY A 1 790 ? 0.920 9.172 -21.537 1.00 85.38 790 GLY A N 1
ATOM 5872 C CA . GLY A 1 790 ? 0.672 10.571 -21.206 1.00 85.38 790 GLY A CA 1
ATOM 5873 C C . GLY A 1 790 ? 1.051 11.550 -22.289 1.00 85.38 790 GLY A C 1
ATOM 5874 O O . GLY A 1 790 ? 1.821 11.175 -23.149 1.00 85.38 790 GLY A O 1
ATOM 5875 N N . GLU A 1 791 ? 0.592 12.801 -22.254 1.00 82.88 791 GLU A N 1
ATOM 5876 C CA . GLU A 1 791 ? 1.078 13.827 -23.198 1.00 82.88 791 GLU A CA 1
ATOM 5877 C C . GLU A 1 791 ? 2.611 13.944 -23.150 1.00 82.88 791 GLU A C 1
ATOM 5879 O O . GLU A 1 791 ? 3.280 14.050 -24.180 1.00 82.88 791 GLU A O 1
ATOM 5884 N N . ARG A 1 792 ? 3.185 13.841 -21.943 1.00 85.56 792 ARG A N 1
ATOM 5885 C CA . ARG A 1 792 ? 4.630 13.758 -21.698 1.00 85.56 792 ARG A CA 1
ATOM 5886 C C . ARG A 1 792 ? 4.957 12.489 -20.917 1.00 85.56 792 ARG A C 1
ATOM 5888 O O . ARG A 1 792 ? 4.795 12.457 -19.697 1.00 85.56 792 ARG A O 1
ATOM 5895 N N . ALA A 1 793 ? 5.437 11.470 -21.623 1.00 86.44 793 ALA A N 1
ATOM 5896 C CA . ALA A 1 793 ? 5.955 10.239 -21.036 1.00 86.44 793 ALA A CA 1
ATOM 5897 C C . ALA A 1 793 ? 7.488 10.318 -20.996 1.00 86.44 793 ALA A C 1
ATOM 5899 O O . ALA A 1 793 ? 8.138 10.263 -22.042 1.00 86.44 793 ALA A O 1
ATOM 5900 N N . LEU A 1 794 ? 8.049 10.497 -19.799 1.00 85.94 794 LEU A N 1
ATOM 5901 C CA . LEU A 1 794 ? 9.489 10.612 -19.568 1.00 85.94 794 LEU A CA 1
ATOM 5902 C C . LEU A 1 794 ? 9.979 9.422 -18.741 1.00 85.94 794 LEU A C 1
ATOM 5904 O O . LEU A 1 794 ? 9.500 9.199 -17.631 1.00 85.94 794 LEU A O 1
ATOM 5908 N N . TYR A 1 795 ? 10.956 8.690 -19.261 1.00 85.38 795 TYR A N 1
ATOM 5909 C CA . TYR A 1 795 ? 11.690 7.681 -18.505 1.00 85.38 795 TYR A CA 1
ATOM 5910 C C . TYR A 1 795 ? 13.143 8.141 -18.375 1.00 85.38 795 TYR A C 1
ATOM 5912 O O . TYR A 1 795 ? 13.834 8.278 -19.385 1.00 85.38 795 TYR A O 1
ATOM 5920 N N . SER A 1 796 ? 13.589 8.431 -17.151 1.00 84.81 796 SER A N 1
ATOM 5921 C CA . SER A 1 796 ? 14.951 8.883 -16.847 1.00 84.81 796 SER A CA 1
ATOM 5922 C C . SER A 1 796 ? 15.594 7.989 -15.791 1.00 84.81 796 SER A C 1
ATOM 5924 O O . SER A 1 796 ? 15.062 7.904 -14.689 1.00 84.81 796 SER A O 1
ATOM 5926 N N . VAL A 1 797 ? 16.731 7.343 -16.066 1.00 79.56 797 VAL A N 1
ATOM 5927 C CA . VAL A 1 797 ? 17.362 6.486 -15.042 1.00 79.56 797 VAL A CA 1
ATOM 5928 C C . VAL A 1 797 ? 18.100 7.344 -14.012 1.00 79.56 797 VAL A C 1
ATOM 5930 O O . VAL A 1 797 ? 17.733 7.297 -12.840 1.00 79.56 797 VAL A O 1
ATOM 5933 N N . LEU A 1 798 ? 19.060 8.188 -14.417 1.00 77.56 798 LEU A N 1
ATOM 5934 C CA . LEU A 1 798 ? 19.821 9.024 -13.471 1.00 77.56 798 LEU A CA 1
ATOM 5935 C C . LEU A 1 798 ? 20.083 10.446 -13.967 1.00 77.56 798 LEU A C 1
ATOM 5937 O O . LEU A 1 798 ? 20.332 10.669 -15.154 1.00 77.56 798 LEU A O 1
ATOM 5941 N N . SER A 1 799 ? 20.160 11.389 -13.021 1.00 75.50 799 SER A N 1
ATOM 5942 C CA . SER A 1 799 ? 20.723 12.722 -13.279 1.00 75.50 799 SER A CA 1
ATOM 5943 C C . SER A 1 799 ? 22.236 12.846 -13.032 1.00 75.50 799 SER A C 1
ATOM 5945 O O . SER A 1 799 ? 22.847 13.826 -13.461 1.00 75.50 799 SER A O 1
ATOM 5947 N N . SER A 1 800 ? 22.872 11.873 -12.370 1.00 75.88 800 SER A N 1
ATOM 5948 C CA . SER A 1 800 ? 24.336 11.770 -12.318 1.00 75.88 800 SER A CA 1
ATOM 5949 C C . SER A 1 800 ? 24.824 10.328 -12.468 1.00 75.88 800 SER A C 1
ATOM 5951 O O . SER A 1 800 ? 24.060 9.398 -12.230 1.00 75.88 800 SER A O 1
ATOM 5953 N N . ALA A 1 801 ? 26.069 10.136 -12.909 1.00 74.50 801 ALA A N 1
ATOM 5954 C CA . ALA A 1 801 ? 26.608 8.838 -13.313 1.00 74.50 801 ALA A CA 1
ATOM 5955 C C . ALA A 1 801 ? 27.353 8.067 -12.207 1.00 74.50 801 ALA A C 1
ATOM 5957 O O . ALA A 1 801 ? 28.162 8.678 -11.503 1.00 74.50 801 ALA A O 1
ATOM 5958 N N . PRO A 1 802 ? 27.127 6.743 -12.074 1.00 84.12 802 PRO A N 1
ATOM 5959 C CA . PRO A 1 802 ? 27.856 5.882 -11.145 1.00 84.12 802 PRO A CA 1
ATOM 5960 C C . PRO A 1 802 ? 29.252 5.536 -11.684 1.00 84.12 802 PRO A C 1
ATOM 5962 O O . PRO A 1 802 ? 29.608 5.943 -12.785 1.00 84.12 802 PRO A O 1
ATOM 5965 N N . GLN A 1 803 ? 30.067 4.772 -10.952 1.00 82.62 803 GLN A N 1
ATOM 5966 C CA . GLN A 1 803 ? 31.308 4.234 -11.538 1.00 82.62 803 GLN A CA 1
ATOM 5967 C C . GLN A 1 803 ? 30.993 3.114 -12.538 1.00 82.62 803 GLN A C 1
ATOM 5969 O O . GLN A 1 803 ? 31.518 3.124 -13.654 1.00 82.62 803 GLN A O 1
ATOM 5974 N N . TYR A 1 804 ? 30.076 2.221 -12.156 1.00 85.06 804 TYR A N 1
ATOM 5975 C CA . TYR A 1 804 ? 29.611 1.096 -12.962 1.00 85.06 804 TYR A CA 1
ATOM 5976 C C . TYR A 1 804 ? 28.089 1.134 -13.089 1.00 85.06 804 TYR A C 1
ATOM 5978 O O . TYR A 1 804 ? 27.374 1.178 -12.082 1.00 85.06 804 TYR A O 1
ATOM 5986 N N . LEU A 1 805 ? 27.595 1.117 -14.326 1.00 86.94 805 LEU A N 1
ATOM 5987 C CA . LEU A 1 805 ? 26.172 1.030 -14.630 1.00 86.94 805 LEU A CA 1
ATOM 5988 C C . LEU A 1 805 ? 25.897 -0.132 -15.580 1.00 86.94 805 LEU A C 1
ATOM 5990 O O . LEU A 1 805 ? 26.413 -0.150 -16.698 1.00 86.94 805 LEU A O 1
ATOM 5994 N N . GLN A 1 806 ? 25.018 -1.033 -15.153 1.00 87.81 806 GLN A N 1
ATOM 5995 C CA . GLN A 1 806 ? 24.393 -2.032 -16.008 1.00 87.81 806 GLN A CA 1
ATOM 5996 C C . GLN A 1 806 ? 22.888 -1.757 -16.070 1.00 87.81 806 GLN A C 1
ATOM 5998 O O . GLN A 1 806 ? 22.204 -1.758 -15.045 1.00 87.81 806 GLN A O 1
ATOM 6003 N N . VAL A 1 807 ? 22.372 -1.484 -17.266 1.00 83.94 807 VAL A N 1
ATOM 6004 C CA . VAL A 1 807 ? 20.931 -1.343 -17.522 1.00 83.94 807 VAL A CA 1
ATOM 6005 C C . VAL A 1 807 ? 20.501 -2.535 -18.363 1.00 83.94 807 VAL A C 1
ATOM 6007 O O . VAL A 1 807 ? 21.073 -2.739 -19.431 1.00 83.94 807 VAL A O 1
ATOM 6010 N N . GLY A 1 808 ? 19.529 -3.313 -17.885 1.00 83.81 808 GLY A N 1
ATOM 6011 C CA . GLY A 1 808 ? 18.910 -4.408 -18.634 1.00 83.81 808 GLY A CA 1
ATOM 6012 C C . GLY A 1 808 ? 18.183 -3.923 -19.890 1.00 83.81 808 GLY A C 1
ATOM 6013 O O . GLY A 1 808 ? 18.146 -2.726 -20.180 1.00 83.81 808 GLY A O 1
ATOM 6014 N N . GLU A 1 809 ? 17.607 -4.853 -20.641 1.00 81.50 809 GLU A N 1
ATOM 6015 C CA . GLU A 1 809 ? 16.872 -4.607 -21.884 1.00 81.50 809 GLU A CA 1
ATOM 6016 C C . GLU A 1 809 ? 15.596 -3.782 -21.636 1.00 81.50 809 GLU A C 1
ATOM 6018 O O . GLU A 1 809 ? 14.678 -4.237 -20.953 1.00 81.50 809 GLU A O 1
ATOM 6023 N N . PRO A 1 810 ? 15.457 -2.540 -22.140 1.00 76.31 810 PRO A N 1
ATOM 6024 C CA . PRO A 1 810 ? 14.203 -1.821 -21.961 1.00 76.31 810 PRO A CA 1
ATOM 6025 C C . PRO A 1 810 ? 13.105 -2.326 -22.899 1.00 76.31 810 PRO A C 1
ATOM 6027 O O . PRO A 1 810 ? 13.038 -1.899 -24.049 1.00 76.31 810 PRO A O 1
ATOM 6030 N N . GLY A 1 811 ? 12.209 -3.180 -22.390 1.00 77.12 811 GLY A N 1
ATOM 6031 C CA . GLY A 1 811 ? 11.050 -3.753 -23.101 1.00 77.12 811 GLY A CA 1
ATOM 6032 C C . GLY A 1 811 ? 9.746 -2.927 -23.073 1.00 77.12 811 GLY A C 1
ATOM 6033 O O . GLY A 1 811 ? 8.745 -3.301 -23.687 1.00 77.12 811 GLY A O 1
ATOM 6034 N N . GLY A 1 812 ? 9.722 -1.791 -22.375 1.00 82.38 812 GLY A N 1
ATOM 6035 C CA . GLY A 1 812 ? 8.504 -1.033 -22.079 1.00 82.38 812 GLY A CA 1
ATOM 6036 C C . GLY A 1 812 ? 7.853 -0.305 -23.264 1.00 82.38 812 GLY A C 1
ATOM 6037 O O . GLY A 1 812 ? 8.434 -0.081 -24.329 1.00 82.38 812 GLY A O 1
ATOM 6038 N N . VAL A 1 813 ? 6.604 0.134 -23.070 1.00 83.50 813 VAL A N 1
ATOM 6039 C CA . VAL A 1 813 ? 5.834 0.901 -24.068 1.00 83.50 813 VAL A CA 1
ATOM 6040 C C . VAL A 1 813 ? 5.607 2.331 -23.580 1.00 83.50 813 VAL A C 1
ATOM 6042 O O . VAL A 1 813 ? 4.771 2.557 -22.703 1.00 83.50 813 VAL A O 1
ATOM 6045 N N . LEU A 1 814 ? 6.257 3.321 -24.202 1.00 85.56 814 LEU A N 1
ATOM 6046 C CA . LEU A 1 814 ? 5.970 4.742 -23.955 1.00 85.56 814 LEU A CA 1
ATOM 6047 C C . LEU A 1 814 ? 4.990 5.266 -25.015 1.00 85.56 814 LEU A C 1
ATOM 6049 O O . LEU A 1 814 ? 5.258 5.179 -26.213 1.00 85.56 814 LEU A O 1
ATOM 6053 N N . ARG A 1 815 ? 3.846 5.824 -24.606 1.00 84.94 815 ARG A N 1
ATOM 6054 C CA . ARG A 1 815 ? 2.879 6.478 -25.506 1.00 84.94 815 ARG A CA 1
ATOM 6055 C C . ARG A 1 815 ? 2.606 7.909 -25.060 1.00 84.94 815 ARG A C 1
ATOM 6057 O O . ARG A 1 815 ? 2.125 8.100 -23.948 1.00 84.94 815 ARG A O 1
ATOM 6064 N N . GLY A 1 816 ? 2.823 8.880 -25.938 1.00 85.56 816 GLY A N 1
ATOM 6065 C CA . GLY A 1 816 ? 2.550 10.283 -25.641 1.00 85.56 816 GLY A CA 1
ATOM 6066 C C . GLY A 1 816 ? 2.862 11.236 -26.769 1.00 85.56 816 GLY A C 1
ATOM 6067 O O . GLY A 1 816 ? 3.591 10.846 -27.657 1.00 85.56 816 GLY A O 1
ATOM 6068 N N . GLU A 1 817 ? 2.391 12.483 -26.747 1.00 82.75 817 GLU A N 1
ATOM 6069 C CA . GLU A 1 817 ? 2.836 13.488 -27.734 1.00 82.75 817 GLU A CA 1
ATOM 6070 C C . GLU A 1 817 ? 4.366 13.637 -27.715 1.00 82.75 817 GLU A C 1
ATOM 6072 O O . GLU A 1 817 ? 5.020 13.721 -28.757 1.00 82.75 817 GLU A O 1
ATOM 6077 N N . ARG A 1 818 ? 4.957 13.590 -26.514 1.00 85.69 818 ARG A N 1
ATOM 6078 C CA . ARG A 1 818 ? 6.405 13.549 -26.283 1.00 85.69 818 ARG A CA 1
ATOM 6079 C C . ARG A 1 818 ? 6.763 12.315 -25.463 1.00 85.69 818 ARG A C 1
ATOM 6081 O O . ARG A 1 818 ? 6.592 12.312 -24.243 1.00 85.69 818 ARG A O 1
ATOM 6088 N N . ALA A 1 819 ? 7.277 11.291 -26.134 1.00 87.06 819 ALA A N 1
ATOM 6089 C CA . ALA A 1 819 ? 7.823 10.095 -25.504 1.00 87.06 819 ALA A CA 1
ATOM 6090 C C . ALA A 1 819 ? 9.352 10.193 -25.519 1.00 87.06 819 ALA A C 1
ATOM 6092 O O . ALA A 1 819 ? 9.957 10.124 -26.590 1.00 87.06 819 ALA A O 1
ATOM 6093 N N . LEU A 1 820 ? 9.965 10.391 -24.351 1.00 86.50 820 LEU A N 1
ATOM 6094 C CA . LEU A 1 820 ? 11.417 10.502 -24.217 1.00 86.50 820 LEU A CA 1
ATOM 6095 C C . LEU A 1 820 ? 11.934 9.447 -23.245 1.00 86.50 820 LEU A C 1
ATOM 6097 O O . LEU A 1 820 ? 11.485 9.362 -22.101 1.00 86.50 820 LEU A O 1
ATOM 6101 N N . TYR A 1 821 ? 12.894 8.668 -23.724 1.00 86.00 821 TYR A N 1
ATOM 6102 C CA . TYR A 1 821 ? 13.653 7.714 -22.934 1.00 86.00 821 TYR A CA 1
ATOM 6103 C C . TYR A 1 821 ? 15.099 8.210 -22.850 1.00 86.00 821 TYR A C 1
ATOM 6105 O O . TYR A 1 821 ? 15.774 8.312 -23.876 1.00 86.00 821 TYR A O 1
ATOM 6113 N N . SER A 1 822 ? 15.552 8.565 -21.647 1.00 85.38 822 SER A N 1
ATOM 6114 C CA . SER A 1 822 ? 16.918 9.022 -21.372 1.00 85.38 822 SER A CA 1
ATOM 6115 C C . SER A 1 822 ? 17.575 8.154 -20.308 1.00 85.38 822 SER A C 1
ATOM 6117 O O . SER A 1 822 ? 17.038 8.057 -19.207 1.00 85.38 822 SER A O 1
ATOM 6119 N N . VAL A 1 823 ? 18.737 7.556 -20.579 1.00 80.00 823 VAL A N 1
ATOM 6120 C CA . VAL A 1 823 ? 19.414 6.748 -19.550 1.00 80.00 823 VAL A CA 1
ATOM 6121 C C . VAL A 1 823 ? 20.143 7.660 -18.562 1.00 80.00 823 VAL A C 1
ATOM 6123 O O . VAL A 1 823 ? 19.793 7.641 -17.384 1.00 80.00 823 VAL A O 1
ATOM 6126 N N . LEU A 1 824 ? 21.068 8.522 -19.008 1.00 77.56 824 LEU A N 1
ATOM 6127 C CA . LEU A 1 824 ? 21.813 9.414 -18.100 1.00 77.56 824 LEU A CA 1
ATOM 6128 C C . LEU A 1 824 ? 22.029 10.826 -18.644 1.00 77.56 824 LEU A C 1
ATOM 6130 O O . LEU A 1 824 ? 22.248 11.020 -19.842 1.00 77.56 824 LEU A O 1
ATOM 6134 N N . SER A 1 825 ? 22.103 11.798 -17.728 1.00 75.75 825 SER A N 1
ATOM 6135 C CA . SER A 1 825 ? 22.626 13.138 -18.033 1.00 75.75 825 SER A CA 1
ATOM 6136 C C . SER A 1 825 ? 24.135 13.320 -17.791 1.00 75.75 825 SER A C 1
ATOM 6138 O O . SER A 1 825 ? 24.712 14.316 -18.233 1.00 75.75 825 SER A O 1
ATOM 6140 N N . SER A 1 826 ? 24.808 12.384 -17.113 1.00 75.94 826 SER A N 1
ATOM 6141 C CA . SER A 1 826 ? 26.276 12.335 -17.055 1.00 75.94 826 SER A CA 1
ATOM 6142 C C . SER A 1 826 ? 26.808 10.904 -17.163 1.00 75.94 826 SER A C 1
ATOM 6144 O O . SER A 1 826 ? 26.047 9.962 -16.970 1.00 75.94 826 SER A O 1
ATOM 6146 N N . ALA A 1 827 ? 28.083 10.732 -17.522 1.00 74.81 827 ALA A N 1
ATOM 6147 C CA . ALA A 1 827 ? 28.639 9.443 -17.935 1.00 74.81 827 ALA A CA 1
ATOM 6148 C C . ALA A 1 827 ? 29.417 8.688 -16.844 1.00 74.81 827 ALA A C 1
ATOM 6150 O O . ALA A 1 827 ? 30.226 9.318 -16.155 1.00 74.81 827 ALA A O 1
ATOM 6151 N N . PRO A 1 828 ? 29.213 7.364 -16.696 1.00 84.50 828 PRO A N 1
ATOM 6152 C CA . PRO A 1 828 ? 29.966 6.531 -15.760 1.00 84.50 828 PRO A CA 1
ATOM 6153 C C . PRO A 1 828 ? 31.364 6.206 -16.303 1.00 84.50 828 PRO A C 1
ATOM 6155 O O . PRO A 1 828 ? 31.706 6.598 -17.413 1.00 84.50 828 PRO A O 1
ATOM 6158 N N . GLN A 1 829 ? 32.197 5.476 -15.557 1.00 82.38 829 GLN A N 1
ATOM 6159 C CA . GLN A 1 829 ? 33.441 4.942 -16.138 1.00 82.38 829 GLN A CA 1
ATOM 6160 C C . GLN A 1 829 ? 33.134 3.786 -17.097 1.00 82.38 829 GLN A C 1
ATOM 6162 O O . GLN A 1 829 ? 33.647 3.769 -18.219 1.00 82.38 829 GLN A O 1
ATOM 6167 N N . TYR A 1 830 ? 32.235 2.893 -16.675 1.00 85.06 830 TYR A N 1
ATOM 6168 C CA . TYR A 1 830 ? 31.780 1.735 -17.439 1.00 85.06 830 TYR A CA 1
ATOM 6169 C C . TYR A 1 830 ? 30.256 1.748 -17.553 1.00 85.06 830 TYR A C 1
ATOM 6171 O O . TYR A 1 830 ? 29.549 1.816 -16.542 1.00 85.06 830 TYR A O 1
ATOM 6179 N N . LEU A 1 831 ? 29.754 1.679 -18.785 1.00 87.00 831 LEU A N 1
ATOM 6180 C CA . LEU A 1 831 ? 28.331 1.552 -19.073 1.00 87.00 831 LEU A CA 1
ATOM 6181 C C . LEU A 1 831 ? 28.076 0.354 -19.983 1.00 87.00 831 LEU A C 1
ATOM 6183 O O . LEU A 1 831 ? 28.583 0.313 -21.104 1.00 87.00 831 LEU A O 1
ATOM 6187 N N . GLN A 1 832 ? 27.222 -0.552 -19.519 1.00 87.88 832 GLN A N 1
ATOM 6188 C CA . GLN A 1 832 ? 26.611 -1.589 -20.337 1.00 87.88 832 GLN A CA 1
ATOM 6189 C C . GLN A 1 832 ? 25.099 -1.348 -20.389 1.00 87.88 832 GLN A C 1
ATOM 6191 O O . GLN A 1 832 ? 24.428 -1.335 -19.356 1.00 87.88 832 GLN A O 1
ATOM 6196 N N . VAL A 1 833 ? 24.563 -1.122 -21.586 1.00 83.88 833 VAL A N 1
ATOM 6197 C CA . VAL A 1 833 ? 23.117 -1.025 -21.829 1.00 83.88 833 VAL A CA 1
ATOM 6198 C C . VAL A 1 833 ? 22.711 -2.251 -22.633 1.00 83.88 833 VAL A C 1
ATOM 6200 O O . VAL A 1 833 ? 23.285 -2.472 -23.697 1.00 83.88 833 VAL A O 1
ATOM 6203 N N . GLY A 1 834 ? 21.760 -3.038 -22.129 1.00 83.88 834 GLY A N 1
ATOM 6204 C CA . GLY A 1 834 ? 21.166 -4.169 -22.843 1.00 83.88 834 GLY A CA 1
ATOM 6205 C C . GLY A 1 834 ? 20.419 -3.740 -24.108 1.00 83.88 834 GLY A C 1
ATOM 6206 O O . GLY A 1 834 ? 20.351 -2.554 -24.434 1.00 83.88 834 GLY A O 1
ATOM 6207 N N . GLU A 1 835 ? 19.859 -4.705 -24.826 1.00 81.38 835 GLU A N 1
ATOM 6208 C CA . GLU A 1 835 ? 19.100 -4.512 -26.062 1.00 81.38 835 GLU A CA 1
ATOM 6209 C C . GLU A 1 835 ? 17.809 -3.709 -25.817 1.00 81.38 835 GLU A C 1
ATOM 6211 O O . GLU A 1 835 ? 16.913 -4.162 -25.105 1.00 81.38 835 GLU A O 1
ATOM 6216 N N . PRO A 1 836 ? 17.635 -2.487 -26.359 1.00 75.88 836 PRO A N 1
ATOM 6217 C CA . PRO A 1 836 ? 16.368 -1.792 -26.189 1.00 75.88 836 PRO A CA 1
ATOM 6218 C C . PRO A 1 836 ? 15.271 -2.353 -27.094 1.00 75.88 836 PRO A C 1
ATOM 6220 O O . PRO A 1 836 ? 15.180 -1.969 -28.257 1.00 75.88 836 PRO A O 1
ATOM 6223 N N . GLY A 1 837 ? 14.400 -3.208 -26.544 1.00 76.88 837 GLY A N 1
ATOM 6224 C CA . GLY A 1 837 ? 13.248 -3.830 -27.222 1.00 76.88 837 GLY A CA 1
ATOM 6225 C C . GLY A 1 837 ? 11.922 -3.038 -27.204 1.00 76.88 837 GLY A C 1
ATOM 6226 O O . GLY A 1 837 ? 10.924 -3.453 -27.798 1.00 76.88 837 GLY A O 1
ATOM 6227 N N . GLY A 1 838 ? 11.875 -1.884 -26.536 1.00 82.38 838 GLY A N 1
ATOM 6228 C CA . GLY A 1 838 ? 10.643 -1.145 -26.250 1.00 82.38 838 GLY A CA 1
ATOM 6229 C C . GLY A 1 838 ? 9.964 -0.471 -27.452 1.00 82.38 838 GLY A C 1
ATOM 6230 O O . GLY A 1 838 ? 10.530 -0.270 -28.530 1.00 82.38 838 GLY A O 1
ATOM 6231 N N . VAL A 1 839 ? 8.708 -0.052 -27.260 1.00 83.31 839 VAL A N 1
ATOM 6232 C CA . VAL A 1 839 ? 7.913 0.664 -28.275 1.00 83.31 839 VAL A CA 1
ATOM 6233 C C . VAL A 1 839 ? 7.659 2.103 -27.826 1.00 83.31 839 VAL A C 1
ATOM 6235 O O . VAL A 1 839 ? 6.828 2.335 -26.946 1.00 83.31 839 VAL A O 1
ATOM 6238 N N . LEU A 1 840 ? 8.280 3.089 -28.484 1.00 85.38 840 LEU A N 1
ATOM 6239 C CA . LEU A 1 840 ? 7.961 4.509 -28.276 1.00 85.38 840 LEU A CA 1
ATOM 6240 C C . LEU A 1 840 ? 6.962 4.977 -29.343 1.00 85.38 840 LEU A C 1
ATOM 6242 O O . LEU A 1 840 ? 7.227 4.872 -30.540 1.00 85.38 840 LEU A O 1
ATOM 6246 N N . ARG A 1 841 ? 5.804 5.507 -28.939 1.00 85.12 841 ARG A N 1
ATOM 6247 C CA . ARG A 1 841 ? 4.810 6.110 -29.845 1.00 85.12 841 ARG A CA 1
ATOM 6248 C C . ARG A 1 841 ? 4.514 7.547 -29.440 1.00 85.12 841 ARG A C 1
ATOM 6250 O O . ARG A 1 841 ? 4.037 7.763 -28.330 1.00 85.12 841 ARG A O 1
ATOM 6257 N N . GLY A 1 842 ? 4.707 8.493 -30.349 1.00 85.62 842 GLY A N 1
ATOM 6258 C CA . GLY A 1 842 ? 4.401 9.897 -30.097 1.00 85.62 842 GLY A CA 1
ATOM 6259 C C . GLY A 1 842 ? 4.719 10.823 -31.242 1.00 85.62 842 GLY A C 1
ATOM 6260 O O . GLY A 1 842 ? 5.506 10.438 -32.082 1.00 85.62 842 GLY A O 1
ATOM 6261 N N . GLU A 1 843 ? 4.188 12.045 -31.281 1.00 82.81 843 GLU A N 1
ATOM 6262 C CA . GLU A 1 843 ? 4.599 13.036 -32.295 1.00 82.81 843 GLU A CA 1
ATOM 6263 C C . GLU A 1 843 ? 6.123 13.240 -32.286 1.00 82.81 843 GLU A C 1
ATOM 6265 O O . GLU A 1 843 ? 6.767 13.319 -33.334 1.00 82.81 843 GLU A O 1
ATOM 6270 N N . ARG A 1 844 ? 6.722 13.244 -31.086 1.00 85.75 844 ARG A N 1
ATOM 6271 C CA . ARG A 1 844 ? 8.172 13.253 -30.866 1.00 85.75 844 ARG A CA 1
ATOM 6272 C C . ARG A 1 844 ? 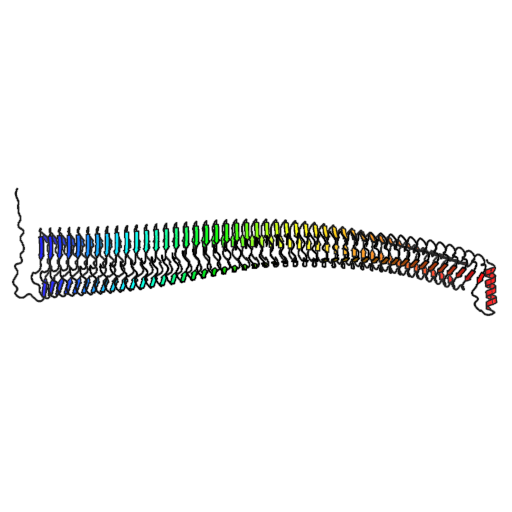8.578 12.052 -30.016 1.00 85.75 844 ARG A C 1
ATOM 6274 O O . ARG A 1 844 ? 8.445 12.089 -28.793 1.00 85.75 844 ARG A O 1
ATOM 6281 N N . ALA A 1 845 ? 9.089 11.014 -30.670 1.00 86.81 845 ALA A N 1
ATOM 6282 C CA . ALA A 1 845 ? 9.672 9.845 -30.021 1.00 86.81 845 ALA A CA 1
ATOM 6283 C C . ALA A 1 845 ? 11.200 9.990 -30.016 1.00 86.81 845 ALA A C 1
ATOM 6285 O O . ALA A 1 845 ? 11.828 9.963 -31.076 1.00 86.81 845 ALA A O 1
ATOM 6286 N N . LEU A 1 846 ? 11.781 10.187 -28.833 1.00 86.38 846 LEU A N 1
ATOM 6287 C CA . LEU A 1 846 ? 13.209 10.428 -28.637 1.00 86.38 846 LEU A CA 1
ATOM 6288 C C . LEU A 1 846 ? 13.795 9.345 -27.731 1.00 86.38 846 LEU A C 1
ATOM 6290 O O . LEU A 1 846 ? 13.362 9.188 -26.591 1.00 86.38 846 LEU A O 1
ATOM 6294 N N . TYR A 1 847 ? 14.789 8.622 -28.232 1.00 86.12 847 TYR A N 1
ATOM 6295 C CA . TYR A 1 847 ? 15.590 7.696 -27.440 1.00 86.12 847 TYR A CA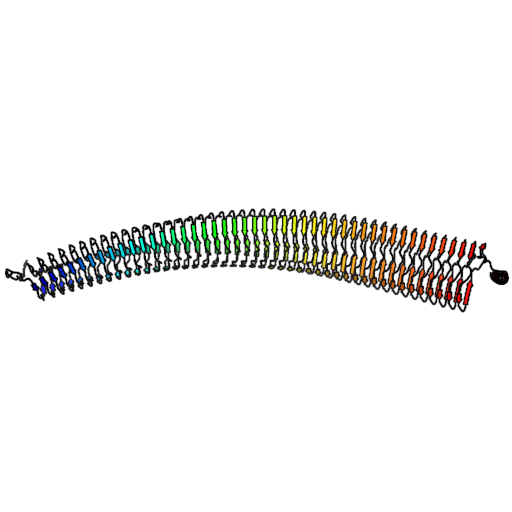 1
ATOM 6296 C C . TYR A 1 847 ? 17.021 8.235 -27.377 1.00 86.12 847 TYR A C 1
ATOM 6298 O O . TYR A 1 847 ? 17.682 8.345 -28.411 1.00 86.12 847 TYR A O 1
ATOM 6306 N N . SER A 1 848 ? 17.477 8.619 -26.184 1.00 85.31 848 SER A N 1
ATOM 6307 C CA . SER A 1 848 ? 18.819 9.160 -25.943 1.00 85.31 848 SER A CA 1
ATOM 6308 C C . SER A 1 848 ? 19.537 8.358 -24.861 1.00 85.31 848 SER A C 1
ATOM 6310 O O . SER A 1 848 ? 19.045 8.310 -23.736 1.00 85.31 848 SER A O 1
ATOM 6312 N N . VAL A 1 849 ? 20.693 7.751 -25.144 1.00 79.56 849 VAL A N 1
ATOM 6313 C CA . VAL A 1 849 ? 21.401 6.979 -24.104 1.00 79.56 849 VAL A CA 1
ATOM 6314 C C . VAL A 1 849 ? 22.130 7.924 -23.146 1.00 79.56 849 VAL A C 1
ATOM 6316 O O . VAL A 1 849 ? 21.799 7.922 -21.963 1.00 79.56 849 VAL A O 1
ATOM 6319 N N . LEU A 1 850 ? 23.033 8.793 -23.624 1.00 77.62 850 LEU A N 1
ATOM 6320 C CA . LEU A 1 850 ? 23.763 9.729 -22.749 1.00 77.62 850 LEU A CA 1
ATOM 6321 C C . LEU A 1 850 ? 23.941 11.128 -23.340 1.00 77.62 850 LEU A C 1
ATOM 6323 O O . LEU A 1 850 ? 24.143 11.291 -24.545 1.00 77.62 850 LEU A O 1
ATOM 6327 N N . SER A 1 851 ? 24.001 12.130 -22.455 1.00 75.06 851 SER A N 1
ATOM 6328 C CA . SER A 1 851 ? 24.486 13.472 -22.808 1.00 75.06 851 SER A CA 1
ATOM 6329 C C . SER A 1 851 ? 25.995 13.694 -22.597 1.00 75.06 851 SER A C 1
ATOM 6331 O O . SER A 1 851 ? 26.542 14.694 -23.065 1.00 75.06 851 SER A O 1
ATOM 6333 N N . SER A 1 852 ? 26.699 12.785 -21.918 1.00 75.88 852 SER A N 1
ATOM 6334 C CA . SER A 1 852 ? 28.168 12.767 -21.888 1.00 75.88 852 SER A CA 1
ATOM 6335 C C . SER A 1 852 ? 28.719 11.342 -21.968 1.00 75.88 852 SER A C 1
ATOM 6337 O O . SER A 1 852 ? 27.980 10.389 -21.739 1.00 75.88 852 SER A O 1
ATOM 6339 N N . ALA A 1 853 ? 29.995 11.179 -22.322 1.00 74.38 853 ALA A N 1
ATOM 6340 C CA . ALA A 1 853 ? 30.569 9.885 -22.677 1.00 74.38 853 ALA A CA 1
ATOM 6341 C C . ALA A 1 853 ? 31.377 9.199 -21.565 1.00 74.38 853 ALA A C 1
ATOM 6343 O O . ALA A 1 853 ? 32.171 9.877 -20.906 1.00 74.38 853 ALA A O 1
ATOM 6344 N N . PRO A 1 854 ? 31.216 7.875 -21.375 1.00 84.50 854 PRO A N 1
ATOM 6345 C CA . PRO A 1 854 ? 31.995 7.099 -20.416 1.00 84.50 854 PRO A CA 1
ATOM 6346 C C . PRO A 1 854 ? 33.389 6.777 -20.972 1.00 84.50 854 PRO A C 1
ATOM 6348 O O . PRO A 1 854 ? 33.694 7.105 -22.115 1.00 84.50 854 PRO A O 1
ATOM 6351 N N . GLN A 1 855 ? 34.255 6.113 -20.203 1.00 82.25 855 GLN A N 1
ATOM 6352 C CA . GLN A 1 855 ? 35.505 5.585 -20.775 1.00 82.25 855 GLN A CA 1
ATOM 6353 C C . GLN A 1 855 ? 35.213 4.389 -21.690 1.00 82.25 855 GLN A C 1
ATOM 6355 O O . GLN A 1 855 ? 35.711 4.344 -22.817 1.00 82.25 855 GLN A O 1
ATOM 6360 N N . TYR A 1 856 ? 34.340 3.490 -21.226 1.00 84.69 856 TYR A N 1
ATOM 6361 C CA . TYR A 1 856 ? 33.906 2.295 -21.943 1.00 84.69 856 TYR A CA 1
ATOM 6362 C C . TYR A 1 856 ? 32.382 2.267 -22.042 1.00 84.69 856 TYR A C 1
ATOM 6364 O O . TYR A 1 856 ? 31.682 2.348 -21.028 1.00 84.69 856 TYR A O 1
ATOM 6372 N N . LEU A 1 857 ? 31.872 2.152 -23.267 1.00 87.00 857 LEU A N 1
ATOM 6373 C CA . LEU A 1 857 ? 30.450 1.986 -23.541 1.00 87.00 857 LEU A CA 1
ATOM 6374 C C . LEU A 1 857 ? 30.213 0.752 -24.406 1.00 87.00 857 LEU A C 1
ATOM 6376 O O . LEU A 1 857 ? 30.724 0.675 -25.524 1.00 87.00 857 LEU A O 1
ATOM 6380 N N . GLN A 1 858 ? 29.371 -0.149 -23.911 1.00 87.69 858 GLN A N 1
ATOM 6381 C CA . GLN A 1 858 ? 28.777 -1.227 -24.688 1.00 87.69 858 GLN A CA 1
ATOM 6382 C C . GLN A 1 858 ? 27.260 -1.020 -24.734 1.00 87.69 858 GLN A C 1
ATOM 6384 O O . GLN A 1 858 ? 26.597 -0.985 -23.696 1.00 87.69 858 GLN A O 1
ATOM 6389 N N . VAL A 1 859 ? 26.710 -0.843 -25.933 1.00 83.69 859 VAL A N 1
ATOM 6390 C CA . VAL A 1 859 ? 25.260 -0.780 -26.163 1.00 83.69 859 VAL A CA 1
ATOM 6391 C C . VAL A 1 859 ? 24.869 -2.032 -26.932 1.00 83.69 859 VAL A C 1
ATOM 6393 O O . VAL A 1 859 ? 25.431 -2.268 -27.998 1.00 83.69 859 VAL A O 1
ATOM 6396 N N . GLY A 1 860 ? 23.943 -2.825 -26.394 1.00 83.88 860 GLY A N 1
ATOM 6397 C CA . GLY A 1 860 ? 23.360 -3.984 -27.071 1.00 83.88 860 GLY A CA 1
ATOM 6398 C C . GLY A 1 860 ? 22.587 -3.600 -28.334 1.00 83.88 860 GLY A C 1
ATOM 6399 O O . GLY A 1 860 ? 22.488 -2.424 -28.689 1.00 83.88 860 GLY A O 1
ATOM 6400 N N . GLU A 1 861 ? 22.042 -4.596 -29.020 1.00 81.19 861 GLU A N 1
ATOM 6401 C CA . GLU A 1 861 ? 21.271 -4.455 -30.257 1.00 81.19 861 GLU A CA 1
ATOM 6402 C C . GLU A 1 861 ? 19.963 -3.678 -30.028 1.00 81.19 861 GLU A C 1
ATOM 6404 O O . GLU A 1 861 ? 19.082 -4.132 -29.297 1.00 81.19 861 GLU A O 1
ATOM 6409 N N . PRO A 1 862 ? 19.756 -2.478 -30.605 1.00 75.62 862 PRO A N 1
ATOM 6410 C CA . PRO A 1 862 ? 18.471 -1.812 -30.447 1.00 75.62 862 PRO A CA 1
ATOM 6411 C C . PRO A 1 862 ? 17.387 -2.432 -31.328 1.00 75.62 862 PRO A C 1
ATOM 6413 O O . PRO A 1 862 ? 17.278 -2.082 -32.500 1.00 75.62 862 PRO A O 1
ATOM 6416 N N . GLY A 1 863 ? 16.547 -3.298 -30.747 1.00 76.75 863 GLY A N 1
ATOM 6417 C CA . GLY A 1 863 ? 15.408 -3.975 -31.395 1.00 76.75 863 GLY A CA 1
ATOM 6418 C C . GLY A 1 863 ? 14.063 -3.219 -31.379 1.00 76.75 863 GLY A C 1
ATOM 6419 O O . GLY A 1 863 ? 13.075 -3.669 -31.964 1.00 76.75 863 GLY A O 1
ATOM 6420 N N . GLY A 1 864 ? 13.989 -2.059 -30.725 1.00 82.50 864 GLY A N 1
ATOM 6421 C CA . GLY A 1 864 ? 12.740 -1.348 -30.449 1.00 82.50 864 GLY A CA 1
ATOM 6422 C C . GLY A 1 864 ? 12.038 -0.716 -31.660 1.00 82.50 864 GLY A C 1
ATOM 6423 O O . GLY A 1 864 ? 12.589 -0.533 -32.749 1.00 82.50 864 GLY A O 1
ATOM 6424 N N . VAL A 1 865 ? 10.776 -0.318 -31.466 1.00 84.06 865 VAL A N 1
ATOM 6425 C CA . VAL A 1 865 ? 9.957 0.356 -32.491 1.00 84.06 865 VAL A CA 1
ATOM 6426 C C . VAL A 1 865 ? 9.678 1.802 -32.082 1.00 84.06 865 VAL A C 1
ATOM 6428 O O . VAL A 1 865 ? 8.855 2.043 -31.198 1.00 84.06 865 VAL A O 1
ATOM 6431 N N . LEU A 1 866 ? 10.267 2.780 -32.779 1.00 85.50 866 LEU A N 1
ATOM 6432 C CA . LEU A 1 866 ? 9.921 4.199 -32.610 1.00 85.50 866 LEU A CA 1
ATOM 6433 C C . LEU A 1 866 ? 8.906 4.617 -33.683 1.00 85.50 866 LEU A C 1
ATOM 6435 O O . LEU A 1 866 ? 9.165 4.480 -34.879 1.00 85.50 866 LEU A O 1
ATOM 6439 N N . ARG A 1 867 ? 7.740 5.136 -33.286 1.00 85.00 867 ARG A N 1
ATOM 6440 C CA . ARG A 1 867 ? 6.725 5.686 -34.204 1.00 85.00 867 ARG A CA 1
ATOM 6441 C C . ARG A 1 867 ? 6.389 7.124 -33.835 1.00 85.00 867 ARG A C 1
ATOM 6443 O O . ARG A 1 867 ? 5.921 7.355 -32.724 1.00 85.00 867 ARG A O 1
ATOM 6450 N N . GLY A 1 868 ? 6.538 8.050 -34.774 1.00 85.62 868 GLY A N 1
ATOM 6451 C CA . GLY A 1 868 ? 6.207 9.455 -34.554 1.00 85.62 868 GLY A CA 1
ATOM 6452 C C . GLY A 1 868 ? 6.452 10.347 -35.746 1.00 85.62 868 GLY A C 1
ATOM 6453 O O . GLY A 1 868 ? 7.177 9.934 -36.626 1.00 85.62 868 GLY A O 1
ATOM 6454 N N . GLU A 1 869 ? 5.930 11.573 -35.789 1.00 82.56 869 GLU A N 1
ATOM 6455 C CA . GLU A 1 869 ? 6.314 12.533 -36.842 1.00 82.56 869 GLU A CA 1
ATOM 6456 C C . GLU A 1 869 ? 7.836 12.757 -36.854 1.00 82.56 869 GLU A C 1
ATOM 6458 O O . GLU A 1 869 ? 8.472 12.815 -37.909 1.00 82.56 869 GLU A O 1
ATOM 6463 N N . ARG A 1 870 ? 8.443 12.805 -35.661 1.00 84.94 870 ARG A N 1
ATOM 6464 C CA . ARG A 1 870 ? 9.893 12.851 -35.450 1.00 84.94 870 ARG A CA 1
ATOM 6465 C C . ARG A 1 870 ? 10.327 11.685 -34.567 1.00 84.94 870 ARG A C 1
ATOM 6467 O O . ARG A 1 870 ? 10.168 11.742 -33.348 1.00 84.94 870 ARG A O 1
ATOM 6474 N N . ALA A 1 871 ? 10.891 10.654 -35.187 1.00 86.81 871 ALA A N 1
ATOM 6475 C CA . ALA A 1 871 ? 11.504 9.524 -34.499 1.00 86.81 871 ALA A CA 1
ATOM 6476 C C . ALA A 1 871 ? 13.027 9.704 -34.518 1.00 86.81 871 ALA A C 1
ATOM 6478 O O . ALA A 1 871 ? 13.642 9.612 -35.582 1.00 86.81 871 ALA A O 1
ATOM 6479 N N . LEU A 1 872 ? 13.619 10.001 -33.359 1.00 86.00 872 LEU A N 1
ATOM 6480 C CA . LEU A 1 872 ? 15.056 10.225 -33.214 1.00 86.00 872 LEU A CA 1
ATOM 6481 C C . LEU A 1 872 ? 15.653 9.202 -32.251 1.00 86.00 872 LEU A C 1
ATOM 6483 O O . LEU A 1 872 ? 15.236 9.113 -31.097 1.00 86.00 872 LEU A O 1
ATOM 6487 N N . TYR A 1 873 ? 16.650 8.470 -32.733 1.00 85.75 873 TYR A N 1
ATOM 6488 C CA . TYR A 1 873 ? 17.492 7.600 -31.923 1.00 85.75 873 TYR A CA 1
ATOM 6489 C C . TYR A 1 873 ? 18.912 8.179 -31.895 1.00 85.75 873 TYR A C 1
ATOM 6491 O O . TYR A 1 873 ? 19.558 8.277 -32.940 1.00 85.75 873 TYR A O 1
ATOM 6499 N N . SER A 1 874 ? 19.374 8.606 -30.718 1.00 85.06 874 SER A N 1
ATOM 6500 C CA . SER A 1 874 ? 20.719 9.149 -30.494 1.00 85.06 874 SER A CA 1
ATOM 6501 C C . SER A 1 874 ? 21.439 8.373 -29.399 1.00 85.06 874 SER A C 1
ATOM 6503 O O . SER A 1 874 ? 20.928 8.309 -28.282 1.00 85.06 874 SER A O 1
ATOM 6505 N N . VAL A 1 875 ? 22.626 7.822 -29.663 1.00 79.69 875 VAL A N 1
ATOM 6506 C CA . VAL A 1 875 ? 23.369 7.110 -28.609 1.00 79.69 875 VAL A CA 1
ATOM 6507 C C . VAL A 1 875 ? 24.080 8.112 -27.698 1.00 79.69 875 VAL A C 1
ATOM 6509 O O . VAL A 1 875 ? 23.758 8.152 -26.513 1.00 79.69 875 VAL A O 1
ATOM 6512 N N . LEU A 1 876 ? 24.958 8.982 -28.218 1.00 77.88 876 LEU A N 1
ATOM 6513 C CA . LEU A 1 876 ? 25.685 9.958 -27.386 1.00 77.88 876 LEU A CA 1
ATOM 6514 C C . LEU A 1 876 ? 25.819 11.343 -28.020 1.00 77.88 876 LEU A C 1
ATOM 6516 O O . LEU A 1 876 ? 25.991 11.474 -29.233 1.00 77.88 876 LEU A O 1
ATOM 6520 N N . SER A 1 877 ? 25.875 12.372 -27.166 1.00 75.19 877 SER A N 1
ATOM 6521 C CA . SER A 1 877 ? 26.321 13.716 -27.566 1.00 75.19 877 SER A CA 1
ATOM 6522 C C . SER A 1 877 ? 27.822 13.994 -27.362 1.00 75.19 877 SER A C 1
ATOM 6524 O O . SER A 1 877 ? 28.321 15.028 -27.811 1.00 75.19 877 SER A O 1
ATOM 6526 N N . SER A 1 878 ? 28.572 13.101 -26.710 1.00 75.81 878 SER A N 1
ATOM 6527 C CA . SER A 1 878 ? 30.041 13.145 -26.699 1.00 75.81 878 SER A CA 1
ATOM 6528 C C . SER A 1 878 ? 30.660 11.748 -26.818 1.00 75.81 878 SER A C 1
ATOM 6530 O O . SER A 1 878 ? 29.948 10.755 -26.700 1.00 75.81 878 SER A O 1
ATOM 6532 N N . ALA A 1 879 ? 31.965 11.658 -27.083 1.00 74.44 879 ALA A N 1
ATOM 6533 C CA . ALA A 1 879 ? 32.650 10.417 -27.440 1.00 74.44 879 ALA A CA 1
ATOM 6534 C C . ALA A 1 879 ? 33.377 9.715 -26.278 1.00 74.44 879 ALA A C 1
ATOM 6536 O O . ALA A 1 879 ? 34.124 10.391 -25.566 1.00 74.44 879 ALA A O 1
ATOM 6537 N N . PRO A 1 880 ? 33.227 8.386 -26.110 1.00 84.25 880 PRO A N 1
ATOM 6538 C CA . PRO A 1 880 ? 33.993 7.610 -25.135 1.00 84.25 880 PRO A CA 1
ATOM 6539 C C . PRO A 1 880 ? 35.398 7.289 -25.665 1.00 84.25 880 PRO A C 1
ATOM 6541 O O . PRO A 1 880 ? 35.723 7.619 -26.802 1.00 84.25 880 PRO A O 1
ATOM 6544 N N . GLN A 1 881 ? 36.256 6.631 -24.881 1.00 81.62 881 GLN A N 1
ATOM 6545 C CA . GLN A 1 881 ? 37.515 6.100 -25.433 1.00 81.62 881 GLN A CA 1
ATOM 6546 C C . GLN A 1 881 ? 37.240 4.872 -26.309 1.00 81.62 881 GLN A C 1
ATOM 6548 O O . GLN A 1 881 ? 37.737 4.798 -27.435 1.00 81.62 881 GLN A O 1
ATOM 6553 N N . TYR A 1 882 ? 36.382 3.975 -25.815 1.00 83.94 882 TYR A N 1
ATOM 6554 C CA . TYR A 1 882 ? 35.962 2.753 -26.493 1.00 83.94 882 TYR A CA 1
ATOM 6555 C C . TYR A 1 882 ? 34.437 2.703 -26.583 1.00 83.94 882 TYR A C 1
ATOM 6557 O O . TYR A 1 882 ? 33.744 2.799 -25.565 1.00 83.94 882 TYR A O 1
ATOM 6565 N N . LEU A 1 883 ? 33.919 2.550 -27.801 1.00 86.50 883 LEU A N 1
ATOM 6566 C CA . LEU A 1 883 ? 32.500 2.324 -28.051 1.00 86.50 883 LEU A CA 1
ATOM 6567 C C . LEU A 1 883 ? 32.296 1.051 -28.868 1.00 86.50 883 LEU A C 1
ATOM 6569 O O . LEU A 1 883 ? 32.792 0.952 -29.991 1.00 86.50 883 LEU A O 1
ATOM 6573 N N . GLN A 1 884 ? 31.485 0.145 -28.331 1.00 87.31 884 GLN A N 1
ATOM 6574 C CA . GLN A 1 884 ? 30.900 -0.966 -29.067 1.00 87.31 884 GLN A CA 1
ATOM 6575 C C . GLN A 1 884 ? 29.379 -0.781 -29.110 1.00 87.31 884 GLN A C 1
ATOM 6577 O O . GLN A 1 884 ? 28.723 -0.727 -28.069 1.00 87.31 884 GLN A O 1
ATOM 6582 N N . VAL A 1 885 ? 28.819 -0.648 -30.310 1.00 83.56 885 VAL A N 1
ATOM 6583 C CA . VAL A 1 885 ? 27.365 -0.624 -30.533 1.00 83.56 885 VAL A CA 1
ATOM 6584 C C . VAL A 1 885 ? 26.993 -1.907 -31.258 1.00 83.56 885 VAL A C 1
ATOM 6586 O O . VAL A 1 885 ? 27.547 -2.164 -32.325 1.00 83.56 885 VAL A O 1
ATOM 6589 N N . GLY A 1 886 ? 26.088 -2.700 -30.685 1.00 83.62 886 GLY A N 1
ATOM 6590 C CA . GLY A 1 886 ? 25.517 -3.887 -31.321 1.00 83.62 886 GLY A CA 1
ATOM 6591 C C . GLY A 1 886 ? 24.724 -3.553 -32.586 1.00 83.62 886 GLY A C 1
ATOM 6592 O O . GLY A 1 886 ? 24.586 -2.389 -32.966 1.00 83.62 886 GLY A O 1
ATOM 6593 N N . GLU A 1 887 ? 24.204 -4.579 -33.246 1.00 80.88 887 GLU A N 1
ATOM 6594 C CA . GLU A 1 887 ? 23.418 -4.487 -34.477 1.00 80.88 887 GLU A CA 1
ATOM 6595 C C . GLU A 1 887 ? 22.095 -3.733 -34.253 1.00 80.88 887 GLU A C 1
ATOM 6597 O O . GLU A 1 887 ? 21.238 -4.181 -33.491 1.00 80.88 887 GLU A O 1
ATOM 6602 N N . PRO A 1 888 ? 21.847 -2.562 -34.871 1.00 75.19 888 PRO A N 1
ATOM 6603 C CA . PRO A 1 888 ? 20.547 -1.925 -34.726 1.00 75.19 888 PRO A CA 1
ATOM 6604 C C . PRO A 1 888 ? 19.472 -2.609 -35.570 1.00 75.19 888 PRO A C 1
ATOM 6606 O O . PRO A 1 888 ? 19.340 -2.303 -36.752 1.00 75.19 888 PRO A O 1
ATOM 6609 N N . GLY A 1 889 ? 18.667 -3.483 -34.953 1.00 77.00 889 GLY A N 1
ATOM 6610 C CA . GLY A 1 889 ? 17.542 -4.212 -35.569 1.00 77.00 889 GLY A CA 1
ATOM 6611 C C . GLY A 1 889 ? 16.175 -3.497 -35.566 1.00 77.00 889 GLY A C 1
ATOM 6612 O O . GLY A 1 889 ? 15.200 -3.986 -36.142 1.00 77.00 889 GLY A O 1
ATOM 6613 N N . GLY A 1 890 ? 16.070 -2.327 -34.937 1.00 82.50 890 GLY A N 1
ATOM 6614 C CA . GLY A 1 890 ? 14.803 -1.643 -34.670 1.00 82.50 890 GLY A CA 1
ATOM 6615 C C . GLY A 1 890 ? 14.082 -1.051 -35.890 1.00 82.50 890 GLY A C 1
ATOM 6616 O O . GLY A 1 890 ? 14.622 -0.887 -36.988 1.00 82.50 890 GLY A O 1
ATOM 6617 N N . VAL A 1 891 ? 12.816 -0.667 -35.693 1.00 83.19 891 VAL A N 1
ATOM 6618 C CA . VAL A 1 891 ? 11.974 -0.036 -36.727 1.00 83.19 891 VAL A CA 1
ATOM 6619 C C . VAL A 1 891 ? 11.674 1.417 -36.353 1.00 83.19 891 VAL A C 1
ATOM 6621 O O . VAL A 1 891 ? 10.854 1.668 -35.468 1.00 83.19 891 VAL A O 1
ATOM 6624 N N . LEU A 1 892 ? 12.240 2.386 -37.081 1.00 85.25 892 LEU A N 1
ATOM 6625 C CA . LEU A 1 892 ? 11.874 3.804 -36.950 1.00 85.25 892 LEU A CA 1
ATOM 6626 C C . LEU A 1 892 ? 10.847 4.174 -38.030 1.00 85.25 892 LEU A C 1
ATOM 6628 O O . LEU A 1 892 ? 11.108 4.018 -39.224 1.00 85.25 892 LEU A O 1
ATOM 6632 N N . ARG A 1 893 ? 9.668 4.669 -37.640 1.00 84.56 893 ARG A N 1
ATOM 6633 C CA . ARG A 1 893 ? 8.636 5.173 -38.564 1.00 84.56 893 ARG A CA 1
ATOM 6634 C C . ARG A 1 893 ? 8.272 6.612 -38.231 1.00 84.56 893 ARG A C 1
ATOM 6636 O O . ARG A 1 893 ? 7.795 6.863 -37.128 1.00 84.56 893 ARG A O 1
ATOM 6643 N N . GLY A 1 894 ? 8.406 7.514 -39.195 1.00 84.69 894 GLY A N 1
ATOM 6644 C CA . GLY A 1 894 ? 8.022 8.911 -39.023 1.00 84.69 894 GLY A CA 1
ATOM 6645 C C . GLY A 1 894 ? 8.271 9.784 -40.227 1.00 84.69 894 GLY A C 1
ATOM 6646 O O . GLY A 1 894 ? 9.055 9.388 -41.066 1.00 84.69 894 GLY A O 1
ATOM 6647 N N . GLU A 1 895 ? 7.684 10.976 -40.319 1.00 81.75 895 GLU A N 1
ATOM 6648 C CA . GLU A 1 895 ? 8.031 11.930 -41.391 1.00 81.75 895 GLU A CA 1
ATOM 6649 C C . GLU A 1 895 ? 9.545 12.204 -41.419 1.00 81.75 895 GLU A C 1
ATOM 6651 O O . GLU A 1 895 ? 10.170 12.257 -42.480 1.00 81.75 895 GLU A O 1
ATOM 6656 N N . ARG A 1 896 ? 10.159 12.297 -40.231 1.00 83.69 896 ARG A N 1
ATOM 6657 C CA . ARG A 1 896 ? 11.609 12.385 -40.034 1.00 83.69 896 ARG A CA 1
ATOM 6658 C C . ARG A 1 896 ? 12.081 11.257 -39.122 1.00 83.69 896 ARG A C 1
ATOM 6660 O O . ARG A 1 896 ? 11.929 11.344 -37.903 1.00 83.69 896 ARG A O 1
ATOM 6667 N N . ALA A 1 897 ? 12.671 10.226 -39.717 1.00 86.19 897 ALA A N 1
ATOM 6668 C CA . ALA A 1 897 ? 13.324 9.135 -39.003 1.00 86.19 897 ALA A CA 1
ATOM 6669 C C . ALA A 1 897 ? 14.841 9.360 -39.041 1.00 86.19 897 ALA A C 1
ATOM 6671 O O . ALA A 1 897 ? 15.450 9.281 -40.110 1.00 86.19 897 ALA A O 1
ATOM 6672 N N . LEU A 1 898 ? 15.434 9.680 -37.888 1.00 85.50 898 LEU A N 1
ATOM 6673 C CA . LEU A 1 898 ? 16.863 9.953 -37.755 1.00 85.50 898 LEU A CA 1
ATOM 6674 C C . LEU A 1 898 ? 17.497 8.969 -36.775 1.00 85.50 898 LEU A C 1
ATOM 6676 O O . LEU A 1 898 ? 17.084 8.882 -35.619 1.00 85.50 898 LEU A O 1
ATOM 6680 N N . TYR A 1 899 ? 18.516 8.262 -37.248 1.00 85.19 899 TYR A N 1
ATOM 6681 C CA . TYR A 1 899 ? 19.379 7.423 -36.428 1.00 85.19 899 TYR A CA 1
ATOM 6682 C C . TYR A 1 899 ? 20.786 8.028 -36.434 1.00 85.19 899 TYR A C 1
ATOM 6684 O O . TYR A 1 899 ? 21.419 8.106 -37.489 1.00 85.19 899 TYR A O 1
ATOM 6692 N N . SER A 1 900 ? 21.250 8.494 -35.273 1.00 84.56 900 SER A N 1
ATOM 6693 C CA . SER A 1 900 ? 22.587 9.068 -35.085 1.00 84.56 900 SER A CA 1
ATOM 6694 C C . SER A 1 900 ? 23.333 8.347 -33.971 1.00 84.56 900 SER A C 1
ATOM 6696 O O . SER A 1 900 ? 22.835 8.309 -32.848 1.00 84.56 900 SER A O 1
ATOM 6698 N N . VAL A 1 901 ? 24.528 7.815 -34.234 1.00 79.44 901 VAL A N 1
ATOM 6699 C CA . VAL A 1 901 ? 25.299 7.149 -33.171 1.00 79.44 901 VAL A CA 1
ATOM 6700 C C . VAL A 1 901 ? 25.994 8.193 -32.295 1.00 79.44 901 VAL A C 1
ATOM 6702 O O . VAL A 1 901 ? 25.655 8.277 -31.117 1.00 79.44 901 VAL A O 1
ATOM 6705 N N . LEU A 1 902 ? 26.868 9.049 -32.844 1.00 77.88 902 LEU A N 1
ATOM 6706 C CA . LEU A 1 902 ? 27.565 10.081 -32.053 1.00 77.88 902 LEU A CA 1
ATOM 6707 C C . LEU A 1 902 ? 27.655 11.445 -32.741 1.00 77.88 902 LEU A C 1
ATOM 6709 O O . LEU A 1 902 ? 27.812 11.536 -33.960 1.00 77.88 902 LEU A O 1
ATOM 6713 N N . SER A 1 903 ? 27.690 12.509 -31.932 1.00 74.94 903 SER A N 1
ATOM 6714 C CA . SER A 1 903 ? 28.104 13.846 -32.385 1.00 74.94 903 SER A CA 1
ATOM 6715 C C . SER A 1 903 ? 29.608 14.140 -32.238 1.00 74.94 903 SER A C 1
ATOM 6717 O O . SER A 1 903 ? 30.092 15.149 -32.757 1.00 74.94 903 SER A O 1
ATOM 6719 N N . SER A 1 904 ? 30.377 13.283 -31.561 1.00 75.81 904 SER A N 1
ATOM 6720 C CA . SER A 1 904 ? 31.846 13.325 -31.591 1.00 75.81 904 SER A CA 1
ATOM 6721 C C . SER A 1 904 ? 32.460 11.923 -31.604 1.00 75.81 904 SER A C 1
ATOM 6723 O O . SER A 1 904 ? 31.799 10.961 -31.227 1.00 75.81 904 SER A O 1
ATOM 6725 N N . ALA A 1 905 ? 33.704 11.792 -32.068 1.00 74.38 905 ALA A N 1
ATOM 6726 C CA . ALA A 1 905 ? 34.348 10.504 -32.325 1.00 74.38 905 ALA A CA 1
ATOM 6727 C C . ALA A 1 905 ? 35.175 9.942 -31.153 1.00 74.38 905 ALA A C 1
ATOM 6729 O O . ALA A 1 905 ? 35.943 10.701 -30.553 1.00 74.38 905 ALA A O 1
ATOM 6730 N N . PRO A 1 906 ? 35.074 8.631 -30.855 1.00 84.56 906 PRO A N 1
ATOM 6731 C CA . PRO A 1 906 ? 35.895 7.957 -29.850 1.00 84.56 906 PRO A CA 1
ATOM 6732 C C . PRO A 1 906 ? 37.296 7.651 -30.393 1.00 84.56 906 PRO A C 1
ATOM 6734 O O . PRO A 1 906 ? 37.588 7.929 -31.552 1.00 84.56 906 PRO A O 1
ATOM 6737 N N . GLN A 1 907 ? 38.190 7.064 -29.594 1.00 81.69 907 GLN A N 1
ATOM 6738 C CA . GLN A 1 907 ? 39.455 6.552 -30.146 1.00 81.69 907 GLN A CA 1
ATOM 6739 C C . GLN A 1 907 ? 39.208 5.284 -30.970 1.00 81.69 907 GLN A C 1
ATOM 6741 O O . GLN A 1 907 ? 39.701 5.179 -32.097 1.00 81.69 907 GLN A O 1
ATOM 6746 N N . TYR A 1 908 ? 38.376 4.386 -30.437 1.00 83.81 908 TYR A N 1
ATOM 6747 C CA . TYR A 1 908 ? 37.984 3.128 -31.062 1.00 83.81 908 TYR A CA 1
ATOM 6748 C C . TYR A 1 908 ? 36.461 3.036 -31.141 1.00 83.81 908 TYR A C 1
ATOM 6750 O O . TYR A 1 908 ? 35.771 3.149 -30.123 1.00 83.81 908 TYR A O 1
ATOM 6758 N N . LEU A 1 909 ? 35.942 2.832 -32.351 1.00 86.81 909 LEU A N 1
ATOM 6759 C CA . LEU A 1 909 ? 34.525 2.582 -32.590 1.00 86.81 909 LEU A CA 1
ATOM 6760 C C . LEU A 1 909 ? 34.334 1.281 -33.364 1.00 86.81 909 LEU A C 1
ATOM 6762 O O . LEU A 1 909 ? 34.820 1.156 -34.488 1.00 86.81 909 LEU A O 1
ATOM 6766 N N . GLN A 1 910 ? 33.550 0.375 -32.788 1.00 87.56 910 GLN A N 1
ATOM 6767 C CA . GLN A 1 910 ? 32.994 -0.781 -33.477 1.00 87.56 910 GLN A CA 1
ATOM 6768 C C . GLN A 1 910 ? 31.469 -0.644 -33.514 1.00 87.56 910 GLN A C 1
ATOM 6770 O O . GLN A 1 910 ? 30.816 -0.585 -32.471 1.00 87.56 910 GLN A O 1
ATOM 6775 N N . VAL A 1 911 ? 30.900 -0.553 -34.714 1.00 83.69 911 VAL A N 1
ATOM 6776 C CA . VAL A 1 911 ? 29.446 -0.565 -34.930 1.00 83.69 911 VAL A CA 1
ATOM 6777 C C . VAL A 1 911 ? 29.096 -1.880 -35.609 1.00 83.69 911 VAL A C 1
ATOM 6779 O O . VAL A 1 911 ? 29.659 -2.167 -36.663 1.00 83.69 911 VAL A O 1
ATOM 6782 N N . GLY A 1 912 ? 28.199 -2.665 -35.013 1.00 83.81 912 GLY A N 1
ATOM 6783 C CA . GLY A 1 912 ? 27.650 -3.881 -35.611 1.00 83.81 912 GLY A CA 1
ATOM 6784 C C . GLY A 1 912 ? 26.854 -3.604 -36.889 1.00 83.81 912 GLY A C 1
ATOM 6785 O O . GLY A 1 912 ? 26.713 -2.458 -37.318 1.00 83.81 912 GLY A O 1
ATOM 6786 N N . GLU A 1 913 ? 26.335 -4.659 -37.502 1.00 80.81 913 GLU A N 1
ATOM 6787 C CA . GLU A 1 913 ? 25.539 -4.624 -38.729 1.00 80.81 913 GLU A CA 1
ATOM 6788 C C . GLU A 1 913 ? 24.202 -3.892 -38.516 1.00 80.81 913 GLU A C 1
ATOM 6790 O O . GLU A 1 913 ? 23.356 -4.344 -37.744 1.00 80.81 913 GLU A O 1
ATOM 6795 N N . PRO A 1 914 ? 23.929 -2.737 -39.153 1.00 75.75 914 PRO A N 1
ATOM 6796 C CA . PRO A 1 914 ? 22.615 -2.126 -39.016 1.00 75.75 914 PRO A CA 1
ATOM 6797 C C . PRO A 1 914 ? 21.552 -2.857 -39.834 1.00 75.75 914 PRO A C 1
ATOM 6799 O O . PRO A 1 914 ? 21.397 -2.574 -41.018 1.00 75.75 914 PRO A O 1
ATOM 6802 N N . GLY A 1 915 ? 20.784 -3.746 -39.193 1.00 78.12 915 GLY A N 1
ATOM 6803 C CA . GLY A 1 915 ? 19.677 -4.523 -39.783 1.00 78.12 915 GLY A CA 1
ATOM 6804 C C . GLY A 1 915 ? 18.288 -3.852 -39.782 1.00 78.12 915 GLY A C 1
ATOM 6805 O O . GLY A 1 915 ? 17.324 -4.387 -40.333 1.00 78.12 915 GLY A O 1
ATOM 6806 N N . GLY A 1 916 ? 18.150 -2.669 -39.182 1.00 83.44 916 GLY A N 1
ATOM 6807 C CA . GLY A 1 916 ? 16.864 -2.022 -38.913 1.00 83.44 916 GLY A CA 1
ATOM 6808 C C . GLY A 1 916 ? 16.118 -1.467 -40.135 1.00 83.44 916 GLY A C 1
ATOM 6809 O O . GLY A 1 916 ? 16.636 -1.330 -41.247 1.00 83.44 916 GLY A O 1
ATOM 6810 N N . VAL A 1 917 ? 14.853 -1.087 -39.924 1.00 83.88 917 VAL A N 1
ATOM 6811 C CA . VAL A 1 917 ? 13.984 -0.502 -40.962 1.00 83.88 917 VAL A CA 1
ATOM 6812 C C . VAL A 1 917 ? 13.661 0.954 -40.630 1.00 83.88 917 VAL A C 1
ATOM 6814 O O . VAL A 1 917 ? 12.850 1.225 -39.744 1.00 83.88 917 VAL A O 1
ATOM 6817 N N . LEU A 1 918 ? 14.200 1.899 -41.405 1.00 85.50 918 LEU A N 1
ATOM 6818 C CA . LEU A 1 918 ? 13.838 3.320 -41.321 1.00 85.50 918 LEU A CA 1
ATOM 6819 C C . LEU A 1 918 ? 12.791 3.655 -42.393 1.00 85.50 918 LEU A C 1
ATOM 6821 O O . LEU A 1 918 ? 13.034 3.472 -43.585 1.00 85.50 918 LEU A O 1
ATOM 6825 N N . ARG A 1 919 ? 11.610 4.143 -41.997 1.00 84.94 919 ARG A N 1
ATOM 6826 C CA . ARG A 1 919 ? 10.556 4.604 -42.921 1.00 84.94 919 ARG A CA 1
ATOM 6827 C C . ARG A 1 919 ? 10.160 6.043 -42.621 1.00 84.94 919 ARG A C 1
ATOM 6829 O O . ARG A 1 919 ? 9.701 6.312 -41.515 1.00 84.94 919 ARG A O 1
ATOM 6836 N N . GLY A 1 920 ? 10.247 6.921 -43.613 1.00 85.56 920 GLY A N 1
ATOM 6837 C CA . GLY A 1 920 ? 9.835 8.314 -43.474 1.00 85.56 920 GLY A CA 1
ATOM 6838 C C . GLY A 1 920 ? 10.016 9.147 -44.720 1.00 85.56 920 GLY A C 1
ATOM 6839 O O . GLY A 1 920 ? 10.741 8.719 -45.593 1.00 85.56 920 GLY A O 1
ATOM 6840 N N . GLU A 1 921 ? 9.433 10.341 -44.819 1.00 82.56 921 GLU A N 1
ATOM 6841 C CA . GLU A 1 921 ? 9.742 11.258 -45.935 1.00 82.56 921 GLU A CA 1
ATOM 6842 C C . GLU A 1 921 ? 11.249 11.562 -45.992 1.00 82.56 921 GLU A C 1
ATOM 6844 O O . GLU A 1 921 ? 11.862 11.593 -47.062 1.00 82.56 921 GLU A O 1
ATOM 6849 N N . ARG A 1 922 ? 11.873 11.714 -44.815 1.00 83.31 922 ARG A N 1
ATOM 6850 C CA . ARG A 1 922 ? 13.323 11.848 -44.638 1.00 83.31 922 ARG A CA 1
ATOM 6851 C C . ARG A 1 922 ? 13.833 10.760 -43.700 1.00 83.31 922 ARG A C 1
ATOM 6853 O O . ARG A 1 922 ? 13.676 10.870 -42.483 1.00 83.31 922 ARG A O 1
ATOM 6860 N N . ALA A 1 923 ? 14.458 9.736 -44.272 1.00 85.94 923 ALA A N 1
ATOM 6861 C CA . ALA A 1 923 ? 15.141 8.680 -43.534 1.00 85.94 923 ALA A CA 1
ATOM 6862 C C . ALA A 1 923 ? 16.652 8.935 -43.595 1.00 85.94 923 ALA A C 1
ATOM 6864 O O . ALA A 1 923 ? 17.252 8.834 -44.667 1.00 85.94 923 ALA A O 1
ATOM 6865 N N . LEU A 1 924 ? 17.246 9.304 -42.458 1.00 85.62 924 LEU A N 1
ATOM 6866 C CA . LEU A 1 924 ? 18.671 9.608 -42.348 1.00 85.62 924 LEU A CA 1
ATOM 6867 C C . LEU A 1 924 ? 19.331 8.665 -41.345 1.00 85.62 924 LEU A C 1
ATOM 6869 O O . LEU A 1 924 ? 18.933 8.606 -40.181 1.00 85.62 924 LEU A O 1
ATOM 6873 N N . TYR A 1 925 ? 20.355 7.960 -41.812 1.00 85.12 925 TYR A N 1
ATOM 6874 C CA . TYR A 1 925 ? 21.246 7.163 -40.982 1.00 85.12 925 TYR A CA 1
ATOM 6875 C C . TYR A 1 925 ? 22.634 7.807 -41.012 1.00 85.12 925 TYR A C 1
ATOM 6877 O O . TYR A 1 925 ? 23.258 7.875 -42.073 1.00 85.12 925 TYR A O 1
ATOM 6885 N N . SER A 1 926 ? 23.094 8.313 -39.867 1.00 84.94 926 SER A N 1
ATOM 6886 C CA . SER A 1 926 ? 24.420 8.921 -39.711 1.00 84.94 926 SER A CA 1
ATOM 6887 C C . SER A 1 926 ? 25.192 8.250 -38.584 1.00 84.94 926 SER A C 1
ATOM 6889 O O . SER A 1 926 ? 24.705 8.235 -37.455 1.00 84.94 926 SER A O 1
ATOM 6891 N N . VAL A 1 927 ? 26.396 7.738 -38.843 1.00 79.81 927 VAL A N 1
ATOM 6892 C CA . VAL A 1 927 ? 27.193 7.125 -37.768 1.00 79.81 927 VAL A CA 1
ATOM 6893 C C . VAL A 1 927 ? 27.869 8.214 -36.934 1.00 79.81 927 VAL A C 1
ATOM 6895 O O . VAL A 1 927 ? 27.545 8.320 -35.753 1.00 79.81 927 VAL A O 1
ATOM 6898 N N . LEU A 1 928 ? 28.708 9.081 -37.523 1.00 77.94 928 LEU A N 1
ATOM 6899 C CA . LEU A 1 928 ? 29.393 10.154 -36.776 1.00 77.94 928 LEU A CA 1
ATOM 6900 C C . LEU A 1 928 ? 29.452 11.493 -37.513 1.00 77.94 928 LEU A C 1
ATOM 6902 O O . LEU A 1 928 ? 29.576 11.544 -38.738 1.00 77.94 928 LEU A O 1
ATOM 6906 N N . SER A 1 929 ? 29.504 12.582 -36.737 1.00 75.19 929 SER A N 1
ATOM 6907 C CA . SER A 1 929 ? 29.900 13.909 -37.235 1.00 75.19 929 SER A CA 1
ATOM 6908 C C . SER A 1 929 ? 31.399 14.236 -37.098 1.00 75.19 929 SER A C 1
ATOM 6910 O O . SER A 1 929 ? 31.861 15.238 -37.648 1.00 75.19 929 SER A O 1
ATOM 6912 N N . SER A 1 930 ? 32.188 13.416 -36.395 1.00 75.56 930 SER A N 1
ATOM 6913 C CA . SER A 1 930 ? 33.656 13.490 -36.425 1.00 75.56 930 SER A CA 1
ATOM 6914 C C . SER A 1 930 ? 34.300 12.101 -36.412 1.00 75.56 930 SER A C 1
ATOM 6916 O O . SER A 1 930 ? 33.638 11.129 -36.061 1.00 75.56 930 SER A O 1
ATOM 6918 N N . ALA A 1 931 ? 35.560 11.990 -36.840 1.00 74.50 931 ALA A N 1
ATOM 6919 C CA . ALA A 1 931 ? 36.222 10.710 -37.099 1.00 74.50 931 ALA A CA 1
ATOM 6920 C C . ALA A 1 931 ? 37.071 10.172 -35.931 1.00 74.50 931 ALA A C 1
ATOM 6922 O O . ALA A 1 931 ? 37.831 10.950 -35.347 1.00 74.50 931 ALA A O 1
ATOM 6923 N N . PRO A 1 932 ? 36.984 8.866 -35.609 1.00 84.44 932 PRO A N 1
ATOM 6924 C CA . PRO A 1 932 ? 37.812 8.224 -34.591 1.00 84.44 932 PRO A CA 1
ATOM 6925 C C . PRO A 1 932 ? 39.220 7.932 -35.129 1.00 84.44 932 PRO A C 1
ATOM 6927 O O . PRO A 1 932 ? 39.507 8.189 -36.293 1.00 84.44 932 PRO A O 1
ATOM 6930 N N . GLN A 1 933 ? 40.122 7.376 -34.317 1.00 82.19 933 GLN A N 1
ATOM 6931 C CA . GLN A 1 933 ? 41.393 6.864 -34.859 1.00 82.19 933 GLN A CA 1
ATOM 6932 C C . GLN A 1 933 ? 41.157 5.569 -35.644 1.00 82.19 933 GLN A C 1
ATOM 6934 O O . GLN A 1 933 ? 41.642 5.436 -36.770 1.00 82.19 933 GLN A O 1
ATOM 6939 N N . TYR A 1 934 ? 40.342 4.677 -35.075 1.00 84.00 934 TYR A N 1
ATOM 6940 C CA . TYR A 1 934 ? 39.970 3.391 -35.653 1.00 84.00 934 TYR A CA 1
ATOM 6941 C C . TYR A 1 934 ? 38.449 3.265 -35.717 1.00 84.00 934 TYR A C 1
ATOM 6943 O O . TYR A 1 934 ? 37.760 3.412 -34.703 1.00 84.00 934 TYR A O 1
ATOM 6951 N N . LEU A 1 935 ? 37.932 2.989 -36.912 1.00 86.50 935 LEU A N 1
ATOM 6952 C CA . LEU A 1 935 ? 36.520 2.715 -37.139 1.00 86.50 935 LEU A CA 1
ATOM 6953 C C . LEU A 1 935 ? 36.344 1.391 -37.875 1.00 86.50 935 LEU A C 1
ATOM 6955 O O . LEU A 1 935 ? 36.818 1.244 -39.002 1.00 86.50 935 LEU A O 1
ATOM 6959 N N . GLN A 1 936 ? 35.588 0.486 -37.262 1.00 87.31 936 GLN A N 1
ATOM 6960 C CA . GLN A 1 936 ? 35.043 -0.697 -37.911 1.00 87.31 936 GLN A CA 1
ATOM 6961 C C . GLN A 1 936 ? 33.515 -0.584 -37.936 1.00 87.31 936 GLN A C 1
ATOM 6963 O O . GLN A 1 936 ? 32.873 -0.487 -36.889 1.00 87.31 936 GLN A O 1
ATOM 6968 N N . VAL A 1 937 ? 32.933 -0.562 -39.132 1.00 83.44 937 VAL A N 1
ATOM 6969 C CA . VAL A 1 937 ? 31.477 -0.612 -39.331 1.00 83.44 937 VAL A CA 1
ATOM 6970 C C . VAL A 1 937 ? 31.154 -1.955 -39.969 1.00 83.44 937 VAL A C 1
ATOM 6972 O O . VAL A 1 937 ? 31.713 -2.255 -41.021 1.00 83.44 937 VAL A O 1
ATOM 6975 N N . GLY A 1 938 ? 30.289 -2.750 -39.338 1.00 83.38 938 GLY A N 1
ATOM 6976 C CA . GLY A 1 938 ? 29.768 -4.000 -39.894 1.00 83.38 938 GLY A CA 1
ATOM 6977 C C . GLY A 1 938 ? 28.950 -3.782 -41.170 1.00 83.38 938 GLY A C 1
ATOM 6978 O O . GLY A 1 938 ? 28.769 -2.652 -41.625 1.00 83.38 938 GLY A O 1
ATOM 6979 N N . GLU A 1 939 ? 28.459 -4.866 -41.755 1.00 81.06 939 GLU A N 1
ATOM 6980 C CA . GLU A 1 939 ? 27.649 -4.878 -42.975 1.00 81.06 939 GLU A CA 1
ATOM 6981 C C . GLU A 1 939 ? 26.298 -4.169 -42.768 1.00 81.06 939 GLU A C 1
ATOM 6983 O O . GLU A 1 939 ? 25.470 -4.617 -41.976 1.00 81.06 939 GLU A O 1
ATOM 6988 N N . PRO A 1 940 ? 25.993 -3.037 -43.432 1.00 75.38 940 PRO A N 1
ATOM 6989 C CA . PRO A 1 940 ? 24.669 -2.448 -43.292 1.00 75.38 940 PRO A CA 1
ATOM 6990 C C . PRO A 1 940 ? 23.611 -3.222 -44.079 1.00 75.38 940 PRO A C 1
ATOM 6992 O O . PRO A 1 940 ? 23.438 -2.976 -45.270 1.00 75.38 940 PRO A O 1
ATOM 6995 N N . GLY A 1 941 ? 22.866 -4.109 -43.406 1.00 78.00 941 GLY A N 1
ATOM 6996 C CA . GLY A 1 941 ? 21.776 -4.930 -43.968 1.00 78.00 941 GLY A CA 1
ATOM 6997 C C . GLY A 1 941 ? 20.369 -4.297 -43.977 1.00 78.00 941 GLY A C 1
ATOM 6998 O O . GLY A 1 941 ? 19.417 -4.872 -44.510 1.00 78.00 941 GLY A O 1
ATOM 6999 N N . GLY A 1 942 ? 20.200 -3.105 -43.405 1.00 83.00 942 GLY A N 1
ATOM 7000 C CA . GLY A 1 942 ? 18.898 -2.487 -43.145 1.00 83.00 942 GLY A CA 1
ATOM 7001 C C . GLY A 1 942 ? 18.141 -1.964 -44.375 1.00 83.00 942 GLY A C 1
ATOM 7002 O O . GLY A 1 942 ? 18.648 -1.861 -45.495 1.00 83.00 942 GLY A O 1
ATOM 7003 N N . VAL A 1 943 ? 16.878 -1.577 -44.164 1.00 83.69 943 VAL A N 1
ATOM 7004 C CA . VAL A 1 943 ? 15.998 -1.030 -45.213 1.00 83.69 943 VAL A CA 1
ATOM 7005 C C . VAL A 1 943 ? 15.650 0.430 -44.914 1.00 83.69 943 VAL A C 1
ATOM 7007 O O . VAL A 1 943 ? 14.841 0.699 -44.025 1.00 83.69 943 VAL A O 1
ATOM 7010 N N . LEU A 1 944 ? 16.160 1.375 -45.713 1.00 84.94 944 LEU A N 1
ATOM 7011 C CA . LEU A 1 944 ? 15.734 2.783 -45.663 1.00 84.94 944 LEU A CA 1
ATOM 7012 C C . LEU A 1 944 ? 14.670 3.042 -46.737 1.00 84.94 944 LEU A C 1
ATOM 7014 O O . LEU A 1 944 ? 14.906 2.812 -47.924 1.00 84.94 944 LEU A O 1
ATOM 7018 N N . ARG A 1 945 ? 13.488 3.530 -46.351 1.00 84.50 945 ARG A N 1
ATOM 7019 C CA . ARG A 1 945 ? 12.417 3.934 -47.280 1.00 84.50 945 ARG A CA 1
ATOM 7020 C C . ARG A 1 945 ? 11.995 5.373 -47.022 1.00 84.50 945 ARG A C 1
ATOM 7022 O O . ARG A 1 945 ? 11.545 5.671 -45.919 1.00 84.50 945 ARG A O 1
ATOM 7029 N N . GLY A 1 946 ? 12.055 6.219 -48.043 1.00 84.94 946 GLY A N 1
ATOM 7030 C CA . GLY A 1 946 ? 11.611 7.605 -47.945 1.00 84.94 946 GLY A CA 1
ATOM 7031 C C . GLY A 1 946 ? 11.816 8.417 -49.199 1.00 84.94 946 GLY A C 1
ATOM 7032 O O . GLY A 1 946 ? 12.627 8.017 -50.011 1.00 84.94 946 GLY A O 1
ATOM 7033 N N . GLU A 1 947 ? 11.160 9.566 -49.365 1.00 82.12 947 GLU A N 1
ATOM 7034 C CA . GLU A 1 947 ? 11.444 10.469 -50.498 1.00 82.12 947 GLU A CA 1
ATOM 7035 C C . GLU A 1 947 ? 12.940 10.817 -50.570 1.00 82.12 947 GLU A C 1
ATOM 7037 O O . GLU A 1 947 ? 13.545 10.842 -51.644 1.00 82.12 947 GLU A O 1
ATOM 7042 N N . ARG A 1 948 ? 13.567 11.011 -49.400 1.00 83.00 948 ARG A N 1
ATOM 7043 C CA . ARG A 1 948 ? 15.015 11.185 -49.239 1.00 83.00 948 ARG A CA 1
ATOM 7044 C C . ARG A 1 948 ? 15.561 10.139 -48.273 1.00 83.00 948 ARG A C 1
ATOM 7046 O O . ARG A 1 948 ? 15.435 10.294 -47.058 1.00 83.00 948 ARG A O 1
ATOM 7053 N N . ALA A 1 949 ? 16.181 9.099 -48.822 1.00 85.81 949 ALA A N 1
ATOM 7054 C CA . ALA A 1 949 ? 16.897 8.080 -48.064 1.00 85.81 949 ALA A CA 1
ATOM 7055 C C . ALA A 1 949 ? 18.401 8.366 -48.152 1.00 85.81 949 ALA A C 1
ATOM 7057 O O . ALA A 1 949 ? 18.994 8.237 -49.226 1.00 85.81 949 ALA A O 1
ATOM 7058 N N . LEU A 1 950 ? 18.998 8.792 -47.038 1.00 85.19 950 LEU A N 1
ATOM 7059 C CA . LEU A 1 950 ? 20.416 9.134 -46.954 1.00 85.19 950 LEU A CA 1
ATOM 7060 C C . LEU A 1 950 ? 21.109 8.246 -45.924 1.00 85.19 950 LEU A C 1
ATOM 7062 O O . LEU A 1 950 ? 20.731 8.229 -44.752 1.00 85.19 950 LEU A O 1
ATOM 7066 N N . TYR A 1 951 ? 22.136 7.537 -46.378 1.00 84.75 951 TYR A N 1
ATOM 7067 C CA . TYR A 1 951 ? 23.051 6.788 -45.530 1.00 84.75 951 TYR A CA 1
ATOM 7068 C C . TYR A 1 951 ? 24.428 7.452 -45.609 1.00 84.75 951 TYR A C 1
ATOM 7070 O O . TYR A 1 951 ? 25.038 7.486 -46.681 1.00 84.75 951 TYR A O 1
ATOM 7078 N N . SER A 1 952 ? 24.891 8.015 -44.493 1.00 84.31 952 SER A N 1
ATOM 7079 C CA . SER A 1 952 ? 26.203 8.659 -44.379 1.00 84.31 952 SER A CA 1
ATOM 7080 C C . SER A 1 952 ? 27.000 8.058 -43.230 1.00 84.31 952 SER A C 1
ATOM 7082 O O . SER A 1 952 ? 26.530 8.094 -42.094 1.00 84.31 952 SER A O 1
ATOM 7084 N N . VAL A 1 953 ? 28.206 7.545 -43.482 1.00 79.06 953 VAL A N 1
ATOM 7085 C CA . VAL A 1 953 ? 29.021 6.982 -42.392 1.00 79.06 953 VAL A CA 1
ATOM 7086 C C . VAL A 1 953 ? 29.693 8.106 -41.603 1.00 79.06 953 VAL A C 1
ATOM 7088 O O . VAL A 1 953 ? 29.406 8.235 -40.415 1.00 79.06 953 VAL A O 1
ATOM 7091 N N . LEU A 1 954 ? 30.496 8.976 -42.235 1.00 77.25 954 LEU A N 1
ATOM 7092 C CA . LEU A 1 954 ? 31.177 10.077 -41.529 1.00 77.25 954 LEU A CA 1
ATOM 7093 C C . LEU A 1 954 ? 31.215 11.392 -42.310 1.00 77.25 954 LEU A C 1
ATOM 7095 O O . LEU A 1 954 ? 31.340 11.402 -43.536 1.00 77.25 954 LEU A O 1
ATOM 7099 N N . SER A 1 955 ? 31.247 12.507 -41.573 1.00 74.69 955 SER A N 1
ATOM 7100 C CA . SER A 1 955 ? 31.617 13.822 -42.119 1.00 74.69 955 SER A CA 1
ATOM 7101 C C . SER A 1 955 ? 33.116 14.166 -42.024 1.00 74.69 955 SER A C 1
ATOM 7103 O O . SER A 1 955 ? 33.559 15.150 -42.619 1.00 74.69 955 SER A O 1
ATOM 7105 N N . SER A 1 956 ? 33.924 13.379 -41.306 1.00 75.12 956 SER A N 1
ATOM 7106 C CA . SER A 1 956 ? 35.391 13.469 -41.356 1.00 75.12 956 SER A CA 1
ATOM 7107 C C . SER A 1 956 ? 36.053 12.091 -41.281 1.00 75.12 956 SER A C 1
ATOM 7109 O O . SER A 1 956 ? 35.423 11.136 -40.840 1.00 75.12 956 SER A O 1
ATOM 7111 N N . ALA A 1 957 ? 37.297 11.973 -41.750 1.00 73.75 957 ALA A N 1
ATOM 7112 C CA . ALA A 1 957 ? 37.979 10.693 -41.947 1.00 73.75 957 ALA A CA 1
ATOM 7113 C C . ALA A 1 957 ? 38.851 10.232 -40.763 1.00 73.75 957 ALA A C 1
ATOM 7115 O O . ALA A 1 957 ? 39.605 11.051 -40.230 1.00 73.75 957 ALA A O 1
ATOM 7116 N N . PRO A 1 958 ? 38.793 8.940 -40.376 1.00 84.06 958 PRO A N 1
ATOM 7117 C CA . PRO A 1 958 ? 39.651 8.362 -39.344 1.00 84.06 958 PRO A CA 1
ATOM 7118 C C . PRO A 1 958 ? 41.058 8.078 -39.888 1.00 84.06 958 PRO A C 1
ATOM 7120 O O . PRO A 1 958 ? 41.324 8.294 -41.066 1.00 84.06 958 PRO A O 1
ATOM 7123 N N . GLN A 1 959 ? 41.984 7.574 -39.069 1.00 81.88 959 GLN A N 1
ATOM 7124 C CA . GLN A 1 959 ? 43.260 7.073 -39.607 1.00 81.88 959 GLN A CA 1
ATOM 7125 C C . GLN A 1 959 ? 43.050 5.744 -40.341 1.00 81.88 959 GLN A C 1
ATOM 7127 O O . GLN A 1 959 ? 43.531 5.581 -41.465 1.00 81.88 959 GLN A O 1
ATOM 7132 N N . TYR A 1 960 ? 42.261 4.853 -39.734 1.00 83.75 960 TYR A N 1
ATOM 7133 C CA . TYR A 1 960 ? 41.911 3.541 -40.266 1.00 83.75 960 TYR A CA 1
ATOM 7134 C C . TYR A 1 960 ? 40.393 3.382 -40.315 1.00 83.75 960 TYR A C 1
ATOM 7136 O O . TYR A 1 960 ? 39.707 3.547 -39.301 1.00 83.75 960 TYR A O 1
ATOM 7144 N N . LEU A 1 961 ? 39.873 3.063 -41.498 1.00 86.06 961 LEU A N 1
ATOM 7145 C CA . LEU A 1 961 ? 38.463 2.763 -41.711 1.00 86.06 961 LEU A CA 1
ATOM 7146 C C . LEU A 1 961 ? 38.307 1.412 -42.401 1.00 86.06 961 LEU A C 1
ATOM 7148 O O . LEU A 1 961 ? 38.777 1.237 -43.526 1.00 86.06 961 LEU A O 1
ATOM 7152 N N . GLN A 1 962 ? 37.580 0.508 -41.752 1.00 86.88 962 GLN A N 1
ATOM 7153 C CA . GLN A 1 962 ? 37.058 -0.709 -42.356 1.00 86.88 962 GLN A CA 1
ATOM 7154 C C . GLN A 1 962 ? 35.529 -0.629 -42.374 1.00 86.88 962 GLN A C 1
ATOM 7156 O O . GLN A 1 962 ? 34.890 -0.527 -41.325 1.00 86.88 962 GLN A O 1
ATOM 7161 N N . VAL A 1 963 ? 34.940 -0.637 -43.567 1.00 83.12 963 VAL A N 1
ATOM 7162 C CA . VAL A 1 963 ? 33.485 -0.717 -43.755 1.00 83.12 963 VAL A CA 1
ATOM 7163 C C . VAL A 1 963 ? 33.179 -2.085 -44.345 1.00 83.12 963 VAL A C 1
ATOM 7165 O O . VAL A 1 963 ? 33.734 -2.411 -45.392 1.00 83.12 963 VAL A O 1
ATOM 7168 N N . GLY A 1 964 ? 32.333 -2.871 -43.682 1.00 82.81 964 GLY A N 1
ATOM 7169 C CA . GLY A 1 964 ? 31.824 -4.144 -44.192 1.00 82.81 964 GLY A CA 1
ATOM 7170 C C . GLY A 1 964 ? 30.990 -3.975 -45.464 1.00 82.81 964 GLY A C 1
ATOM 7171 O O . GLY A 1 964 ? 30.776 -2.861 -45.945 1.00 82.81 964 GLY A O 1
ATOM 7172 N N . GLU A 1 965 ? 30.523 -5.086 -46.018 1.00 80.44 965 GLU A N 1
ATOM 7173 C CA . GLU A 1 965 ? 29.710 -5.150 -47.233 1.00 80.44 965 GLU A CA 1
ATOM 7174 C C . GLU A 1 965 ? 28.346 -4.463 -47.041 1.00 80.44 965 GLU A C 1
ATOM 7176 O O . GLU A 1 965 ? 27.534 -4.903 -46.228 1.00 80.44 965 GLU A O 1
ATOM 7181 N N . PRO A 1 966 ? 28.013 -3.360 -47.739 1.00 74.12 966 PRO A N 1
ATOM 7182 C CA . PRO A 1 966 ? 26.678 -2.796 -47.609 1.00 74.12 966 PRO A CA 1
ATOM 7183 C C . PRO A 1 966 ? 25.632 -3.618 -48.360 1.00 74.12 966 PRO A C 1
ATOM 7185 O O . PRO A 1 966 ? 25.444 -3.415 -49.556 1.00 74.12 966 PRO A O 1
ATOM 7188 N N . GLY A 1 967 ? 24.914 -4.497 -47.651 1.00 76.75 967 GLY A N 1
ATOM 7189 C CA . GLY A 1 967 ? 23.833 -5.357 -48.170 1.00 76.75 967 GLY A CA 1
ATOM 7190 C C . GLY A 1 967 ? 22.415 -4.747 -48.179 1.00 76.75 967 GLY A C 1
ATOM 7191 O O . GLY A 1 967 ? 21.465 -5.358 -48.673 1.00 76.75 967 GLY A O 1
ATOM 7192 N N . GLY A 1 968 ? 22.238 -3.536 -47.651 1.00 82.12 968 GLY A N 1
ATOM 7193 C CA . GLY A 1 968 ? 20.930 -2.931 -47.394 1.00 82.12 968 GLY A CA 1
ATOM 7194 C C . GLY A 1 968 ? 20.146 -2.467 -48.630 1.00 82.12 968 GLY A C 1
ATOM 7195 O O . GLY A 1 968 ? 20.642 -2.367 -49.755 1.00 82.12 968 GLY A O 1
ATOM 7196 N N . VAL A 1 969 ? 18.871 -2.127 -48.417 1.00 83.62 969 VAL A N 1
ATOM 7197 C CA . VAL A 1 969 ? 17.961 -1.639 -49.469 1.00 83.62 969 VAL A CA 1
ATOM 7198 C C . VAL A 1 969 ? 17.578 -0.181 -49.209 1.00 83.62 969 VAL A C 1
ATOM 7200 O O . VAL A 1 969 ? 16.783 0.097 -48.310 1.00 83.62 969 VAL A O 1
ATOM 7203 N N . LEU A 1 970 ? 18.044 0.750 -50.050 1.00 84.75 970 LEU A N 1
ATOM 7204 C CA . LEU A 1 970 ? 17.593 2.150 -50.031 1.00 84.75 970 LEU A CA 1
ATOM 7205 C C . LEU A 1 970 ? 16.508 2.359 -51.096 1.00 84.75 970 LEU A C 1
ATOM 7207 O O . LEU A 1 970 ? 16.733 2.101 -52.279 1.00 84.75 970 LEU A O 1
ATOM 7211 N N . ARG A 1 971 ? 15.319 2.830 -50.707 1.00 84.00 971 ARG A N 1
ATOM 7212 C CA . ARG A 1 971 ? 14.225 3.180 -51.633 1.00 84.00 971 ARG A CA 1
ATOM 7213 C C . ARG A 1 971 ? 13.768 4.615 -51.415 1.00 84.00 971 ARG A C 1
ATOM 7215 O O . ARG A 1 971 ? 13.322 4.933 -50.317 1.00 84.00 971 ARG A O 1
ATOM 7222 N N . GLY A 1 972 ? 13.793 5.433 -52.460 1.00 85.00 972 GLY A N 1
ATOM 7223 C CA . GLY A 1 972 ? 13.341 6.819 -52.390 1.00 85.00 972 GLY A CA 1
ATOM 7224 C C . GLY A 1 972 ? 13.487 7.587 -53.682 1.00 85.00 972 GLY A C 1
ATOM 7225 O O . GLY A 1 972 ? 14.256 7.154 -54.515 1.00 85.00 972 GLY A O 1
ATOM 7226 N N . GLU A 1 973 ? 12.832 8.733 -53.860 1.00 81.88 973 GLU A N 1
ATOM 7227 C CA . GLU A 1 973 ? 13.090 9.597 -55.030 1.00 81.88 973 GLU A CA 1
ATOM 7228 C C . GLU A 1 973 ? 14.581 9.963 -55.130 1.00 81.88 973 GLU A C 1
ATOM 7230 O O . GLU A 1 973 ? 15.174 9.965 -56.211 1.00 81.88 973 GLU A O 1
ATOM 7235 N N . ARG A 1 974 ? 15.219 10.203 -53.975 1.00 82.50 974 ARG A N 1
ATOM 7236 C CA . ARG A 1 974 ? 16.664 10.409 -53.837 1.00 82.50 974 ARG A CA 1
ATOM 7237 C C . ARG A 1 974 ? 17.241 9.402 -52.848 1.00 82.50 974 ARG A C 1
ATOM 7239 O O . ARG A 1 974 ? 17.104 9.577 -51.637 1.00 82.50 974 ARG A O 1
ATOM 7246 N N . ALA A 1 975 ? 17.902 8.376 -53.374 1.00 85.44 975 ALA A N 1
ATOM 7247 C CA . ALA A 1 975 ? 18.650 7.398 -52.593 1.00 85.44 975 ALA A CA 1
ATOM 7248 C C . ALA A 1 975 ? 20.145 7.721 -52.705 1.00 85.44 975 ALA A C 1
ATOM 7250 O O . ALA A 1 975 ? 20.731 7.574 -53.780 1.00 85.44 975 ALA A O 1
ATOM 7251 N N . LEU A 1 976 ? 20.740 8.198 -51.610 1.00 85.00 976 LEU A N 1
ATOM 7252 C CA . LEU A 1 976 ? 22.151 8.570 -51.550 1.00 85.00 976 LEU A CA 1
ATOM 7253 C C . LEU A 1 976 ? 22.870 7.722 -50.505 1.00 85.00 976 LEU A C 1
ATOM 7255 O O . LEU A 1 976 ? 22.505 7.730 -49.329 1.00 85.00 976 LEU A O 1
ATOM 7259 N N . TYR A 1 977 ? 23.903 7.018 -50.954 1.00 84.31 977 TYR A N 1
ATOM 7260 C CA . TYR A 1 977 ? 24.842 6.311 -50.098 1.00 84.31 977 TYR A CA 1
ATOM 7261 C C . TYR A 1 977 ? 26.204 6.998 -50.214 1.00 84.31 977 TYR A C 1
ATOM 7263 O O . TYR A 1 977 ? 26.802 7.008 -51.293 1.00 84.31 977 TYR A O 1
ATOM 7271 N N . SER A 1 978 ? 26.667 7.608 -49.123 1.00 83.94 978 SER A N 1
ATOM 7272 C CA . SER A 1 978 ? 27.969 8.277 -49.049 1.00 83.94 978 SER A CA 1
ATOM 7273 C C . SER A 1 978 ? 28.788 7.729 -47.890 1.00 83.94 978 SER A C 1
ATOM 7275 O O . SER A 1 978 ? 28.331 7.796 -46.749 1.00 83.94 978 SER A O 1
ATOM 7277 N N . VAL A 1 979 ? 29.999 7.228 -48.143 1.00 78.62 979 VAL A N 1
ATOM 7278 C CA . VAL A 1 979 ? 30.837 6.713 -47.049 1.00 78.62 979 VAL A CA 1
ATOM 7279 C C . VAL A 1 979 ? 31.500 7.874 -46.306 1.00 78.62 979 VAL A C 1
ATOM 7281 O O . VAL A 1 979 ? 31.234 8.025 -45.116 1.00 78.62 979 VAL A O 1
ATOM 7284 N N . LEU A 1 980 ? 32.266 8.746 -46.979 1.00 76.88 980 LEU A N 1
ATOM 7285 C CA . LEU A 1 980 ? 32.946 9.875 -46.317 1.00 76.88 980 LEU A CA 1
ATOM 7286 C C . LEU A 1 980 ? 32.966 11.169 -47.135 1.00 76.88 980 LEU A C 1
ATOM 7288 O O . LEU A 1 980 ? 33.079 11.147 -48.362 1.00 76.88 980 LEU A O 1
ATOM 7292 N N . SER A 1 981 ? 32.992 12.305 -46.429 1.00 74.56 981 SER A N 1
ATOM 7293 C CA . SER A 1 981 ? 33.320 13.615 -47.014 1.00 74.56 981 SER A CA 1
ATOM 7294 C C . SER A 1 981 ? 34.806 14.009 -46.934 1.00 74.56 981 SER A C 1
ATOM 7296 O O . SER A 1 981 ? 35.217 14.990 -47.558 1.00 74.56 981 SER A O 1
ATOM 7298 N N . SER A 1 982 ? 35.641 13.268 -46.198 1.00 74.69 982 SER A N 1
ATOM 7299 C CA . SER A 1 982 ? 37.105 13.397 -46.255 1.00 74.69 982 SER A CA 1
ATOM 7300 C C . SER A 1 982 ? 37.799 12.036 -46.152 1.00 74.69 982 SER A C 1
ATOM 7302 O O . SER A 1 982 ? 37.175 11.073 -45.718 1.00 74.69 982 SER A O 1
ATOM 7304 N N . ALA A 1 983 ? 39.057 11.933 -46.589 1.00 73.12 983 ALA A N 1
ATOM 7305 C CA . ALA A 1 983 ? 39.756 10.658 -46.765 1.00 73.12 983 ALA A CA 1
ATOM 7306 C C . ALA A 1 983 ? 40.645 10.232 -45.581 1.00 73.12 983 ALA A C 1
ATOM 7308 O O . ALA A 1 983 ? 41.385 11.075 -45.066 1.00 73.12 983 ALA A O 1
ATOM 7309 N N . PRO A 1 984 ? 40.614 8.947 -45.170 1.00 83.56 984 PRO A N 1
ATOM 7310 C CA . PRO A 1 984 ? 41.482 8.409 -44.123 1.00 83.56 984 PRO A CA 1
ATOM 7311 C C . PRO A 1 984 ? 42.894 8.130 -44.657 1.00 83.56 984 PRO A C 1
ATOM 7313 O O . PRO A 1 984 ? 43.161 8.320 -45.840 1.00 83.56 984 PRO A O 1
ATOM 7316 N N . GLN A 1 985 ? 43.825 7.660 -43.823 1.00 81.50 985 GLN A N 1
ATOM 7317 C CA . GLN A 1 985 ? 45.111 7.165 -44.345 1.00 81.50 985 GLN A CA 1
ATOM 7318 C C . GLN A 1 985 ? 44.925 5.809 -45.036 1.00 81.50 985 GLN A C 1
ATOM 7320 O O . GLN A 1 985 ? 45.403 5.622 -46.158 1.00 81.50 985 GLN A O 1
ATOM 7325 N N . TYR A 1 986 ? 44.160 4.922 -44.395 1.00 83.62 986 TYR A N 1
ATOM 7326 C CA . TYR A 1 986 ? 43.833 3.587 -44.885 1.00 83.62 986 TYR A CA 1
ATOM 7327 C C . TYR A 1 986 ? 42.319 3.398 -44.916 1.00 83.62 986 TYR A C 1
ATOM 7329 O O . TYR A 1 986 ? 41.637 3.581 -43.903 1.00 83.62 986 TYR A O 1
ATOM 7337 N N . LEU A 1 987 ? 41.798 3.028 -46.083 1.00 85.44 987 LEU A N 1
ATOM 7338 C CA . LEU A 1 987 ? 40.393 2.691 -46.272 1.00 85.44 987 LEU A CA 1
ATOM 7339 C C . LEU A 1 987 ? 40.260 1.319 -46.922 1.00 85.44 987 LEU A C 1
ATOM 7341 O O . LEU A 1 987 ? 40.726 1.120 -48.044 1.00 85.44 987 LEU A O 1
ATOM 7345 N N . GLN A 1 988 ? 39.549 0.425 -46.243 1.00 86.31 988 GLN A N 1
ATOM 7346 C CA . GLN A 1 988 ? 39.042 -0.815 -46.809 1.00 86.31 988 GLN A CA 1
ATOM 7347 C C . GLN A 1 988 ? 37.512 -0.758 -46.818 1.00 86.31 988 GLN A C 1
ATOM 7349 O O . GLN A 1 988 ? 36.878 -0.631 -45.769 1.00 86.31 988 GLN A O 1
ATOM 7354 N N . VAL A 1 989 ? 36.916 -0.815 -48.005 1.00 82.88 989 VAL A N 1
ATOM 7355 C CA . VAL A 1 989 ? 35.462 -0.928 -48.182 1.00 82.88 989 VAL A CA 1
ATOM 7356 C C . VAL A 1 989 ? 35.183 -2.321 -48.723 1.00 82.88 989 VAL A C 1
ATOM 7358 O O . VAL A 1 989 ? 35.740 -2.671 -49.760 1.00 82.88 989 VAL A O 1
ATOM 7361 N N . GLY A 1 990 ? 34.358 -3.104 -48.028 1.00 82.62 990 GLY A N 1
ATOM 7362 C CA . GLY A 1 990 ? 33.873 -4.404 -48.494 1.00 82.62 990 GLY A CA 1
ATOM 7363 C C . GLY A 1 990 ? 33.028 -4.293 -49.765 1.00 82.62 990 GLY A C 1
ATOM 7364 O O . GLY A 1 990 ? 32.799 -3.200 -50.284 1.00 82.62 990 GLY A O 1
ATOM 7365 N N . GLU A 1 991 ? 32.567 -5.427 -50.275 1.00 80.38 991 GLU A N 1
ATOM 7366 C CA . GLU A 1 991 ? 31.747 -5.542 -51.482 1.00 80.38 991 GLU A CA 1
ATOM 7367 C C . GLU A 1 991 ? 30.374 -4.870 -51.302 1.00 80.38 991 GLU A C 1
ATOM 7369 O O . GLU A 1 991 ? 29.571 -5.298 -50.474 1.00 80.38 991 GLU A O 1
ATOM 7374 N N . PRO A 1 992 ? 30.023 -3.791 -52.028 1.00 73.38 992 PRO A N 1
ATOM 7375 C CA . PRO A 1 992 ? 28.679 -3.245 -51.907 1.00 73.38 992 PRO A CA 1
ATOM 7376 C C . PRO A 1 992 ? 27.644 -4.102 -52.634 1.00 73.38 992 PRO A C 1
ATOM 7378 O O . PRO A 1 992 ? 27.452 -3.936 -53.835 1.00 73.38 992 PRO A O 1
ATOM 7381 N N . GLY A 1 993 ? 26.940 -4.972 -51.898 1.00 76.69 993 GLY A N 1
ATOM 7382 C CA . GLY A 1 993 ? 25.876 -5.867 -52.391 1.00 76.69 993 GLY A CA 1
ATOM 7383 C C . GLY A 1 993 ? 24.443 -5.295 -52.399 1.00 76.69 993 GLY A C 1
ATOM 7384 O O . GLY A 1 993 ? 23.504 -5.943 -52.866 1.00 76.69 993 GLY A O 1
ATOM 7385 N N . GLY A 1 994 ? 24.239 -4.075 -51.903 1.00 81.69 994 GLY A N 1
ATOM 7386 C CA . GLY A 1 994 ? 22.918 -3.496 -51.648 1.00 81.69 994 GLY A CA 1
ATOM 7387 C C . GLY A 1 994 ? 22.108 -3.089 -52.887 1.00 81.69 994 GLY A C 1
ATOM 7388 O O . GLY A 1 994 ? 22.586 -3.021 -54.023 1.00 81.69 994 GLY A O 1
ATOM 7389 N N . VAL A 1 995 ? 20.829 -2.763 -52.668 1.00 83.38 995 VAL A N 1
ATOM 7390 C CA . VAL A 1 995 ? 19.899 -2.322 -53.723 1.00 83.38 995 VAL A CA 1
ATOM 7391 C C . VAL A 1 995 ? 19.486 -0.867 -53.499 1.00 83.38 995 VAL A C 1
ATOM 7393 O O . VAL A 1 995 ? 18.688 -0.585 -52.604 1.00 83.38 995 VAL A O 1
ATOM 7396 N N . LEU A 1 996 ? 19.928 0.052 -54.364 1.00 84.06 996 LEU A N 1
ATOM 7397 C CA . LEU A 1 996 ? 19.438 1.438 -54.381 1.00 84.06 996 LEU A CA 1
ATOM 7398 C C . LEU A 1 996 ? 18.341 1.586 -55.442 1.00 84.06 996 LEU A C 1
ATOM 7400 O O . LEU A 1 996 ? 18.565 1.301 -56.619 1.00 84.06 996 LEU A O 1
ATOM 7404 N N . ARG A 1 997 ? 17.142 2.034 -55.057 1.00 83.25 997 ARG A N 1
ATOM 7405 C CA . ARG A 1 997 ? 16.038 2.337 -55.987 1.00 83.25 997 ARG A CA 1
ATOM 7406 C C . ARG A 1 997 ? 15.554 3.768 -55.801 1.00 83.25 997 ARG A C 1
ATOM 7408 O O . ARG A 1 997 ? 15.106 4.106 -54.709 1.00 83.25 997 ARG A O 1
ATOM 7415 N N . GLY A 1 998 ? 15.563 4.559 -56.867 1.00 84.19 998 GLY A N 1
ATOM 7416 C CA . GLY A 1 998 ? 15.067 5.931 -56.836 1.00 84.19 998 GLY A CA 1
ATOM 7417 C C . GLY A 1 998 ? 15.192 6.669 -58.146 1.00 84.19 998 GLY A C 1
ATOM 7418 O O . GLY A 1 998 ? 15.968 6.235 -58.972 1.00 84.19 998 GLY A O 1
ATOM 7419 N N . GLU A 1 999 ? 14.505 7.792 -58.349 1.00 81.75 999 GLU A N 1
ATOM 7420 C CA . GLU A 1 999 ? 14.728 8.630 -59.545 1.00 81.75 999 GLU A CA 1
ATOM 7421 C C . GLU A 1 999 ? 16.208 9.031 -59.672 1.00 81.75 999 GLU A C 1
ATOM 7423 O O . GLU A 1 999 ? 16.789 9.019 -60.759 1.00 81.75 999 GLU A O 1
ATOM 7428 N N . ARG A 1 1000 ? 16.851 9.315 -58.531 1.00 82.56 1000 ARG A N 1
ATOM 7429 C CA . ARG A 1 1000 ? 18.291 9.563 -58.415 1.00 82.56 1000 ARG A CA 1
ATOM 7430 C C . ARG A 1 1000 ? 18.906 8.602 -57.404 1.00 82.56 1000 ARG A C 1
ATOM 7432 O O . ARG A 1 1000 ? 18.785 8.814 -56.197 1.00 82.56 1000 ARG A O 1
ATOM 7439 N N . ALA A 1 1001 ? 19.579 7.573 -57.908 1.00 85.19 1001 ALA A N 1
ATOM 7440 C CA . ALA A 1 1001 ? 20.361 6.638 -57.110 1.00 85.19 1001 ALA A CA 1
ATOM 7441 C C . ALA A 1 1001 ? 21.846 6.994 -57.250 1.00 85.19 1001 ALA A C 1
ATOM 7443 O O . ALA A 1 1001 ? 22.421 6.839 -58.330 1.00 85.19 1001 ALA A O 1
ATOM 7444 N N . LEU A 1 1002 ? 22.446 7.503 -56.173 1.00 84.62 1002 LEU A N 1
ATOM 7445 C CA . LEU A 1 1002 ? 23.849 7.905 -56.140 1.00 84.62 1002 LEU A CA 1
ATOM 7446 C C . LEU A 1 1002 ? 24.596 7.102 -55.079 1.00 84.62 1002 LEU A C 1
ATOM 7448 O O . LEU A 1 1002 ? 24.241 7.135 -53.901 1.00 84.62 1002 LEU A O 1
ATOM 7452 N N . TYR A 1 1003 ? 25.640 6.408 -55.517 1.00 83.69 1003 TYR A N 1
ATOM 7453 C CA . TYR A 1 1003 ? 26.601 5.742 -54.652 1.00 83.69 1003 TYR A CA 1
ATOM 7454 C C . TYR A 1 1003 ? 27.951 6.445 -54.807 1.00 83.69 1003 TYR A C 1
ATOM 7456 O O . TYR A 1 1003 ? 28.537 6.429 -55.892 1.00 83.69 1003 TYR A O 1
ATOM 7464 N N . SER A 1 1004 ? 28.418 7.096 -53.741 1.00 83.25 1004 SER A N 1
ATOM 7465 C CA . SER A 1 1004 ? 29.710 7.787 -53.705 1.00 83.25 1004 SER A CA 1
ATOM 7466 C C . SER A 1 1004 ? 30.555 7.286 -52.543 1.00 83.25 1004 SER A C 1
ATOM 7468 O O . SER A 1 1004 ? 30.112 7.381 -51.398 1.00 83.25 1004 SER A O 1
ATOM 7470 N N . VAL A 1 1005 ? 31.769 6.795 -52.799 1.00 78.00 1005 VAL A N 1
ATOM 7471 C CA . VAL A 1 1005 ? 32.631 6.324 -51.703 1.00 78.00 1005 VAL A CA 1
ATOM 7472 C C . VAL A 1 1005 ? 33.272 7.517 -50.992 1.00 78.00 1005 VAL A C 1
ATOM 7474 O O . VAL A 1 1005 ? 32.989 7.707 -49.812 1.00 78.00 1005 VAL A O 1
ATOM 7477 N N . LEU A 1 1006 ? 34.040 8.374 -51.682 1.00 76.31 1006 LEU A N 1
ATOM 7478 C CA . LEU A 1 1006 ? 34.689 9.538 -51.049 1.00 76.31 1006 LEU A CA 1
ATOM 7479 C C . LEU A 1 1006 ? 34.675 10.802 -51.913 1.00 76.31 1006 LEU A C 1
ATOM 7481 O O . LEU A 1 1006 ? 34.791 10.739 -53.138 1.00 76.31 1006 LEU A O 1
ATOM 7485 N N . SER A 1 1007 ? 34.664 11.966 -51.254 1.00 74.00 1007 SER A N 1
ATOM 7486 C CA . SER A 1 1007 ? 34.963 13.256 -51.897 1.00 74.00 1007 SER A CA 1
ATOM 7487 C C . SER A 1 1007 ? 36.444 13.675 -51.851 1.00 74.00 1007 SER A C 1
ATOM 7489 O O . SER A 1 1007 ? 36.833 14.634 -52.521 1.00 74.00 1007 SER A O 1
ATOM 7491 N N . SER A 1 1008 ? 37.298 12.977 -51.095 1.00 74.56 1008 SER A N 1
ATOM 7492 C CA . SER A 1 1008 ? 38.758 13.128 -51.177 1.00 74.56 1008 SER A CA 1
ATOM 7493 C C . SER A 1 1008 ? 39.483 11.790 -51.019 1.00 74.56 1008 SER A C 1
ATOM 7495 O O . SER A 1 1008 ? 38.891 10.834 -50.529 1.00 74.56 1008 SER A O 1
ATOM 7497 N N . ALA A 1 1009 ? 40.735 11.699 -51.475 1.00 72.75 1009 ALA A N 1
ATOM 7498 C CA . ALA A 1 1009 ? 41.469 10.439 -51.609 1.00 72.75 1009 ALA A CA 1
ATOM 7499 C C . ALA A 1 1009 ? 42.373 10.078 -50.414 1.00 72.75 1009 ALA A C 1
ATOM 7501 O O . ALA A 1 1009 ? 43.101 10.955 -49.939 1.00 72.75 1009 ALA A O 1
ATOM 7502 N N . PRO A 1 1010 ? 42.371 8.810 -49.952 1.00 82.94 1010 PRO A N 1
ATOM 7503 C CA . PRO A 1 1010 ? 43.259 8.331 -48.894 1.00 82.94 1010 PRO A CA 1
ATOM 7504 C C . PRO A 1 1010 ? 44.674 8.071 -49.429 1.00 82.94 1010 PRO A C 1
ATOM 7506 O O . PRO A 1 1010 ? 44.928 8.225 -50.619 1.00 82.94 1010 PRO A O 1
ATOM 7509 N N . GLN A 1 1011 ? 45.623 7.655 -48.587 1.00 81.25 1011 GLN A N 1
ATOM 7510 C CA . GLN A 1 1011 ? 46.913 7.168 -49.105 1.00 81.25 1011 GLN A CA 1
ATOM 7511 C C . GLN A 1 1011 ? 46.749 5.785 -49.747 1.00 81.25 1011 GLN A C 1
ATOM 7513 O O . GLN A 1 1011 ? 47.225 5.567 -50.863 1.00 81.25 1011 GLN A O 1
ATOM 7518 N N . TYR A 1 1012 ? 46.001 4.907 -49.074 1.00 83.25 1012 TYR A N 1
ATOM 7519 C CA . TYR A 1 1012 ? 45.700 3.550 -49.515 1.00 83.25 1012 TYR A CA 1
ATOM 7520 C C . TYR A 1 1012 ? 44.189 3.330 -49.531 1.00 83.25 1012 TYR A C 1
ATOM 7522 O O . TYR A 1 1012 ? 43.514 3.512 -48.514 1.00 83.25 1012 TYR A O 1
ATOM 7530 N N . LEU A 1 1013 ? 43.662 2.937 -50.689 1.00 85.19 1013 LEU A N 1
ATOM 7531 C CA . LEU A 1 1013 ? 42.268 2.547 -50.853 1.00 85.19 1013 LEU A CA 1
ATOM 7532 C C . LEU A 1 1013 ? 42.173 1.147 -51.451 1.00 85.19 1013 LEU A C 1
ATOM 7534 O O . LEU A 1 1013 ? 42.640 0.922 -52.568 1.00 85.19 1013 LEU A O 1
ATOM 7538 N N . GLN A 1 1014 ? 41.486 0.259 -50.740 1.00 86.00 1014 GLN A N 1
ATOM 7539 C CA . GLN A 1 1014 ? 40.995 -1.006 -51.266 1.00 86.00 1014 GLN A CA 1
ATOM 7540 C C . GLN A 1 1014 ? 39.462 -0.978 -51.263 1.00 86.00 1014 GLN A C 1
ATOM 7542 O O . GLN A 1 1014 ? 38.837 -0.845 -50.210 1.00 86.00 1014 GLN A O 1
ATOM 7547 N N . VAL A 1 1015 ? 38.853 -1.069 -52.442 1.00 82.38 1015 VAL A N 1
ATOM 7548 C CA . VAL A 1 1015 ? 37.400 -1.226 -52.600 1.00 82.38 1015 VAL A CA 1
ATOM 7549 C C . VAL A 1 1015 ? 37.152 -2.641 -53.099 1.00 82.38 1015 VAL A C 1
ATOM 7551 O O . VAL A 1 1015 ? 37.708 -3.005 -54.133 1.00 82.38 1015 VAL A O 1
ATOM 7554 N N . GLY A 1 1016 ? 36.354 -3.426 -52.376 1.00 82.25 1016 GLY A N 1
ATOM 7555 C CA . GLY A 1 1016 ? 35.896 -4.750 -52.798 1.00 82.25 1016 GLY A CA 1
ATOM 7556 C C . GLY A 1 1016 ? 35.031 -4.695 -54.059 1.00 82.25 1016 GLY A C 1
ATOM 7557 O O . GLY A 1 1016 ? 34.773 -3.622 -54.607 1.00 82.25 1016 GLY A O 1
ATOM 7558 N N . GLU A 1 1017 ? 34.586 -5.851 -54.531 1.00 80.06 1017 GLU A N 1
ATOM 7559 C CA . GLU A 1 1017 ? 33.758 -6.012 -55.726 1.00 80.06 1017 GLU A CA 1
ATOM 7560 C C . GLU A 1 1017 ? 32.375 -5.359 -55.552 1.00 80.06 1017 GLU A C 1
ATOM 7562 O O . GLU A 1 1017 ? 31.587 -5.779 -54.707 1.00 80.06 1017 GLU A O 1
ATOM 7567 N N . PRO A 1 1018 ? 31.997 -4.308 -56.306 1.00 72.62 1018 PRO A N 1
ATOM 7568 C CA . PRO A 1 1018 ? 30.645 -3.783 -56.189 1.00 72.62 1018 PRO A CA 1
ATOM 7569 C C . PRO A 1 1018 ? 29.622 -4.682 -56.882 1.00 72.62 1018 PRO A C 1
ATOM 7571 O O . PRO A 1 1018 ? 29.420 -4.556 -58.086 1.00 72.62 1018 PRO A O 1
ATOM 7574 N N . GLY A 1 1019 ? 28.941 -5.543 -56.116 1.00 75.88 1019 GLY A N 1
ATOM 7575 C CA . GLY A 1 1019 ? 27.891 -6.474 -56.572 1.00 75.88 1019 GLY A CA 1
ATOM 7576 C C . GLY A 1 1019 ? 26.446 -5.931 -56.590 1.00 75.88 1019 GLY A C 1
ATOM 7577 O O . GLY A 1 1019 ? 25.516 -6.618 -57.018 1.00 75.88 1019 GLY A O 1
ATOM 7578 N N . GLY A 1 1020 ? 26.219 -4.696 -56.143 1.00 80.94 1020 GLY A N 1
ATOM 7579 C CA . GLY A 1 1020 ? 24.889 -4.136 -55.892 1.00 80.94 1020 GLY A CA 1
ATOM 7580 C C . GLY A 1 1020 ? 24.060 -3.780 -57.133 1.00 80.94 1020 GLY A C 1
ATOM 7581 O O . GLY A 1 1020 ? 24.528 -3.733 -58.274 1.00 80.94 1020 GLY A O 1
ATOM 7582 N N . VAL A 1 1021 ? 22.777 -3.474 -56.912 1.00 83.00 1021 VAL A N 1
ATOM 7583 C CA . VAL A 1 1021 ? 21.826 -3.085 -57.969 1.00 83.00 1021 VAL A CA 1
ATOM 7584 C C . VAL A 1 1021 ? 21.382 -1.634 -57.780 1.00 83.00 1021 VAL A C 1
ATOM 7586 O O . VAL A 1 1021 ? 20.584 -1.347 -56.886 1.00 83.00 1021 VAL A O 1
ATOM 7589 N N . LEU A 1 1022 ? 21.796 -0.727 -58.671 1.00 83.56 1022 LEU A N 1
ATOM 7590 C CA . LEU A 1 1022 ? 21.273 0.646 -58.717 1.00 83.56 1022 LEU A CA 1
ATOM 7591 C C . LEU A 1 1022 ? 20.169 0.744 -59.778 1.00 83.56 1022 LEU A C 1
ATOM 7593 O O . LEU A 1 1022 ? 20.396 0.437 -60.949 1.00 83.56 1022 LEU A O 1
ATOM 7597 N N . ARG A 1 1023 ? 18.962 1.172 -59.399 1.00 82.94 1023 ARG A N 1
ATOM 7598 C CA . ARG A 1 1023 ? 17.845 1.424 -60.328 1.00 82.94 1023 ARG A CA 1
ATOM 7599 C C . ARG A 1 1023 ? 17.331 2.848 -60.177 1.00 82.94 1023 ARG A C 1
ATOM 7601 O O . ARG A 1 1023 ? 16.872 3.201 -59.095 1.00 82.94 1023 ARG A O 1
ATOM 7608 N N . GLY A 1 1024 ? 17.327 3.613 -61.262 1.00 83.94 1024 GLY A N 1
ATOM 7609 C CA . GLY A 1 1024 ? 16.803 4.975 -61.266 1.00 83.94 1024 GLY A CA 1
ATOM 7610 C C . GLY A 1 1024 ? 16.917 5.680 -62.595 1.00 83.94 1024 GLY A C 1
ATOM 7611 O O . GLY A 1 1024 ? 17.730 5.260 -63.393 1.00 83.94 1024 GLY A O 1
ATOM 7612 N N . GLU A 1 1025 ? 16.181 6.763 -62.841 1.00 81.56 1025 GLU A N 1
ATOM 7613 C CA . GLU A 1 1025 ? 16.375 7.576 -64.059 1.00 81.56 1025 GLU A CA 1
ATOM 7614 C C . GLU A 1 1025 ? 17.841 8.018 -64.204 1.00 81.56 1025 GLU A C 1
ATOM 7616 O O . GLU A 1 1025 ? 18.419 7.990 -65.293 1.00 81.56 1025 GLU A O 1
ATOM 7621 N N . ARG A 1 1026 ? 18.480 8.355 -63.075 1.00 82.12 1026 ARG A N 1
ATOM 7622 C CA . ARG A 1 1026 ? 19.915 8.639 -62.974 1.00 82.12 1026 ARG A CA 1
ATOM 7623 C C . ARG A 1 1026 ? 20.558 7.718 -61.943 1.00 82.12 1026 ARG A C 1
ATOM 7625 O O . ARG A 1 1026 ? 20.439 7.958 -60.741 1.00 82.12 1026 ARG A O 1
ATOM 7632 N N . ALA A 1 1027 ? 21.251 6.692 -62.426 1.00 84.94 1027 ALA A N 1
ATOM 7633 C CA . ALA A 1 1027 ? 22.054 5.789 -61.612 1.00 84.94 1027 ALA A CA 1
ATOM 7634 C C . ALA A 1 1027 ? 23.533 6.167 -61.768 1.00 84.94 1027 ALA A C 1
ATOM 7636 O O . ALA A 1 1027 ? 24.107 5.985 -62.844 1.00 84.94 1027 ALA A O 1
ATOM 7637 N N . LEU A 1 1028 ? 24.128 6.724 -60.713 1.00 84.44 1028 LEU A N 1
ATOM 7638 C CA . LEU A 1 1028 ? 25.523 7.157 -60.702 1.00 84.44 1028 LEU A CA 1
ATOM 7639 C C . LEU A 1 1028 ? 26.299 6.399 -59.629 1.00 84.44 1028 LEU A C 1
ATOM 7641 O O . LEU A 1 1028 ? 25.953 6.453 -58.449 1.00 84.44 1028 LEU A O 1
ATOM 7645 N N . TYR A 1 1029 ? 27.357 5.721 -60.058 1.00 83.56 1029 TYR A N 1
ATOM 7646 C CA . TYR A 1 1029 ? 28.340 5.098 -59.186 1.00 83.56 1029 TYR A CA 1
ATOM 7647 C C . TYR A 1 1029 ? 29.675 5.819 -59.377 1.00 83.56 1029 TYR A C 1
ATOM 7649 O O . TYR A 1 1029 ? 30.250 5.781 -60.468 1.00 83.56 1029 TYR A O 1
ATOM 7657 N N . SER A 1 1030 ? 30.145 6.509 -58.338 1.00 83.00 1030 SER A N 1
ATOM 7658 C CA . SER A 1 1030 ? 31.423 7.226 -58.342 1.00 83.00 1030 SER A CA 1
ATOM 7659 C C . SER A 1 1030 ? 32.301 6.776 -57.183 1.00 83.00 1030 SER A C 1
ATOM 7661 O O . SER A 1 1030 ? 31.875 6.886 -56.033 1.00 83.00 1030 SER A O 1
ATOM 7663 N N . VAL A 1 1031 ? 33.523 6.311 -57.450 1.00 77.38 1031 VAL A N 1
ATOM 7664 C CA . VAL A 1 1031 ? 34.416 5.876 -56.363 1.00 77.38 1031 VAL A CA 1
ATOM 7665 C C . VAL A 1 1031 ? 35.055 7.091 -55.687 1.00 77.38 1031 VAL A C 1
ATOM 7667 O O . VAL A 1 1031 ? 34.767 7.313 -54.514 1.00 77.38 1031 VAL A O 1
ATOM 7670 N N . LEU A 1 1032 ? 35.820 7.931 -56.401 1.00 75.62 1032 LEU A N 1
ATOM 7671 C CA . LEU A 1 1032 ? 36.431 9.138 -55.812 1.00 75.62 1032 LEU A CA 1
ATOM 7672 C C . LEU A 1 1032 ? 36.379 10.374 -56.716 1.00 75.62 1032 LEU A C 1
ATOM 7674 O O . LEU A 1 1032 ? 36.480 10.275 -57.940 1.00 75.62 1032 LEU A O 1
ATOM 7678 N N . SER A 1 1033 ? 36.355 11.557 -56.093 1.00 73.75 1033 SER A N 1
ATOM 7679 C CA . SER A 1 1033 ? 36.622 12.834 -56.776 1.00 73.75 1033 SER A CA 1
ATOM 7680 C C . SER A 1 1033 ? 38.090 13.297 -56.743 1.00 73.75 1033 SER A C 1
ATOM 7682 O O . SER A 1 1033 ? 38.454 14.245 -57.443 1.00 73.75 1033 SER A O 1
ATOM 7684 N N . SER A 1 1034 ? 38.963 12.647 -55.966 1.00 74.25 1034 SER A N 1
ATOM 7685 C CA . SER A 1 1034 ? 40.419 12.833 -56.055 1.00 74.25 1034 SER A CA 1
ATOM 7686 C C . SER A 1 1034 ? 41.174 11.512 -55.878 1.00 74.25 1034 SER A C 1
ATOM 7688 O O . SER A 1 1034 ? 40.599 10.548 -55.384 1.00 74.25 1034 SER A O 1
ATOM 7690 N N . ALA A 1 1035 ? 42.432 11.441 -56.321 1.00 72.94 1035 ALA A N 1
ATOM 7691 C CA . ALA A 1 1035 ? 43.187 10.191 -56.432 1.00 72.94 1035 ALA A CA 1
ATOM 7692 C C . ALA A 1 1035 ? 44.106 9.873 -55.236 1.00 72.94 1035 ALA A C 1
ATOM 7694 O O . ALA A 1 1035 ? 44.816 10.774 -54.781 1.00 72.94 1035 ALA A O 1
ATOM 7695 N N . PRO A 1 1036 ? 44.133 8.614 -54.751 1.00 82.44 1036 PRO A N 1
ATOM 7696 C CA . PRO A 1 1036 ? 45.022 8.178 -53.675 1.00 82.44 1036 PRO A CA 1
ATOM 7697 C C . PRO A 1 1036 ? 46.440 7.912 -54.199 1.00 82.44 1036 PRO A C 1
ATOM 7699 O O . PRO A 1 1036 ? 46.692 8.025 -55.394 1.00 82.44 1036 PRO A O 1
ATOM 7702 N N . GLN A 1 1037 ? 47.393 7.540 -53.342 1.00 81.31 1037 GLN A N 1
ATOM 7703 C CA . GLN A 1 1037 ? 48.693 7.059 -53.842 1.00 81.31 1037 GLN A CA 1
ATOM 7704 C C . GLN A 1 1037 ? 48.554 5.653 -54.437 1.00 81.31 1037 GLN A C 1
ATOM 7706 O O . GLN A 1 1037 ? 49.034 5.407 -55.547 1.00 81.31 1037 GLN A O 1
ATOM 7711 N N . TYR A 1 1038 ? 47.824 4.784 -53.734 1.00 82.69 1038 TYR A N 1
ATOM 7712 C CA . TYR A 1 1038 ? 47.545 3.408 -54.130 1.00 82.69 1038 TYR A CA 1
ATOM 7713 C C . TYR A 1 1038 ? 46.039 3.158 -54.129 1.00 82.69 1038 TYR A C 1
ATOM 7715 O O . TYR A 1 1038 ? 45.365 3.359 -53.115 1.00 82.69 1038 TYR A O 1
ATOM 7723 N N . LEU A 1 1039 ? 45.516 2.719 -55.271 1.00 84.62 1039 LEU A N 1
ATOM 7724 C CA . LEU A 1 1039 ? 44.124 2.316 -55.426 1.00 84.62 1039 LEU A CA 1
ATOM 7725 C C . LEU A 1 1039 ? 44.041 0.897 -55.977 1.00 84.62 1039 LEU A C 1
ATOM 7727 O O . LEU A 1 1039 ? 44.499 0.642 -57.091 1.00 84.62 1039 LEU A O 1
ATOM 7731 N N . GLN A 1 1040 ? 43.382 0.020 -55.228 1.00 85.50 1040 GLN A N 1
ATOM 7732 C CA . GLN A 1 1040 ? 42.918 -1.274 -55.702 1.00 85.50 1040 GLN A CA 1
ATOM 7733 C C . GLN A 1 1040 ? 41.386 -1.278 -55.693 1.00 85.50 1040 GLN A C 1
ATOM 7735 O O . GLN A 1 1040 ? 40.760 -1.116 -54.646 1.00 85.50 1040 GLN A O 1
ATOM 7740 N N . VAL A 1 1041 ? 40.777 -1.428 -56.866 1.00 82.06 1041 VAL A N 1
ATOM 7741 C CA . VAL A 1 1041 ? 39.328 -1.617 -57.013 1.00 82.06 1041 VAL A CA 1
ATOM 7742 C C . VAL A 1 1041 ? 39.107 -3.051 -57.468 1.00 82.06 1041 VAL A C 1
ATOM 7744 O O . VAL A 1 1041 ? 39.671 -3.438 -58.488 1.00 82.06 1041 VAL A O 1
ATOM 7747 N N . GLY A 1 1042 ? 38.325 -3.828 -56.719 1.00 82.00 1042 GLY A N 1
ATOM 7748 C CA . GLY A 1 1042 ? 37.890 -5.172 -57.100 1.00 82.00 1042 GLY A CA 1
ATOM 7749 C C . GLY A 1 1042 ? 37.020 -5.169 -58.358 1.00 82.00 1042 GLY A C 1
ATOM 7750 O O . GLY A 1 1042 ? 36.748 -4.118 -58.941 1.00 82.00 1042 GLY A O 1
ATOM 7751 N N . GLU A 1 1043 ? 36.588 -6.346 -58.789 1.00 79.88 1043 GLU A N 1
ATOM 7752 C CA . GLU A 1 1043 ? 35.754 -6.553 -59.974 1.00 79.88 1043 GLU A CA 1
ATOM 7753 C C . GLU A 1 1043 ? 34.364 -5.915 -59.805 1.00 79.88 1043 GLU A C 1
ATOM 7755 O O . GLU A 1 1043 ? 33.590 -6.322 -58.940 1.00 79.88 1043 GLU A O 1
ATOM 7760 N N . PRO A 1 1044 ? 33.964 -4.891 -60.586 1.00 72.25 1044 PRO A N 1
ATOM 7761 C CA . PRO A 1 1044 ? 32.603 -4.389 -60.477 1.00 72.25 1044 PRO A CA 1
ATOM 7762 C C . PRO A 1 1044 ? 31.594 -5.329 -61.135 1.00 72.25 1044 PRO A C 1
ATOM 7764 O O . PRO A 1 1044 ? 31.391 -5.250 -62.342 1.00 72.25 1044 PRO A O 1
ATOM 7767 N N . GLY A 1 1045 ? 30.928 -6.174 -60.338 1.00 76.44 1045 GLY A N 1
ATOM 7768 C CA . GLY A 1 1045 ? 29.897 -7.142 -60.760 1.00 76.44 1045 GLY A CA 1
ATOM 7769 C C . GLY A 1 1045 ? 28.441 -6.631 -60.783 1.00 76.44 1045 GLY A C 1
ATOM 7770 O O . GLY A 1 1045 ? 27.526 -7.347 -61.195 1.00 76.44 1045 GLY A O 1
ATOM 7771 N N . GLY A 1 1046 ? 28.188 -5.393 -60.359 1.00 81.50 1046 GLY A N 1
ATOM 7772 C CA . GLY A 1 1046 ? 26.846 -4.860 -60.114 1.00 81.50 1046 GLY A CA 1
ATOM 7773 C C . GLY A 1 1046 ? 26.002 -4.551 -61.359 1.00 81.50 1046 GLY A C 1
ATOM 7774 O O . GLY A 1 1046 ? 26.463 -4.526 -62.503 1.00 81.50 1046 GLY A O 1
ATOM 7775 N N . VAL A 1 1047 ? 24.715 -4.263 -61.138 1.00 83.19 1047 VAL A N 1
ATOM 7776 C CA . VAL A 1 1047 ? 23.751 -3.914 -62.197 1.00 83.19 1047 VAL A CA 1
ATOM 7777 C C . VAL A 1 1047 ? 23.282 -2.467 -62.041 1.00 83.19 1047 VAL A C 1
ATOM 7779 O O . VAL A 1 1047 ? 22.492 -2.168 -61.145 1.00 83.19 1047 VAL A O 1
ATOM 7782 N N . LEU A 1 1048 ? 23.664 -1.581 -62.966 1.00 83.44 1048 LEU A N 1
ATOM 7783 C CA . LEU A 1 1048 ? 23.120 -0.217 -63.046 1.00 83.44 1048 LEU A CA 1
ATOM 7784 C C . LEU A 1 1048 ? 22.007 -0.166 -64.101 1.00 83.44 1048 LEU A C 1
ATOM 7786 O O . LEU A 1 1048 ? 22.232 -0.500 -65.265 1.00 83.44 1048 LEU A O 1
ATOM 7790 N N . ARG A 1 1049 ? 20.793 0.249 -63.724 1.00 82.81 1049 ARG A N 1
ATOM 7791 C CA . ARG A 1 1049 ? 19.664 0.450 -64.651 1.00 82.81 1049 ARG A CA 1
ATOM 7792 C C . ARG A 1 1049 ? 19.113 1.864 -64.536 1.00 82.81 1049 ARG A C 1
ATOM 7794 O O . ARG A 1 1049 ? 18.663 2.238 -63.457 1.00 82.81 1049 ARG A O 1
ATOM 7801 N N . GLY A 1 1050 ? 19.069 2.594 -65.644 1.00 83.75 1050 GLY A N 1
ATOM 7802 C CA . GLY A 1 1050 ? 18.514 3.945 -65.682 1.00 83.75 1050 GLY A CA 1
ATOM 7803 C C . GLY A 1 1050 ? 18.577 4.605 -67.037 1.00 83.75 1050 GLY A C 1
ATOM 7804 O O . GLY A 1 1050 ? 19.355 4.156 -67.854 1.00 83.75 1050 GLY A O 1
ATOM 7805 N N . GLU A 1 1051 ? 17.838 5.685 -67.292 1.00 82.00 1051 GLU A N 1
ATOM 7806 C CA . GLU A 1 1051 ? 18.007 6.463 -68.536 1.00 82.00 1051 GLU A CA 1
ATOM 7807 C C . GLU A 1 1051 ? 19.465 6.922 -68.704 1.00 82.00 1051 GLU A C 1
ATOM 7809 O O . GLU A 1 1051 ? 20.036 6.878 -69.796 1.00 82.00 1051 GLU A O 1
ATOM 7814 N N . ARG A 1 1052 ? 20.108 7.296 -67.588 1.00 82.00 1052 ARG A N 1
ATOM 7815 C CA . ARG A 1 1052 ? 21.537 7.613 -67.506 1.00 82.00 1052 ARG A CA 1
ATOM 7816 C C . ARG A 1 1052 ? 22.206 6.734 -66.455 1.00 82.00 1052 ARG A C 1
ATOM 7818 O O . ARG A 1 1052 ? 22.089 7.003 -65.260 1.00 82.00 1052 ARG A O 1
ATOM 7825 N N . ALA A 1 1053 ? 22.918 5.710 -66.916 1.00 85.00 1053 ALA A N 1
ATOM 7826 C CA . ALA A 1 1053 ? 23.744 4.846 -66.083 1.00 85.00 1053 ALA A CA 1
ATOM 7827 C C . ALA A 1 1053 ? 25.213 5.250 -66.258 1.00 85.00 1053 ALA A C 1
ATOM 7829 O O . ALA A 1 1053 ? 25.786 5.055 -67.332 1.00 85.00 1053 ALA A O 1
ATOM 7830 N N . LEU A 1 1054 ? 25.803 5.845 -65.220 1.00 84.12 1054 LEU A N 1
ATOM 7831 C CA . LEU A 1 1054 ? 27.187 6.313 -65.233 1.00 84.12 1054 LEU A CA 1
ATOM 7832 C C . LEU A 1 1054 ? 27.990 5.601 -64.149 1.00 84.12 1054 LEU A C 1
ATOM 7834 O O . LEU A 1 1054 ? 27.648 5.670 -62.969 1.00 84.12 1054 LEU A O 1
ATOM 7838 N N . TYR A 1 1055 ? 29.066 4.948 -64.569 1.00 83.31 1055 TYR A N 1
ATOM 7839 C CA . TYR A 1 1055 ? 30.071 4.370 -63.692 1.00 83.31 1055 TYR A CA 1
ATOM 7840 C C . TYR A 1 1055 ? 31.387 5.115 -63.918 1.00 83.31 1055 TYR A C 1
ATOM 7842 O O . TYR A 1 1055 ? 31.948 5.065 -65.015 1.00 83.31 1055 TYR A O 1
ATOM 7850 N N . SER A 1 1056 ? 31.857 5.835 -62.900 1.00 82.81 1056 SER A N 1
ATOM 7851 C CA . SER A 1 1056 ? 33.119 6.577 -62.942 1.00 82.81 1056 SER A CA 1
ATOM 7852 C C . SER A 1 1056 ? 34.021 6.174 -61.785 1.00 82.81 1056 SER A C 1
ATOM 7854 O O . SER A 1 1056 ? 33.616 6.314 -60.631 1.00 82.81 1056 SER A O 1
ATOM 7856 N N . VAL A 1 1057 ? 35.242 5.715 -62.064 1.00 76.81 1057 VAL A N 1
ATOM 7857 C CA . VAL A 1 1057 ? 36.163 5.332 -60.984 1.00 76.81 1057 VAL A CA 1
ATOM 7858 C C . VAL A 1 1057 ? 36.786 6.586 -60.366 1.00 76.81 1057 VAL A C 1
ATOM 7860 O O . VAL A 1 1057 ? 36.541 6.830 -59.188 1.00 76.81 1057 VAL A O 1
ATOM 7863 N N . LEU A 1 1058 ? 37.484 7.439 -61.131 1.00 75.31 1058 LEU A N 1
ATOM 7864 C CA . LEU A 1 1058 ? 38.109 8.660 -60.589 1.00 75.31 1058 LEU A CA 1
ATOM 7865 C C . LEU A 1 1058 ? 38.036 9.871 -61.524 1.00 75.31 1058 LEU A C 1
ATOM 7867 O O . LEU A 1 1058 ? 38.107 9.738 -62.747 1.00 75.31 1058 LEU A O 1
ATOM 7871 N N . SER A 1 1059 ? 38.031 11.072 -60.935 1.00 73.25 1059 SER A N 1
ATOM 7872 C CA . SER A 1 1059 ? 38.280 12.334 -61.654 1.00 73.25 1059 SER A CA 1
ATOM 7873 C C . SER A 1 1059 ? 39.742 12.819 -61.632 1.00 73.25 1059 SER A C 1
ATOM 7875 O O . SER A 1 1059 ? 40.085 13.776 -62.328 1.00 73.25 1059 SER A O 1
ATOM 7877 N N . SER A 1 1060 ? 40.632 12.181 -60.866 1.00 73.62 1060 SER A N 1
ATOM 7878 C CA . SER A 1 1060 ? 42.084 12.396 -60.964 1.00 73.62 1060 SER A CA 1
ATOM 7879 C C . SER A 1 1060 ? 42.868 11.098 -60.747 1.00 73.62 1060 SER A C 1
ATOM 7881 O O . SER A 1 1060 ? 42.313 10.141 -60.217 1.00 73.62 1060 SER A O 1
ATOM 7883 N N . ALA A 1 1061 ? 44.125 11.037 -61.195 1.00 72.50 1061 ALA A N 1
ATOM 7884 C CA . ALA A 1 1061 ? 44.905 9.800 -61.270 1.00 72.50 1061 ALA A CA 1
ATOM 7885 C C . ALA A 1 1061 ? 45.818 9.530 -60.058 1.00 72.50 1061 ALA A C 1
ATOM 7887 O O . ALA A 1 1061 ? 46.522 10.451 -59.634 1.00 72.50 1061 ALA A O 1
ATOM 7888 N N . PRO A 1 1062 ? 45.851 8.291 -59.527 1.00 82.12 1062 PRO A N 1
ATOM 7889 C CA . PRO A 1 1062 ? 46.757 7.899 -58.448 1.00 82.12 1062 PRO A CA 1
ATOM 7890 C C . PRO A 1 1062 ? 48.176 7.645 -58.975 1.00 82.12 1062 PRO A C 1
ATOM 7892 O O . PRO A 1 1062 ? 48.417 7.712 -60.176 1.00 82.12 1062 PRO A O 1
ATOM 7895 N N . GLN A 1 1063 ? 49.141 7.326 -58.110 1.00 81.44 1063 GLN A N 1
ATOM 7896 C CA . GLN A 1 1063 ? 50.446 6.848 -58.596 1.00 81.44 1063 GLN A CA 1
ATOM 7897 C C . GLN A 1 1063 ? 50.330 5.416 -59.132 1.00 81.44 1063 GLN A C 1
ATOM 7899 O O . GLN A 1 1063 ? 50.809 5.135 -60.233 1.00 81.44 1063 GLN A O 1
ATOM 7904 N N . TYR A 1 1064 ? 49.619 4.561 -58.392 1.00 82.50 1064 TYR A N 1
ATOM 7905 C CA . TYR A 1 1064 ? 49.367 3.166 -58.734 1.00 82.50 1064 TYR A CA 1
ATOM 7906 C C . TYR A 1 1064 ? 47.868 2.882 -58.719 1.00 82.50 1064 TYR A C 1
ATOM 7908 O O . TYR A 1 1064 ? 47.187 3.119 -57.717 1.00 82.50 1064 TYR A O 1
ATOM 7916 N N . LEU A 1 1065 ? 47.358 2.370 -59.836 1.00 84.38 1065 LEU A N 1
ATOM 7917 C CA . LEU A 1 1065 ? 45.975 1.940 -59.973 1.00 84.38 1065 LEU A CA 1
ATOM 7918 C C . LEU A 1 1065 ? 45.913 0.506 -60.482 1.00 84.38 1065 LEU A C 1
ATOM 7920 O O . LEU A 1 1065 ? 46.374 0.224 -61.588 1.00 84.38 1065 LEU A O 1
ATOM 7924 N N . GLN A 1 1066 ? 45.267 -0.356 -59.706 1.00 85.25 1066 GLN A N 1
ATOM 7925 C CA . GLN A 1 1066 ? 44.826 -1.672 -60.136 1.00 85.25 1066 GLN A CA 1
ATOM 7926 C C . GLN A 1 1066 ? 43.295 -1.703 -60.119 1.00 85.25 1066 GLN A C 1
ATOM 7928 O O . GLN A 1 1066 ? 42.671 -1.531 -59.072 1.00 85.25 1066 GLN A O 1
ATOM 7933 N N . VAL A 1 1067 ? 42.683 -1.886 -61.285 1.00 81.62 1067 VAL A N 1
ATOM 7934 C CA . VAL A 1 1067 ? 41.237 -2.101 -61.424 1.00 81.62 1067 VAL A CA 1
ATOM 7935 C C . VAL A 1 1067 ? 41.039 -3.552 -61.834 1.00 81.62 1067 VAL A C 1
ATOM 7937 O O . VAL A 1 1067 ? 41.603 -3.961 -62.846 1.00 81.62 1067 VAL A O 1
ATOM 7940 N N . GLY A 1 1068 ? 40.276 -4.319 -61.056 1.00 81.69 1068 GLY A N 1
ATOM 7941 C CA . GLY A 1 1068 ? 39.861 -5.681 -61.390 1.00 81.69 1068 GLY A CA 1
ATOM 7942 C C . GLY A 1 1068 ? 38.986 -5.730 -62.643 1.00 81.69 1068 GLY A C 1
ATOM 7943 O O . GLY A 1 1068 ? 38.690 -4.703 -63.255 1.00 81.69 1068 GLY A O 1
ATOM 7944 N N . GLU A 1 1069 ? 38.578 -6.927 -63.041 1.00 79.44 1069 GLU A N 1
ATOM 7945 C CA . GLU A 1 1069 ? 37.745 -7.180 -64.217 1.00 79.44 1069 GLU A CA 1
ATOM 7946 C C . GLU A 1 1069 ? 36.345 -6.561 -64.059 1.00 79.44 1069 GLU A C 1
ATOM 7948 O O . GLU A 1 1069 ? 35.583 -6.954 -63.177 1.00 79.44 1069 GLU A O 1
ATOM 7953 N N . PRO A 1 1070 ? 35.926 -5.568 -64.868 1.00 71.44 1070 PRO A N 1
ATOM 7954 C CA . PRO A 1 1070 ? 34.558 -5.084 -64.767 1.00 71.44 1070 PRO A CA 1
ATOM 7955 C C . PRO A 1 1070 ? 33.566 -6.062 -65.391 1.00 71.44 1070 PRO A C 1
ATOM 7957 O O . PRO A 1 1070 ? 33.376 -6.035 -66.602 1.00 71.44 1070 PRO A O 1
ATOM 7960 N N . GLY A 1 1071 ? 32.903 -6.882 -64.566 1.00 76.56 1071 GLY A N 1
ATOM 7961 C CA . GLY A 1 1071 ? 31.889 -7.877 -64.961 1.00 76.56 1071 GLY A CA 1
ATOM 7962 C C . GLY A 1 1071 ? 30.425 -7.394 -64.991 1.00 76.56 1071 GLY A C 1
ATOM 7963 O O . GLY A 1 1071 ? 29.523 -8.129 -65.398 1.00 76.56 1071 GLY A O 1
ATOM 7964 N N . GLY A 1 1072 ? 30.152 -6.156 -64.579 1.00 80.62 1072 GLY A N 1
ATOM 7965 C CA . GLY A 1 1072 ? 28.803 -5.643 -64.333 1.00 80.62 1072 GLY A CA 1
ATOM 7966 C C . GLY A 1 1072 ? 27.947 -5.373 -65.579 1.00 80.62 1072 GLY A C 1
ATOM 7967 O O . GLY A 1 1072 ? 28.401 -5.364 -66.727 1.00 80.62 1072 GLY A O 1
ATOM 7968 N N . VAL A 1 1073 ? 26.655 -5.105 -65.353 1.00 83.44 1073 VAL A N 1
ATOM 7969 C CA . VAL A 1 1073 ? 25.676 -4.804 -66.413 1.00 83.44 1073 VAL A CA 1
ATOM 7970 C C . VAL A 1 1073 ? 25.177 -3.364 -66.295 1.00 83.44 1073 VAL A C 1
ATOM 7972 O O . VAL A 1 1073 ? 24.396 -3.051 -65.396 1.00 83.44 1073 VAL A O 1
ATOM 7975 N N . LEU A 1 1074 ? 25.520 -2.503 -67.258 1.00 83.00 1074 LEU A N 1
ATOM 7976 C CA . LEU A 1 1074 ? 24.945 -1.156 -67.379 1.00 83.00 1074 LEU A CA 1
ATOM 7977 C C . LEU A 1 1074 ? 23.820 -1.168 -68.420 1.00 83.00 1074 LEU A C 1
ATOM 7979 O O . LEU A 1 1074 ? 24.041 -1.532 -69.575 1.00 83.00 1074 LEU A O 1
ATOM 7983 N N . ARG A 1 1075 ? 22.602 -0.772 -68.039 1.00 82.38 1075 ARG A N 1
ATOM 7984 C CA . ARG A 1 1075 ? 21.457 -0.628 -68.956 1.00 82.38 1075 ARG A CA 1
ATOM 7985 C C . ARG A 1 1075 ? 20.879 0.778 -68.880 1.00 82.38 1075 ARG A C 1
ATOM 7987 O O . ARG A 1 1075 ? 20.419 1.173 -67.812 1.00 82.38 1075 ARG A O 1
ATOM 7994 N N . GLY A 1 1076 ? 20.826 1.476 -70.008 1.00 83.50 1076 GLY A N 1
ATOM 7995 C CA . GLY A 1 1076 ? 20.234 2.807 -70.084 1.00 83.50 1076 GLY A CA 1
ATOM 7996 C C . GLY A 1 1076 ? 20.293 3.440 -71.453 1.00 83.50 1076 GLY A C 1
ATOM 7997 O O . GLY A 1 1076 ? 21.102 3.005 -72.249 1.00 83.50 1076 GLY A O 1
ATOM 7998 N N . GLU A 1 1077 ? 19.514 4.482 -71.738 1.00 81.88 1077 GLU A N 1
ATOM 7999 C CA . GLU A 1 1077 ? 19.657 5.239 -72.998 1.00 81.88 1077 GLU A CA 1
ATOM 8000 C C . GLU A 1 1077 ? 21.100 5.738 -73.180 1.00 81.88 1077 GLU A C 1
ATOM 8002 O O . GLU A 1 1077 ? 21.668 5.686 -74.273 1.00 81.88 1077 GLU A O 1
ATOM 8007 N N . ARG A 1 1078 ? 21.734 6.156 -72.076 1.00 82.00 1078 ARG A N 1
ATOM 8008 C CA . ARG A 1 1078 ? 23.154 6.514 -72.006 1.00 82.00 1078 ARG A CA 1
ATOM 8009 C C . ARG A 1 1078 ? 23.851 5.682 -70.936 1.00 82.00 1078 ARG A C 1
ATOM 8011 O O . ARG A 1 1078 ? 23.724 5.974 -69.747 1.00 82.00 1078 ARG A O 1
ATOM 8018 N N . ALA A 1 1079 ? 24.602 4.676 -71.373 1.00 85.00 1079 ALA A N 1
ATOM 8019 C CA . ALA A 1 1079 ? 25.457 3.858 -70.523 1.00 85.00 1079 ALA A CA 1
ATOM 8020 C C . ALA A 1 1079 ? 26.913 4.300 -70.713 1.00 85.00 1079 ALA A C 1
ATOM 8022 O O . ALA A 1 1079 ? 27.485 4.102 -71.786 1.00 85.00 1079 ALA A O 1
ATOM 8023 N N . LEU A 1 1080 ? 27.497 4.924 -69.689 1.00 84.00 1080 LEU A N 1
ATOM 8024 C CA . LEU A 1 1080 ? 28.871 5.420 -69.720 1.00 84.00 1080 LEU A CA 1
ATOM 8025 C C . LEU A 1 1080 ? 29.696 4.746 -68.628 1.00 84.00 1080 LEU A C 1
ATOM 8027 O O . LEU A 1 1080 ? 29.363 4.836 -67.447 1.00 84.00 1080 LEU A O 1
ATOM 8031 N N . TYR A 1 1081 ? 30.779 4.100 -69.041 1.00 83.06 1081 TYR A N 1
ATOM 8032 C CA . TYR A 1 1081 ? 31.806 3.566 -68.162 1.00 83.06 1081 TYR A CA 1
ATOM 8033 C C . TYR A 1 1081 ? 33.101 4.337 -68.415 1.00 83.06 1081 TYR A C 1
ATOM 8035 O O . TYR A 1 1081 ? 33.669 4.255 -69.506 1.00 83.06 1081 TYR A O 1
ATOM 8043 N N . SER A 1 1082 ? 33.549 5.112 -67.429 1.00 82.75 1082 SER A N 1
ATOM 8044 C CA . SER A 1 1082 ? 34.800 5.870 -67.497 1.00 82.75 1082 SER A CA 1
ATOM 8045 C C . SER A 1 1082 ? 35.721 5.499 -66.343 1.00 82.75 1082 SER A C 1
ATOM 8047 O O . SER A 1 1082 ? 35.327 5.657 -65.188 1.00 82.75 1082 SER A O 1
ATOM 8049 N N . VAL A 1 1083 ? 36.947 5.051 -66.622 1.00 75.81 1083 VAL A N 1
ATOM 8050 C CA . VAL A 1 1083 ? 37.888 4.726 -65.538 1.00 75.81 1083 VAL A CA 1
ATOM 8051 C C . VAL A 1 1083 ? 38.504 6.010 -64.979 1.00 75.81 1083 VAL A C 1
ATOM 8053 O O . VAL A 1 1083 ? 38.235 6.315 -63.821 1.00 75.81 1083 VAL A O 1
ATOM 8056 N N . LEU A 1 1084 ? 39.228 6.813 -65.773 1.00 75.06 1084 LEU A N 1
ATOM 8057 C CA . LEU A 1 1084 ? 39.851 8.058 -65.283 1.00 75.06 1084 LEU A CA 1
ATOM 8058 C C . LEU A 1 1084 ? 39.767 9.224 -66.275 1.00 75.06 1084 LEU A C 1
ATOM 8060 O O . LEU A 1 1084 ? 39.840 9.035 -67.490 1.00 75.06 1084 LEU A O 1
ATOM 8064 N N . SER A 1 1085 ? 39.747 10.449 -65.739 1.00 72.81 1085 SER A N 1
ATOM 8065 C CA . SER A 1 1085 ? 39.973 11.683 -66.512 1.00 72.81 1085 SER A CA 1
ATOM 8066 C C . SER A 1 1085 ? 41.428 12.189 -66.517 1.00 72.81 1085 SER A C 1
ATOM 8068 O O . SER A 1 1085 ? 41.747 13.144 -67.228 1.00 72.81 1085 SER A O 1
ATOM 8070 N N . SER A 1 1086 ? 42.338 11.572 -65.757 1.00 73.44 1086 SER A N 1
ATOM 8071 C CA . SER A 1 1086 ? 43.786 11.800 -65.874 1.00 73.44 1086 SER A CA 1
ATOM 8072 C C . SER A 1 1086 ? 44.586 10.519 -65.618 1.00 73.44 1086 SER A C 1
ATOM 8074 O O . SER A 1 1086 ? 44.052 9.573 -65.046 1.00 73.44 1086 SER A O 1
ATOM 8076 N N . ALA A 1 1087 ? 45.838 10.461 -66.083 1.00 73.62 1087 ALA A N 1
ATOM 8077 C CA . ALA A 1 1087 ? 46.640 9.237 -66.115 1.00 73.62 1087 ALA A CA 1
ATOM 8078 C C . ALA A 1 1087 ? 47.546 9.022 -64.888 1.00 73.62 1087 ALA A C 1
ATOM 8080 O O . ALA A 1 1087 ? 48.234 9.966 -64.491 1.00 73.62 1087 ALA A O 1
ATOM 8081 N N . PRO A 1 1088 ? 47.592 7.801 -64.316 1.00 81.88 1088 PRO A N 1
ATOM 8082 C CA . PRO A 1 1088 ? 48.498 7.458 -63.223 1.00 81.88 1088 PRO A CA 1
ATOM 8083 C C . PRO A 1 1088 ? 49.918 7.195 -63.743 1.00 81.88 1088 PRO A C 1
ATOM 8085 O O . PRO A 1 1088 ? 50.155 7.200 -64.947 1.00 81.88 1088 PRO A O 1
ATOM 8088 N N . GLN A 1 1089 ? 50.888 6.936 -62.864 1.00 81.69 1089 GLN A N 1
ATOM 8089 C CA . GLN A 1 1089 ? 52.199 6.455 -63.328 1.00 81.69 1089 GLN A CA 1
ATOM 8090 C C . GLN A 1 1089 ? 52.102 5.000 -63.802 1.00 81.69 1089 GLN A C 1
ATOM 8092 O O . GLN A 1 1089 ? 52.592 4.677 -64.887 1.00 81.69 1089 GLN A O 1
ATOM 8097 N N . TYR A 1 1090 ? 51.391 4.169 -63.036 1.00 82.62 1090 TYR A N 1
ATOM 8098 C CA . TYR A 1 1090 ? 51.156 2.759 -63.323 1.00 82.62 1090 TYR A CA 1
ATOM 8099 C C . TYR A 1 1090 ? 49.658 2.463 -63.308 1.00 82.62 1090 TYR A C 1
ATOM 8101 O O . TYR A 1 1090 ? 48.979 2.697 -62.304 1.00 82.62 1090 TYR A O 1
ATOM 8109 N N . LEU A 1 1091 ? 49.145 1.949 -64.425 1.00 84.00 1091 LEU A N 1
ATOM 8110 C CA . LEU A 1 1091 ? 47.771 1.479 -64.546 1.00 84.00 1091 LEU A CA 1
ATOM 8111 C C . LEU A 1 1091 ? 47.748 0.016 -64.979 1.00 84.00 1091 LEU A C 1
ATOM 8113 O O . LEU A 1 1091 ? 48.220 -0.309 -66.068 1.00 84.00 1091 LEU A O 1
ATOM 8117 N N . GLN A 1 1092 ? 47.119 -0.825 -64.166 1.00 85.06 1092 GLN A N 1
ATOM 8118 C CA . GLN A 1 1092 ? 46.696 -2.164 -64.544 1.00 85.06 1092 GLN A CA 1
ATOM 8119 C C . GLN A 1 1092 ? 45.165 -2.214 -64.533 1.00 85.06 1092 GLN A C 1
ATOM 8121 O O . GLN A 1 1092 ? 44.535 -2.006 -63.497 1.00 85.06 1092 GLN A O 1
ATOM 8126 N N . VAL A 1 1093 ? 44.562 -2.459 -65.692 1.00 81.25 1093 VAL A N 1
ATOM 8127 C CA . VAL A 1 1093 ? 43.121 -2.709 -65.826 1.00 81.25 1093 VAL A CA 1
ATOM 8128 C C . VAL A 1 1093 ? 42.951 -4.176 -66.190 1.00 81.25 1093 VAL A C 1
ATOM 8130 O O . VAL A 1 1093 ? 43.523 -4.609 -67.190 1.00 81.25 1093 VAL A O 1
ATOM 8133 N N . GLY A 1 1094 ? 42.199 -4.928 -65.388 1.00 80.94 1094 GLY A N 1
ATOM 8134 C CA . GLY A 1 1094 ? 41.798 -6.303 -65.681 1.00 80.94 1094 GLY A CA 1
ATOM 8135 C C . GLY A 1 1094 ? 40.926 -6.399 -66.934 1.00 80.94 1094 GLY A C 1
ATOM 8136 O O . GLY A 1 1094 ? 40.611 -5.391 -67.570 1.00 80.94 1094 GLY A O 1
ATOM 8137 N N . GLU A 1 1095 ? 40.544 -7.613 -67.306 1.00 79.06 1095 GLU A N 1
ATOM 8138 C CA . GLU A 1 1095 ? 39.711 -7.902 -68.474 1.00 79.06 1095 GLU A CA 1
ATOM 8139 C C . GLU A 1 1095 ? 38.309 -7.289 -68.325 1.00 79.06 1095 GLU A C 1
ATOM 8141 O O . GLU A 1 1095 ? 37.556 -7.663 -67.427 1.00 79.06 1095 GLU A O 1
ATOM 8146 N N . PRO A 1 1096 ? 37.880 -6.323 -69.160 1.00 70.88 1096 PRO A N 1
ATOM 8147 C CA . PRO A 1 1096 ? 36.509 -5.851 -69.068 1.00 70.88 1096 PRO A CA 1
ATOM 8148 C C . PRO A 1 1096 ? 35.530 -6.867 -69.648 1.00 70.88 1096 PRO A C 1
ATOM 8150 O O . PRO A 1 1096 ? 35.354 -6.898 -70.859 1.00 70.88 1096 PRO A O 1
ATOM 8153 N N . GLY A 1 1097 ? 34.870 -7.657 -68.792 1.00 76.12 1097 GLY A N 1
ATOM 8154 C CA . GLY A 1 1097 ? 33.869 -8.680 -69.149 1.00 76.12 1097 GLY A CA 1
ATOM 8155 C C . GLY A 1 1097 ? 32.399 -8.215 -69.182 1.00 76.12 1097 GLY A C 1
ATOM 8156 O O . GLY A 1 1097 ? 31.503 -8.970 -69.561 1.00 76.12 1097 GLY A O 1
ATOM 8157 N N . GLY A 1 1098 ? 32.118 -6.969 -68.802 1.00 80.00 1098 GLY A N 1
ATOM 8158 C CA . GLY A 1 1098 ? 30.766 -6.464 -68.557 1.00 80.00 1098 GLY A CA 1
ATOM 8159 C C . GLY A 1 1098 ? 29.901 -6.244 -69.803 1.00 80.00 1098 GLY A C 1
ATOM 8160 O O . GLY A 1 1098 ? 30.351 -6.245 -70.953 1.00 80.00 1098 GLY A O 1
ATOM 8161 N N . VAL A 1 1099 ? 28.605 -6.008 -69.576 1.00 82.69 1099 VAL A N 1
ATOM 8162 C CA . VAL A 1 1099 ? 27.613 -5.758 -70.636 1.00 82.69 1099 VAL A CA 1
ATOM 8163 C C . VAL A 1 1099 ? 27.084 -4.326 -70.542 1.00 82.69 1099 VAL A C 1
ATOM 8165 O O . VAL A 1 1099 ? 26.292 -4.017 -69.651 1.00 82.69 1099 VAL A O 1
ATOM 8168 N N . LEU A 1 1100 ? 27.418 -3.470 -71.513 1.00 82.06 1100 LEU A N 1
ATOM 8169 C CA . LEU A 1 1100 ? 26.798 -2.145 -71.660 1.00 82.06 1100 LEU A CA 1
ATOM 8170 C C . LEU A 1 1100 ? 25.675 -2.219 -72.703 1.00 82.06 1100 LEU A C 1
ATOM 8172 O O . LEU A 1 1100 ? 25.911 -2.594 -73.852 1.00 82.06 1100 LEU A O 1
ATOM 8176 N N . ARG A 1 1101 ? 24.441 -1.867 -72.329 1.00 81.19 1101 ARG A N 1
ATOM 8177 C CA . ARG A 1 1101 ? 23.291 -1.780 -73.247 1.00 81.19 1101 ARG A CA 1
ATOM 8178 C C . ARG A 1 1101 ? 22.669 -0.393 -73.203 1.00 81.19 1101 ARG A C 1
ATOM 8180 O O . ARG A 1 1101 ? 22.197 0.014 -72.144 1.00 81.19 1101 ARG A O 1
ATOM 8187 N N . GLY A 1 1102 ? 22.595 0.277 -74.346 1.00 83.31 1102 GLY A N 1
ATOM 8188 C CA . GLY A 1 1102 ? 21.973 1.592 -74.451 1.00 83.31 1102 GLY A CA 1
ATOM 8189 C C . GLY A 1 1102 ? 22.002 2.188 -75.838 1.00 83.31 1102 GLY A C 1
ATOM 8190 O O . GLY A 1 1102 ? 22.811 1.752 -76.634 1.00 83.31 1102 GLY A O 1
ATOM 8191 N N . GLU A 1 1103 ? 21.194 3.204 -76.139 1.00 81.81 1103 GLU A N 1
ATOM 8192 C CA . GLU A 1 1103 ? 21.306 3.932 -77.418 1.00 81.81 1103 GLU A CA 1
ATOM 8193 C C . GLU A 1 1103 ? 22.731 4.475 -77.619 1.00 81.81 1103 GLU A C 1
ATOM 8195 O O . GLU A 1 1103 ? 23.289 4.426 -78.717 1.00 81.81 1103 GLU A O 1
ATOM 8200 N N . ARG A 1 1104 ? 23.358 4.931 -76.526 1.00 81.38 1104 ARG A N 1
ATOM 8201 C CA . ARG A 1 1104 ? 24.763 5.344 -76.471 1.00 81.38 1104 ARG A CA 1
ATOM 8202 C C . ARG A 1 1104 ? 25.495 4.568 -75.384 1.00 81.38 1104 ARG A C 1
ATOM 8204 O O . ARG A 1 1104 ? 25.360 4.883 -74.202 1.00 81.38 1104 ARG A O 1
ATOM 8211 N N . ALA A 1 1105 ? 26.284 3.582 -75.798 1.00 84.50 1105 ALA A N 1
ATOM 8212 C CA . ALA A 1 1105 ? 27.172 2.822 -74.928 1.00 84.50 1105 ALA A CA 1
ATOM 8213 C C . ALA A 1 1105 ? 28.611 3.310 -75.134 1.00 84.50 1105 ALA A C 1
ATOM 8215 O O . ALA A 1 1105 ? 29.178 3.123 -76.211 1.00 84.50 1105 ALA A O 1
ATOM 8216 N N . LEU A 1 1106 ? 29.188 3.957 -74.121 1.00 83.25 1106 LEU A N 1
ATOM 8217 C CA . LEU A 1 1106 ? 30.550 4.482 -74.167 1.00 83.25 1106 LEU A CA 1
ATOM 8218 C C . LEU A 1 1106 ? 31.394 3.842 -73.069 1.00 83.25 1106 LEU A C 1
ATOM 8220 O O . LEU A 1 1106 ? 31.059 3.938 -71.890 1.00 83.25 1106 LEU A O 1
ATOM 8224 N N . TYR A 1 1107 ? 32.493 3.219 -73.474 1.00 82.44 1107 TYR A N 1
ATOM 8225 C CA . TYR A 1 1107 ? 33.527 2.710 -72.589 1.00 82.44 1107 TYR A CA 1
ATOM 8226 C C . TYR A 1 1107 ? 34.815 3.487 -72.866 1.00 82.44 1107 TYR A C 1
ATOM 8228 O O . TYR A 1 1107 ? 35.382 3.381 -73.955 1.00 82.44 1107 TYR A O 1
ATOM 8236 N N . SER A 1 1108 ? 35.257 4.292 -71.901 1.00 81.94 1108 SER A N 1
ATOM 8237 C CA . SER A 1 1108 ? 36.493 5.071 -71.996 1.00 81.94 1108 SER A CA 1
ATOM 8238 C C . SER A 1 1108 ? 37.423 4.763 -70.830 1.00 81.94 1108 SER A C 1
ATOM 8240 O O . SER A 1 1108 ? 37.048 4.977 -69.679 1.00 81.94 1108 SER A O 1
ATOM 8242 N N . VAL A 1 1109 ? 38.643 4.302 -71.099 1.00 74.56 1109 VAL A N 1
ATOM 8243 C CA . VAL A 1 1109 ? 39.595 4.003 -70.015 1.00 74.56 1109 VAL A CA 1
ATOM 8244 C C . VAL A 1 1109 ? 40.276 5.289 -69.539 1.00 74.56 1109 VAL A C 1
ATOM 8246 O O . VAL A 1 1109 ? 40.247 5.581 -68.346 1.00 74.56 1109 VAL A O 1
ATOM 8249 N N . LEU A 1 1110 ? 40.820 6.102 -70.449 1.00 74.19 1110 LEU A N 1
ATOM 8250 C CA . LEU A 1 1110 ? 41.623 7.272 -70.088 1.00 74.19 1110 LEU A CA 1
ATOM 8251 C C . LEU A 1 1110 ? 41.513 8.433 -71.085 1.00 74.19 1110 LEU A C 1
ATOM 8253 O O . LEU A 1 1110 ? 41.516 8.225 -72.299 1.00 74.19 1110 LEU A O 1
ATOM 8257 N N . SER A 1 1111 ? 41.544 9.669 -70.573 1.00 72.38 1111 SER A N 1
ATOM 8258 C CA . SER A 1 1111 ? 41.735 10.893 -71.377 1.00 72.38 1111 SER A CA 1
ATOM 8259 C C . SER A 1 1111 ? 43.180 11.426 -71.413 1.00 72.38 1111 SER A C 1
ATOM 8261 O O . SER A 1 1111 ? 43.470 12.380 -72.137 1.00 72.38 1111 SER A O 1
ATOM 8263 N N . SER A 1 1112 ? 44.111 10.830 -70.663 1.00 73.50 1112 SER A N 1
ATOM 8264 C CA . SER A 1 1112 ? 45.554 11.078 -70.797 1.00 73.50 1112 SER A CA 1
ATOM 8265 C C . SER A 1 1112 ? 46.366 9.815 -70.497 1.00 73.50 1112 SER A C 1
ATOM 8267 O O . SER A 1 1112 ? 45.848 8.891 -69.876 1.00 73.50 1112 SER A O 1
ATOM 8269 N N . ALA A 1 1113 ? 47.612 9.744 -70.973 1.00 73.44 1113 ALA A N 1
ATOM 8270 C CA . ALA A 1 1113 ? 48.409 8.517 -70.958 1.00 73.44 1113 ALA A CA 1
ATOM 8271 C C . ALA A 1 1113 ? 49.312 8.347 -69.724 1.00 73.44 1113 ALA A C 1
ATOM 8273 O O . ALA A 1 1113 ? 49.995 9.307 -69.356 1.00 73.44 1113 ALA A O 1
ATOM 8274 N N . PRO A 1 1114 ? 49.357 7.149 -69.107 1.00 81.44 1114 PRO A N 1
ATOM 8275 C CA . PRO A 1 1114 ? 50.257 6.852 -67.998 1.00 81.44 1114 PRO A CA 1
ATOM 8276 C C . PRO A 1 1114 ? 51.680 6.576 -68.501 1.00 81.44 1114 PRO A C 1
ATOM 8278 O O . PRO A 1 1114 ? 51.919 6.502 -69.704 1.00 81.44 1114 PRO A O 1
ATOM 8281 N N . GLN A 1 1115 ? 52.648 6.388 -67.603 1.00 82.00 1115 GLN A N 1
ATOM 8282 C CA . GLN A 1 1115 ? 53.968 5.897 -68.026 1.00 82.00 1115 GLN A CA 1
ATOM 8283 C C . GLN A 1 1115 ? 53.891 4.418 -68.420 1.00 82.00 1115 GLN A C 1
ATOM 8285 O O . GLN A 1 1115 ? 54.388 4.042 -69.482 1.00 82.00 1115 GLN A O 1
ATOM 8290 N N . TYR A 1 1116 ? 53.188 3.618 -67.614 1.00 81.94 1116 TYR A N 1
ATOM 8291 C CA . TYR A 1 1116 ? 52.975 2.192 -67.833 1.00 81.94 1116 TYR A CA 1
ATOM 8292 C C . TYR A 1 1116 ? 51.481 1.878 -67.828 1.00 81.94 1116 TYR A C 1
ATOM 8294 O O . TYR A 1 1116 ? 50.781 2.155 -66.851 1.00 81.94 1116 TYR A O 1
ATOM 8302 N N . LEU A 1 1117 ? 50.998 1.299 -68.925 1.00 83.25 1117 LEU A N 1
ATOM 8303 C CA . LEU A 1 1117 ? 49.632 0.813 -69.052 1.00 83.25 1117 LEU A CA 1
ATOM 8304 C C . LEU A 1 1117 ? 49.627 -0.669 -69.414 1.00 83.25 1117 LEU A C 1
ATOM 8306 O O . LEU A 1 1117 ? 50.115 -1.043 -70.480 1.00 83.25 1117 LEU A O 1
ATOM 8310 N N . GLN A 1 1118 ? 48.993 -1.475 -68.570 1.00 84.31 1118 GLN A N 1
ATOM 8311 C CA . GLN A 1 1118 ? 48.593 -2.838 -68.884 1.00 84.31 1118 GLN A CA 1
ATOM 8312 C C . GLN A 1 1118 ? 47.064 -2.909 -68.893 1.00 84.31 1118 GLN A C 1
ATOM 8314 O O . GLN A 1 1118 ? 46.416 -2.665 -67.877 1.00 84.31 1118 GLN A O 1
ATOM 8319 N N . VAL A 1 1119 ? 46.481 -3.217 -70.048 1.00 80.06 1119 VAL A N 1
ATOM 8320 C CA . VAL A 1 1119 ? 45.046 -3.492 -70.191 1.00 80.06 1119 VAL A CA 1
ATOM 8321 C C . VAL A 1 1119 ? 44.895 -4.971 -70.515 1.00 80.06 1119 VAL A C 1
ATOM 8323 O O . VAL A 1 1119 ? 45.473 -5.432 -71.501 1.00 80.06 1119 VAL A O 1
ATOM 8326 N N . GLY A 1 1120 ? 44.144 -5.701 -69.691 1.00 80.06 1120 GLY A N 1
ATOM 8327 C CA . GLY A 1 1120 ? 43.744 -7.084 -69.948 1.00 80.06 1120 GLY A CA 1
ATOM 8328 C C . GLY A 1 1120 ? 42.895 -7.217 -71.214 1.00 80.06 1120 GLY A C 1
ATOM 8329 O O . GLY A 1 1120 ? 42.576 -6.227 -71.875 1.00 80.06 1120 GLY A O 1
ATOM 8330 N N . GLU A 1 1121 ? 42.538 -8.443 -71.573 1.00 78.69 1121 GLU A N 1
ATOM 8331 C CA . GLU A 1 1121 ? 41.716 -8.748 -72.744 1.00 78.69 1121 GLU A CA 1
ATOM 8332 C C . GLU A 1 1121 ? 40.313 -8.135 -72.606 1.00 78.69 1121 GLU A C 1
ATOM 8334 O O . GLU A 1 1121 ? 39.569 -8.479 -71.688 1.00 78.69 1121 GLU A O 1
ATOM 8339 N N . PRO A 1 1122 ? 39.878 -7.200 -73.472 1.00 69.62 1122 PRO A N 1
ATOM 8340 C CA . PRO A 1 1122 ? 38.509 -6.724 -73.387 1.00 69.62 1122 PRO A CA 1
ATOM 8341 C C . PRO A 1 1122 ? 37.528 -7.768 -73.912 1.00 69.62 1122 PRO A C 1
ATOM 8343 O O . PRO A 1 1122 ? 37.373 -7.880 -75.122 1.00 69.62 1122 PRO A O 1
ATOM 8346 N N . GLY A 1 1123 ? 36.851 -8.497 -73.017 1.00 75.00 1123 GLY A N 1
ATOM 8347 C CA . GLY A 1 1123 ? 35.857 -9.545 -73.318 1.00 75.00 1123 GLY A CA 1
ATOM 8348 C C . GLY A 1 1123 ? 34.383 -9.096 -73.352 1.00 75.00 1123 GLY A C 1
ATOM 8349 O O . GLY A 1 1123 ? 33.489 -9.877 -73.676 1.00 75.00 1123 GLY A O 1
ATOM 8350 N N . GLY A 1 1124 ? 34.099 -7.834 -73.034 1.00 78.81 1124 GLY A N 1
ATOM 8351 C CA . GLY A 1 1124 ? 32.749 -7.332 -72.779 1.00 78.81 1124 GLY A CA 1
ATOM 8352 C C . GLY A 1 1124 ? 31.861 -7.174 -74.017 1.00 78.81 1124 GLY A C 1
ATOM 8353 O O . GLY A 1 1124 ? 32.295 -7.206 -75.172 1.00 78.81 1124 GLY A O 1
ATOM 8354 N N . VAL A 1 1125 ? 30.565 -6.959 -73.774 1.00 81.62 1125 VAL A N 1
ATOM 8355 C CA . VAL A 1 1125 ? 29.550 -6.772 -74.822 1.00 81.62 1125 VAL A CA 1
ATOM 8356 C C . VAL A 1 1125 ? 28.997 -5.349 -74.773 1.00 81.62 1125 VAL A C 1
ATOM 8358 O O . VAL A 1 1125 ? 28.221 -5.015 -73.876 1.00 81.62 1125 VAL A O 1
ATOM 8361 N N . LEU A 1 1126 ? 29.296 -4.533 -75.787 1.00 80.31 1126 LEU A N 1
ATOM 8362 C CA . LEU A 1 1126 ? 28.659 -3.224 -75.980 1.00 80.31 1126 LEU A CA 1
ATOM 8363 C C . LEU A 1 1126 ? 27.525 -3.354 -77.003 1.00 80.31 1126 LEU A C 1
ATOM 8365 O O . LEU A 1 1126 ? 27.757 -3.748 -78.148 1.00 80.31 1126 LEU A O 1
ATOM 8369 N N . ARG A 1 1127 ? 26.287 -3.034 -76.612 1.00 79.25 1127 ARG A N 1
ATOM 8370 C CA . ARG A 1 1127 ? 25.120 -3.002 -77.510 1.00 79.25 1127 ARG A CA 1
ATOM 8371 C C . ARG A 1 1127 ? 24.472 -1.625 -77.502 1.00 79.25 1127 ARG A C 1
ATOM 8373 O O . ARG A 1 1127 ? 23.990 -1.201 -76.454 1.00 79.25 1127 ARG A O 1
ATOM 8380 N N . GLY A 1 1128 ? 24.392 -0.987 -78.663 1.00 81.88 1128 GLY A N 1
ATOM 8381 C CA . GLY A 1 1128 ? 23.735 0.308 -78.806 1.00 81.88 1128 GLY A CA 1
ATOM 8382 C C . GLY A 1 1128 ? 23.728 0.857 -80.214 1.00 81.88 1128 GLY A C 1
ATOM 8383 O O . GLY A 1 1128 ? 24.518 0.403 -81.023 1.00 81.88 1128 GLY A O 1
ATOM 8384 N N . GLU A 1 1129 ? 22.900 1.855 -80.521 1.00 81.00 1129 GLU A N 1
ATOM 8385 C CA . GLU A 1 1129 ? 22.972 2.552 -81.819 1.00 81.00 1129 GLU A CA 1
ATOM 8386 C C . GLU A 1 1129 ? 24.371 3.148 -82.043 1.00 81.00 1129 GLU A C 1
ATOM 8388 O O . GLU A 1 1129 ? 24.927 3.094 -83.143 1.00 81.00 1129 GLU A O 1
ATOM 8393 N N . ARG A 1 1130 ? 24.979 3.662 -80.965 1.00 79.56 1130 ARG A N 1
ATOM 8394 C CA . ARG A 1 1130 ? 26.360 4.153 -80.926 1.00 79.56 1130 ARG A CA 1
ATOM 8395 C C . ARG A 1 1130 ? 27.136 3.449 -79.820 1.00 79.56 1130 ARG A C 1
ATOM 8397 O O . ARG A 1 1130 ? 26.966 3.771 -78.644 1.00 79.56 1130 ARG A O 1
ATOM 8404 N N . ALA A 1 1131 ? 28.000 2.518 -80.210 1.00 82.94 1131 ALA A N 1
ATOM 8405 C CA . ALA A 1 1131 ? 28.914 1.823 -79.311 1.00 82.94 1131 ALA A CA 1
ATOM 8406 C C . ALA A 1 1131 ? 30.338 2.352 -79.528 1.00 82.94 1131 ALA A C 1
ATOM 8408 O O . ALA A 1 1131 ? 30.903 2.179 -80.608 1.00 82.94 1131 ALA A O 1
ATOM 8409 N N . LEU A 1 1132 ? 30.907 3.012 -78.520 1.00 81.81 1132 LEU A N 1
ATOM 8410 C CA . LEU A 1 1132 ? 32.263 3.554 -78.572 1.00 81.81 1132 LEU A CA 1
ATOM 8411 C C . LEU A 1 1132 ? 33.117 2.923 -77.478 1.00 81.81 1132 LEU A C 1
ATOM 8413 O O . LEU A 1 1132 ? 32.787 3.019 -76.299 1.00 81.81 1132 LEU A O 1
ATOM 8417 N N . TYR A 1 1133 ? 34.216 2.303 -77.888 1.00 81.38 1133 TYR A N 1
ATOM 8418 C CA . TYR A 1 1133 ? 35.258 1.805 -77.005 1.00 81.38 1133 TYR A CA 1
ATOM 8419 C C . TYR A 1 1133 ? 36.541 2.583 -77.296 1.00 81.38 1133 TYR A C 1
ATOM 8421 O O . TYR A 1 1133 ? 37.112 2.458 -78.382 1.00 81.38 1133 TYR A O 1
ATOM 8429 N N . SER A 1 1134 ? 36.976 3.411 -76.347 1.00 81.31 1134 SER A N 1
ATOM 8430 C CA . SER A 1 1134 ? 38.207 4.195 -76.455 1.00 81.31 1134 SER A CA 1
ATOM 8431 C C . SER A 1 1134 ? 39.139 3.916 -75.282 1.00 81.31 1134 SER A C 1
ATOM 8433 O O . SER A 1 1134 ? 38.782 4.188 -74.137 1.00 81.31 1134 SER A O 1
ATOM 8435 N N . VAL A 1 1135 ? 40.344 3.416 -75.544 1.00 73.00 1135 VAL A N 1
ATOM 8436 C CA . VAL A 1 1135 ? 41.312 3.171 -74.463 1.00 73.00 1135 VAL A CA 1
ATOM 8437 C C . VAL A 1 1135 ? 42.005 4.473 -74.066 1.00 73.00 1135 VAL A C 1
ATOM 8439 O O . VAL A 1 1135 ? 41.988 4.827 -72.891 1.00 73.00 1135 VAL A O 1
ATOM 8442 N N . LEU A 1 1136 ? 42.551 5.222 -75.028 1.00 73.69 1136 LEU A N 1
ATOM 8443 C CA . LEU A 1 1136 ? 43.390 6.385 -74.748 1.00 73.69 1136 LEU A CA 1
ATOM 8444 C C . LEU A 1 1136 ? 43.280 7.488 -75.808 1.00 73.69 1136 LEU A C 1
ATOM 8446 O O . LEU A 1 1136 ? 43.223 7.218 -77.008 1.00 73.69 1136 LEU A O 1
ATOM 8450 N N . SER A 1 1137 ? 43.362 8.744 -75.360 1.00 71.81 1137 SER A N 1
ATOM 8451 C CA . SER A 1 1137 ? 43.523 9.930 -76.219 1.00 71.81 1137 SER A CA 1
ATOM 8452 C C . SER A 1 1137 ? 44.951 10.495 -76.269 1.00 71.81 1137 SER A C 1
ATOM 8454 O O . SER A 1 1137 ? 45.169 11.514 -76.927 1.00 71.81 1137 SER A O 1
ATOM 8456 N N . SER A 1 1138 ? 45.925 9.854 -75.615 1.00 73.31 1138 SER A N 1
ATOM 8457 C CA . SER A 1 1138 ? 47.367 10.089 -75.805 1.00 73.31 1138 SER A CA 1
ATOM 8458 C C . SER A 1 1138 ? 48.178 8.823 -75.490 1.00 73.31 1138 SER A C 1
ATOM 8460 O O . SER A 1 1138 ? 47.662 7.908 -74.852 1.00 73.31 1138 SER A O 1
ATOM 8462 N N . ALA A 1 1139 ? 49.426 8.733 -75.958 1.00 73.81 1139 ALA A N 1
ATOM 8463 C CA . ALA A 1 1139 ? 50.236 7.516 -75.856 1.00 73.81 1139 ALA A CA 1
ATOM 8464 C C . ALA A 1 1139 ? 51.092 7.417 -74.581 1.00 73.81 1139 ALA A C 1
ATOM 8466 O O . ALA A 1 1139 ? 51.755 8.399 -74.237 1.00 73.81 1139 ALA A O 1
ATOM 8467 N N . PRO A 1 1140 ? 51.132 6.251 -73.903 1.00 81.06 1140 PRO A N 1
ATOM 8468 C CA . PRO A 1 1140 ? 52.013 6.024 -72.760 1.00 81.06 1140 PRO A CA 1
ATOM 8469 C C . PRO A 1 1140 ? 53.450 5.738 -73.220 1.00 81.06 1140 PRO A C 1
ATOM 8471 O O . PRO A 1 1140 ? 53.714 5.576 -74.411 1.00 81.06 1140 PRO A O 1
ATOM 8474 N N . GLN A 1 1141 ? 54.403 5.640 -72.290 1.00 81.31 1141 GLN A N 1
ATOM 8475 C CA . GLN A 1 1141 ? 55.749 5.164 -72.642 1.00 81.31 1141 GLN A CA 1
ATOM 8476 C C . GLN A 1 1141 ? 55.731 3.659 -72.939 1.00 81.31 1141 GLN A C 1
ATOM 8478 O O . GLN A 1 1141 ? 56.280 3.231 -73.954 1.00 81.31 1141 GLN A O 1
ATOM 8483 N N . TYR A 1 1142 ? 55.023 2.889 -72.110 1.00 80.56 1142 TYR A N 1
ATOM 8484 C CA . TYR A 1 1142 ? 54.856 1.446 -72.247 1.00 80.56 1142 TYR A CA 1
ATOM 8485 C C . TYR A 1 1142 ? 53.374 1.090 -72.272 1.00 80.56 1142 TYR A C 1
ATOM 8487 O O . TYR A 1 1142 ? 52.633 1.404 -71.338 1.00 80.56 1142 TYR A O 1
ATOM 8495 N N . LEU A 1 1143 ? 52.948 0.429 -73.346 1.00 82.25 1143 LEU A N 1
ATOM 8496 C CA . LEU A 1 1143 ? 51.592 -0.075 -73.504 1.00 82.25 1143 LEU A CA 1
ATOM 8497 C C . LEU A 1 1143 ? 51.604 -1.578 -73.766 1.00 82.25 1143 LEU A C 1
ATOM 8499 O O . LEU A 1 1143 ? 52.119 -2.018 -74.794 1.00 82.25 1143 LEU A O 1
ATOM 8503 N N . GLN A 1 1144 ? 50.955 -2.332 -72.885 1.00 82.69 1144 GLN A N 1
ATOM 8504 C CA . GLN A 1 1144 ? 50.575 -3.718 -73.111 1.00 82.69 1144 GLN A CA 1
ATOM 8505 C C . GLN A 1 1144 ? 49.048 -3.810 -73.165 1.00 82.69 1144 GLN A C 1
ATOM 8507 O O . GLN A 1 1144 ? 48.366 -3.492 -72.193 1.00 82.69 1144 GLN A O 1
ATOM 8512 N N . VAL A 1 1145 ? 48.506 -4.222 -74.308 1.00 78.69 1145 VAL A N 1
ATOM 8513 C CA . VAL A 1 1145 ? 47.066 -4.460 -74.490 1.00 78.69 1145 VAL A CA 1
ATOM 8514 C C . VAL A 1 1145 ? 46.872 -5.930 -74.834 1.00 78.69 1145 VAL A C 1
ATOM 8516 O O . VAL A 1 1145 ? 47.457 -6.409 -75.809 1.00 78.69 1145 VAL A O 1
ATOM 8519 N N . GLY A 1 1146 ? 4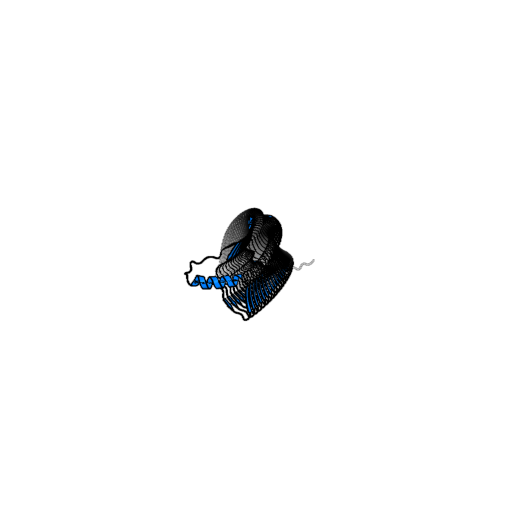6.070 -6.628 -74.029 1.00 79.25 1146 GLY A N 1
ATOM 8520 C CA . GLY A 1 1146 ? 45.641 -8.003 -74.284 1.00 79.25 1146 GLY A CA 1
ATOM 8521 C C . GLY A 1 1146 ? 44.835 -8.143 -75.579 1.00 79.25 1146 GLY A C 1
ATOM 8522 O O . GLY A 1 1146 ? 44.506 -7.156 -76.243 1.00 79.25 1146 GLY A O 1
ATOM 8523 N N . GLU A 1 1147 ? 44.524 -9.376 -75.967 1.00 78.38 1147 GLU A N 1
ATOM 8524 C CA . GLU A 1 1147 ? 43.711 -9.654 -77.152 1.00 78.38 1147 GLU A CA 1
ATOM 8525 C C . GLU A 1 1147 ? 42.300 -9.070 -76.980 1.00 78.38 1147 GLU A C 1
ATOM 8527 O O . GLU A 1 1147 ? 41.612 -9.380 -76.009 1.00 78.38 1147 GLU A O 1
ATOM 8532 N N . PRO A 1 1148 ? 41.808 -8.196 -77.877 1.00 69.62 1148 PRO A N 1
ATOM 8533 C CA . PRO A 1 1148 ? 40.428 -7.759 -77.776 1.00 69.62 1148 PRO A CA 1
ATOM 8534 C C . PRO A 1 1148 ? 39.489 -8.890 -78.183 1.00 69.62 1148 PRO A C 1
ATOM 8536 O O . PRO A 1 1148 ? 39.403 -9.184 -79.368 1.00 69.62 1148 PRO A O 1
ATOM 8539 N N . GLY A 1 1149 ? 38.778 -9.495 -77.227 1.00 75.00 1149 GLY A N 1
ATOM 8540 C CA . GLY A 1 1149 ? 37.807 -10.585 -77.436 1.00 75.00 1149 GLY A CA 1
ATOM 8541 C C . GLY A 1 1149 ? 36.328 -10.156 -77.486 1.00 75.00 1149 GLY A C 1
ATOM 8542 O O . GLY A 1 1149 ? 35.443 -10.961 -77.776 1.00 75.00 1149 GLY A O 1
ATOM 8543 N N . GLY A 1 1150 ? 36.033 -8.885 -77.219 1.00 77.38 1150 GLY A N 1
ATOM 8544 C CA . GLY A 1 1150 ? 34.683 -8.380 -76.981 1.00 77.38 1150 GLY A CA 1
ATOM 8545 C C . GLY A 1 1150 ? 33.795 -8.269 -78.223 1.00 77.38 1150 GLY A C 1
ATOM 8546 O O . GLY A 1 1150 ? 34.229 -8.335 -79.378 1.00 77.38 1150 GLY A O 1
ATOM 8547 N N . VAL A 1 1151 ? 32.498 -8.057 -77.980 1.00 80.31 1151 VAL A N 1
ATOM 8548 C CA . VAL A 1 1151 ? 31.470 -7.912 -79.022 1.00 80.31 1151 VAL A CA 1
ATOM 8549 C C . VAL A 1 1151 ? 30.929 -6.484 -79.027 1.00 80.31 1151 VAL A C 1
ATOM 8551 O O . VAL A 1 1151 ? 30.181 -6.097 -78.127 1.00 80.31 1151 VAL A O 1
ATOM 8554 N N . LEU A 1 1152 ? 31.220 -5.725 -80.087 1.00 78.25 1152 LEU A N 1
ATOM 8555 C CA . LEU A 1 1152 ? 30.596 -4.422 -80.339 1.00 78.25 1152 LEU A CA 1
ATOM 8556 C C . LEU A 1 1152 ? 29.450 -4.586 -81.342 1.00 78.25 1152 LEU A C 1
ATOM 8558 O O . LEU A 1 1152 ? 29.670 -4.978 -82.490 1.00 78.25 1152 LEU A O 1
ATOM 8562 N N . ARG A 1 1153 ? 28.216 -4.293 -80.920 1.00 76.75 1153 ARG A N 1
ATOM 8563 C CA . ARG A 1 1153 ? 27.018 -4.326 -81.774 1.00 76.75 1153 ARG A CA 1
ATOM 8564 C C . ARG A 1 1153 ? 26.335 -2.966 -81.792 1.00 76.75 1153 ARG A C 1
ATOM 8566 O O . ARG A 1 1153 ? 25.834 -2.531 -80.757 1.00 76.75 1153 ARG A O 1
ATOM 8573 N N . GLY A 1 1154 ? 26.263 -2.350 -82.968 1.00 79.06 1154 GLY A N 1
ATOM 8574 C CA . GLY A 1 1154 ? 25.585 -1.071 -83.149 1.00 79.06 1154 GLY A CA 1
ATOM 8575 C C . GLY A 1 1154 ? 25.595 -0.551 -84.572 1.00 79.06 1154 GLY A C 1
ATOM 8576 O O . GLY A 1 1154 ? 26.421 -0.984 -85.364 1.00 79.06 1154 GLY A O 1
ATOM 8577 N N . GLU A 1 1155 ? 24.721 0.401 -84.904 1.00 79.25 1155 GLU A N 1
ATOM 8578 C CA . GLU A 1 1155 ? 24.742 1.065 -86.220 1.00 79.25 1155 GLU A CA 1
ATOM 8579 C C . GLU A 1 1155 ? 26.095 1.749 -86.470 1.00 79.25 1155 GLU A C 1
ATOM 8581 O O . GLU A 1 1155 ? 26.644 1.696 -87.574 1.00 79.25 1155 GLU A O 1
ATOM 8586 N N . ARG A 1 1156 ? 26.670 2.340 -85.412 1.00 77.12 1156 ARG A N 1
ATOM 8587 C CA . ARG A 1 1156 ? 28.008 2.943 -85.396 1.00 77.12 1156 ARG A CA 1
ATOM 8588 C C . ARG A 1 1156 ? 28.830 2.354 -84.256 1.00 77.12 1156 ARG A C 1
ATOM 8590 O O . ARG A 1 1156 ? 28.649 2.732 -83.098 1.00 77.12 1156 ARG A O 1
ATOM 8597 N N . ALA A 1 1157 ? 29.734 1.440 -84.597 1.00 80.38 1157 ALA A N 1
ATOM 8598 C CA . ALA A 1 1157 ? 30.663 0.822 -83.658 1.00 80.38 1157 ALA A CA 1
ATOM 8599 C C . ALA A 1 1157 ? 32.074 1.369 -83.903 1.00 80.38 1157 ALA A C 1
ATOM 8601 O O . ALA A 1 1157 ? 32.629 1.180 -84.985 1.00 80.38 1157 ALA A O 1
ATOM 8602 N N . LEU A 1 1158 ? 32.649 2.053 -82.916 1.00 80.00 1158 LEU A N 1
ATOM 8603 C CA . LEU A 1 1158 ? 34.007 2.583 -82.995 1.00 80.00 1158 LEU A CA 1
ATOM 8604 C C . LEU A 1 1158 ? 34.868 1.963 -81.900 1.00 80.00 1158 LEU A C 1
ATOM 8606 O O . LEU A 1 1158 ? 34.548 2.074 -80.718 1.00 80.00 1158 LEU A O 1
ATOM 8610 N N . TYR A 1 1159 ? 35.959 1.330 -82.316 1.00 79.75 1159 TYR A N 1
ATOM 8611 C CA . TYR A 1 1159 ? 37.001 0.828 -81.435 1.00 79.75 1159 TYR A CA 1
ATOM 8612 C C . TYR A 1 1159 ? 38.292 1.590 -81.732 1.00 79.75 1159 TYR A C 1
ATOM 8614 O O . TYR A 1 1159 ? 38.880 1.428 -82.805 1.00 79.75 1159 TYR A O 1
ATOM 8622 N N . SER A 1 1160 ? 38.715 2.439 -80.796 1.00 79.62 1160 SER A N 1
ATOM 8623 C CA . SER A 1 1160 ? 39.946 3.223 -80.901 1.00 79.62 1160 SER A CA 1
ATOM 8624 C C . SER A 1 1160 ? 40.869 2.944 -79.721 1.00 79.62 1160 SER A C 1
ATOM 8626 O O . SER A 1 1160 ? 40.507 3.213 -78.576 1.00 79.62 1160 SER A O 1
ATOM 8628 N N . VAL A 1 1161 ? 42.072 2.434 -79.980 1.00 70.44 1161 VAL A N 1
ATOM 8629 C CA . VAL A 1 1161 ? 43.040 2.174 -78.901 1.00 70.44 1161 VAL A CA 1
ATOM 8630 C C . VAL A 1 1161 ? 43.830 3.439 -78.580 1.00 70.44 1161 VAL A C 1
ATOM 8632 O O . VAL A 1 1161 ? 43.883 3.833 -77.419 1.00 70.44 1161 VAL A O 1
ATOM 8635 N N . LEU A 1 1162 ? 44.387 4.107 -79.593 1.00 72.38 1162 LEU A N 1
ATOM 8636 C CA . LEU A 1 1162 ? 45.266 5.260 -79.413 1.00 72.38 1162 LEU A CA 1
ATOM 8637 C C . LEU A 1 1162 ? 45.116 6.305 -80.524 1.00 72.38 1162 LEU A C 1
ATOM 8639 O O . LEU A 1 1162 ? 44.963 5.978 -81.700 1.00 72.38 1162 LEU A O 1
ATOM 8643 N N . SER A 1 1163 ? 45.262 7.573 -80.143 1.00 70.19 1163 SER A N 1
ATOM 8644 C CA . SER A 1 1163 ? 45.374 8.732 -81.043 1.00 70.19 1163 SER A CA 1
ATOM 8645 C C . SER A 1 1163 ? 46.821 9.194 -81.284 1.00 70.19 1163 SER A C 1
ATOM 8647 O O . SER A 1 1163 ? 47.021 10.132 -82.056 1.00 70.19 1163 SER A O 1
ATOM 8649 N N . SER A 1 1164 ? 47.818 8.570 -80.641 1.00 71.31 1164 SER A N 1
ATOM 8650 C CA . SER A 1 1164 ? 49.260 8.751 -80.882 1.00 71.31 1164 SER A CA 1
ATOM 8651 C C . SER A 1 1164 ? 50.049 7.494 -80.478 1.00 71.31 1164 SER A C 1
ATOM 8653 O O . SER A 1 1164 ? 49.543 6.667 -79.720 1.00 71.31 1164 SER A O 1
ATOM 8655 N N . ALA A 1 1165 ? 51.265 7.306 -80.999 1.00 73.62 1165 ALA A N 1
ATOM 8656 C CA . ALA A 1 1165 ? 52.054 6.091 -80.773 1.00 73.62 1165 ALA A CA 1
ATOM 8657 C C . ALA A 1 1165 ? 52.910 6.117 -79.490 1.00 73.62 1165 ALA A C 1
ATOM 8659 O O . ALA A 1 1165 ? 53.556 7.134 -79.228 1.00 73.62 1165 ALA A O 1
ATOM 8660 N N . PRO A 1 1166 ? 52.971 5.017 -78.712 1.00 80.12 1166 PRO A N 1
ATOM 8661 C CA . PRO A 1 1166 ? 53.831 4.920 -77.535 1.00 80.12 1166 PRO A CA 1
ATOM 8662 C C . PRO A 1 1166 ? 55.281 4.605 -77.931 1.00 80.12 1166 PRO A C 1
ATOM 8664 O O . PRO A 1 1166 ? 55.568 4.244 -79.076 1.00 80.12 1166 PRO A O 1
ATOM 8667 N N . GLN A 1 1167 ? 56.210 4.714 -76.978 1.00 79.94 1167 GLN A N 1
ATOM 8668 C CA . GLN A 1 1167 ? 57.603 4.311 -77.213 1.00 79.94 1167 GLN A CA 1
ATOM 8669 C C . GLN A 1 1167 ? 57.718 2.790 -77.365 1.00 79.94 1167 GLN A C 1
ATOM 8671 O O . GLN A 1 1167 ? 58.376 2.325 -78.295 1.00 79.94 1167 GLN A O 1
ATOM 8676 N N . TYR A 1 1168 ? 57.014 2.039 -76.512 1.00 77.38 1168 TYR A N 1
ATOM 8677 C CA . TYR A 1 1168 ? 56.955 0.581 -76.529 1.00 77.38 1168 TYR A CA 1
ATOM 8678 C C . TYR A 1 1168 ? 55.507 0.109 -76.578 1.00 77.38 1168 TYR A C 1
ATOM 8680 O O . TYR A 1 1168 ? 54.698 0.442 -75.708 1.00 77.38 1168 TYR A O 1
ATOM 8688 N N . LEU A 1 1169 ? 55.189 -0.674 -77.607 1.00 80.31 1169 LEU A N 1
ATOM 8689 C CA . LEU A 1 1169 ? 53.858 -1.223 -77.823 1.00 80.31 1169 LEU A CA 1
ATOM 8690 C C . LEU A 1 1169 ? 53.901 -2.746 -77.939 1.00 80.31 1169 LEU A C 1
ATOM 8692 O O . LEU A 1 1169 ? 54.524 -3.279 -78.860 1.00 80.31 1169 LEU A O 1
ATOM 8696 N N . GLN A 1 1170 ? 53.155 -3.419 -77.067 1.00 80.44 1170 GLN A N 1
ATOM 8697 C CA . GLN A 1 1170 ? 52.807 -4.829 -77.178 1.00 80.44 1170 GLN A CA 1
ATOM 8698 C C . GLN A 1 1170 ? 51.283 -4.954 -77.285 1.00 80.44 1170 GLN A C 1
ATOM 8700 O O . GLN A 1 1170 ? 50.555 -4.596 -76.362 1.00 80.44 1170 GLN A O 1
ATOM 8705 N N . VAL A 1 1171 ? 50.792 -5.440 -78.426 1.00 75.00 1171 VAL A N 1
ATOM 8706 C CA . VAL A 1 1171 ? 49.356 -5.675 -78.662 1.00 75.00 1171 VAL A CA 1
ATOM 8707 C C . VAL A 1 1171 ? 49.149 -7.150 -78.978 1.00 75.00 1171 VAL A C 1
ATOM 8709 O O . VAL A 1 1171 ? 49.885 -7.703 -79.800 1.00 75.00 1171 VAL A O 1
ATOM 8712 N N . GLY A 1 1172 ? 48.163 -7.766 -78.326 1.00 75.69 1172 GLY A N 1
ATOM 8713 C CA . GLY A 1 1172 ? 47.661 -9.099 -78.662 1.00 75.69 1172 GLY A CA 1
ATOM 8714 C C . GLY A 1 1172 ? 46.929 -9.149 -80.012 1.00 75.69 1172 GLY A C 1
ATOM 8715 O O . GLY A 1 1172 ? 46.658 -8.113 -80.631 1.00 75.69 1172 GLY A O 1
ATOM 8716 N N . GLU A 1 1173 ? 46.616 -10.346 -80.517 1.00 73.75 1173 GLU A N 1
ATOM 8717 C CA . GLU A 1 1173 ? 45.872 -10.467 -81.774 1.00 73.75 1173 GLU A CA 1
ATOM 8718 C C . GLU A 1 1173 ? 44.425 -9.955 -81.626 1.00 73.75 1173 GLU A C 1
ATOM 8720 O O . GLU A 1 1173 ? 43.768 -10.196 -80.615 1.00 73.75 1173 GLU A O 1
ATOM 8725 N N . PRO A 1 1174 ? 43.879 -9.233 -82.622 1.00 67.31 1174 PRO A N 1
ATOM 8726 C CA . PRO A 1 1174 ? 42.488 -8.806 -82.576 1.00 67.31 1174 PRO A CA 1
ATOM 8727 C C . PRO A 1 1174 ? 41.523 -9.984 -82.800 1.00 67.31 1174 PRO A C 1
ATOM 8729 O O . PRO A 1 1174 ? 41.338 -10.415 -83.939 1.00 67.31 1174 PRO A O 1
ATOM 8732 N N . GLY A 1 1175 ? 40.880 -10.471 -81.731 1.00 71.19 1175 GLY A N 1
ATOM 8733 C CA . GLY A 1 1175 ? 39.892 -11.566 -81.757 1.00 71.19 1175 GLY A CA 1
ATOM 8734 C C . GLY A 1 1175 ? 38.411 -11.138 -81.796 1.00 71.19 1175 GLY A C 1
ATOM 8735 O O . GLY A 1 1175 ? 37.522 -11.967 -81.992 1.00 71.19 1175 GLY A O 1
ATOM 8736 N N . GLY A 1 1176 ? 38.125 -9.848 -81.614 1.00 71.88 1176 GLY A N 1
ATOM 8737 C CA . GLY A 1 1176 ? 36.788 -9.335 -81.314 1.00 71.88 1176 GLY A CA 1
ATOM 8738 C C . GLY A 1 1176 ? 35.844 -9.256 -82.514 1.00 71.88 1176 GLY A C 1
ATOM 8739 O O . GLY A 1 1176 ? 36.246 -9.132 -83.673 1.00 71.88 1176 GLY A O 1
ATOM 8740 N N . VAL A 1 1177 ? 34.538 -9.272 -82.231 1.00 77.00 1177 VAL A N 1
ATOM 8741 C CA . VAL A 1 1177 ? 33.477 -9.217 -83.249 1.00 77.00 1177 VAL A CA 1
ATOM 8742 C C . VAL A 1 1177 ? 32.872 -7.816 -83.301 1.00 77.00 1177 VAL A C 1
ATOM 8744 O O . VAL A 1 1177 ? 32.080 -7.431 -82.438 1.00 77.00 1177 VAL A O 1
ATOM 8747 N N . LEU A 1 1178 ? 33.178 -7.077 -84.369 1.00 74.94 1178 LEU A N 1
ATOM 8748 C CA . LEU A 1 1178 ? 32.507 -5.823 -84.716 1.00 74.94 1178 LEU A CA 1
ATOM 8749 C C . LEU A 1 1178 ? 31.326 -6.112 -85.651 1.00 74.94 1178 LEU A C 1
ATOM 8751 O O . LEU A 1 1178 ? 31.508 -6.662 -86.736 1.00 74.94 1178 LEU A O 1
ATOM 8755 N N . ARG A 1 1179 ? 30.103 -5.750 -85.253 1.00 71.06 1179 ARG A N 1
ATOM 8756 C CA . ARG A 1 1179 ? 28.901 -5.864 -86.096 1.00 71.06 1179 ARG A CA 1
ATOM 8757 C C . ARG A 1 1179 ? 28.160 -4.532 -86.128 1.00 71.06 1179 ARG A C 1
ATOM 8759 O O . ARG A 1 1179 ? 27.586 -4.127 -85.119 1.00 71.06 1179 ARG A O 1
ATOM 8766 N N . GLY A 1 1180 ? 28.157 -3.887 -87.291 1.00 71.19 1180 GLY A N 1
ATOM 8767 C CA . GLY A 1 1180 ? 27.488 -2.610 -87.512 1.00 71.19 1180 GLY A CA 1
ATOM 8768 C C . GLY A 1 1180 ? 27.551 -2.143 -88.959 1.00 71.19 1180 GLY A C 1
ATOM 8769 O O . GLY A 1 1180 ? 28.432 -2.574 -89.700 1.00 71.19 1180 GLY A O 1
ATOM 8770 N N . GLU A 1 1181 ? 26.639 -1.251 -89.348 1.00 72.62 1181 GLU A N 1
ATOM 8771 C CA . GLU A 1 1181 ? 26.620 -0.643 -90.689 1.00 72.62 1181 GLU A CA 1
ATOM 8772 C C . GLU A 1 1181 ? 27.856 0.234 -90.939 1.00 72.62 1181 GLU A C 1
ATOM 8774 O O . GLU A 1 1181 ? 28.309 0.376 -92.074 1.00 72.62 1181 GLU A O 1
ATOM 8779 N N . ARG A 1 1182 ? 28.422 0.816 -89.871 1.00 72.81 1182 ARG A N 1
ATOM 8780 C CA . ARG A 1 1182 ? 29.645 1.630 -89.899 1.00 72.81 1182 ARG A CA 1
ATOM 8781 C C . ARG A 1 1182 ? 30.560 1.259 -88.734 1.00 72.81 1182 ARG A C 1
ATOM 8783 O O . ARG A 1 1182 ? 30.580 1.940 -87.708 1.00 72.81 1182 ARG A O 1
ATOM 8790 N N . ALA A 1 1183 ? 31.290 0.157 -88.892 1.00 73.25 1183 ALA A N 1
ATOM 8791 C CA . ALA A 1 1183 ? 32.304 -0.278 -87.937 1.00 73.25 1183 ALA A CA 1
ATOM 8792 C C . ALA A 1 1183 ? 33.682 0.303 -88.295 1.00 73.25 1183 ALA A C 1
ATOM 8794 O O . ALA A 1 1183 ? 34.167 0.103 -89.408 1.00 73.25 1183 ALA A O 1
ATOM 8795 N N . LEU A 1 1184 ? 34.313 1.004 -87.352 1.00 74.88 1184 LEU A N 1
ATOM 8796 C CA . LEU A 1 1184 ? 35.673 1.529 -87.485 1.00 74.88 1184 LEU A CA 1
ATOM 8797 C C . LEU A 1 1184 ? 36.564 0.945 -86.391 1.00 74.88 1184 LEU A C 1
ATOM 8799 O O . LEU A 1 1184 ? 36.251 1.038 -85.204 1.00 74.88 1184 LEU A O 1
ATOM 8803 N N . TYR A 1 1185 ? 37.679 0.360 -86.817 1.00 76.44 1185 TYR A N 1
ATOM 8804 C CA . TYR A 1 1185 ? 38.730 -0.160 -85.952 1.00 76.44 1185 TYR A CA 1
ATOM 8805 C C . TYR A 1 1185 ? 40.013 0.621 -86.234 1.00 76.44 1185 TYR A C 1
ATOM 8807 O O . TYR A 1 1185 ? 40.570 0.512 -87.326 1.00 76.44 1185 TYR A O 1
ATOM 8815 N N . SER A 1 1186 ? 40.465 1.425 -85.273 1.00 74.00 1186 SER A N 1
ATOM 8816 C CA . SER A 1 1186 ? 41.682 2.234 -85.390 1.00 74.00 1186 SER A CA 1
ATOM 8817 C C . SER A 1 1186 ? 42.600 1.968 -84.200 1.00 74.00 1186 SER A C 1
ATOM 8819 O O . SER A 1 1186 ? 42.287 2.335 -83.066 1.00 74.00 1186 SER A O 1
ATOM 8821 N N . VAL A 1 1187 ? 43.740 1.325 -84.441 1.00 65.06 1187 VAL A N 1
ATOM 8822 C CA . VAL A 1 1187 ? 44.702 1.023 -83.367 1.00 65.06 1187 VAL A CA 1
ATOM 8823 C C . VAL A 1 1187 ? 45.641 2.200 -83.128 1.00 65.06 1187 VAL A C 1
ATOM 8825 O O . VAL A 1 1187 ? 45.907 2.520 -81.977 1.00 65.06 1187 VAL A O 1
ATOM 8828 N N . LEU A 1 1188 ? 46.111 2.857 -84.193 1.00 67.62 1188 LEU A N 1
ATOM 8829 C CA . LEU A 1 1188 ? 47.098 3.934 -84.138 1.00 67.62 1188 LEU A CA 1
ATOM 8830 C C . LEU A 1 1188 ? 46.881 4.943 -85.270 1.00 67.62 1188 LEU A C 1
ATOM 8832 O O . LEU A 1 1188 ? 46.474 4.567 -86.367 1.00 67.62 1188 LEU A O 1
ATOM 8836 N N . SER A 1 1189 ? 47.220 6.203 -85.007 1.00 64.56 1189 SER A N 1
ATOM 8837 C CA . SER A 1 1189 ? 47.333 7.287 -85.998 1.00 64.56 1189 SER A CA 1
ATOM 8838 C C . SER A 1 1189 ? 48.788 7.581 -86.408 1.00 64.56 1189 SER A C 1
ATOM 8840 O O . SER A 1 1189 ? 49.013 8.336 -87.348 1.00 64.56 1189 SER A O 1
ATOM 8842 N N . SER A 1 1190 ? 49.778 7.017 -85.700 1.00 65.38 1190 SER A N 1
ATOM 8843 C CA . SER A 1 1190 ? 51.217 7.144 -85.972 1.00 65.38 1190 SER A CA 1
ATOM 8844 C C . SER A 1 1190 ? 51.984 5.885 -85.525 1.00 65.38 1190 SER A C 1
ATOM 8846 O O . SER A 1 1190 ? 51.460 5.079 -84.756 1.00 65.38 1190 SER A O 1
ATOM 8848 N N . ALA A 1 1191 ? 53.205 5.667 -86.028 1.00 68.75 1191 ALA A N 1
ATOM 8849 C CA . ALA A 1 1191 ? 53.995 4.460 -85.739 1.00 68.75 1191 ALA A CA 1
ATOM 8850 C C . ALA A 1 1191 ? 54.812 4.578 -84.427 1.00 68.75 1191 ALA A C 1
ATOM 8852 O O . ALA A 1 1191 ? 55.403 5.634 -84.190 1.00 68.75 1191 ALA A O 1
ATOM 8853 N N . PRO A 1 1192 ? 54.882 3.525 -83.582 1.00 74.75 1192 PRO A N 1
ATOM 8854 C CA . PRO A 1 1192 ? 55.681 3.533 -82.352 1.00 74.75 1192 PRO A CA 1
ATOM 8855 C C . PRO A 1 1192 ? 57.177 3.350 -82.643 1.00 74.75 1192 PRO A C 1
ATOM 8857 O O . PRO A 1 1192 ? 57.553 2.820 -83.689 1.00 74.75 1192 PRO A O 1
ATOM 8860 N N . GLN A 1 1193 ? 58.032 3.750 -81.696 1.00 73.88 1193 GLN A N 1
ATOM 8861 C CA . GLN A 1 1193 ? 59.489 3.571 -81.814 1.00 73.88 1193 GLN A CA 1
ATOM 8862 C C . GLN A 1 1193 ? 59.894 2.092 -81.742 1.00 73.88 1193 GLN A C 1
ATOM 8864 O O . GLN A 1 1193 ? 60.763 1.658 -82.495 1.00 73.88 1193 GLN A O 1
ATOM 8869 N N . TYR A 1 1194 ? 59.226 1.313 -80.885 1.00 71.31 1194 TYR A N 1
ATOM 8870 C CA . TYR A 1 1194 ? 59.429 -0.124 -80.741 1.00 71.31 1194 TYR A CA 1
ATOM 8871 C C . TYR A 1 1194 ? 58.077 -0.843 -80.706 1.00 71.31 1194 TYR A C 1
ATOM 8873 O O . TYR A 1 1194 ? 57.280 -0.686 -79.780 1.00 71.31 1194 TYR A O 1
ATOM 8881 N N . LEU A 1 1195 ? 57.816 -1.641 -81.744 1.00 76.12 1195 LEU A N 1
ATOM 8882 C CA . LEU A 1 1195 ? 56.629 -2.483 -81.858 1.00 76.12 1195 LEU A CA 1
ATOM 8883 C C . LEU A 1 1195 ? 57.022 -3.941 -81.636 1.00 76.12 1195 LEU A C 1
ATOM 8885 O O . LEU A 1 1195 ? 57.709 -4.533 -82.471 1.00 76.12 1195 LEU A O 1
ATOM 8889 N N . GLN A 1 1196 ? 56.541 -4.532 -80.548 1.00 71.00 1196 GLN A N 1
ATOM 8890 C CA . GLN A 1 1196 ? 56.665 -5.961 -80.308 1.00 71.00 1196 GLN A CA 1
ATOM 8891 C C . GLN A 1 1196 ? 55.307 -6.617 -80.545 1.00 71.00 1196 GLN A C 1
ATOM 8893 O O . GLN A 1 1196 ? 54.498 -6.791 -79.637 1.00 71.00 1196 GLN A O 1
ATOM 8898 N N . CYS A 1 1197 ? 55.049 -6.986 -81.799 1.00 65.75 1197 CYS A N 1
ATOM 8899 C CA . CYS A 1 1197 ? 53.950 -7.894 -82.100 1.00 65.75 1197 CYS A CA 1
ATOM 8900 C C . CYS A 1 1197 ? 54.328 -9.280 -81.582 1.00 65.75 1197 CYS A C 1
ATOM 8902 O O . CYS A 1 1197 ? 55.404 -9.785 -81.917 1.00 65.75 1197 CYS A O 1
ATOM 8904 N N . ALA A 1 1198 ? 53.453 -9.907 -80.799 1.00 59.03 1198 ALA A N 1
ATOM 8905 C CA . ALA A 1 1198 ? 53.621 -11.307 -80.441 1.00 59.03 1198 ALA A CA 1
ATOM 8906 C C . ALA A 1 1198 ? 53.672 -12.138 -81.737 1.00 59.03 1198 ALA A C 1
ATOM 8908 O O . ALA A 1 1198 ? 52.690 -12.261 -82.467 1.00 59.03 1198 ALA A O 1
ATOM 8909 N N . ALA A 1 1199 ? 54.859 -12.632 -82.092 1.00 45.91 1199 ALA A N 1
ATOM 8910 C CA . ALA A 1 1199 ? 55.052 -13.420 -83.297 1.00 45.91 1199 ALA A CA 1
ATOM 8911 C C . ALA A 1 1199 ? 54.645 -14.865 -83.011 1.00 45.91 1199 ALA A C 1
ATOM 8913 O O . ALA A 1 1199 ? 55.404 -15.630 -82.419 1.00 45.91 1199 ALA A O 1
ATOM 8914 N N . VAL A 1 1200 ? 53.461 -15.254 -83.477 1.00 50.06 1200 VAL A N 1
ATOM 8915 C CA . VAL A 1 1200 ? 53.069 -16.663 -83.507 1.00 50.06 1200 VAL A CA 1
ATOM 8916 C C . VAL A 1 1200 ? 53.974 -17.408 -84.507 1.00 50.06 1200 VAL A C 1
ATOM 8918 O O . VAL A 1 1200 ? 54.139 -16.958 -85.651 1.00 50.06 1200 VAL A O 1
ATOM 8921 N N . PRO A 1 1201 ? 54.569 -18.561 -84.150 1.00 45.75 1201 PRO A N 1
ATOM 8922 C CA . PRO A 1 1201 ? 55.299 -19.395 -85.099 1.00 45.75 1201 PRO A CA 1
ATOM 8923 C C . PRO A 1 1201 ? 54.321 -20.039 -86.102 1.00 45.75 1201 PRO A C 1
ATOM 8925 O O . PRO A 1 1201 ? 53.829 -21.142 -85.892 1.00 45.75 1201 PRO A O 1
ATOM 8928 N N . ALA A 1 1202 ? 54.028 -19.356 -87.217 1.00 48.84 1202 ALA A N 1
ATOM 8929 C CA . ALA A 1 1202 ? 53.114 -19.843 -88.261 1.00 48.84 1202 ALA A CA 1
ATOM 8930 C C . ALA A 1 1202 ? 53.808 -20.108 -89.621 1.00 48.84 1202 ALA A C 1
ATOM 8932 O O . ALA A 1 1202 ? 54.638 -19.330 -90.105 1.00 48.84 1202 ALA A O 1
ATOM 8933 N N . GLY A 1 1203 ? 53.448 -21.231 -90.260 1.00 50.31 1203 GLY A N 1
ATOM 8934 C CA . GLY A 1 1203 ? 54.096 -21.816 -91.446 1.00 50.31 1203 GLY A CA 1
ATOM 8935 C C . GLY A 1 1203 ? 54.063 -20.993 -92.751 1.00 50.31 1203 GLY A C 1
ATOM 8936 O O . GLY A 1 1203 ? 53.242 -20.097 -92.958 1.00 50.31 1203 GLY A O 1
ATOM 8937 N N . ARG A 1 1204 ? 54.967 -21.342 -93.688 1.00 50.28 1204 ARG A N 1
ATOM 8938 C CA . ARG A 1 1204 ? 55.365 -20.571 -94.898 1.00 50.28 1204 ARG A CA 1
ATOM 8939 C C . ARG A 1 1204 ? 54.230 -20.015 -95.785 1.00 50.28 1204 ARG A C 1
ATOM 8941 O O . ARG A 1 1204 ? 54.462 -19.022 -96.473 1.00 50.28 1204 ARG A O 1
ATOM 8948 N N . ARG A 1 1205 ? 53.017 -20.588 -95.788 1.00 51.75 1205 ARG A N 1
ATOM 8949 C CA . ARG A 1 1205 ? 51.870 -20.071 -96.574 1.00 51.75 1205 ARG A CA 1
ATOM 8950 C C . ARG A 1 1205 ? 51.141 -18.898 -95.905 1.00 51.75 1205 ARG A C 1
ATOM 8952 O O . ARG A 1 1205 ? 50.665 -18.014 -96.616 1.00 51.75 1205 ARG A O 1
ATOM 8959 N N . ALA A 1 1206 ? 51.125 -18.828 -94.573 1.00 53.66 1206 ALA A N 1
ATOM 8960 C CA . ALA A 1 1206 ? 50.536 -17.706 -93.842 1.00 53.66 1206 ALA A CA 1
ATOM 8961 C C . ALA A 1 1206 ? 51.387 -16.430 -93.982 1.00 53.66 1206 ALA A C 1
ATOM 8963 O O . ALA A 1 1206 ? 50.835 -15.342 -94.145 1.00 53.66 1206 ALA A O 1
ATOM 8964 N N . ARG A 1 1207 ? 52.723 -16.566 -94.080 1.00 49.19 1207 ARG A N 1
ATOM 8965 C CA . ARG A 1 1207 ? 53.663 -15.436 -94.245 1.00 49.19 1207 ARG A CA 1
ATOM 8966 C C . ARG A 1 1207 ? 53.364 -14.538 -95.451 1.00 49.19 1207 ARG A C 1
ATOM 8968 O O . ARG A 1 1207 ? 53.544 -13.333 -95.347 1.00 49.19 1207 ARG A O 1
ATOM 8975 N N . ARG A 1 1208 ? 52.855 -15.061 -96.577 1.00 53.56 1208 ARG A N 1
ATOM 8976 C CA . ARG A 1 1208 ? 52.523 -14.221 -97.752 1.00 53.56 1208 ARG A CA 1
ATOM 8977 C C . ARG A 1 1208 ? 51.202 -13.455 -97.612 1.00 53.56 1208 ARG A C 1
ATOM 8979 O O . ARG A 1 1208 ? 51.096 -12.352 -98.145 1.00 53.56 1208 ARG A O 1
ATOM 8986 N N . ARG A 1 1209 ? 50.209 -13.998 -96.896 1.00 54.91 1209 ARG A N 1
ATOM 8987 C CA . ARG A 1 1209 ? 48.941 -13.291 -96.616 1.00 54.91 1209 ARG A CA 1
ATOM 8988 C C . ARG A 1 1209 ? 49.089 -12.303 -95.458 1.00 54.91 1209 ARG A C 1
ATOM 8990 O O . ARG A 1 1209 ? 48.591 -11.187 -95.573 1.00 54.91 1209 ARG A O 1
ATOM 8997 N N . ALA A 1 1210 ? 49.843 -12.668 -94.421 1.00 49.88 1210 ALA A N 1
ATOM 8998 C CA . ALA A 1 1210 ? 50.187 -11.782 -93.314 1.00 49.88 1210 ALA A CA 1
ATOM 8999 C C . ALA A 1 1210 ? 51.087 -10.624 -93.773 1.00 49.88 1210 ALA A C 1
ATOM 9001 O O . ALA A 1 1210 ? 50.773 -9.483 -93.473 1.00 49.88 1210 ALA A O 1
ATOM 9002 N N . ALA A 1 1211 ? 52.110 -10.863 -94.608 1.00 49.78 1211 ALA A N 1
ATOM 9003 C CA . ALA A 1 1211 ? 52.940 -9.781 -95.152 1.00 49.78 1211 ALA A CA 1
ATOM 9004 C C . ALA A 1 1211 ? 52.161 -8.830 -96.079 1.00 49.78 1211 ALA A C 1
ATOM 9006 O O . ALA A 1 1211 ? 52.424 -7.635 -96.071 1.00 49.78 1211 ALA A O 1
ATOM 9007 N N . ARG A 1 1212 ? 51.168 -9.312 -96.849 1.00 51.34 1212 ARG A N 1
ATOM 9008 C CA . ARG A 1 1212 ? 50.290 -8.426 -97.644 1.00 51.34 1212 ARG A CA 1
ATOM 9009 C C . ARG A 1 1212 ? 49.317 -7.619 -96.781 1.00 51.34 1212 ARG A C 1
ATOM 9011 O O . ARG A 1 1212 ? 49.082 -6.460 -97.100 1.00 51.34 1212 ARG A O 1
ATOM 9018 N N . ARG A 1 1213 ? 48.785 -8.186 -95.691 1.00 49.28 1213 ARG A N 1
ATOM 9019 C CA . ARG A 1 1213 ? 47.946 -7.440 -94.735 1.00 49.28 1213 ARG A CA 1
ATOM 9020 C C . ARG A 1 1213 ? 48.761 -6.456 -93.891 1.00 49.28 1213 ARG A C 1
ATOM 9022 O O . ARG A 1 1213 ? 48.331 -5.324 -93.741 1.00 49.28 1213 ARG A O 1
ATOM 9029 N N . ALA A 1 1214 ? 49.960 -6.832 -93.451 1.00 45.16 1214 ALA A N 1
ATOM 9030 C CA . ALA A 1 1214 ? 50.878 -5.956 -92.723 1.00 45.16 1214 ALA A CA 1
ATOM 9031 C C . ALA A 1 1214 ? 51.381 -4.792 -93.595 1.00 45.16 1214 ALA A C 1
ATOM 9033 O O . ALA A 1 1214 ? 51.464 -3.666 -93.123 1.00 45.16 1214 ALA A O 1
ATOM 9034 N N . ARG A 1 1215 ? 51.641 -5.026 -94.891 1.00 43.81 1215 ARG A N 1
ATOM 9035 C CA . ARG A 1 1215 ? 52.033 -3.960 -95.831 1.00 43.81 1215 ARG A CA 1
ATOM 9036 C C . ARG A 1 1215 ? 50.866 -3.045 -96.227 1.00 43.81 1215 ARG A C 1
ATOM 9038 O O . ARG A 1 1215 ? 51.106 -1.886 -96.523 1.00 43.81 1215 ARG A O 1
ATOM 9045 N N . ALA A 1 1216 ? 49.621 -3.530 -96.197 1.00 47.91 1216 ALA A N 1
ATOM 9046 C CA . ALA A 1 1216 ? 48.437 -2.681 -96.362 1.00 47.91 1216 ALA A CA 1
ATOM 9047 C C . ALA A 1 1216 ? 48.166 -1.823 -95.111 1.00 47.91 1216 ALA A C 1
ATOM 9049 O O . ALA A 1 1216 ? 47.848 -0.646 -95.243 1.00 47.91 1216 ALA A O 1
ATOM 9050 N N . LEU A 1 1217 ? 48.385 -2.380 -93.914 1.00 43.91 1217 LEU A N 1
ATOM 9051 C CA . LEU A 1 1217 ? 48.306 -1.648 -92.644 1.00 43.91 1217 LEU A CA 1
ATOM 9052 C C . LEU A 1 1217 ? 49.415 -0.596 -92.486 1.00 43.91 1217 LEU A C 1
ATOM 9054 O O . LEU A 1 1217 ? 49.168 0.439 -91.888 1.00 43.91 1217 LEU A O 1
ATOM 9058 N N . LEU A 1 1218 ? 50.600 -0.810 -93.068 1.00 43.03 1218 LEU A N 1
ATOM 9059 C CA . LEU A 1 1218 ? 51.689 0.179 -93.078 1.00 43.03 1218 LEU A CA 1
ATOM 9060 C C . LEU A 1 1218 ? 51.554 1.265 -94.162 1.00 43.03 1218 LEU A C 1
ATOM 9062 O O . LEU A 1 1218 ? 52.274 2.251 -94.098 1.00 43.03 1218 LEU A O 1
ATOM 9066 N N . CYS A 1 1219 ? 50.667 1.104 -95.151 1.00 41.03 1219 CYS A N 1
ATOM 9067 C CA . CYS A 1 1219 ? 50.422 2.112 -96.197 1.00 41.03 1219 CYS A CA 1
ATOM 9068 C C . CYS A 1 1219 ? 49.126 2.920 -95.989 1.00 41.03 1219 CYS A C 1
ATOM 9070 O O . CYS A 1 1219 ? 48.761 3.708 -96.855 1.00 41.03 1219 CYS A O 1
ATOM 9072 N N . THR A 1 1220 ? 48.422 2.717 -94.872 1.00 42.47 1220 THR A N 1
ATOM 9073 C CA . THR A 1 1220 ? 47.292 3.562 -94.427 1.00 42.47 1220 THR A CA 1
ATOM 9074 C C . THR A 1 1220 ? 47.475 4.022 -92.974 1.00 42.47 1220 THR A C 1
ATOM 9076 O O . THR A 1 1220 ? 46.518 4.139 -92.213 1.00 42.47 1220 THR A O 1
ATOM 9079 N N . ILE A 1 1221 ? 48.737 4.272 -92.620 1.00 36.59 1221 ILE A N 1
ATOM 9080 C CA . ILE A 1 1221 ? 49.192 5.211 -91.587 1.00 36.59 1221 ILE A CA 1
ATOM 9081 C C . ILE A 1 1221 ? 49.894 6.321 -92.366 1.00 36.59 1221 ILE A C 1
ATOM 9083 O O . ILE A 1 1221 ? 49.670 7.502 -92.035 1.00 36.59 1221 ILE A O 1
#

Mean predicted aligned error: 18.71 Å

Solvent-accessible surface area (backbone atoms only — not comparable to full-atom values): 47839 Å² total; per-residue (Å²): 143,86,87,86,83,83,88,80,84,78,89,74,80,77,83,77,86,65,95,66,76,53,63,68,45,76,45,76,60,59,73,52,76,44,76,38,69,68,25,74,48,72,74,44,76,75,56,34,49,31,37,38,38,46,41,40,60,23,39,32,37,17,52,34,13,37,44,38,46,35,64,41,50,24,50,33,38,41,38,44,35,39,54,20,38,30,37,16,51,36,13,38,42,38,46,34,64,39,47,23,50,35,37,39,37,42,34,36,53,20,38,29,37,15,52,35,14,37,43,37,46,31,64,36,46,24,51,36,38,41,38,41,34,36,53,19,40,31,36,16,51,34,14,38,43,37,46,31,61,35,46,25,51,36,39,42,38,42,35,35,54,18,40,31,37,14,52,35,15,39,42,37,46,29,62,34,45,23,52,35,38,42,38,41,34,36,53,17,39,31,37,16,52,36,13,38,42,37,47,30,63,35,45,22,53,37,38,41,38,41,34,36,54,18,40,30,34,16,51,35,14,39,43,37,45,30,62,33,45,23,52,37,39,43,38,42,34,36,53,19,40,32,35,16,53,34,16,38,43,37,46,31,61,34,46,24,51,36,39,43,38,41,33,36,53,18,40,33,36,16,54,35,15,37,42,37,47,29,64,34,45,24,53,37,38,43,39,41,35,35,54,17,40,31,36,17,51,36,16,40,43,38,47,29,62,33,44,22,53,37,39,43,38,42,34,35,54,17,38,32,36,15,53,36,17,39,42,38,45,30,62,33,45,23,53,37,39,44,39,41,36,36,54,19,39,34,35,16,52,34,17,39,42,37,46,28,60,33,45,23,52,38,39,43,38,42,35,35,54,17,39,34,36,16,53,36,18,40,44,36,47,28,60,33,44,23,52,37,39,43,39,42,35,36,53,19,38,34,36,16,53,36,19,39,42,38,46,29,59,33,45,24,52,37,39,42,38,41,34,35,54,19,38,35,38,17,51,35,17,39,42,38,48,28,60,31,45,23,52,36,39,41,39,42,35,34,53,17,39,33,36,16,53,35,20,40,42,37,46,29,60,33,44,24,51,36,38,44,38,40,34,36,52,18,39,34,35,16,52,36,19,38,42,38,46,29,59,33,44,24,51,36,38,41,38,39,34,36,53,18,38,33,35,16,52,35,16,39,42,38,45,29,59,31,44,22,51,36,38,41,37,39,33,35,51,18,39,33,35,16,52,34,17,39,42,38,45,28,60,32,44,23,50,35,38,41,38,41,33,34,51,18,37,34,38,16,52,34,18,40,42,38,44,30,59,33,43,22,51,34,38,41,37,40,33,34,51,18,39,33,35,17,52,35,18,38,41,37,45,28,60,33,45,23,51,35,37,40,38,39,32,34,52,18,38,33,34,16,53,36,15,39,41,36,44,29,61,30,44,23,51,36,37,40,38,41,32,35,50,18,37,32,34,16,53,37,15,40,41,37,44,28,60,31,44,23,50,36,38,39,37,40,32,34,49,18,37,32,34,16,52,36,15,38,41,38,44,30,59,33,44,22,50,35,38,40,37,38,33,34,50,18,38,31,34,16,52,38,14,36,41,36,45,29,59,33,43,24,50,35,38,39,38,39,32,32,49,18,37,32,34,17,52,36,13,40,40,36,45,28,59,32,44,24,49,35,38,41,37,39,32,33,51,18,38,30,34,15,52,35,14,39,41,38,45,29,58,32,44,23,48,35,38,39,37,39,35,33,52,18,37,30,33,15,51,36,14,38,42,36,42,30,60,32,44,23,50,34,37,42,37,39,35,33,50,18,38,30,33,15,50,37,13,38,41,36,44,30,59,32,44,23,49,35,38,40,36,39,34,33,50,18,38,30,33,16,51,36,11,38,42,36,45,30,59,32,45,23,49,35,39,40,36,39,34,33,50,18,36,30,33,16,50,36,12,39,41,38,44,28,59,32,44,23,49,35,38,40,36,39,34,34,50,18,37,30,33,17,51,35,12,38,40,37,44,28,60,31,44,24,49,35,38,40,36,39,33,34,49,18,37,31,34,17,52,36,13,38,41,35,45,28,60,32,43,24,49,35,37,39,37,39,34,34,50,19,37,32,33,16,52,36,14,39,40,36,44,29,60,32,44,24,49,35,36,40,36,40,33,34,51,18,38,32,33,15,53,36,14,40,41,37,44,30,60,32,44,23,49,35,35,39,36,39,34,34,51,18,39,32,33,17,53,36,14,38,42,36,44,30,60,32,43,24,48,35,36,40,37,39,34,34,50,17,38,32,33,16,52,36,14,38,42,36,46,28,58,31,43,24,49,33,37,40,37,38,34,34,51,19,38,32,34,15,51,37,14,39,41,38,45,30,59,32,44,23,48,33,37,39,37,38,34,34,51,18,39,31,34,16,50,35,13,38,41,37,46,28,59,32,45,23,48,33,36,40,37,38,33,34,51,17,39,32,33,16,52,36,13,38,41,35,44,28,61,32,45,22,49,34,37,39,38,40,33,34,51,18,38,31,34,17,52,3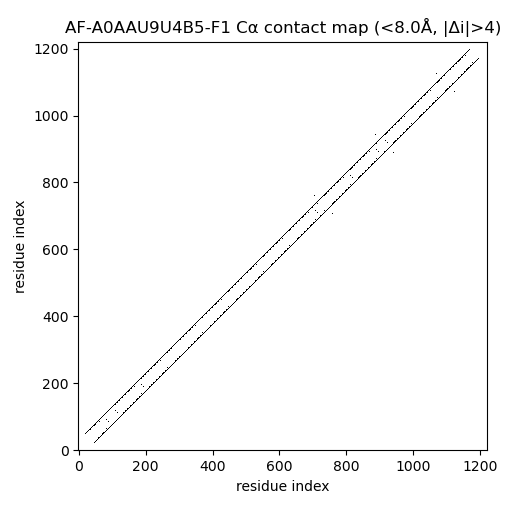6,14,38,40,35,46,28,60,32,46,23,48,34,36,40,37,38,34,35,50,18,38,33,34,17,52,35,18,38,40,35,45,27,63,32,46,22,49,33,37,37,38,39,34,35,52,18,38,40,37,16,54,35,21,38,41,35,47,26,64,32,46,24,50,32,39,34,51,44,66,84,65,43,49,80,46,45,87,48,62,45,81,41,65,54,62,46,82,46,82,37,74,50,67,78,77,75,98,67,60,84,74,54,52,61,56,49,50,53,52,52,53,51,58,65,72,75,98

Sequence (1221 aa):
MRTEKALVSFVRFHPCQLSSAPQYLQVGEPGGVLRGERALYSVLSSAPQYLQVGEPGGVLRGERALYSVLSSAPQYLQVGEPGGVLRGERALYSVLSSAPQYLQVGEPGGVLRGERALYSVLSSAPQYLQVGEPGGVLRGERALYSVLSSAPQYLQVGEPGGVLRGERALYSVLSSAPQYLQVGEPGGVLRGERALYSVLSSAPQYLQVGEPGGVLRGERALYSVLSSAPQYLQVGEPGGVLRGERALYSVLSSAPQYLQVGEPGGVLRGERALYSVLSSAPQYLQVGEPGGVLRGERALYSVLSSAPQYLQVGEPGGVLRGERALYSVLSSAPQYLQVGEPGGVLRGERALYSVLSSAPQYLQVGEPGGVLRGERALYSVLSSAPQYLQVGEPGGVLRGERALYSVLSSAPQYLQVGEPGGVLRGERALYSVLSSAPQYLQVGEPGGVLRGERALYSVLSSAPQYLQVGEPGGVLRGERALYSVLSSAPQYLQVGEPGGVLRGERALYSVLSSAPQYLQVGEPGGVLRGERALYSVLSSAPQYLQVGEPGGVLRGERALYSVLSSAPQYLQVGEPGGVLRGERALYSVLSSAPQYLQVGEPGGVLRGERALYSVLSSAPQYLQVGEPGGVLRGERALYSVLSSAPQYLQVGEPGGVLRGERALYSVLSSAPQYLQVGEPGGVLRGERALYSVLSSAPQYLQVGEPGGVLRGERALYSVLSSAPQYLQVGEPGGVLRGERALYSVLSSAPQYLQVGEPGGVLRGERALYSVLSSAPQYLQVGEPGGVLRGERALYSVLSSAPQYLQVGEPGGVLRGERALYSVLSSAPQYLQVGEPGGVLRGERALYSVLSSAPQYLQVGEPGGVLRGERALYSVLSSAPQYLQVGEPGGVLRGERALYSVLSSAPQYLQVGEPGGVLRGERALYSVLSSAPQYLQVGEPGGVLRGERALYSVLSSAPQYLQVGEPGGVLRGERALYSVLSSAPQYLQVGEPGGVLRGERALYSVLSSAPQYLQVGEPGGVLRGERALYSVLSSAPQYLQVGEPGGVLRGERALYSVLSSAPQYLQVGEPGGVLRGERALYSVLSSAPQYLQVGEPGGVLRGERALYSVLSSAPQYLQVGEPGGVLRGERALYSVLSSAPQYLQVGEPGGVLRGERALYSVLSSAPQYLQVGEPGGVLRGERALYSVLSSAPQYLQCAAVPAGRRARRRAARRARALLCTI

Radius of gyration: 67.63 Å; Cα contacts (8 Å, |Δi|>4): 4518; chains: 1; bounding box: 142×55×206 Å

Secondary structure (DSSP, 8-state):
--PPPPPPPP--------SS--SEEEE-----EEESSEEEEEEESS--SEEEE-----EEESSEEEEEEESS--SEEEE-----EEESSEEEEEEESS--SEEEE-----EEESSEEEEEEESS--SEEEE-----EEESSEEEEEEESS--SEEEE-----EEESSEEEEEEESS--SEEEE-----EEESSEEEEEEESS--SEEEE-----EEESSEEEEEEESS--SEEEE-----EEESSEEEEEEESS--SEEEE-----EEESSEEEEEEESS--SEEEE-----EEESSEEEEEEESS--SEEEE-----EEESSEEEEEEESS--SEEEE-----EEESSEEEEEEESS--SEEEE-----EEESSEEEEEEESS--SEEEE-----EEESSEEEEEEESS--SEEEE-----EEESSEEEEEEESS--SEEEE-----EEESSEEEEEEESS--SEEEE-----EEESSEEEEEEESS--SEEEE-----EEESSEEEEEEESS--SEEEE-----EEESSEEEEEEESS--SEEEE-----EEESSEEEEEEESS--SEEEE-----EEESSEEEEEEESS--SEEEE-----EEESSEEEEEEESS--SEEEE-----EEESSEEEEEEESS--SEEEE-----EEESSEEEEEEESS--SEEEE-----EEESSEEEEEEESS--SEEEE-----EEESSEEEEEEESS--SEEEE-----EEESSEEEEEEESS--SEEEE-----EEESSEEEEEEESS--SEEEE-----EEESSEEEEEEESS--SEEEE-----EEESSEEEEEEESS--SEEEE-----EEESSEEEEEEESS--SEEEE-----EEESSEEEEEEESS--SEEEE-----EEESSEEEEEEESS--SEEEE-----EEESSEEEEEEESS--SEEEE-----EEESSEEEEEEESS--SEEEE-----EEESSEEEEEEESS--SEEEE-----EEESSEEEEEEESS--SEEEE-----EEESSEEEEEEESS--SEEEE-----EEESSEEEEEEESS--SEEEE-----EEESSEEEEEEESS--SEEEE-----EEESSEEEEEEESS--SEEEE-----EEESSEEEEEEESS--SEEEE-----EEESSEEEEE--SS--SEEEE-----EEESTEEEEES-SS--SEEEE------TTHHHHHHHHHHHHTT--

Foldseek 3Di:
DDDDDDDDDDPDPDDDPPVDDDQEDEADEDEEEADDQAAEDEADEDDHQEYEYEEHAYEYAHQAHEYEYYADDHQEYEYEAHAYEYAHQHHEYEYYADDHQEYEYEAHAYEYHHQHHEYEHYADDHQEYEYYAHAYEYAHQAAEYEYYAEDHQEYEYEAHAYEYAHQHHEYEYYAYDHQDYEYYAHAYEYHHQAAEYEHYAEEHQDYEYYAHAYEYAHQAHEYEYYAEDHQDYEYYAHAYEYAHQHHEYEYYAYEHQDYEYYAHAYEYHHQAAEYEYYAYYHQDYEYEAHAYEYAHQAHEYEYYAEDHQDYEYYAHAYEYAHQHAEYEYYAEDHQDYEYYAHAYEYYHQHHEYEYYAYEHQDYEYYAHAYEYEHQAAEYEHYAEYHQDYEYEAHAYEYYHQHHEYEYYAYEHQEYEYEAHAYEYEHQHHEYEYYAEYHQEYEYEAHAYEYYHQHHEYEYYAYEHQEYEYEAHAYEYEHQAAEYEYYAEYHQEYEYEAHAYEYEHQAAEYEYYAYEHQEYEYEAHAYEYYHQHHEYEYYAEYHQEYEYEAHAYEYEHQHHEYEYYAYEHQEYEYEAHAYEYYHQAAEYEYYAEEHQEYEYYAHAYEYEHQHHEYEYYAEYHQEYEYEAHAYEYEHQAAEYEYYAEYHQEYEYEAHAYEYYHQAAEYEYYAYEHQEYEYEAHAYEYAHQHAEYEHYAEYHQEYEYYAHAYEYYHQAHEYEYYAEEHQEYEYYAHAYEYAHQHAEYEHYAEEHQEYEYYAHAYEYYHQHHEYEHYAYEHQEYEYYAHAYEYYHQAAEYEHYAEEHQEYEYYAHAYEYAHQAHEYEHYAYEHQEYEYEAHAYEYYHQAAEYEHYAEEHQYYEYEAHAYEYYHQHHEYEHYAYEHQEYEYYAHAYEYEHQHHEYEHYAEYHQEYEYEAHAYEYYHQAAEYEHYAYEHQYYEYEAHAYEYEHQHAEYEHYAEEHQYYEYYAHAYEYYHQAAEYEHYAYEHQEYEYEAHAYEYEHQAAEYEHYAEEHQEYEYEAHAYEYEHQAAEYEYYAYEHQEYEYEAHAYEYEHQAAEYEDYAYEHQEYEYYAHAYEYYHQAAEYEYYAAEHQEYEYYAHAYEYAHQAAEYEDYAAEHQEYAYYAHAYEYYHQHAYYEDYAAEHQYDHYYAHAYEYYHQEHEYEDYAAAHQEDEYYHHNYHYHHVHYYYYDYPDDHNYYDYPDDPDDDVVCVVVVVVVVVVVVND

pLDDT: mean 77.94, std 8.0, range [33.16, 87.88]

Organism: Euphydryas editha (NCBI:txid104508)